Protein AF-0000000083566511 (afdb_homodimer)

InterPro domains:
  IPR001203 Aldehyde ferredoxin oxidoreductase, C-terminal [PF01314] (222-547)
  IPR013983 Aldehyde ferredoxin oxidoreductase, N-terminal [PF02730] (9-204)
  IPR013983 Aldehyde ferredoxin oxidoreductase, N-terminal [SM00790] (8-206)
  IPR013984 Aldehyde ferredoxin oxidoreductase, domain 2 [G3DSA:1.10.569.10] (235-403)
  IPR013985 Aldehyde ferredoxin oxidoreductase, domain 3 [G3DSA:1.10.599.10] (234-547)
  IPR036021 Aldehyde ferredoxin oxidoreductase-like, C-terminal [SSF48310] (229-546)
  IPR036503 Aldehyde ferredoxin oxidoreductase, N-terminal domain superfamily [G3DSA:3.60.9.10] (4-207)
  IPR036503 Aldehyde ferredoxin oxidoreductase, N-terminal domain superfamily [SSF56228] (6-205)
  IPR051919 Tungsten-dependent aldehyde ferredoxin oxidoreductase [PTHR30038] (10-542)

Structure (mmCIF, N/CA/C/O backbone):
data_AF-0000000083566511-model_v1
#
loop_
_entity.id
_entity.type
_entity.pdbx_description
1 polymer 'Aldehyde:ferredoxin oxidoreductase'
#
loop_
_atom_site.group_PDB
_atom_site.id
_atom_site.type_symbol
_atom_site.label_atom_id
_atom_site.label_alt_id
_atom_site.label_comp_id
_atom_site.label_asym_id
_atom_site.label_entity_id
_atom_site.label_seq_id
_atom_site.pdbx_PDB_ins_code
_atom_site.Cartn_x
_atom_site.Cartn_y
_atom_site.Cartn_z
_atom_site.occupancy
_atom_site.B_iso_or_equiv
_atom_site.auth_seq_id
_atom_site.auth_comp_id
_atom_site.auth_asym_id
_atom_site.auth_atom_id
_atom_site.pdbx_PDB_model_num
ATOM 1 N N . MET A 1 1 ? -23.672 18.719 -5.566 1 92.06 1 MET A N 1
ATOM 2 C CA . MET A 1 1 ? -22.766 18.078 -4.633 1 92.06 1 MET A CA 1
ATOM 3 C C . MET A 1 1 ? -23.172 18.328 -3.191 1 92.06 1 MET A C 1
ATOM 5 O O . MET A 1 1 ? -23.562 19.453 -2.846 1 92.06 1 MET A O 1
ATOM 9 N N . LEU A 1 2 ? -23.156 17.266 -2.406 1 94.75 2 LEU A N 1
ATOM 10 C CA . LEU A 1 2 ? -23.328 17.5 -0.977 1 94.75 2 LEU A CA 1
ATOM 11 C C . LEU A 1 2 ? -22.328 18.531 -0.473 1 94.75 2 LEU A C 1
ATOM 13 O O . LEU A 1 2 ? -21.156 18.484 -0.855 1 94.75 2 LEU A O 1
ATOM 17 N N . HIS A 1 3 ? -22.75 19.469 0.217 1 96.44 3 HIS A N 1
ATOM 18 C CA . HIS A 1 3 ? -21.891 20.547 0.698 1 96.44 3 HIS A CA 1
ATOM 19 C C . HIS A 1 3 ? -22.328 21.031 2.08 1 96.44 3 HIS A C 1
ATOM 21 O O . HIS A 1 3 ? -23.391 20.656 2.564 1 96.44 3 HIS A O 1
ATOM 27 N N . SER A 1 4 ? -21.422 21.75 2.793 1 95.56 4 SER A N 1
ATOM 28 C CA . SER A 1 4 ? -21.75 22.344 4.086 1 95.56 4 SER A CA 1
ATOM 29 C C . SER A 1 4 ? -22.922 23.312 3.969 1 95.56 4 SER A C 1
ATOM 31 O O . SER A 1 4 ? -23.188 23.844 2.891 1 95.56 4 SER A O 1
ATOM 33 N N . VAL A 1 5 ? -23.578 23.469 5.121 1 94.88 5 VAL A N 1
ATOM 34 C CA . VAL A 1 5 ? -24.734 24.344 5.156 1 94.88 5 VAL A CA 1
ATOM 35 C C . VAL A 1 5 ? -24.578 25.375 6.281 1 94.88 5 VAL A C 1
ATOM 37 O O . VAL A 1 5 ? -24.031 25.062 7.34 1 94.88 5 VAL A O 1
ATOM 40 N N . GLY A 1 6 ? -25.094 26.609 6.047 1 95.31 6 GLY A N 1
ATOM 41 C CA . GLY A 1 6 ? -25.031 27.688 7.023 1 95.31 6 GLY A CA 1
ATOM 42 C C . GLY A 1 6 ? -24.297 28.922 6.516 1 95.31 6 GLY A C 1
ATOM 43 O O . GLY A 1 6 ? -23.484 28.828 5.59 1 95.31 6 GLY A O 1
ATOM 44 N N . PRO A 1 7 ? -24.562 30.016 7.098 1 96.88 7 PRO A N 1
ATOM 45 C CA . PRO A 1 7 ? -23.906 31.25 6.691 1 96.88 7 PRO A CA 1
ATOM 46 C C . PRO A 1 7 ? -22.484 31.375 7.242 1 96.88 7 PRO A C 1
ATOM 48 O O . PRO A 1 7 ? -22.078 30.594 8.094 1 96.88 7 PRO A O 1
ATOM 51 N N . MET A 1 8 ? -21.781 32.281 6.66 1 98.31 8 MET A N 1
ATOM 52 C CA . MET A 1 8 ? -20.531 32.75 7.27 1 98.31 8 MET A CA 1
ATOM 53 C C . MET A 1 8 ? -20.797 33.844 8.289 1 98.31 8 MET A C 1
ATOM 55 O O . MET A 1 8 ? -21.609 34.75 8.047 1 98.31 8 MET A O 1
ATOM 59 N N . ARG A 1 9 ? -20.203 33.781 9.398 1 98.56 9 ARG A N 1
ATOM 60 C CA . ARG A 1 9 ? -20.203 34.844 10.383 1 98.56 9 ARG A CA 1
ATOM 61 C C . ARG A 1 9 ? -18.859 35.562 10.43 1 98.56 9 ARG A C 1
ATOM 63 O O . ARG A 1 9 ? -17.828 34.906 10.68 1 98.56 9 ARG A O 1
ATOM 70 N N . THR A 1 10 ? -18.875 36.812 10.117 1 98.62 10 THR A N 1
ATOM 71 C CA . THR A 1 10 ? -17.672 37.656 10.242 1 98.62 10 THR A CA 1
ATOM 72 C C . THR A 1 10 ? -17.609 38.281 11.617 1 98.62 10 THR A C 1
ATOM 74 O O . THR A 1 10 ? -18.562 38.969 12.039 1 98.62 10 THR A O 1
ATOM 77 N N . VAL A 1 11 ? -16.531 38.094 12.289 1 98.75 11 VAL A N 1
ATOM 78 C CA . VAL A 1 11 ? -16.266 38.688 13.594 1 98.75 11 VAL A CA 1
ATOM 79 C C . VAL A 1 11 ? -15.148 39.719 13.461 1 98.75 11 VAL A C 1
ATOM 81 O O . VAL A 1 11 ? -14 39.375 13.203 1 98.75 11 VAL A O 1
ATOM 84 N N . ASP A 1 12 ? -15.43 40.969 13.594 1 98.56 12 ASP A N 1
ATOM 85 C CA . ASP A 1 12 ? -14.422 42.031 13.656 1 98.56 12 ASP A CA 1
ATOM 86 C C . ASP A 1 12 ? -14.016 42.312 15.102 1 98.56 12 ASP A C 1
ATOM 88 O O . ASP A 1 12 ? -14.789 42.906 15.859 1 98.56 12 ASP A O 1
ATOM 92 N N . VAL A 1 13 ? -12.812 42.031 15.469 1 98.62 13 VAL A N 1
ATOM 93 C CA . VAL A 1 13 ? -12.422 42.094 16.875 1 98.62 13 VAL A CA 1
ATOM 94 C C . VAL A 1 13 ? -12.023 43.531 17.234 1 98.62 13 VAL A C 1
ATOM 96 O O . VAL A 1 13 ? -11.977 43.875 18.422 1 98.62 13 VAL A O 1
ATOM 99 N N . GLY A 1 14 ? -11.695 44.344 16.328 1 97.88 14 GLY A N 1
ATOM 100 C CA . GLY A 1 14 ? -11.43 45.75 16.594 1 97.88 14 GLY A CA 1
ATOM 101 C C . GLY A 1 14 ? -12.672 46.531 16.969 1 97.88 14 GLY A C 1
ATOM 102 O O . GLY A 1 14 ? -12.711 47.188 18 1 97.88 14 GLY A O 1
ATOM 103 N N . GLU A 1 15 ? -13.711 46.344 16.156 1 97.25 15 GLU A N 1
ATOM 104 C CA . GLU A 1 15 ? -14.977 47.031 16.359 1 97.25 15 GLU A CA 1
ATOM 105 C C . GLU A 1 15 ? -15.883 46.25 17.312 1 97.25 15 GLU A C 1
ATOM 107 O O . GLU A 1 15 ? -16.859 46.812 17.828 1 97.25 15 GLU A O 1
ATOM 112 N N . ARG A 1 16 ? -15.531 45.031 17.5 1 97.5 16 ARG A N 1
ATOM 113 C CA . ARG A 1 16 ? -16.344 44.125 18.297 1 97.5 16 ARG A CA 1
ATOM 114 C C . ARG A 1 16 ? -17.75 44 17.75 1 97.5 16 ARG A C 1
ATOM 116 O O . ARG A 1 16 ? -18.734 44.188 18.484 1 97.5 16 ARG A O 1
ATOM 123 N N . THR A 1 17 ? -17.859 43.719 16.484 1 97.62 17 THR A N 1
ATOM 124 C CA . THR A 1 17 ? -19.125 43.531 15.781 1 97.62 17 THR A CA 1
ATOM 125 C C . THR A 1 17 ? -19.125 42.219 15 1 97.62 17 THR A C 1
ATOM 127 O O . THR A 1 17 ? -18.062 41.594 14.812 1 97.62 17 THR A O 1
ATOM 130 N N . THR A 1 18 ? -20.297 41.812 14.68 1 97.81 18 THR A N 1
ATOM 131 C CA . THR A 1 18 ? -20.453 40.594 13.898 1 97.81 18 THR A CA 1
ATOM 132 C C . THR A 1 18 ? -21.422 40.812 12.734 1 97.81 18 THR A C 1
ATOM 134 O O . THR A 1 18 ? -22.297 41.688 12.805 1 97.81 18 THR A O 1
ATOM 137 N N . ARG A 1 19 ? -21.188 40.125 11.672 1 97.38 19 ARG A N 1
ATOM 138 C CA . ARG A 1 19 ? -22.047 40.188 10.5 1 97.38 19 ARG A CA 1
ATOM 139 C C . ARG A 1 19 ? -22.234 38.781 9.898 1 97.38 19 ARG A C 1
ATOM 141 O O . ARG A 1 19 ? -21.281 38 9.789 1 97.38 19 ARG A O 1
ATOM 148 N N . GLU A 1 20 ? -23.453 38.562 9.539 1 96.88 20 GLU A N 1
ATOM 149 C CA . GLU A 1 20 ? -23.766 37.312 8.867 1 96.88 20 GLU A CA 1
ATOM 150 C C . GLU A 1 20 ? -23.859 37.5 7.352 1 96.88 20 GLU A C 1
ATOM 152 O O . GLU A 1 20 ? -24.438 38.469 6.883 1 96.88 20 GLU A O 1
ATOM 157 N N . THR A 1 21 ? -23.266 36.625 6.578 1 97.62 21 THR A N 1
ATOM 158 C CA . THR A 1 21 ? -23.281 36.656 5.117 1 97.62 21 THR A CA 1
ATOM 159 C C . THR A 1 21 ? -23.625 35.281 4.559 1 97.62 21 THR A C 1
ATOM 161 O O . THR A 1 21 ? -23 34.281 4.922 1 97.62 21 THR A O 1
ATOM 164 N N . SER A 1 22 ? -24.672 35.281 3.664 1 97.44 22 SER A N 1
ATOM 165 C CA . SER A 1 22 ? -24.938 34.031 2.973 1 97.44 22 SER A CA 1
ATOM 166 C C . SER A 1 22 ? -23.844 33.688 1.96 1 97.44 22 SER A C 1
ATOM 168 O O . SER A 1 22 ? -23.453 34.562 1.174 1 97.44 22 SER A O 1
ATOM 170 N N . ILE A 1 23 ? -23.391 32.469 2.057 1 97.75 23 ILE A N 1
ATOM 171 C CA . ILE A 1 23 ? -22.406 32.031 1.083 1 97.75 23 ILE A CA 1
ATOM 172 C C . ILE A 1 23 ? -22.859 30.734 0.435 1 97.75 23 ILE A C 1
ATOM 174 O O . ILE A 1 23 ? -22.031 29.844 0.165 1 97.75 23 ILE A O 1
ATOM 178 N N . ASP A 1 24 ? -24.094 30.547 0.247 1 96.06 24 ASP A N 1
ATOM 179 C CA . ASP A 1 24 ? -24.703 29.328 -0.285 1 96.06 24 ASP A CA 1
ATOM 180 C C . ASP A 1 24 ? -24.172 29.016 -1.686 1 96.06 24 ASP A C 1
ATOM 182 O O . ASP A 1 24 ? -23.875 27.859 -2.006 1 96.06 24 ASP A O 1
ATOM 186 N N . ASP A 1 25 ? -24.094 30.031 -2.457 1 96.12 25 ASP A N 1
ATOM 187 C CA . ASP A 1 25 ? -23.625 29.828 -3.828 1 96.12 25 ASP A CA 1
ATOM 188 C C . ASP A 1 25 ? -22.203 29.281 -3.857 1 96.12 25 ASP A C 1
ATOM 190 O O . ASP A 1 25 ? -21.891 28.406 -4.676 1 96.12 25 ASP A O 1
ATOM 194 N N . LEU A 1 26 ? -21.406 29.812 -2.988 1 96.81 26 LEU A N 1
ATOM 195 C CA . LEU A 1 26 ? -20.031 29.344 -2.91 1 96.81 26 LEU A CA 1
ATOM 196 C C . LEU A 1 26 ? -19.969 27.891 -2.459 1 96.81 26 LEU A C 1
ATOM 198 O O . LEU A 1 26 ? -19.25 27.078 -3.059 1 96.81 26 LEU A O 1
ATOM 202 N N . LEU A 1 27 ? -20.703 27.562 -1.402 1 97.06 27 LEU A N 1
ATOM 203 C CA . LEU A 1 27 ? -20.703 26.219 -0.84 1 97.06 27 LEU A CA 1
ATOM 204 C C . LEU A 1 27 ? -21.203 25.203 -1.858 1 97.06 27 LEU A C 1
ATOM 206 O O . LEU A 1 27 ? -20.672 24.094 -1.943 1 97.06 27 LEU A O 1
ATOM 210 N N . GLU A 1 28 ? -22.172 25.562 -2.652 1 95.56 28 GLU A N 1
ATOM 211 C CA . GLU A 1 28 ? -22.703 24.688 -3.686 1 95.56 28 GLU A CA 1
ATOM 212 C C . GLU A 1 28 ? -21.641 24.359 -4.742 1 95.56 28 GLU A C 1
ATOM 214 O O . GLU A 1 28 ? -21.641 23.281 -5.316 1 95.56 28 GLU A O 1
ATOM 219 N N . ARG A 1 29 ? -20.781 25.281 -4.82 1 94.88 29 ARG A N 1
ATOM 220 C CA . ARG A 1 29 ? -19.781 25.141 -5.875 1 94.88 29 ARG A CA 1
ATOM 221 C C . ARG A 1 29 ? -18.547 24.406 -5.367 1 94.88 29 ARG A C 1
ATOM 223 O O . ARG A 1 29 ? -17.891 23.688 -6.121 1 94.88 29 ARG A O 1
ATOM 230 N N . VAL A 1 30 ? -18.219 24.594 -4.062 1 97 30 VAL A N 1
ATOM 231 C CA . VAL A 1 30 ? -16.891 24.141 -3.668 1 97 30 VAL A CA 1
ATOM 232 C C . VAL A 1 30 ? -17 23.188 -2.477 1 97 30 VAL A C 1
ATOM 234 O O . VAL A 1 30 ? -15.984 22.719 -1.96 1 97 30 VAL A O 1
ATOM 237 N N . ILE A 1 31 ? -18.141 22.906 -1.947 1 96.75 31 ILE A N 1
ATOM 238 C CA . ILE A 1 31 ? -18.422 21.891 -0.937 1 96.75 31 ILE A CA 1
ATOM 239 C C . ILE A 1 31 ? -18.219 22.484 0.457 1 96.75 31 ILE A C 1
ATOM 241 O O . ILE A 1 31 ? -19.141 22.438 1.291 1 96.75 31 ILE A O 1
ATOM 245 N N . GLY A 1 32 ? -17.078 22.984 0.826 1 97.69 32 GLY A N 1
ATOM 246 C CA . GLY A 1 32 ? -16.734 23.516 2.135 1 97.69 32 GLY A CA 1
ATOM 247 C C . GLY A 1 32 ? -15.266 23.391 2.471 1 97.69 32 GLY A C 1
ATOM 248 O O . GLY A 1 32 ? -14.406 23.5 1.591 1 97.69 32 GLY A O 1
ATOM 249 N N . GLY A 1 33 ? -14.961 23.328 3.74 1 98 33 GLY A N 1
ATOM 250 C CA . GLY A 1 33 ? -13.617 23.047 4.223 1 98 33 GLY A CA 1
ATOM 251 C C . GLY A 1 33 ? -12.57 23.969 3.641 1 98 33 GLY A C 1
ATOM 252 O O . GLY A 1 33 ? -12.75 25.188 3.631 1 98 33 GLY A O 1
ATOM 253 N N . ARG A 1 34 ? -11.469 23.391 3.211 1 98.38 34 ARG A N 1
ATOM 254 C CA . ARG A 1 34 ? -10.328 24.125 2.676 1 98.38 34 ARG A CA 1
ATOM 255 C C . ARG A 1 34 ? -10.711 24.922 1.441 1 98.38 34 ARG A C 1
ATOM 257 O O . ARG A 1 34 ? -10.281 26.062 1.273 1 98.38 34 ARG A O 1
ATOM 264 N N . ALA A 1 35 ? -11.539 24.359 0.594 1 98.44 35 ALA A N 1
ATOM 265 C CA . ALA A 1 35 ? -11.891 25.031 -0.657 1 98.44 35 ALA A CA 1
ATOM 266 C C . ALA A 1 35 ? -12.672 26.312 -0.392 1 98.44 35 ALA A C 1
ATOM 268 O O . ALA A 1 35 ? -12.383 27.359 -0.98 1 98.44 35 ALA A O 1
ATOM 269 N N . ALA A 1 36 ? -13.656 26.234 0.486 1 98.31 36 ALA A N 1
ATOM 270 C CA . ALA A 1 36 ? -14.453 27.422 0.809 1 98.31 36 ALA A CA 1
ATOM 271 C C . ALA A 1 36 ? -13.594 28.484 1.479 1 98.31 36 ALA A C 1
ATOM 273 O O . ALA A 1 36 ? -13.68 29.672 1.125 1 98.31 36 ALA A O 1
ATOM 274 N N . ALA A 1 37 ? -12.828 28.094 2.418 1 98.69 37 ALA A N 1
ATOM 275 C CA . ALA A 1 37 ? -11.977 29.047 3.137 1 98.69 37 ALA A CA 1
ATOM 276 C C . ALA A 1 37 ? -10.969 29.688 2.199 1 98.69 37 ALA A C 1
ATOM 278 O O . ALA A 1 37 ? -10.68 30.875 2.314 1 98.69 37 ALA A O 1
ATOM 279 N N . THR A 1 38 ? -10.383 28.906 1.306 1 98.44 38 THR A N 1
ATOM 280 C CA . THR A 1 38 ? -9.414 29.422 0.345 1 98.44 38 THR A CA 1
ATOM 281 C C . THR A 1 38 ? -10.062 30.438 -0.583 1 98.44 38 THR A C 1
ATOM 283 O O . THR A 1 38 ? -9.477 31.484 -0.861 1 98.44 38 THR A O 1
ATOM 286 N N . ALA A 1 39 ? -11.234 30.109 -1.058 1 98.06 39 ALA A N 1
ATOM 287 C CA . ALA A 1 39 ? -11.953 31.047 -1.927 1 98.06 39 ALA A CA 1
ATOM 288 C C . ALA A 1 39 ? -12.227 32.344 -1.209 1 98.06 39 ALA A C 1
ATOM 290 O O . ALA A 1 39 ? -12.039 33.438 -1.782 1 98.06 39 ALA A O 1
ATOM 291 N N . LEU A 1 40 ? -12.656 32.25 -0.017 1 98.44 40 LEU A N 1
ATOM 292 C CA . LEU A 1 40 ? -12.953 33.438 0.768 1 98.44 40 LEU A CA 1
ATOM 293 C C . LEU A 1 40 ? -11.688 34.25 1.061 1 98.44 40 LEU A C 1
ATOM 295 O O . LEU A 1 40 ? -11.68 35.469 0.955 1 98.44 40 LEU A O 1
ATOM 299 N N . ALA A 1 41 ? -10.672 33.562 1.447 1 98.56 41 ALA A N 1
ATOM 300 C CA . ALA A 1 41 ? -9.406 34.219 1.718 1 98.56 41 ALA A CA 1
ATOM 301 C C . ALA A 1 41 ? -8.891 34.938 0.475 1 98.56 41 ALA A C 1
ATOM 303 O O . ALA A 1 41 ? -8.422 36.094 0.558 1 98.56 41 ALA A O 1
ATOM 304 N N . HIS A 1 42 ? -8.953 34.281 -0.619 1 97.5 42 HIS A N 1
ATOM 305 C CA . HIS A 1 42 ? -8.5 34.844 -1.886 1 97.5 42 HIS A CA 1
ATOM 306 C C . HIS A 1 42 ? -9.25 36.156 -2.207 1 97.5 42 HIS A C 1
ATOM 308 O O . HIS A 1 42 ? -8.648 37.094 -2.703 1 97.5 42 HIS A O 1
ATOM 314 N N . ASP A 1 43 ? -10.461 36.156 -1.903 1 96.69 43 ASP A N 1
ATOM 315 C CA . ASP A 1 43 ? -11.312 37.281 -2.273 1 96.69 43 ASP A CA 1
ATOM 316 C C . ASP A 1 43 ? -11.203 38.438 -1.255 1 96.69 43 ASP A C 1
ATOM 318 O O . ASP A 1 43 ? -11.352 39.594 -1.605 1 96.69 43 ASP A O 1
ATOM 322 N N . ARG A 1 44 ? -10.93 38.031 -0 1 98.12 44 ARG A N 1
ATOM 323 C CA . ARG A 1 44 ? -11.211 39.031 1.038 1 98.12 44 ARG A CA 1
ATOM 324 C C . ARG A 1 44 ? -9.938 39.469 1.728 1 98.12 44 ARG A C 1
ATOM 326 O O . ARG A 1 44 ? -9.922 40.531 2.393 1 98.12 44 ARG A O 1
ATOM 333 N N . ILE A 1 45 ? -8.914 38.75 1.68 1 98.62 45 ILE A N 1
ATOM 334 C CA . ILE A 1 45 ? -7.633 39.219 2.188 1 98.62 45 ILE A CA 1
ATOM 335 C C . ILE A 1 45 ? -6.906 40 1.099 1 98.62 45 ILE A C 1
ATOM 337 O O . ILE A 1 45 ? -6.637 39.469 0.017 1 98.62 45 ILE A O 1
ATOM 341 N N . PRO A 1 46 ? -6.566 41.219 1.381 1 98.44 46 PRO A N 1
ATOM 342 C CA . PRO A 1 46 ? -5.766 41.938 0.379 1 98.44 46 PRO A CA 1
ATOM 343 C C . PRO A 1 46 ? -4.449 41.219 0.067 1 98.44 46 PRO A C 1
ATOM 345 O O . PRO A 1 46 ? -3.787 40.719 0.976 1 98.44 46 PRO A O 1
ATOM 348 N N . PHE A 1 47 ? -4.07 41.219 -1.211 1 97.62 47 PHE A N 1
ATOM 349 C CA . PHE A 1 47 ? -2.885 40.5 -1.631 1 97.62 47 PHE A CA 1
ATOM 350 C C . PHE A 1 47 ? -1.629 41.062 -0.997 1 97.62 47 PHE A C 1
ATOM 352 O O . PHE A 1 47 ? -0.619 40.375 -0.856 1 97.62 47 PHE A O 1
ATOM 359 N N . ASP A 1 48 ? -1.704 42.281 -0.61 1 97.56 48 ASP A N 1
ATOM 360 C CA . ASP A 1 48 ? -0.531 42.938 -0.031 1 97.56 48 ASP A CA 1
ATOM 361 C C . ASP A 1 48 ? -0.675 43.094 1.482 1 97.56 48 ASP A C 1
ATOM 363 O O . ASP A 1 48 ? 0.02 43.875 2.102 1 97.56 48 ASP A O 1
ATOM 367 N N . ALA A 1 49 ? -1.613 42.406 2.088 1 98.56 49 ALA A N 1
ATOM 368 C CA . ALA A 1 49 ? -1.814 42.469 3.533 1 98.56 49 ALA A CA 1
ATOM 369 C C . ALA A 1 49 ? -0.564 42 4.277 1 98.56 49 ALA A C 1
ATOM 371 O O . ALA A 1 49 ? 0.14 41.094 3.828 1 98.56 49 ALA A O 1
ATOM 372 N N . GLU A 1 50 ? -0.311 42.688 5.406 1 98.31 50 GLU A N 1
ATOM 373 C CA . GLU A 1 50 ? 0.709 42.219 6.324 1 98.31 50 GLU A CA 1
ATOM 374 C C . GLU A 1 50 ? 0.186 41.031 7.152 1 98.31 50 GLU A C 1
ATOM 376 O O . GLU A 1 50 ? -0.91 41.094 7.711 1 98.31 50 GLU A O 1
ATOM 381 N N . PRO A 1 51 ? 0.958 40.031 7.25 1 98.56 51 PRO A N 1
ATOM 382 C CA . PRO A 1 51 ? 0.465 38.844 7.941 1 98.56 51 PRO A CA 1
ATOM 383 C C . PRO A 1 51 ? 0.001 39.156 9.367 1 98.56 51 PRO A C 1
ATOM 385 O O . PRO A 1 51 ? -0.974 38.562 9.836 1 98.56 51 PRO A O 1
ATOM 388 N N . PHE A 1 52 ? 0.654 40 10.086 1 98.69 52 PHE A N 1
ATOM 389 C CA . PHE A 1 52 ? 0.27 40.312 11.445 1 98.69 52 PHE A CA 1
ATOM 390 C C . PHE A 1 52 ? -0.631 41.562 11.469 1 98.69 52 PHE A C 1
ATOM 392 O O . PHE A 1 52 ? -0.979 42.062 12.547 1 98.69 52 PHE A O 1
ATOM 399 N N . GLY A 1 53 ? -1.05 42 10.328 1 98.5 53 GLY A N 1
ATOM 400 C CA . GLY A 1 53 ? -1.867 43.219 10.234 1 98.5 53 GLY A CA 1
ATOM 401 C C . GLY A 1 53 ? -3.35 42.938 10.414 1 98.5 53 GLY A C 1
ATOM 402 O O . GLY A 1 53 ? -3.797 41.781 10.266 1 98.5 53 GLY A O 1
ATOM 403 N N . PRO A 1 54 ? -4.09 43.969 10.633 1 98.38 54 PRO A N 1
ATOM 404 C CA . PRO A 1 54 ? -5.527 43.844 10.891 1 98.38 54 PRO A CA 1
ATOM 405 C C . PRO A 1 54 ? -6.305 43.375 9.664 1 98.38 54 PRO A C 1
ATOM 407 O O . PRO A 1 54 ? -7.434 42.875 9.797 1 98.38 54 PRO A O 1
ATOM 410 N N . GLU A 1 55 ? -5.723 43.469 8.484 1 98.38 55 GLU A N 1
ATOM 411 C CA . GLU A 1 55 ? -6.426 43.125 7.254 1 98.38 55 GLU A CA 1
ATOM 412 C C . GLU A 1 55 ? -6.375 41.625 7.008 1 98.38 55 GLU A C 1
ATOM 414 O O . GLU A 1 55 ? -7.133 41.094 6.191 1 98.38 55 GLU A O 1
ATOM 419 N N . ASN A 1 56 ? -5.363 40.969 7.633 1 98.69 56 ASN A N 1
ATOM 420 C CA . ASN A 1 56 ? -5.363 39.531 7.566 1 98.69 56 ASN A CA 1
ATOM 421 C C . ASN A 1 56 ? -6.625 38.938 8.195 1 98.69 56 ASN A C 1
ATOM 423 O O . ASN A 1 56 ? -7.305 39.594 8.977 1 98.69 56 ASN A O 1
ATOM 427 N N . ARG A 1 57 ? -6.996 37.812 7.723 1 98.69 57 ARG A N 1
ATOM 428 C CA . ARG A 1 57 ? -8.195 37.125 8.203 1 98.69 57 ARG A CA 1
ATOM 429 C C . ARG A 1 57 ? -7.918 35.656 8.477 1 98.69 57 ARG A C 1
ATOM 431 O O . ARG A 1 57 ? -7.078 35.031 7.82 1 98.69 57 ARG A O 1
ATOM 438 N N . VAL A 1 58 ? -8.609 35.125 9.469 1 98.75 58 VAL A N 1
ATOM 439 C CA . VAL A 1 58 ? -8.562 33.719 9.781 1 98.75 58 VAL A CA 1
ATOM 440 C C . VAL A 1 58 ? -9.945 33.094 9.586 1 98.75 58 VAL A C 1
ATOM 442 O O . VAL A 1 58 ? -10.945 33.625 10.055 1 98.75 58 VAL A O 1
ATOM 445 N N . TYR A 1 59 ? -9.977 32.031 8.859 1 98.88 59 TYR A N 1
ATOM 446 C CA . TYR A 1 59 ? -11.227 31.328 8.578 1 98.88 59 TYR A CA 1
ATOM 447 C C . TYR A 1 59 ? -11.25 29.969 9.258 1 98.88 59 TYR A C 1
ATOM 449 O O . TYR A 1 59 ? -10.297 29.203 9.148 1 98.88 59 TYR A O 1
ATOM 457 N N . LEU A 1 60 ? -12.234 29.641 9.984 1 98.81 60 LEU A N 1
ATOM 458 C CA . LEU A 1 60 ? -12.539 28.297 10.461 1 98.81 60 LEU A CA 1
ATOM 459 C C . LEU A 1 60 ? -13.719 27.703 9.695 1 98.81 60 LEU A C 1
ATOM 461 O O . LEU A 1 60 ? -14.758 28.359 9.539 1 98.81 60 LEU A O 1
ATOM 465 N N . SER A 1 61 ? -13.555 26.469 9.188 1 98.44 61 SER A N 1
ATOM 466 C CA . SER A 1 61 ? -14.602 25.906 8.336 1 98.44 61 SER A CA 1
ATOM 467 C C . SER A 1 61 ? -14.68 24.391 8.492 1 98.44 61 SER A C 1
ATOM 469 O O . SER A 1 61 ? -13.711 23.75 8.914 1 98.44 61 SER A O 1
ATOM 471 N N . THR A 1 62 ? -15.82 23.828 8.172 1 96.5 62 THR A N 1
ATOM 472 C CA . THR A 1 62 ? -16.047 22.391 8.141 1 96.5 62 THR A CA 1
ATOM 473 C C . THR A 1 62 ? -16.578 21.953 6.781 1 96.5 62 THR A C 1
ATOM 475 O O . THR A 1 62 ? -16.891 22.797 5.934 1 96.5 62 THR A O 1
ATOM 478 N N . GLY A 1 63 ? -16.516 20.719 6.512 1 95.69 63 GLY A N 1
ATOM 479 C CA . GLY A 1 63 ? -17.266 20.109 5.422 1 95.69 63 GLY A CA 1
ATOM 480 C C . GLY A 1 63 ? -18.594 19.547 5.855 1 95.69 63 GLY A C 1
ATOM 481 O O . GLY A 1 63 ? -18.953 19.594 7.035 1 95.69 63 GLY A O 1
ATOM 482 N N . PRO A 1 64 ? -19.312 18.984 4.922 1 95.5 64 PRO A N 1
ATOM 483 C CA . PRO A 1 64 ? -20.656 18.469 5.234 1 95.5 64 PRO A CA 1
ATOM 484 C C . PRO A 1 64 ? -20.609 17.203 6.09 1 95.5 64 PRO A C 1
ATOM 486 O O . PRO A 1 64 ? -21.578 16.891 6.777 1 95.5 64 PRO A O 1
ATOM 489 N N . LEU A 1 65 ? -19.5 16.531 6.141 1 94.69 65 LEU A N 1
ATOM 490 C CA . LEU A 1 65 ? -19.438 15.203 6.758 1 94.69 65 LEU A CA 1
ATOM 491 C C . LEU A 1 65 ? -19.203 15.312 8.258 1 94.69 65 LEU A C 1
ATOM 493 O O . LEU A 1 65 ? -19.312 14.328 8.984 1 94.69 65 LEU A O 1
ATOM 497 N N . GLN A 1 66 ? -18.922 16.438 8.75 1 93.06 66 GLN A N 1
ATOM 498 C CA . GLN A 1 66 ? -18.594 16.625 10.156 1 93.06 66 GLN A CA 1
ATOM 499 C C . GLN A 1 66 ? -19.828 16.406 11.039 1 93.06 66 GLN A C 1
ATOM 501 O O . GLN A 1 66 ? -19.703 16.25 12.25 1 93.06 66 GLN A O 1
ATOM 506 N N . GLN A 1 67 ? -20.938 16.297 10.469 1 85.75 67 GLN A N 1
ATOM 507 C CA . GLN A 1 67 ? -22.172 16.031 11.195 1 85.75 67 GLN A CA 1
ATOM 508 C C . GLN A 1 67 ? -22.469 14.547 11.242 1 85.75 67 GLN A C 1
ATOM 510 O O . GLN A 1 67 ? -23.391 14.117 11.93 1 85.75 67 GLN A O 1
ATOM 515 N N . SER A 1 68 ? -21.719 13.805 10.578 1 86.94 68 SER A N 1
ATOM 516 C CA . SER A 1 68 ? -21.984 12.367 10.477 1 86.94 68 SER A CA 1
ATOM 517 C C . SER A 1 68 ? -21.359 11.617 11.648 1 86.94 68 SER A C 1
ATOM 519 O O . SER A 1 68 ? -20.641 12.203 12.461 1 86.94 68 SER A O 1
ATOM 521 N N . ARG A 1 69 ? -21.719 10.359 11.734 1 85.38 69 ARG A N 1
ATOM 522 C CA . ARG A 1 69 ? -21.094 9.461 12.711 1 85.38 69 ARG A CA 1
ATOM 523 C C . ARG A 1 69 ? -20.047 8.57 12.047 1 85.38 69 ARG A C 1
ATOM 525 O O . ARG A 1 69 ? -19.688 7.52 12.578 1 85.38 69 ARG A O 1
ATOM 532 N N . MET A 1 70 ? -19.672 8.992 10.914 1 93.19 70 MET A N 1
ATOM 533 C CA . MET A 1 70 ? -18.688 8.25 10.148 1 93.19 70 MET A CA 1
ATOM 534 C C . MET A 1 70 ? -17.281 8.438 10.734 1 93.19 70 MET A C 1
ATOM 536 O O . MET A 1 70 ? -16.938 9.523 11.203 1 93.19 70 MET A O 1
ATOM 540 N N . SER A 1 71 ? -16.516 7.41 10.711 1 95.5 71 SER A N 1
ATOM 541 C CA . SER A 1 71 ? -15.102 7.539 11.086 1 95.5 71 SER A CA 1
ATOM 542 C C . SER A 1 71 ? -14.367 8.492 10.156 1 95.5 71 SER A C 1
ATOM 544 O O . SER A 1 71 ? -14.797 8.719 9.023 1 95.5 71 SER A O 1
ATOM 546 N N . PHE A 1 72 ? -13.289 9.133 10.68 1 96.69 72 PHE A N 1
ATOM 547 C CA . PHE A 1 72 ? -12.359 9.977 9.938 1 96.69 72 PHE A CA 1
ATOM 548 C C . PHE A 1 72 ? -12.977 11.336 9.641 1 96.69 72 PHE A C 1
ATOM 550 O O . PHE A 1 72 ? -12.594 12 8.68 1 96.69 72 PHE A O 1
ATOM 557 N N . THR A 1 73 ? -13.977 11.805 10.375 1 95.62 73 THR A N 1
ATOM 558 C CA . THR A 1 73 ? -14.641 13.078 10.102 1 95.62 73 THR A CA 1
ATOM 559 C C . THR A 1 73 ? -14.602 13.977 11.336 1 95.62 73 THR A C 1
ATOM 561 O O . THR A 1 73 ? -15.484 14.812 11.523 1 95.62 73 THR A O 1
ATOM 564 N N . GLY A 1 74 ? -13.648 13.844 12.164 1 94.75 74 GLY A N 1
ATOM 565 C CA . GLY A 1 74 ? -13.586 14.602 13.398 1 94.75 74 GLY A CA 1
ATOM 566 C C . GLY A 1 74 ? -12.664 15.805 13.312 1 94.75 74 GLY A C 1
ATOM 567 O O . GLY A 1 74 ? -12.312 16.406 14.336 1 94.75 74 GLY A O 1
ATOM 568 N N . ARG A 1 75 ? -12.266 16.234 12.125 1 97 75 ARG A N 1
ATOM 569 C CA . ARG A 1 75 ? -11.297 17.312 11.969 1 97 75 ARG A CA 1
ATOM 570 C C . ARG A 1 75 ? -11.984 18.609 11.539 1 97 75 ARG A C 1
ATOM 572 O O . ARG A 1 75 ? -13.188 18.625 11.281 1 97 75 ARG A O 1
ATOM 579 N N . MET A 1 76 ? -11.188 19.688 11.531 1 97.44 76 MET A N 1
ATOM 580 C CA . MET A 1 76 ? -11.633 21.016 11.117 1 97.44 76 MET A CA 1
ATOM 581 C C . MET A 1 76 ? -10.516 21.781 10.43 1 97.44 76 MET A C 1
ATOM 583 O O . MET A 1 76 ? -9.336 21.484 10.633 1 97.44 76 MET A O 1
ATOM 587 N N . ASN A 1 77 ? -10.984 22.734 9.57 1 98.44 77 ASN A N 1
ATOM 588 C CA . ASN A 1 77 ? -10.016 23.5 8.781 1 98.44 77 ASN A CA 1
ATOM 589 C C . ASN A 1 77 ? -9.836 24.906 9.336 1 98.44 77 ASN A C 1
ATOM 591 O O . ASN A 1 77 ? -10.797 25.516 9.828 1 98.44 77 ASN A O 1
ATOM 595 N N . MET A 1 78 ? -8.625 25.438 9.32 1 98.69 78 MET A N 1
ATOM 596 C CA . MET A 1 78 ? -8.305 26.844 9.547 1 98.69 78 MET A CA 1
ATOM 597 C C . MET A 1 78 ? -7.438 27.391 8.414 1 98.69 78 MET A C 1
ATOM 599 O O . MET A 1 78 ? -6.461 26.766 8.016 1 98.69 78 MET A O 1
ATOM 603 N N . THR A 1 79 ? -7.824 28.547 7.84 1 98.81 79 THR A N 1
ATOM 604 C CA . THR A 1 79 ? -7.121 29.125 6.703 1 98.81 79 THR A CA 1
ATOM 605 C C . THR A 1 79 ? -6.836 30.609 6.945 1 98.81 79 THR A C 1
ATOM 607 O O . THR A 1 79 ? -7.668 31.312 7.516 1 98.81 79 THR A O 1
ATOM 610 N N . GLY A 1 80 ? -5.684 31.094 6.562 1 98.69 80 GLY A N 1
ATOM 611 C CA . GLY A 1 80 ? -5.289 32.5 6.625 1 98.69 80 GLY A CA 1
ATOM 612 C C . GLY A 1 80 ? -3.959 32.75 5.953 1 98.69 80 GLY A C 1
ATOM 613 O O . GLY A 1 80 ? -3.438 31.922 5.223 1 98.69 80 GLY A O 1
ATOM 614 N N . LEU A 1 81 ? -3.537 33.969 6.109 1 98.81 81 LEU A N 1
ATOM 615 C CA . LEU A 1 81 ? -2.23 34.375 5.598 1 98.81 81 LEU A CA 1
ATOM 616 C C . LEU A 1 81 ? -1.133 34.062 6.609 1 98.81 81 LEU A C 1
ATOM 618 O O . LEU A 1 81 ? -1.168 34.531 7.742 1 98.81 81 LEU A O 1
ATOM 622 N N . SER A 1 82 ? -0.172 33.312 6.215 1 98.81 82 SER A N 1
ATOM 623 C CA . SER A 1 82 ? 0.854 32.781 7.109 1 98.81 82 SER A CA 1
ATOM 624 C C . SER A 1 82 ? 1.958 33.812 7.348 1 98.81 82 SER A C 1
ATOM 626 O O . SER A 1 82 ? 2.545 34.344 6.398 1 98.81 82 SER A O 1
ATOM 628 N N . PRO A 1 83 ? 2.277 34.031 8.617 1 98.69 83 PRO A N 1
ATOM 629 C CA . PRO A 1 83 ? 3.422 34.906 8.898 1 98.69 83 PRO A CA 1
ATOM 630 C C . PRO A 1 83 ? 4.762 34.188 8.719 1 98.69 83 PRO A C 1
ATOM 632 O O . PRO A 1 83 ? 5.812 34.844 8.703 1 98.69 83 PRO A O 1
ATOM 635 N N . LEU A 1 84 ? 4.707 32.875 8.594 1 98.75 84 LEU A N 1
ATOM 636 C CA . LEU A 1 84 ? 5.934 32.125 8.438 1 98.75 84 LEU A CA 1
ATOM 637 C C . LEU A 1 84 ? 6.359 32.062 6.969 1 98.75 84 LEU A C 1
ATOM 639 O O . LEU A 1 84 ? 7.539 32.219 6.656 1 98.75 84 LEU A O 1
ATOM 643 N N . THR A 1 85 ? 5.371 31.906 6.098 1 98.31 85 THR A N 1
ATOM 644 C CA . THR A 1 85 ? 5.691 31.688 4.688 1 98.31 85 THR A CA 1
ATOM 645 C C . THR A 1 85 ? 5.324 32.906 3.857 1 98.31 85 THR A C 1
ATOM 647 O O . THR A 1 85 ? 5.758 33.031 2.711 1 98.31 85 THR A O 1
ATOM 650 N N . ASP A 1 86 ? 4.48 33.781 4.418 1 98.06 86 ASP A N 1
ATOM 651 C CA . ASP A 1 86 ? 3.975 34.969 3.74 1 98.06 86 ASP A CA 1
ATOM 652 C C . ASP A 1 86 ? 3.037 34.594 2.596 1 98.06 86 ASP A C 1
ATOM 654 O O . ASP A 1 86 ? 2.844 35.375 1.662 1 98.06 86 ASP A O 1
ATOM 658 N N . GLY A 1 87 ? 2.551 33.406 2.576 1 98.19 87 GLY A N 1
ATOM 659 C CA . GLY A 1 87 ? 1.562 32.938 1.621 1 98.19 87 GLY A CA 1
ATOM 660 C C . GLY A 1 87 ? 0.293 32.438 2.279 1 98.19 87 GLY A C 1
ATOM 661 O O . GLY A 1 87 ? 0.162 32.469 3.504 1 98.19 87 GLY A O 1
ATOM 662 N N . LEU A 1 88 ? -0.634 32 1.483 1 97.75 88 LEU A N 1
ATOM 663 C CA . LEU A 1 88 ? -1.879 31.422 1.99 1 97.75 88 LEU A CA 1
ATOM 664 C C . LEU A 1 88 ? -1.643 30.047 2.596 1 97.75 88 LEU A C 1
ATOM 666 O O . LEU A 1 88 ? -0.839 29.266 2.08 1 97.75 88 LEU A O 1
ATOM 670 N N . LEU A 1 89 ? -2.324 29.797 3.684 1 97.06 89 LEU A N 1
ATOM 671 C CA . LEU A 1 89 ? -2.098 28.562 4.43 1 97.06 89 LEU A CA 1
ATOM 672 C C . LEU A 1 89 ? -3.414 27.984 4.945 1 97.06 89 LEU A C 1
ATOM 674 O O . LEU A 1 89 ? -4.27 28.734 5.43 1 97.06 89 LEU A O 1
ATOM 678 N N . SER A 1 90 ? -3.566 26.703 4.754 1 97.56 90 SER A N 1
ATOM 679 C CA . SER A 1 90 ? -4.637 25.953 5.414 1 97.56 90 SER A CA 1
ATOM 680 C C . SER A 1 90 ? -4.078 24.891 6.336 1 97.56 90 SER A C 1
ATOM 682 O O . SER A 1 90 ? -3.111 24.203 5.992 1 97.56 90 SER A O 1
ATOM 684 N N . ALA A 1 91 ? -4.582 24.812 7.5 1 97.06 91 ALA A N 1
ATOM 685 C CA . ALA A 1 91 ? -4.227 23.797 8.484 1 97.06 91 ALA A CA 1
ATOM 686 C C . ALA A 1 91 ? -5.465 23.031 8.953 1 97.06 91 ALA A C 1
ATOM 688 O O . ALA A 1 91 ? -6.586 23.531 8.859 1 97.06 91 ALA A O 1
ATOM 689 N N . ASN A 1 92 ? -5.25 21.812 9.398 1 96 92 ASN A N 1
ATOM 690 C CA . ASN A 1 92 ? -6.32 20.953 9.891 1 96 92 ASN A CA 1
ATOM 691 C C . ASN A 1 92 ? -6.008 20.406 11.281 1 96 92 ASN A C 1
ATOM 693 O O . ASN A 1 92 ? -4.863 20.062 11.57 1 96 92 ASN A O 1
ATOM 697 N N . ALA A 1 93 ? -6.992 20.344 12.117 1 97 93 ALA A N 1
ATOM 698 C CA . ALA A 1 93 ? -6.824 19.75 13.445 1 97 93 ALA A CA 1
ATOM 699 C C . ALA A 1 93 ? -7.957 18.797 13.766 1 97 93 ALA A C 1
ATOM 701 O O . ALA A 1 93 ? -9.117 19.062 13.445 1 97 93 ALA A O 1
ATOM 702 N N . GLY A 1 94 ? -7.598 17.625 14.312 1 95 94 GLY A N 1
ATOM 703 C CA . GLY A 1 94 ? -8.586 16.688 14.805 1 95 94 GLY A CA 1
ATOM 704 C C . GLY A 1 94 ? -9.023 16.953 16.234 1 95 94 GLY A C 1
ATOM 705 O O . GLY A 1 94 ? -8.484 17.859 16.875 1 95 94 GLY A O 1
ATOM 706 N N . GLY A 1 95 ? -9.93 16.219 16.703 1 93.69 95 GLY A N 1
ATOM 707 C CA . GLY A 1 95 ? -10.492 16.375 18.031 1 93.69 95 GLY A CA 1
ATOM 708 C C . GLY A 1 95 ? -12.008 16.344 18.047 1 93.69 95 GLY A C 1
ATOM 709 O O . GLY A 1 95 ? -12.625 15.438 17.484 1 93.69 95 GLY A O 1
ATOM 710 N N . TYR A 1 96 ? -12.539 17.359 18.734 1 93.56 96 TYR A N 1
ATOM 711 C CA . TYR A 1 96 ? -13.992 17.359 18.922 1 93.56 96 TYR A CA 1
ATOM 712 C C . TYR A 1 96 ? -14.586 18.703 18.516 1 93.56 96 TYR A C 1
ATOM 714 O O . TYR A 1 96 ? -15.812 18.875 18.531 1 93.56 96 TYR A O 1
ATOM 722 N N . LEU A 1 97 ? -13.789 19.578 18.078 1 96.12 97 LEU A N 1
ATOM 723 C CA . LEU A 1 97 ? -14.18 20.969 17.859 1 96.12 97 LEU A CA 1
ATOM 724 C C . LEU A 1 97 ? -15.203 21.078 16.75 1 96.12 97 LEU A C 1
ATOM 726 O O . LEU A 1 97 ? -16.109 21.922 16.797 1 96.12 97 LEU A O 1
ATOM 730 N N . SER A 1 98 ? -15.07 20.266 15.711 1 95.5 98 SER A N 1
ATOM 731 C CA . SER A 1 98 ? -15.867 20.406 14.5 1 95.5 98 SER A CA 1
ATOM 732 C C . SER A 1 98 ? -17.344 20.203 14.789 1 95.5 98 SER A C 1
ATOM 734 O O . SER A 1 98 ? -18.203 20.906 14.234 1 95.5 98 SER A O 1
ATOM 736 N N . ARG A 1 99 ? -17.656 19.312 15.672 1 92.88 99 ARG A N 1
ATOM 737 C CA . ARG A 1 99 ? -19.062 19.062 16.016 1 92.88 99 ARG A CA 1
ATOM 738 C C . ARG A 1 99 ? -19.672 20.266 16.719 1 92.88 99 ARG A C 1
ATOM 740 O O . ARG A 1 99 ? -20.828 20.625 16.469 1 92.88 99 ARG A O 1
ATOM 747 N N . ASN A 1 100 ? -18.938 20.781 17.672 1 95.31 100 ASN A N 1
ATOM 748 C CA . ASN A 1 100 ? -19.406 21.953 18.391 1 95.31 100 ASN A CA 1
ATOM 749 C C . ASN A 1 100 ? -19.562 23.156 17.469 1 95.31 100 ASN A C 1
ATOM 751 O O . ASN A 1 100 ? -20.484 23.953 17.641 1 95.31 100 ASN A O 1
ATOM 755 N N . PHE A 1 101 ? -18.703 23.281 16.531 1 96.88 101 PHE A N 1
ATOM 756 C CA . PHE A 1 101 ? -18.781 24.359 15.539 1 96.88 101 PHE A CA 1
ATOM 757 C C . PHE A 1 101 ? -20.047 24.219 14.695 1 96.88 101 PHE A C 1
ATOM 759 O O . PHE A 1 101 ? -20.766 25.188 14.5 1 96.88 101 PHE A O 1
ATOM 766 N N . VAL A 1 102 ? -20.266 23.031 14.188 1 95.25 102 VAL A N 1
ATOM 767 C CA . VAL A 1 102 ? -21.453 22.781 13.359 1 95.25 102 VAL A CA 1
ATOM 768 C C . VAL A 1 102 ? -22.719 23.094 14.156 1 95.25 102 VAL A C 1
ATOM 770 O O . VAL A 1 102 ? -23.703 23.578 13.594 1 95.25 102 VAL A O 1
ATOM 773 N N . GLY A 1 103 ? -22.656 22.844 15.43 1 95.38 103 GLY A N 1
ATOM 774 C CA . GLY A 1 103 ? -23.781 23.094 16.312 1 95.38 103 GLY A CA 1
ATOM 775 C C . GLY A 1 103 ? -24.141 24.562 16.406 1 95.38 103 GLY A C 1
ATOM 776 O O . GLY A 1 103 ? -25.234 24.906 16.859 1 95.38 103 GLY A O 1
ATOM 777 N N . THR A 1 104 ? -23.234 25.438 16.031 1 96.62 104 THR A N 1
ATOM 778 C CA . THR A 1 104 ? -23.531 26.875 16.031 1 96.62 104 THR A CA 1
ATOM 779 C C . THR A 1 104 ? -24.391 27.25 14.828 1 96.62 104 THR A C 1
ATOM 781 O O . THR A 1 104 ? -24.969 28.344 14.789 1 96.62 104 THR A O 1
ATOM 784 N N . GLY A 1 105 ? -24.406 26.359 13.844 1 95.75 105 GLY A N 1
ATOM 785 C CA . GLY A 1 105 ? -25.172 26.609 12.633 1 95.75 105 GLY A CA 1
ATOM 786 C C . GLY A 1 105 ? -24.375 27.328 11.555 1 95.75 105 GLY A C 1
ATOM 787 O O . GLY A 1 105 ? -24.906 27.625 10.484 1 95.75 105 GLY A O 1
ATOM 788 N N . LEU A 1 106 ? -23.141 27.547 11.766 1 96.88 106 LEU A N 1
ATOM 789 C CA . LEU A 1 106 ? -22.281 28.266 10.82 1 96.88 106 LEU A CA 1
ATOM 790 C C . LEU A 1 106 ? -21.562 27.281 9.891 1 96.88 106 LEU A C 1
ATOM 792 O O . LEU A 1 106 ? -21.328 26.125 10.266 1 96.88 106 LEU A O 1
ATOM 796 N N . SER A 1 107 ? -21.281 27.75 8.695 1 96.81 107 SER A N 1
ATOM 797 C CA . SER A 1 107 ? -20.406 27 7.797 1 96.81 107 SER A CA 1
ATOM 798 C C . SER A 1 107 ? -18.969 27.5 7.867 1 96.81 107 SER A C 1
ATOM 800 O O . SER A 1 107 ? -18.031 26.719 7.684 1 96.81 107 SER A O 1
ATOM 802 N N . VAL A 1 108 ? -18.844 28.797 8.031 1 98.31 108 VAL A N 1
ATOM 803 C CA . VAL A 1 108 ? -17.531 29.422 8.125 1 98.31 108 VAL A CA 1
ATOM 804 C C . VAL A 1 108 ? -17.562 30.531 9.18 1 98.31 108 VAL A C 1
ATOM 806 O O . VAL A 1 108 ? -18.547 31.266 9.289 1 98.31 108 VAL A O 1
ATOM 809 N N . LEU A 1 109 ? -16.562 30.594 10.008 1 98.81 109 LEU A N 1
ATOM 810 C CA . LEU A 1 109 ? -16.297 31.734 10.859 1 98.81 109 LEU A CA 1
ATOM 811 C C . LEU A 1 109 ? -15.086 32.531 10.352 1 98.81 109 LEU A C 1
ATOM 813 O O . LEU A 1 109 ? -14.031 31.938 10.078 1 98.81 109 LEU A O 1
ATOM 817 N N . GLU A 1 110 ? -15.281 33.781 10.117 1 98.88 110 GLU A N 1
ATOM 818 C CA . GLU A 1 110 ? -14.211 34.688 9.734 1 98.88 110 GLU A CA 1
ATOM 819 C C . GLU A 1 110 ? -13.852 35.625 10.867 1 98.88 110 GLU A C 1
ATOM 821 O O . GLU A 1 110 ? -14.727 36.281 11.438 1 98.88 110 GLU A O 1
ATOM 826 N N . ILE A 1 111 ? -12.586 35.719 11.273 1 98.88 111 ILE A N 1
ATOM 827 C CA . ILE A 1 111 ? -12.102 36.656 12.273 1 98.88 111 ILE A CA 1
ATOM 828 C C . ILE A 1 111 ? -11.195 37.688 11.609 1 98.88 111 ILE A C 1
ATOM 830 O O . ILE A 1 111 ? -10.234 37.344 10.922 1 98.88 111 ILE A O 1
ATOM 834 N N . VAL A 1 112 ? -11.461 38.938 11.789 1 98.75 112 VAL A N 1
ATOM 835 C CA . VAL A 1 112 ? -10.711 40 11.148 1 98.75 112 VAL A CA 1
ATOM 836 C C . VAL A 1 112 ? -10.523 41.156 12.133 1 98.75 112 VAL A C 1
ATOM 838 O O . VAL A 1 112 ? -11.203 41.219 13.164 1 98.75 112 VAL A O 1
ATOM 841 N N . GLY A 1 113 ? -9.516 42.031 11.859 1 98.62 113 GLY A N 1
ATOM 842 C CA . GLY A 1 113 ? -9.273 43.188 12.688 1 98.62 113 GLY A CA 1
ATOM 843 C C . GLY A 1 113 ? -8.203 42.969 13.742 1 98.62 113 GLY A C 1
ATOM 844 O O . GLY A 1 113 ? -7.461 42 13.68 1 98.62 113 GLY A O 1
ATOM 845 N N . GLU A 1 114 ? -8.086 43.969 14.578 1 98.56 114 GLU A N 1
ATOM 846 C CA . GLU A 1 114 ? -7.156 43.938 15.703 1 98.56 114 GLU A CA 1
ATOM 847 C C . GLU A 1 114 ? -7.766 44.594 16.938 1 98.56 114 GLU A C 1
ATOM 849 O O . GLU A 1 114 ? -8.25 45.75 16.844 1 98.56 114 GLU A O 1
ATOM 854 N N . SER A 1 115 ? -7.727 43.875 18 1 98.62 115 SER A N 1
ATOM 855 C CA . SER A 1 115 ? -8.266 44.375 19.25 1 98.62 115 SER A CA 1
ATOM 856 C C . SER A 1 115 ? -7.176 45.031 20.094 1 98.62 115 SER A C 1
ATOM 858 O O . SER A 1 115 ? -6.023 44.594 20.078 1 98.62 115 SER A O 1
ATOM 860 N N . ASP A 1 116 ? -7.57 45.969 20.938 1 97.12 116 ASP A N 1
ATOM 861 C CA . ASP A 1 116 ? -6.648 46.625 21.875 1 97.12 116 ASP A CA 1
ATOM 862 C C . ASP A 1 116 ? -6.551 45.812 23.172 1 97.12 116 ASP A C 1
ATOM 864 O O . ASP A 1 116 ? -5.629 46.031 23.969 1 97.12 116 ASP A O 1
ATOM 868 N N . GLU A 1 117 ? -7.516 44.906 23.344 1 97.81 117 GLU A N 1
ATOM 869 C CA . GLU A 1 117 ? -7.547 44.062 24.531 1 97.81 117 GLU A CA 1
ATOM 870 C C . GLU A 1 117 ? -7.484 42.594 24.141 1 97.81 117 GLU A C 1
ATOM 872 O O . GLU A 1 117 ? -7.906 42.188 23.047 1 97.81 117 GLU A O 1
ATOM 877 N N . LEU A 1 118 ? -6.926 41.844 25.109 1 98.62 118 LEU A N 1
ATOM 878 C CA . LEU A 1 118 ? -6.938 40.406 24.906 1 98.62 118 LEU A CA 1
ATOM 879 C C . LEU A 1 118 ? -8.352 39.844 25.047 1 98.62 118 LEU A C 1
ATOM 881 O O . LEU A 1 118 ? -8.992 40.031 26.078 1 98.62 118 LEU A O 1
ATOM 885 N N . LEU A 1 119 ? -8.797 39.062 24.016 1 98.75 119 LEU A N 1
ATOM 886 C CA . LEU A 1 119 ? -10.203 38.688 24 1 98.75 119 LEU A CA 1
ATOM 887 C C . LEU A 1 119 ? -10.367 37.188 23.953 1 98.75 119 LEU A C 1
ATOM 889 O O . LEU A 1 119 ? -9.562 36.469 23.344 1 98.75 119 LEU A O 1
ATOM 893 N N . ALA A 1 120 ? -11.359 36.719 24.625 1 98.75 120 ALA A N 1
ATOM 894 C CA . ALA A 1 120 ? -12.047 35.438 24.312 1 98.75 120 ALA A CA 1
ATOM 895 C C . ALA A 1 120 ? -13.305 35.719 23.484 1 98.75 120 ALA A C 1
ATOM 897 O O . ALA A 1 120 ? -14.078 36.625 23.797 1 98.75 120 ALA A O 1
ATOM 898 N N . ILE A 1 121 ? -13.438 35 22.453 1 98.75 121 ILE A N 1
ATOM 899 C CA . ILE A 1 121 ? -14.625 35.094 21.609 1 98.75 121 ILE A CA 1
ATOM 900 C C . ILE A 1 121 ? -15.523 33.875 21.812 1 98.75 121 ILE A C 1
ATOM 902 O O . ILE A 1 121 ? -15.078 32.75 21.656 1 98.75 121 ILE A O 1
ATOM 906 N N . HIS A 1 122 ? -16.766 34.094 22.188 1 98.56 122 HIS A N 1
ATOM 907 C CA . HIS A 1 122 ? -17.719 33 22.391 1 98.56 122 HIS A CA 1
ATOM 908 C C . HIS A 1 122 ? -18.75 32.969 21.281 1 98.56 122 HIS A C 1
ATOM 910 O O . HIS A 1 122 ? -19.578 33.875 21.156 1 98.56 122 HIS A O 1
ATOM 916 N N . VAL A 1 123 ? -18.688 31.922 20.469 1 98.5 123 VAL A N 1
ATOM 917 C CA . VAL A 1 123 ? -19.594 31.75 19.344 1 98.5 123 VAL A CA 1
ATOM 918 C C . VAL A 1 123 ? -20.688 30.734 19.703 1 98.5 123 VAL A C 1
ATOM 920 O O . VAL A 1 123 ? -20.375 29.578 20 1 98.5 123 VAL A O 1
ATOM 923 N N . ARG A 1 124 ? -21.875 31.125 19.641 1 97 124 ARG A N 1
ATOM 924 C CA . ARG A 1 124 ? -23.047 30.297 19.938 1 97 124 ARG A CA 1
ATOM 925 C C . ARG A 1 124 ? -24.062 30.359 18.812 1 97 124 ARG A C 1
ATOM 927 O O . ARG A 1 124 ? -23.891 31.109 17.859 1 97 124 ARG A O 1
ATOM 934 N N . ASP A 1 125 ? -25.094 29.516 18.906 1 94.31 125 ASP A N 1
ATOM 935 C CA . ASP A 1 125 ? -26.125 29.5 17.875 1 94.31 125 ASP A CA 1
ATOM 936 C C . ASP A 1 125 ? -26.969 30.766 17.938 1 94.31 125 ASP A C 1
ATOM 938 O O . ASP A 1 125 ? -27.625 31.125 16.953 1 94.31 125 ASP A O 1
ATOM 942 N N . ASP A 1 126 ? -26.922 31.469 19.062 1 93.25 126 ASP A N 1
ATOM 943 C CA . ASP A 1 126 ? -27.734 32.688 19.188 1 93.25 126 ASP A CA 1
ATOM 944 C C . ASP A 1 126 ? -26.891 33.938 19 1 93.25 126 ASP A C 1
ATOM 946 O O . ASP A 1 126 ? -27.391 35.062 19.156 1 93.25 126 ASP A O 1
ATOM 950 N N . GLY A 1 127 ? -25.625 33.75 18.734 1 94.12 127 GLY A N 1
ATOM 951 C CA . GLY A 1 127 ? -24.828 34.938 18.469 1 94.12 127 GLY A CA 1
ATOM 952 C C . GLY A 1 127 ? -23.391 34.812 18.953 1 94.12 127 GLY A C 1
ATOM 953 O O . GLY A 1 127 ? -22.953 33.719 19.328 1 94.12 127 GLY A O 1
ATOM 954 N N . VAL A 1 128 ? -22.641 35.938 18.859 1 97.81 128 VAL A N 1
ATOM 955 C CA . VAL A 1 128 ? -21.234 36 19.25 1 97.81 128 VAL A CA 1
ATOM 956 C C . VAL A 1 128 ? -21.047 37.062 20.328 1 97.81 128 VAL A C 1
ATOM 958 O O . VAL A 1 128 ? -21.641 38.156 20.266 1 97.81 128 VAL A O 1
ATOM 961 N N . THR A 1 129 ? -20.281 36.719 21.359 1 98 129 THR A N 1
ATOM 962 C CA . THR A 1 129 ? -19.953 37.688 22.391 1 98 129 THR A CA 1
ATOM 963 C C . THR A 1 129 ? -18.438 37.781 22.578 1 98 129 THR A C 1
ATOM 965 O O . THR A 1 129 ? -17.703 36.875 22.219 1 98 129 THR A O 1
ATOM 968 N N . PHE A 1 130 ? -18 38.938 23.062 1 98.31 130 PHE A N 1
ATOM 969 C CA . PHE A 1 130 ? -16.594 39.25 23.312 1 98.31 130 PHE A CA 1
ATOM 970 C C . PHE A 1 130 ? -16.312 39.375 24.812 1 98.31 130 PHE A C 1
ATOM 972 O O . PHE A 1 130 ? -17.078 40.031 25.516 1 98.31 130 PHE A O 1
ATOM 979 N N . GLU A 1 131 ? -15.312 38.719 25.281 1 98.5 131 GLU A N 1
ATOM 980 C CA . GLU A 1 131 ? -14.898 38.781 26.688 1 98.5 131 GLU A CA 1
ATOM 981 C C . GLU A 1 131 ? -13.438 39.219 26.797 1 98.5 131 GLU A C 1
ATOM 983 O O . GLU A 1 131 ? -12.547 38.531 26.297 1 98.5 131 GLU A O 1
ATOM 988 N N . ALA A 1 132 ? -13.211 40.375 27.453 1 98.38 132 ALA A N 1
ATOM 989 C CA . ALA A 1 132 ? -11.828 40.719 27.766 1 98.38 132 ALA A CA 1
ATOM 990 C C . ALA A 1 132 ? -11.242 39.781 28.797 1 98.38 132 ALA A C 1
ATOM 992 O O . ALA A 1 132 ? -11.883 39.5 29.812 1 98.38 132 ALA A O 1
ATOM 993 N N . VAL A 1 133 ? -10.055 39.281 28.516 1 98.38 133 VAL A N 1
ATOM 994 C CA . VAL A 1 133 ? -9.484 38.312 29.438 1 98.38 133 VAL A CA 1
ATOM 995 C C . VAL A 1 133 ? -8.023 38.656 29.719 1 98.38 133 VAL A C 1
ATOM 997 O O . VAL A 1 133 ? -7.137 37.812 29.562 1 98.38 133 VAL A O 1
ATOM 1000 N N . PRO A 1 134 ? -7.77 39.781 30.25 1 98.06 134 PRO A N 1
ATOM 1001 C CA . PRO A 1 134 ? -6.387 40.156 30.562 1 98.06 134 PRO A CA 1
ATOM 1002 C C . PRO A 1 134 ? -5.707 39.156 31.5 1 98.06 134 PRO A C 1
ATOM 1004 O O . PRO A 1 134 ? -4.484 39 31.453 1 98.06 134 PRO A O 1
ATOM 1007 N N . GLU A 1 135 ? -6.461 38.406 32.281 1 97.44 135 GLU A N 1
ATOM 1008 C CA . GLU A 1 135 ? -5.918 37.469 33.25 1 97.44 135 GLU A CA 1
ATOM 1009 C C . GLU A 1 135 ? -5.289 36.25 32.562 1 97.44 135 GLU A C 1
ATOM 1011 O O . GLU A 1 135 ? -4.535 35.5 33.156 1 97.44 135 GLU A O 1
ATOM 1016 N N . LEU A 1 136 ? -5.621 36.156 31.281 1 98.62 136 LEU A N 1
ATOM 1017 C CA . LEU A 1 136 ? -5.094 35 30.531 1 98.62 136 LEU A CA 1
ATOM 1018 C C . LEU A 1 136 ? -3.814 35.375 29.797 1 98.62 136 LEU A C 1
ATOM 1020 O O . LEU A 1 136 ? -3.23 34.531 29.094 1 98.62 136 LEU A O 1
ATOM 1024 N N . GLU A 1 137 ? -3.379 36.594 29.938 1 98.31 137 GLU A N 1
ATOM 1025 C CA . GLU A 1 137 ? -2.107 36.969 29.328 1 98.31 137 GLU A CA 1
ATOM 1026 C C . GLU A 1 137 ? -0.98 36.062 29.797 1 98.31 137 GLU A C 1
ATOM 1028 O O . GLU A 1 137 ? -0.794 35.875 31 1 98.31 137 GLU A O 1
ATOM 1033 N N . GLY A 1 138 ? -0.288 35.438 28.844 1 98.12 138 GLY A N 1
ATOM 1034 C CA . GLY A 1 138 ? 0.838 34.594 29.172 1 98.12 138 GLY A CA 1
ATOM 1035 C C . GLY A 1 138 ? 0.422 33.188 29.531 1 98.12 138 GLY A C 1
ATOM 1036 O O . GLY A 1 138 ? 1.265 32.281 29.641 1 98.12 138 GLY A O 1
ATOM 1037 N N . ALA A 1 139 ? -0.888 32.969 29.656 1 98.69 139 ALA A N 1
ATOM 1038 C CA . ALA A 1 139 ? -1.375 31.641 30.062 1 98.69 139 ALA A CA 1
ATOM 1039 C C . ALA A 1 139 ? -1.058 30.594 28.984 1 98.69 139 ALA A C 1
ATOM 1041 O O . ALA A 1 139 ? -1.129 30.891 27.781 1 98.69 139 ALA A O 1
ATOM 1042 N N . THR A 1 140 ? -0.759 29.391 29.422 1 98.75 140 THR A N 1
ATOM 1043 C CA . THR A 1 140 ? -0.575 28.266 28.5 1 98.75 140 THR A CA 1
ATOM 1044 C C . THR A 1 140 ? -1.915 27.797 27.953 1 98.75 140 THR A C 1
ATOM 1046 O O . THR A 1 140 ? -2.971 28.25 28.391 1 98.75 140 THR A O 1
ATOM 1049 N N . VAL A 1 141 ? -1.876 26.953 27 1 98.69 141 VAL A N 1
ATOM 1050 C CA . VAL A 1 141 ? -3.074 26.422 26.359 1 98.69 141 VAL A CA 1
ATOM 1051 C C . VAL A 1 141 ? -3.934 25.688 27.391 1 98.69 141 VAL A C 1
ATOM 1053 O O . VAL A 1 141 ? -5.129 25.969 27.516 1 98.69 141 VAL A O 1
ATOM 1056 N N . PRO A 1 142 ? -3.312 24.812 28.203 1 98.31 142 PRO A N 1
ATOM 1057 C CA . PRO A 1 142 ? -4.145 24.125 29.188 1 98.31 142 PRO A CA 1
ATOM 1058 C C . PRO A 1 142 ? -4.719 25.062 30.25 1 98.31 142 PRO A C 1
ATOM 1060 O O . PRO A 1 142 ? -5.855 24.891 30.688 1 98.31 142 PRO A O 1
ATOM 1063 N N . GLU A 1 143 ? -3.959 26.047 30.594 1 98.44 143 GLU A N 1
ATOM 1064 C CA . GLU A 1 143 ? -4.469 27.031 31.547 1 98.44 143 GLU A CA 1
ATOM 1065 C C . GLU A 1 143 ? -5.66 27.797 30.969 1 98.44 143 GLU A C 1
ATOM 1067 O O . GLU A 1 143 ? -6.59 28.141 31.703 1 98.44 143 GLU A O 1
ATOM 1072 N N . THR A 1 144 ? -5.59 28.062 29.734 1 98.56 144 THR A N 1
ATOM 1073 C CA . THR A 1 144 ? -6.684 28.75 29.062 1 98.56 144 THR A CA 1
ATOM 1074 C C . THR A 1 144 ? -7.934 27.875 29.016 1 98.56 144 THR A C 1
ATOM 1076 O O . THR A 1 144 ? -9.039 28.344 29.312 1 98.56 144 THR A O 1
ATOM 1079 N N . SER A 1 145 ? -7.789 26.625 28.688 1 97.19 145 SER A N 1
ATOM 1080 C CA . SER A 1 145 ? -8.938 25.719 28.672 1 97.19 145 SER A CA 1
ATOM 1081 C C . SER A 1 145 ? -9.523 25.531 30.062 1 97.19 145 SER A C 1
ATOM 1083 O O . SER A 1 145 ? -10.734 25.391 30.219 1 97.19 145 SER A O 1
ATOM 1085 N N . ASP A 1 146 ? -8.641 25.469 31.094 1 97.81 146 ASP A N 1
ATOM 1086 C CA . ASP A 1 146 ? -9.109 25.391 32.469 1 97.81 146 ASP A CA 1
ATOM 1087 C C . ASP A 1 146 ? -9.961 26.594 32.844 1 97.81 146 ASP A C 1
ATOM 1089 O O . ASP A 1 146 ? -10.992 26.453 33.5 1 97.81 146 ASP A O 1
ATOM 1093 N N . TYR A 1 147 ? -9.516 27.703 32.438 1 98.31 147 TYR A N 1
ATOM 1094 C CA . TYR A 1 147 ? -10.273 28.922 32.688 1 98.31 147 TYR A CA 1
ATOM 1095 C C . TYR A 1 147 ? -11.664 28.828 32.062 1 98.31 147 TYR A C 1
ATOM 1097 O O . TYR A 1 147 ? -12.656 29.172 32.719 1 98.31 147 TYR A O 1
ATOM 1105 N N . LEU A 1 148 ? -11.758 28.422 30.844 1 98 148 LEU A N 1
ATOM 1106 C CA . LEU A 1 148 ? -13.031 28.312 30.141 1 98 148 LEU A CA 1
ATOM 1107 C C . LEU A 1 148 ? -13.953 27.312 30.812 1 98 148 LEU A C 1
ATOM 1109 O O . LEU A 1 148 ? -15.164 27.516 30.906 1 98 148 LEU A O 1
ATOM 1113 N N . ARG A 1 149 ? -13.336 26.219 31.234 1 97.44 149 ARG A N 1
ATOM 1114 C CA . ARG A 1 149 ? -14.109 25.219 31.969 1 97.44 149 ARG A CA 1
ATOM 1115 C C . ARG A 1 149 ? -14.664 25.797 33.25 1 97.44 149 ARG A C 1
ATOM 1117 O O . ARG A 1 149 ? -15.844 25.625 33.562 1 97.44 149 ARG A O 1
ATOM 1124 N N . GLU A 1 150 ? -13.867 26.484 34 1 97.88 150 GLU A N 1
ATOM 1125 C CA . GLU A 1 150 ? -14.242 27.016 35.312 1 97.88 150 GLU A CA 1
ATOM 1126 C C . GLU A 1 150 ? -15.234 28.172 35.188 1 97.88 150 GLU A C 1
ATOM 1128 O O . GLU A 1 150 ? -16.203 28.25 35.938 1 97.88 150 GLU A O 1
ATOM 1133 N N . GLN A 1 151 ? -15.031 29.031 34.219 1 97.38 151 GLN A N 1
ATOM 1134 C CA . GLN A 1 151 ? -15.805 30.266 34.125 1 97.38 151 GLN A CA 1
ATOM 1135 C C . GLN A 1 151 ? -17.047 30.078 33.25 1 97.38 151 GLN A C 1
ATOM 1137 O O . GLN A 1 151 ? -18.062 30.75 33.438 1 97.38 151 GLN A O 1
ATOM 1142 N N . HIS A 1 152 ? -16.953 29.172 32.312 1 96.81 152 HIS A N 1
ATOM 1143 C CA . HIS A 1 152 ? -18.031 29.094 31.328 1 96.81 152 HIS A CA 1
ATOM 1144 C C . HIS A 1 152 ? -18.594 27.688 31.219 1 96.81 152 HIS A C 1
ATOM 1146 O O . HIS A 1 152 ? -19.562 27.453 30.5 1 96.81 152 HIS A O 1
ATOM 1152 N N . GLY A 1 153 ? -17.953 26.703 31.891 1 96.38 153 GLY A N 1
ATOM 1153 C CA . GLY A 1 153 ? -18.406 25.328 31.797 1 96.38 153 GLY A CA 1
ATOM 1154 C C . GLY A 1 153 ? -18.078 24.688 30.469 1 96.38 153 GLY A C 1
ATOM 1155 O O . GLY A 1 153 ? -18.734 23.719 30.078 1 96.38 153 GLY A O 1
ATOM 1156 N N . LEU A 1 154 ? -17.188 25.203 29.734 1 96.5 154 LEU A N 1
ATOM 1157 C CA . LEU A 1 154 ? -16.797 24.688 28.422 1 96.5 154 LEU A CA 1
ATOM 1158 C C . LEU A 1 154 ? -15.453 23.969 28.516 1 96.5 154 LEU A C 1
ATOM 1160 O O . LEU A 1 154 ? -14.438 24.594 28.844 1 96.5 154 LEU A O 1
ATOM 1164 N N . GLY A 1 155 ? -15.438 22.703 28.219 1 94.12 155 GLY A N 1
ATOM 1165 C CA . GLY A 1 155 ? -14.203 21.938 28.219 1 94.12 155 GLY A CA 1
ATOM 1166 C C . GLY A 1 155 ? -13.328 22.203 27.016 1 94.12 155 GLY A C 1
ATOM 1167 O O . GLY A 1 155 ? -13.719 22.953 26.109 1 94.12 155 GLY A O 1
ATOM 1168 N N . PRO A 1 156 ? -12.117 21.594 26.938 1 95.31 156 PRO A N 1
ATOM 1169 C CA . PRO A 1 156 ? -11.172 21.828 25.844 1 95.31 156 PRO A CA 1
ATOM 1170 C C . PRO A 1 156 ? -11.734 21.438 24.484 1 95.31 156 PRO A C 1
ATOM 1172 O O . PRO A 1 156 ? -11.266 21.938 23.453 1 95.31 156 PRO A O 1
ATOM 1175 N N . GLU A 1 157 ? -12.758 20.562 24.391 1 94.81 157 GLU A N 1
ATOM 1176 C CA . GLU A 1 157 ? -13.359 20.125 23.125 1 94.81 157 GLU A CA 1
ATOM 1177 C C . GLU A 1 157 ? -14.141 21.266 22.469 1 94.81 157 GLU A C 1
ATOM 1179 O O . GLU A 1 157 ? -14.508 21.156 21.297 1 94.81 157 GLU A O 1
ATOM 1184 N N . HIS A 1 158 ? -14.336 22.406 23.203 1 96.25 158 HIS A N 1
ATOM 1185 C CA . HIS A 1 158 ? -15.133 23.516 22.688 1 96.25 158 HIS A CA 1
ATOM 1186 C C . HIS A 1 158 ? -14.242 24.672 22.234 1 96.25 158 HIS A C 1
ATOM 1188 O O . HIS A 1 158 ? -14.742 25.688 21.75 1 96.25 158 HIS A O 1
ATOM 1194 N N . CYS A 1 159 ? -12.945 24.531 22.344 1 95.88 159 CYS A N 1
ATOM 1195 C CA . CYS A 1 159 ? -12.242 25.797 22.219 1 95.88 159 CYS A CA 1
ATOM 1196 C C . CYS A 1 159 ? -11 25.656 21.344 1 95.88 159 CYS A C 1
ATOM 1198 O O . CYS A 1 159 ? -10.367 24.594 21.328 1 95.88 159 CYS A O 1
ATOM 1200 N N . VAL A 1 160 ? -10.75 26.688 20.578 1 98.38 160 VAL A N 1
ATOM 1201 C CA . VAL A 1 160 ? -9.445 27 20 1 98.38 160 VAL A CA 1
ATOM 1202 C C . VAL A 1 160 ? -8.711 27.984 20.906 1 98.38 160 VAL A C 1
ATOM 1204 O O . VAL A 1 160 ? -9.281 28.969 21.375 1 98.38 160 VAL A O 1
ATOM 1207 N N . ALA A 1 161 ? -7.469 27.656 21.266 1 98.75 161 ALA A N 1
ATOM 1208 C CA . ALA A 1 161 ? -6.695 28.531 22.156 1 98.75 161 ALA A CA 1
ATOM 1209 C C . ALA A 1 161 ? -5.258 28.672 21.656 1 98.75 161 ALA A C 1
ATOM 1211 O O . ALA A 1 161 ? -4.711 27.75 21.047 1 98.75 161 ALA A O 1
ATOM 1212 N N . ILE A 1 162 ? -4.707 29.812 21.906 1 98.88 162 ILE A N 1
ATOM 1213 C CA . ILE A 1 162 ? -3.283 29.984 21.641 1 98.88 162 ILE A CA 1
ATOM 1214 C C . ILE A 1 162 ? -2.533 30.109 22.969 1 98.88 162 ILE A C 1
ATOM 1216 O O . ILE A 1 162 ? -3.125 30.453 24 1 98.88 162 ILE A O 1
ATOM 1220 N N . GLY A 1 163 ? -1.31 29.719 23 1 98.75 163 GLY A N 1
ATOM 1221 C CA . GLY A 1 163 ? -0.424 29.922 24.141 1 98.75 163 GLY A CA 1
ATOM 1222 C C . GLY A 1 163 ? 0.408 31.172 24.031 1 98.75 163 GLY A C 1
ATOM 1223 O O . GLY A 1 163 ? 0.121 32.062 23.219 1 98.75 163 GLY A O 1
ATOM 1224 N N . PRO A 1 164 ? 1.434 31.219 24.906 1 98.88 164 PRO A N 1
ATOM 1225 C CA . PRO A 1 164 ? 2.32 32.375 24.859 1 98.88 164 PRO A CA 1
ATOM 1226 C C . PRO A 1 164 ? 2.977 32.562 23.484 1 98.88 164 PRO A C 1
ATOM 1228 O O . PRO A 1 164 ? 3.238 33.688 23.078 1 98.88 164 PRO A O 1
ATOM 1231 N N . ALA A 1 165 ? 3.236 31.5 22.828 1 98.94 165 ALA A N 1
ATOM 1232 C CA . ALA A 1 165 ? 3.869 31.609 21.516 1 98.94 165 ALA A CA 1
ATOM 1233 C C . ALA A 1 165 ? 3.01 32.438 20.562 1 98.94 165 ALA A C 1
ATOM 1235 O O . ALA A 1 165 ? 3.529 33.281 19.812 1 98.94 165 ALA A O 1
ATOM 1236 N N . GLY A 1 166 ? 1.722 32.156 20.531 1 98.94 166 GLY A N 1
ATOM 1237 C CA . GLY A 1 166 ? 0.82 32.938 19.719 1 98.94 166 GLY A CA 1
ATOM 1238 C C . GLY A 1 166 ? 0.764 34.406 20.125 1 98.94 166 GLY A C 1
ATOM 1239 O O . GLY A 1 166 ? 0.847 35.281 19.281 1 98.94 166 GLY A O 1
ATOM 1240 N N . GLU A 1 167 ? 0.667 34.625 21.406 1 98.81 167 GLU A N 1
ATOM 1241 C CA . GLU A 1 167 ? 0.604 36 21.938 1 98.81 167 GLU A CA 1
ATOM 1242 C C . GLU A 1 167 ? 1.854 36.781 21.578 1 98.81 167 GLU A C 1
ATOM 1244 O O . GLU A 1 167 ? 1.776 38 21.297 1 98.81 167 GLU A O 1
ATOM 1249 N N . ASN A 1 168 ? 2.922 36.062 21.562 1 98.88 168 ASN A N 1
ATOM 1250 C CA . ASN A 1 168 ? 4.199 36.688 21.297 1 98.88 168 ASN A CA 1
ATOM 1251 C C . ASN A 1 168 ? 4.555 36.656 19.812 1 98.88 168 ASN A C 1
ATOM 1253 O O . ASN A 1 168 ? 5.684 36.969 19.422 1 98.88 168 ASN A O 1
ATOM 1257 N N . ARG A 1 169 ? 3.711 36.25 18.984 1 98.69 169 ARG A N 1
ATOM 1258 C CA . ARG A 1 169 ? 3.82 36.25 17.531 1 98.69 169 ARG A CA 1
ATOM 1259 C C . ARG A 1 169 ? 5.02 35.438 17.062 1 98.69 169 ARG A C 1
ATOM 1261 O O . ARG A 1 169 ? 5.793 35.906 16.219 1 98.69 169 ARG A O 1
ATOM 1268 N N . VAL A 1 170 ? 5.254 34.344 17.75 1 98.94 170 VAL A N 1
ATOM 1269 C CA . VAL A 1 170 ? 6.176 33.375 17.188 1 98.94 170 VAL A CA 1
ATOM 1270 C C . VAL A 1 170 ? 5.664 32.906 15.82 1 98.94 170 VAL A C 1
ATOM 1272 O O . VAL A 1 170 ? 4.531 32.438 15.695 1 98.94 170 VAL A O 1
ATOM 1275 N N . ARG A 1 171 ? 6.426 32.969 14.797 1 98.88 171 ARG A N 1
ATOM 1276 C CA . ARG A 1 171 ? 5.949 32.875 13.422 1 98.88 171 ARG A CA 1
ATOM 1277 C C . ARG A 1 171 ? 5.477 31.438 13.109 1 98.88 171 ARG A C 1
ATOM 1279 O O . ARG A 1 171 ? 4.797 31.219 12.109 1 98.88 171 ARG A O 1
ATOM 1286 N N . PHE A 1 172 ? 5.816 30.5 13.945 1 98.88 172 PHE A N 1
ATOM 1287 C CA . PHE A 1 172 ? 5.336 29.141 13.758 1 98.88 172 PHE A CA 1
ATOM 1288 C C . PHE A 1 172 ? 4.48 28.703 14.945 1 98.88 172 PHE A C 1
ATOM 1290 O O . PHE A 1 172 ? 4.469 27.531 15.305 1 98.88 172 PHE A O 1
ATOM 1297 N N . ALA A 1 173 ? 3.814 29.656 15.617 1 98.94 173 ALA A N 1
ATOM 1298 C CA . ALA A 1 173 ? 2.842 29.344 16.656 1 98.94 173 ALA A CA 1
ATOM 1299 C C . ALA A 1 173 ? 1.604 28.672 16.078 1 98.94 173 ALA A C 1
ATOM 1301 O O . ALA A 1 173 ? 1.147 29.031 14.992 1 98.94 173 ALA A O 1
ATOM 1302 N N . ALA A 1 174 ? 1.094 27.734 16.797 1 98.75 174 ALA A N 1
ATOM 1303 C CA . ALA A 1 174 ? -0.094 27 16.375 1 98.75 174 ALA A CA 1
ATOM 1304 C C . ALA A 1 174 ? -1.326 27.453 17.156 1 98.75 174 ALA A C 1
ATOM 1306 O O . ALA A 1 174 ? -1.209 27.969 18.266 1 98.75 174 ALA A O 1
ATOM 1307 N N . ALA A 1 175 ? -2.486 27.391 16.531 1 98.75 175 ALA A N 1
ATOM 1308 C CA . ALA A 1 175 ? -3.752 27.406 17.266 1 98.75 175 ALA A CA 1
ATOM 1309 C C . ALA A 1 175 ? -4.141 26.016 17.734 1 98.75 175 ALA A C 1
ATOM 1311 O O . ALA A 1 175 ? -4.234 25.078 16.938 1 98.75 175 ALA A O 1
ATOM 1312 N N . MET A 1 176 ? -4.348 25.875 19.047 1 98.62 176 MET A N 1
ATOM 1313 C CA . MET A 1 176 ? -4.531 24.562 19.641 1 98.62 176 MET A CA 1
ATOM 1314 C C . MET A 1 176 ? -6.004 24.297 19.938 1 98.62 176 MET A C 1
ATOM 1316 O O . MET A 1 176 ? -6.777 25.234 20.141 1 98.62 176 MET A O 1
ATOM 1320 N N . THR A 1 177 ? -6.352 23.078 19.859 1 97.62 177 THR A N 1
ATOM 1321 C CA . THR A 1 177 ? -7.664 22.641 20.312 1 97.62 177 THR A CA 1
ATOM 1322 C C . THR A 1 177 ? -7.559 21.312 21.078 1 97.62 177 THR A C 1
ATOM 1324 O O . THR A 1 177 ? -6.594 20.562 20.906 1 97.62 177 THR A O 1
ATOM 1327 N N . TYR A 1 178 ? -8.445 21.141 21.969 1 95.5 178 TYR A N 1
ATOM 1328 C CA . TYR A 1 178 ? -8.445 19.953 22.828 1 95.5 178 TYR A CA 1
ATOM 1329 C C . TYR A 1 178 ? -7.094 19.766 23.5 1 95.5 178 TYR A C 1
ATOM 1331 O O . TYR A 1 178 ? -6.637 18.641 23.688 1 95.5 178 TYR A O 1
ATOM 1339 N N . ASP A 1 179 ? -6.449 20.844 23.703 1 94.25 179 ASP A N 1
ATOM 1340 C CA . ASP A 1 179 ? -5.207 21.031 24.438 1 94.25 179 ASP A CA 1
ATOM 1341 C C . ASP A 1 179 ? -4.027 20.422 23.688 1 94.25 179 ASP A C 1
ATOM 1343 O O . ASP A 1 179 ? -2.889 20.875 23.828 1 94.25 179 ASP A O 1
ATOM 1347 N N . SER A 1 180 ? -4.27 19.344 22.953 1 95.5 180 SER A N 1
ATOM 1348 C CA . SER A 1 180 ? -3.127 18.625 22.406 1 95.5 180 SER A CA 1
ATOM 1349 C C . SER A 1 180 ? -3.248 18.484 20.891 1 95.5 180 SER A C 1
ATOM 1351 O O . SER A 1 180 ? -2.463 17.781 20.266 1 95.5 180 SER A O 1
ATOM 1353 N N . ARG A 1 181 ? -4.219 19.047 20.312 1 96.75 181 ARG A N 1
ATOM 1354 C CA . ARG A 1 181 ? -4.398 19.031 18.859 1 96.75 181 ARG A CA 1
ATOM 1355 C C . ARG A 1 181 ? -4.109 20.406 18.266 1 96.75 181 ARG A C 1
ATOM 1357 O O . ARG A 1 181 ? -4.391 21.438 18.875 1 96.75 181 ARG A O 1
ATOM 1364 N N . ALA A 1 182 ? -3.566 20.375 17.062 1 97.56 182 ALA A N 1
ATOM 1365 C CA . ALA A 1 182 ? -3.02 21.656 16.594 1 97.56 182 ALA A CA 1
ATOM 1366 C C . ALA A 1 182 ? -3.439 21.938 15.164 1 97.56 182 ALA A C 1
ATOM 1368 O O . ALA A 1 182 ? -3.4 21.047 14.305 1 97.56 182 ALA A O 1
ATOM 1369 N N . PHE A 1 183 ? -3.996 23.141 14.969 1 98 183 PHE A N 1
ATOM 1370 C CA . PHE A 1 183 ? -3.781 23.75 13.664 1 98 183 PHE A CA 1
ATOM 1371 C C . PHE A 1 183 ? -2.338 24.219 13.508 1 98 183 PHE A C 1
ATOM 1373 O O . PHE A 1 183 ? -2.02 25.375 13.758 1 98 183 PHE A O 1
ATOM 1380 N N . GLY A 1 184 ? -1.493 23.359 13.086 1 90.38 184 GLY A N 1
ATOM 1381 C CA . GLY A 1 184 ? -0.084 23.297 13.445 1 90.38 184 GLY A CA 1
ATOM 1382 C C . GLY A 1 184 ? 0.773 24.25 12.633 1 90.38 184 GLY A C 1
ATOM 1383 O O . GLY A 1 184 ? 1.166 25.312 13.125 1 90.38 184 GLY A O 1
ATOM 1384 N N . ARG A 1 185 ? 1.122 24.016 11.508 1 95.69 185 ARG A N 1
ATOM 1385 C CA . ARG A 1 185 ? 2.205 24.672 10.781 1 95.69 185 ARG A CA 1
ATOM 1386 C C . ARG A 1 185 ? 1.736 26 10.18 1 95.69 185 ARG A C 1
ATOM 1388 O O . ARG A 1 185 ? 0.538 26.203 9.977 1 95.69 185 ARG A O 1
ATOM 1395 N N . GLY A 1 186 ? 2.637 26.922 10.078 1 97.38 186 GLY A N 1
ATOM 1396 C CA . GLY A 1 186 ? 2.389 28.125 9.281 1 97.38 186 GLY A CA 1
ATOM 1397 C C . GLY A 1 186 ? 2.115 29.359 10.117 1 97.38 186 GLY A C 1
ATOM 1398 O O . GLY A 1 186 ? 2.129 30.469 9.602 1 97.38 186 GLY A O 1
ATOM 1399 N N . GLY A 1 187 ? 1.746 29.188 11.453 1 98.62 187 GLY A N 1
ATOM 1400 C CA . GLY A 1 187 ? 1.757 30.328 12.352 1 98.62 187 GLY A CA 1
ATOM 1401 C C . GLY A 1 187 ? 0.393 30.984 12.508 1 98.62 187 GLY A C 1
ATOM 1402 O O . GLY A 1 187 ? 0.294 32.156 12.867 1 98.62 187 GLY A O 1
ATOM 1403 N N . LEU A 1 188 ? -0.654 30.266 12.297 1 98.81 188 LEU A N 1
ATOM 1404 C CA . LEU A 1 188 ? -1.979 30.875 12.422 1 98.81 188 LEU A CA 1
ATOM 1405 C C . LEU A 1 188 ? -2.291 31.203 13.883 1 98.81 188 LEU A C 1
ATOM 1407 O O . LEU A 1 188 ? -3.096 32.094 14.156 1 98.81 188 LEU A O 1
ATOM 1411 N N . GLY A 1 189 ? -1.64 30.5 14.82 1 98.88 189 GLY A N 1
ATOM 1412 C CA . GLY A 1 189 ? -1.736 30.922 16.203 1 98.88 189 GLY A CA 1
ATOM 1413 C C . GLY A 1 189 ? -1.192 32.312 16.453 1 98.88 189 GLY A C 1
ATOM 1414 O O . GLY A 1 189 ? -1.751 33.062 17.25 1 98.88 189 GLY A O 1
ATOM 1415 N N . ALA A 1 190 ? -0.144 32.656 15.805 1 98.94 190 ALA A N 1
ATOM 1416 C CA . ALA A 1 190 ? 0.449 33.969 15.922 1 98.94 190 ALA A CA 1
ATOM 1417 C C . ALA A 1 190 ? -0.464 35.031 15.312 1 98.94 190 ALA A C 1
ATOM 1419 O O . ALA A 1 190 ? -0.512 36.188 15.789 1 98.94 190 ALA A O 1
ATOM 1420 N N . VAL A 1 191 ? -1.147 34.688 14.25 1 98.94 191 VAL A N 1
ATOM 1421 C CA . VAL A 1 191 ? -2.09 35.625 13.641 1 98.94 191 VAL A CA 1
ATOM 1422 C C . VAL A 1 191 ? -3.211 35.969 14.625 1 98.94 191 VAL A C 1
ATOM 1424 O O . VAL A 1 191 ? -3.605 37.125 14.766 1 98.94 191 VAL A O 1
ATOM 1427 N N . LEU A 1 192 ? -3.754 34.906 15.312 1 98.94 192 LEU A N 1
ATOM 1428 C CA . LEU A 1 192 ? -4.734 35.188 16.359 1 98.94 192 LEU A CA 1
ATOM 1429 C C . LEU A 1 192 ? -4.148 36.062 17.438 1 98.94 192 LEU A C 1
ATOM 1431 O O . LEU A 1 192 ? -4.816 37 17.922 1 98.94 192 LEU A O 1
ATOM 1435 N N . GLY A 1 193 ? -2.902 35.781 17.812 1 98.88 193 GLY A N 1
ATOM 1436 C CA . GLY A 1 193 ? -2.227 36.625 18.797 1 98.88 193 GLY A CA 1
ATOM 1437 C C . GLY A 1 193 ? -2.115 38.094 18.344 1 98.88 193 GLY A C 1
ATOM 1438 O O . GLY A 1 193 ? -2.307 39 19.156 1 98.88 193 GLY A O 1
ATOM 1439 N N . ALA A 1 194 ? -1.77 38.25 17.109 1 98.81 194 ALA A N 1
ATOM 1440 C CA . ALA A 1 194 ? -1.65 39.594 16.562 1 98.81 194 ALA A CA 1
ATOM 1441 C C . ALA A 1 194 ? -2.982 40.344 16.625 1 98.81 194 ALA A C 1
ATOM 1443 O O . ALA A 1 194 ? -3.014 41.562 16.719 1 98.81 194 ALA A O 1
ATOM 1444 N N . LYS A 1 195 ? -4.031 39.625 16.625 1 98.81 195 LYS A N 1
ATOM 1445 C CA . LYS A 1 195 ? -5.367 40.188 16.703 1 98.81 195 LYS A CA 1
ATOM 1446 C C . LYS A 1 195 ? -5.84 40.312 18.156 1 98.81 195 LYS A C 1
ATOM 1448 O O . LYS A 1 195 ? -6.949 40.781 18.406 1 98.81 195 LYS A O 1
ATOM 1453 N N . ASN A 1 196 ? -5.066 39.812 19.078 1 98.75 196 ASN A N 1
ATOM 1454 C CA . ASN A 1 196 ? -5.371 39.781 20.516 1 98.75 196 ASN A CA 1
ATOM 1455 C C . ASN A 1 196 ? -6.566 38.875 20.797 1 98.75 196 ASN A C 1
ATOM 1457 O O . ASN A 1 196 ? -7.461 39.25 21.562 1 98.75 196 ASN A O 1
ATOM 1461 N N . VAL A 1 197 ? -6.562 37.781 20.188 1 98.88 197 VAL A N 1
ATOM 1462 C CA . VAL A 1 197 ? -7.555 36.75 20.453 1 98.88 197 VAL A CA 1
ATOM 1463 C C . VAL A 1 197 ? -6.891 35.562 21.141 1 98.88 197 VAL A C 1
ATOM 1465 O O . VAL A 1 197 ? -6.078 34.875 20.547 1 98.88 197 VAL A O 1
ATOM 1468 N N . LYS A 1 198 ? -7.266 35.375 22.359 1 98.88 198 LYS A N 1
ATOM 1469 C CA . LYS A 1 198 ? -6.68 34.312 23.172 1 98.88 198 LYS A CA 1
ATOM 1470 C C . LYS A 1 198 ? -7.344 32.969 22.875 1 98.88 198 LYS A C 1
ATOM 1472 O O . LYS A 1 198 ? -6.684 31.922 22.859 1 98.88 198 LYS A O 1
ATOM 1477 N N . CYS A 1 199 ? -8.633 32.969 22.719 1 98.75 199 CYS A N 1
ATOM 1478 C CA . CYS A 1 199 ? -9.383 31.75 22.469 1 98.75 199 CYS A CA 1
ATOM 1479 C C . CYS A 1 199 ? -10.727 32.031 21.828 1 98.75 199 CYS A C 1
ATOM 1481 O O . CYS A 1 199 ? -11.211 33.188 21.875 1 98.75 199 CYS A O 1
ATOM 1483 N N . VAL A 1 200 ? -11.219 31.094 21.141 1 98.81 200 VAL A N 1
ATOM 1484 C CA . VAL A 1 200 ? -12.555 31.078 20.547 1 98.81 200 VAL A CA 1
ATOM 1485 C C . VAL A 1 200 ? -13.297 29.828 20.984 1 98.81 200 VAL A C 1
ATOM 1487 O O . VAL A 1 200 ? -12.766 28.719 20.906 1 98.81 200 VAL A O 1
ATOM 1490 N N . THR A 1 201 ? -14.5 29.969 21.547 1 98.62 201 THR A N 1
ATOM 1491 C CA . THR A 1 201 ? -15.281 28.812 21.969 1 98.62 201 THR A CA 1
ATOM 1492 C C . THR A 1 201 ? -16.516 28.656 21.094 1 98.62 201 THR A C 1
AT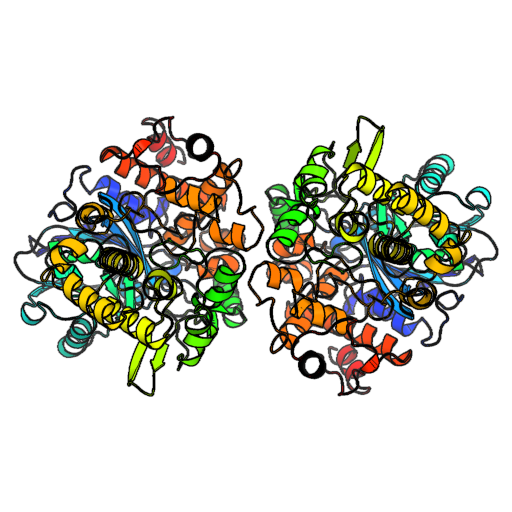OM 1494 O O . THR A 1 201 ? -17.031 29.625 20.547 1 98.62 201 THR A O 1
ATOM 1497 N N . PHE A 1 202 ? -16.906 27.484 20.891 1 98.25 202 PHE A N 1
ATOM 1498 C CA . PHE A 1 202 ? -18.109 27.156 20.125 1 98.25 202 PHE A CA 1
ATOM 1499 C C . PHE A 1 202 ? -19.078 26.344 20.969 1 98.25 202 PHE A C 1
ATOM 1501 O O . PHE A 1 202 ? -18.688 25.391 21.641 1 98.25 202 PHE A O 1
ATOM 1508 N N . GLU A 1 203 ? -20.266 26.719 20.938 1 95.88 203 GLU A N 1
ATOM 1509 C CA . GLU A 1 203 ? -21.344 26.016 21.625 1 95.88 203 GLU A CA 1
ATOM 1510 C C . GLU A 1 203 ? -22.688 26.25 20.922 1 95.88 203 GLU A C 1
ATOM 1512 O O . GLU A 1 203 ? -23.031 27.391 20.609 1 95.88 203 GLU A O 1
ATOM 1517 N N . GLY A 1 204 ? -23.359 25.203 20.641 1 93.25 204 GLY A N 1
ATOM 1518 C CA . GLY A 1 204 ? -24.672 25.297 20.031 1 93.25 204 GLY A CA 1
ATOM 1519 C C . GLY A 1 204 ? -25.312 23.938 19.797 1 93.25 204 GLY A C 1
ATOM 1520 O O . GLY A 1 204 ? -24.656 22.906 19.938 1 93.25 204 GLY A O 1
ATOM 1521 N N . ASP A 1 205 ? -26.641 23.984 19.406 1 91 205 ASP A N 1
ATOM 1522 C CA . ASP A 1 205 ? -27.375 22.734 19.25 1 91 205 ASP A CA 1
ATOM 1523 C C . ASP A 1 205 ? -28.109 22.688 17.906 1 91 205 ASP A C 1
ATOM 1525 O O . ASP A 1 205 ? -29.047 21.906 17.734 1 91 205 ASP A O 1
ATOM 1529 N N . VAL A 1 206 ? -27.656 23.516 17.078 1 89.88 206 VAL A N 1
ATOM 1530 C CA . VAL A 1 206 ? -28.266 23.484 15.75 1 89.88 206 VAL A CA 1
ATOM 1531 C C . VAL A 1 206 ? -27.938 22.156 15.055 1 89.88 206 VAL A C 1
ATOM 1533 O O . VAL A 1 206 ? -26.828 21.641 15.195 1 89.88 206 VAL A O 1
ATOM 1536 N N . ASP A 1 207 ? -28.938 21.594 14.383 1 85.44 207 ASP A N 1
ATOM 1537 C CA . ASP A 1 207 ? -28.766 20.406 13.547 1 85.44 207 ASP A CA 1
ATOM 1538 C C . ASP A 1 207 ? -28.953 20.734 12.07 1 85.44 207 ASP A C 1
ATOM 1540 O O . ASP A 1 207 ? -30.062 20.656 11.555 1 85.44 207 ASP A O 1
ATOM 1544 N N . PRO A 1 208 ? -27.828 21 11.438 1 78.12 208 PRO A N 1
ATOM 1545 C CA . PRO A 1 208 ? -27.984 21.391 10.031 1 78.12 208 PRO A CA 1
ATOM 1546 C C . PRO A 1 208 ? -28.578 20.281 9.172 1 78.12 208 PRO A C 1
ATOM 1548 O O . PRO A 1 208 ? -28.266 19.094 9.383 1 78.12 208 PRO A O 1
ATOM 1551 N N . PRO A 1 209 ? -29.375 20.688 8.188 1 81.56 209 PRO A N 1
ATOM 1552 C CA . PRO A 1 209 ? -30.094 19.719 7.363 1 81.56 209 PRO A CA 1
ATOM 1553 C C . PRO A 1 209 ? -29.234 19.109 6.266 1 81.56 209 PRO A C 1
ATOM 1555 O O . PRO A 1 209 ? -29.5 19.297 5.078 1 81.56 209 PRO A O 1
ATOM 1558 N N . VAL A 1 210 ? -28.25 18.469 6.559 1 87.44 210 VAL A N 1
ATOM 1559 C CA . VAL A 1 210 ? -27.438 17.75 5.594 1 87.44 210 VAL A CA 1
ATOM 1560 C C . VAL A 1 210 ? -27.781 16.266 5.598 1 87.44 210 VAL A C 1
ATOM 1562 O O . VAL A 1 210 ? -27.734 15.617 6.641 1 87.44 210 VAL A O 1
ATOM 1565 N N . GLU A 1 211 ? -28.234 15.797 4.488 1 88.69 211 GLU A N 1
ATOM 1566 C CA . GLU A 1 211 ? -28.562 14.383 4.367 1 88.69 211 GLU A CA 1
ATOM 1567 C C . GLU A 1 211 ? -27.375 13.578 3.844 1 88.69 211 GLU A C 1
ATOM 1569 O O . GLU A 1 211 ? -27.125 13.547 2.637 1 88.69 211 GLU A O 1
ATOM 1574 N N . ILE A 1 212 ? -26.75 12.906 4.707 1 90.94 212 ILE A N 1
ATOM 1575 C CA . ILE A 1 212 ? -25.594 12.102 4.348 1 90.94 212 ILE A CA 1
ATOM 1576 C C . ILE A 1 212 ? -26.016 10.648 4.141 1 90.94 212 ILE A C 1
ATOM 1578 O O . ILE A 1 212 ? -26.703 10.07 4.988 1 90.94 212 ILE A O 1
ATOM 1582 N N . PRO A 1 213 ? -25.609 10.062 3.041 1 91.12 213 PRO A N 1
ATOM 1583 C CA . PRO A 1 213 ? -25.984 8.664 2.799 1 91.12 213 PRO A CA 1
ATOM 1584 C C . PRO A 1 213 ? -25.547 7.738 3.934 1 91.12 213 PRO A C 1
ATOM 1586 O O . PRO A 1 213 ? -24.422 7.816 4.41 1 91.12 213 PRO A O 1
ATOM 1589 N N . GLY A 1 214 ? -26.391 6.758 4.277 1 88.31 214 GLY A N 1
ATOM 1590 C CA . GLY A 1 214 ? -26.188 5.918 5.449 1 88.31 214 GLY A CA 1
ATOM 1591 C C . GLY A 1 214 ? -25.234 4.758 5.188 1 88.31 214 GLY A C 1
ATOM 1592 O O . GLY A 1 214 ? -24.344 4.496 5.984 1 88.31 214 GLY A O 1
ATOM 1593 N N . ALA A 1 215 ? -25.406 4.109 4.09 1 81.38 215 ALA A N 1
ATOM 1594 C CA . ALA A 1 215 ? -24.688 2.867 3.836 1 81.38 215 ALA A CA 1
ATOM 1595 C C . ALA A 1 215 ? -23.172 3.102 3.811 1 81.38 215 ALA A C 1
ATOM 1597 O O . ALA A 1 215 ? -22.422 2.398 4.484 1 81.38 215 ALA A O 1
ATOM 1598 N N . PRO A 1 216 ? -22.75 4.086 3.078 1 87.5 216 PRO A N 1
ATOM 1599 C CA . PRO A 1 216 ? -21.312 4.324 3.086 1 87.5 216 PRO A CA 1
ATOM 1600 C C . PRO A 1 216 ? -20.781 4.66 4.477 1 87.5 216 PRO A C 1
ATOM 1602 O O . PRO A 1 216 ? -19.672 4.23 4.84 1 87.5 216 PRO A O 1
ATOM 1605 N N . GLN A 1 217 ? -21.484 5.375 5.27 1 91.69 217 GLN A N 1
ATOM 1606 C CA . GLN A 1 217 ? -21.078 5.742 6.621 1 91.69 217 GLN A CA 1
ATOM 1607 C C . GLN A 1 217 ? -20.844 4.504 7.48 1 91.69 217 GLN A C 1
ATOM 1609 O O . GLN A 1 217 ? -19.797 4.383 8.133 1 91.69 217 GLN A O 1
ATOM 1614 N N . THR A 1 218 ? -21.797 3.674 7.422 1 89.56 218 THR A N 1
ATOM 1615 C CA . THR A 1 218 ? -21.75 2.467 8.242 1 89.56 218 THR A CA 1
ATOM 1616 C C . THR A 1 218 ? -20.594 1.57 7.816 1 89.56 218 THR A C 1
ATOM 1618 O O . THR A 1 218 ? -19.891 1.012 8.664 1 89.56 218 THR A O 1
ATOM 1621 N N . GLU A 1 219 ? -20.438 1.491 6.594 1 84.25 219 GLU A N 1
ATOM 1622 C CA . GLU A 1 219 ? -19.406 0.604 6.062 1 84.25 219 GLU A CA 1
ATOM 1623 C C . GLU A 1 219 ? -18.016 1.12 6.391 1 84.25 219 GLU A C 1
ATOM 1625 O O . GLU A 1 219 ? -17.141 0.351 6.809 1 84.25 219 GLU A O 1
ATOM 1630 N N . ILE A 1 220 ? -17.797 2.34 6.18 1 91.5 220 ILE A N 1
ATOM 1631 C CA . ILE A 1 220 ? -16.516 2.959 6.484 1 91.5 220 ILE A CA 1
ATOM 1632 C C . ILE A 1 220 ? -16.234 2.859 7.98 1 91.5 220 ILE A C 1
ATOM 1634 O O . ILE A 1 220 ? -15.117 2.551 8.391 1 91.5 220 ILE A O 1
ATOM 1638 N N . HIS A 1 221 ? -17.234 3.127 8.734 1 92.5 221 HIS A N 1
ATOM 1639 C CA . HIS A 1 221 ? -17.109 3.062 10.188 1 92.5 221 HIS A CA 1
ATOM 1640 C C . HIS A 1 221 ? -16.734 1.652 10.641 1 92.5 221 HIS A C 1
ATOM 1642 O O . HIS A 1 221 ? -15.883 1.479 11.508 1 92.5 221 HIS A O 1
ATOM 1648 N N . ARG A 1 222 ? -17.391 0.711 10.094 1 87.31 222 ARG A N 1
ATOM 1649 C CA . ARG A 1 222 ? -17.125 -0.686 10.43 1 87.31 222 ARG A CA 1
ATOM 1650 C C . ARG A 1 222 ? -15.719 -1.092 10.031 1 87.31 222 ARG A C 1
ATOM 1652 O O . ARG A 1 222 ? -15.023 -1.771 10.789 1 87.31 222 ARG A O 1
ATOM 1659 N N . ALA A 1 223 ? -15.336 -0.701 8.875 1 85.75 223 ALA A N 1
ATOM 1660 C CA . ALA A 1 223 ? -13.992 -1.016 8.398 1 85.75 223 ALA A CA 1
ATOM 1661 C C . ALA A 1 223 ? -12.93 -0.415 9.312 1 85.75 223 ALA A C 1
ATOM 1663 O O . ALA A 1 223 ? -11.914 -1.048 9.594 1 85.75 223 ALA A O 1
ATOM 1664 N N . ALA A 1 224 ? -13.148 0.763 9.688 1 91.44 224 ALA A N 1
ATOM 1665 C CA . ALA A 1 224 ? -12.227 1.427 10.609 1 91.44 224 ALA A CA 1
ATOM 1666 C C . ALA A 1 224 ? -12.148 0.687 11.938 1 91.44 224 ALA A C 1
ATOM 1668 O O . ALA A 1 224 ? -11.07 0.522 12.508 1 91.44 224 ALA A O 1
ATOM 1669 N N . ALA A 1 225 ? -13.242 0.254 12.391 1 88.44 225 ALA A N 1
ATOM 1670 C CA . ALA A 1 225 ? -13.336 -0.424 13.688 1 88.44 225 ALA A CA 1
ATOM 1671 C C . ALA A 1 225 ? -12.609 -1.765 13.648 1 88.44 225 ALA A C 1
ATOM 1673 O O . ALA A 1 225 ? -12.031 -2.191 14.656 1 88.44 225 ALA A O 1
ATOM 1674 N N . GLN A 1 226 ? -12.562 -2.357 12.531 1 80.62 226 GLN A N 1
ATOM 1675 C CA . GLN A 1 226 ? -12.031 -3.709 12.406 1 80.62 226 GLN A CA 1
ATOM 1676 C C . GLN A 1 226 ? -10.586 -3.684 11.914 1 80.62 226 GLN A C 1
ATOM 1678 O O . GLN A 1 226 ? -9.961 -4.734 11.734 1 80.62 226 GLN A O 1
ATOM 1683 N N . SER A 1 227 ? -10.102 -2.467 11.75 1 81.88 227 SER A N 1
ATOM 1684 C CA . SER A 1 227 ? -8.758 -2.324 11.203 1 81.88 227 SER A CA 1
ATOM 1685 C C . SER A 1 227 ? -7.707 -2.863 12.164 1 81.88 227 SER A C 1
ATOM 1687 O O . SER A 1 227 ? -7.82 -2.686 13.383 1 81.88 227 SER A O 1
ATOM 1689 N N . ASP A 1 228 ? -6.684 -3.492 11.609 1 75.75 228 ASP A N 1
ATOM 1690 C CA . ASP A 1 228 ? -5.539 -3.928 12.398 1 75.75 228 ASP A CA 1
ATOM 1691 C C . ASP A 1 228 ? -4.305 -3.086 12.086 1 75.75 228 ASP A C 1
ATOM 1693 O O . ASP A 1 228 ? -3.174 -3.518 12.328 1 75.75 228 ASP A O 1
ATOM 1697 N N . ASP A 1 229 ? -4.547 -2.006 11.57 1 81.44 229 ASP A N 1
ATOM 1698 C CA . ASP A 1 229 ? -3.475 -1.079 11.219 1 81.44 229 ASP A CA 1
ATOM 1699 C C . ASP A 1 229 ? -2.613 -0.75 12.438 1 81.44 229 ASP A C 1
ATOM 1701 O O . ASP A 1 229 ? -3.139 -0.447 13.516 1 81.44 229 ASP A O 1
ATOM 1705 N N . GLN A 1 230 ? -1.279 -0.828 12.266 1 82.19 230 GLN A N 1
ATOM 1706 C CA . GLN A 1 230 ? -0.312 -0.577 13.328 1 82.19 230 GLN A CA 1
ATOM 1707 C C . GLN A 1 230 ? -0.437 0.848 13.859 1 82.19 230 GLN A C 1
ATOM 1709 O O . GLN A 1 230 ? -0.127 1.11 15.023 1 82.19 230 GLN A O 1
ATOM 1714 N N . ARG A 1 231 ? -0.96 1.728 13.164 1 89.25 231 ARG A N 1
ATOM 1715 C CA . ARG A 1 231 ? -1.093 3.125 13.562 1 89.25 231 ARG A CA 1
ATOM 1716 C C . ARG A 1 231 ? -2.061 3.271 14.734 1 89.25 231 ARG A C 1
ATOM 1718 O O . ARG A 1 231 ? -1.98 4.238 15.492 1 89.25 231 ARG A O 1
ATOM 1725 N N . ARG A 1 232 ? -2.998 2.393 14.836 1 87.44 232 ARG A N 1
ATOM 1726 C CA . ARG A 1 232 ? -3.938 2.43 15.953 1 87.44 232 ARG A CA 1
ATOM 1727 C C . ARG A 1 232 ? -3.213 2.273 17.281 1 87.44 232 ARG A C 1
ATOM 1729 O O . ARG A 1 232 ? -3.617 2.863 18.297 1 87.44 232 ARG A O 1
ATOM 1736 N N . ARG A 1 233 ? -2.068 1.564 17.266 1 88.5 233 ARG A N 1
ATOM 1737 C CA . ARG A 1 233 ? -1.325 1.271 18.484 1 88.5 233 ARG A CA 1
ATOM 1738 C C . ARG A 1 233 ? -0.171 2.25 18.672 1 88.5 233 ARG A C 1
ATOM 1740 O O . ARG A 1 233 ? 0.09 2.705 19.797 1 88.5 233 ARG A O 1
ATOM 1747 N N . GLN A 1 234 ? 0.506 2.564 17.562 1 92.12 234 GLN A N 1
ATOM 1748 C CA . GLN A 1 234 ? 1.778 3.271 17.672 1 92.12 234 GLN A CA 1
ATOM 1749 C C . GLN A 1 234 ? 1.693 4.656 17.031 1 92.12 234 GLN A C 1
ATOM 1751 O O . GLN A 1 234 ? 2.637 5.445 17.125 1 92.12 234 GLN A O 1
ATOM 1756 N N . GLY A 1 235 ? 0.496 4.953 16.438 1 92 235 GLY A N 1
ATOM 1757 C CA . GLY A 1 235 ? 0.434 6.188 15.672 1 92 235 GLY A CA 1
ATOM 1758 C C . GLY A 1 235 ? 1.393 6.211 14.492 1 92 235 GLY A C 1
ATOM 1759 O O . GLY A 1 235 ? 1.746 5.164 13.953 1 92 235 GLY A O 1
ATOM 1760 N N . THR A 1 236 ? 1.748 7.367 14.07 1 91.81 236 THR A N 1
ATOM 1761 C CA . THR A 1 236 ? 2.648 7.496 12.93 1 91.81 236 THR A CA 1
ATOM 1762 C C . THR A 1 236 ? 4.082 7.164 13.328 1 91.81 236 THR A C 1
ATOM 1764 O O . THR A 1 236 ? 4.941 6.957 12.469 1 91.81 236 THR A O 1
ATOM 1767 N N . ALA A 1 237 ? 4.383 7.141 14.617 1 95.25 237 ALA A N 1
ATOM 1768 C CA . ALA A 1 237 ? 5.719 6.793 15.102 1 95.25 237 ALA A CA 1
ATOM 1769 C C . ALA A 1 237 ? 6.07 5.355 14.742 1 95.25 237 ALA A C 1
ATOM 1771 O O . ALA A 1 237 ? 7.242 4.969 14.781 1 95.25 237 ALA A O 1
ATOM 1772 N N . GLY A 1 238 ? 5.109 4.609 14.422 1 91.94 238 GLY A N 1
ATOM 1773 C CA . GLY A 1 238 ? 5.289 3.197 14.125 1 91.94 238 GLY A CA 1
ATOM 1774 C C . GLY A 1 238 ? 6.207 2.949 12.945 1 91.94 238 GLY A C 1
ATOM 1775 O O . GLY A 1 238 ? 6.816 1.882 12.836 1 91.94 238 GLY A O 1
ATOM 1776 N N . SER A 1 239 ? 6.391 3.914 12.109 1 92.44 239 SER A N 1
ATOM 1777 C CA . SER A 1 239 ? 7.176 3.734 10.891 1 92.44 239 SER A CA 1
ATOM 1778 C C . SER A 1 239 ? 8.609 4.219 11.078 1 92.44 239 SER A C 1
ATOM 1780 O O . SER A 1 239 ? 9.406 4.203 10.141 1 92.44 239 SER A O 1
ATOM 1782 N N . THR A 1 240 ? 8.992 4.605 12.242 1 96.12 240 THR A N 1
ATOM 1783 C CA . THR A 1 240 ? 10.273 5.258 12.492 1 96.12 240 THR A CA 1
ATOM 1784 C C . THR A 1 240 ? 11.43 4.348 12.094 1 96.12 240 THR A C 1
ATOM 1786 O O . THR A 1 240 ? 12.305 4.742 11.312 1 96.12 240 THR A O 1
ATOM 1789 N N . GLU A 1 241 ? 11.422 3.109 12.57 1 92.38 241 GLU A N 1
ATOM 1790 C CA . GLU A 1 241 ? 12.516 2.189 12.281 1 92.38 241 GLU A CA 1
ATOM 1791 C C . GLU A 1 241 ? 12.531 1.785 10.812 1 92.38 241 GLU A C 1
ATOM 1793 O O . GLU A 1 241 ? 13.594 1.666 10.203 1 92.38 241 GLU A O 1
ATOM 1798 N N . PHE A 1 242 ? 11.32 1.559 10.289 1 91.38 242 PHE A N 1
ATOM 1799 C CA . PHE A 1 242 ? 11.211 1.216 8.875 1 91.38 242 PHE A CA 1
ATOM 1800 C C . PHE A 1 242 ? 11.852 2.289 8.008 1 91.38 242 PHE A C 1
ATOM 1802 O O . PHE A 1 242 ? 12.656 1.979 7.129 1 91.38 242 PHE A O 1
ATOM 1809 N N . ILE A 1 243 ? 11.492 3.514 8.227 1 95.56 243 ILE A N 1
ATOM 1810 C CA . ILE A 1 243 ? 11.992 4.641 7.449 1 95.56 243 ILE A CA 1
ATOM 1811 C C . ILE A 1 243 ? 13.492 4.797 7.676 1 95.56 243 ILE A C 1
ATOM 1813 O O . ILE A 1 243 ? 14.25 5.02 6.727 1 95.56 243 ILE A O 1
ATOM 1817 N N . ASN A 1 244 ? 13.945 4.672 8.891 1 96.12 244 ASN A N 1
ATOM 1818 C CA . ASN A 1 244 ? 15.359 4.781 9.25 1 96.12 244 ASN A CA 1
ATOM 1819 C C . ASN A 1 244 ? 16.203 3.725 8.547 1 96.12 244 ASN A C 1
ATOM 1821 O O . ASN A 1 244 ? 17.281 4.027 8.031 1 96.12 244 ASN A O 1
ATOM 1825 N N . ASP A 1 245 ? 15.688 2.512 8.492 1 89.69 245 ASP A N 1
ATOM 1826 C CA . ASP A 1 245 ? 16.469 1.363 8.055 1 89.69 245 ASP A CA 1
ATOM 1827 C C . ASP A 1 245 ? 16.484 1.257 6.527 1 89.69 245 ASP A C 1
ATOM 1829 O O . ASP A 1 245 ? 17.469 0.776 5.945 1 89.69 245 ASP A O 1
ATOM 1833 N N . HIS A 1 246 ? 15.453 1.721 5.922 1 88.06 246 HIS A N 1
ATOM 1834 C CA . HIS A 1 246 ? 15.312 1.407 4.504 1 88.06 246 HIS A CA 1
ATOM 1835 C C . HIS A 1 246 ? 15.352 2.674 3.654 1 88.06 246 HIS A C 1
ATOM 1837 O O . HIS A 1 246 ? 15.555 2.605 2.439 1 88.06 246 HIS A O 1
ATOM 1843 N N . PHE A 1 247 ? 15.172 3.775 4.281 1 94.06 247 PHE A N 1
ATOM 1844 C CA . PHE A 1 247 ? 15.172 5.047 3.568 1 94.06 247 PHE A CA 1
ATOM 1845 C C . PHE A 1 247 ? 16.062 6.059 4.27 1 94.06 247 PHE A C 1
ATOM 1847 O O . PHE A 1 247 ? 17.281 5.863 4.363 1 94.06 247 PHE A O 1
ATOM 1854 N N . SER A 1 248 ? 15.445 7.109 4.848 1 97.06 248 SER A N 1
ATOM 1855 C CA . SER A 1 248 ? 16.25 8.117 5.52 1 97.06 248 SER A CA 1
ATOM 1856 C C . SER A 1 248 ? 15.492 8.766 6.672 1 97.06 248 SER A C 1
ATOM 1858 O O . SER A 1 248 ? 14.359 9.219 6.492 1 97.06 248 SER A O 1
ATOM 1860 N N . LEU A 1 249 ? 16.062 8.68 7.797 1 98.38 249 LEU A N 1
ATOM 1861 C CA . LEU A 1 249 ? 15.664 9.5 8.93 1 98.38 249 LEU A CA 1
ATOM 1862 C C . LEU A 1 249 ? 16.688 10.602 9.188 1 98.38 249 LEU A C 1
ATOM 1864 O O . LEU A 1 249 ? 17.766 10.344 9.703 1 98.38 249 LEU A O 1
ATOM 1868 N N . PRO A 1 250 ? 16.328 11.883 8.828 1 98.75 250 PRO A N 1
ATOM 1869 C CA . PRO A 1 250 ? 17.312 12.961 9.023 1 98.75 250 PRO A CA 1
ATOM 1870 C C . PRO A 1 250 ? 17.812 13.047 10.461 1 98.75 250 PRO A C 1
ATOM 1872 O O . PRO A 1 250 ? 17.031 12.961 11.406 1 98.75 250 PRO A O 1
ATOM 1875 N N . THR A 1 251 ? 19.078 13.164 10.609 1 98.75 251 THR A N 1
ATOM 1876 C CA . THR A 1 251 ? 19.75 13.078 11.898 1 98.75 251 THR A CA 1
ATOM 1877 C C . THR A 1 251 ? 20.766 14.211 12.062 1 98.75 251 THR A C 1
ATOM 1879 O O . THR A 1 251 ? 21.5 14.531 11.125 1 98.75 251 THR A O 1
ATOM 1882 N N . ARG A 1 252 ? 20.734 14.883 13.227 1 98.75 252 ARG A N 1
ATOM 1883 C CA . ARG A 1 252 ? 21.688 15.914 13.602 1 98.75 252 ARG A CA 1
ATOM 1884 C C . ARG A 1 252 ? 21.781 17 12.531 1 98.75 252 ARG A C 1
ATOM 1886 O O . ARG A 1 252 ? 22.828 17.219 11.945 1 98.75 252 ARG A O 1
ATOM 1893 N N . TYR A 1 253 ? 20.609 17.688 12.383 1 98.75 253 TYR A N 1
ATOM 1894 C CA . TYR A 1 253 ? 20.406 18.797 11.461 1 98.75 253 TYR A CA 1
ATOM 1895 C C . TYR A 1 253 ? 20.844 18.406 10.047 1 98.75 253 TYR A C 1
ATOM 1897 O O . TYR A 1 253 ? 21.672 19.094 9.438 1 98.75 253 TYR A O 1
ATOM 1905 N N . PHE A 1 254 ? 20.391 17.234 9.562 1 98.12 254 PHE A N 1
ATOM 1906 C CA . PHE A 1 254 ? 20.438 16.719 8.203 1 98.12 254 PHE A CA 1
ATOM 1907 C C . PHE A 1 254 ? 21.875 16.328 7.816 1 98.12 254 PHE A C 1
ATOM 1909 O O . PHE A 1 254 ? 22.172 16.156 6.637 1 98.12 254 PHE A O 1
ATOM 1916 N N . ALA A 1 255 ? 22.719 16.188 8.773 1 97.88 255 ALA A N 1
ATOM 1917 C CA . ALA A 1 255 ? 24.109 15.781 8.5 1 97.88 255 ALA A CA 1
ATOM 1918 C C . ALA A 1 255 ? 24.172 14.289 8.172 1 97.88 255 ALA A C 1
ATOM 1920 O O . ALA A 1 255 ? 25.078 13.852 7.449 1 97.88 255 ALA A O 1
ATOM 1921 N N . GLU A 1 256 ? 23.25 13.523 8.75 1 97.56 256 GLU A N 1
ATOM 1922 C CA . GLU A 1 256 ? 23.172 12.086 8.523 1 97.56 256 GLU A CA 1
ATOM 1923 C C . GLU A 1 256 ? 21.75 11.664 8.133 1 97.56 256 GLU A C 1
ATOM 1925 O O . GLU A 1 256 ? 20.812 12.438 8.289 1 97.56 256 GLU A O 1
ATOM 1930 N N . SER A 1 257 ? 21.656 10.391 7.629 1 97 257 SER A N 1
ATOM 1931 C CA . SER A 1 257 ? 20.375 9.906 7.141 1 97 257 SER A CA 1
ATOM 1932 C C . SER A 1 257 ? 19.906 8.695 7.934 1 97 257 SER A C 1
ATOM 1934 O O . SER A 1 257 ? 18.922 8.055 7.562 1 97 257 SER A O 1
ATOM 1936 N N . GLU A 1 258 ? 20.609 8.391 8.93 1 97.81 258 GLU A N 1
ATOM 1937 C CA . GLU A 1 258 ? 20.266 7.293 9.836 1 97.81 258 GLU A CA 1
ATOM 1938 C C . GLU A 1 258 ? 20.578 7.66 11.289 1 97.81 258 GLU A C 1
ATOM 1940 O O . GLU A 1 258 ? 21.578 8.328 11.57 1 97.81 258 GLU A O 1
ATOM 1945 N N . PHE A 1 259 ? 19.766 7.254 12.141 1 98.62 259 PHE A N 1
ATOM 1946 C CA . PHE A 1 259 ? 19.938 7.523 13.562 1 98.62 259 PHE A CA 1
ATOM 1947 C C . PHE A 1 259 ? 20.109 6.223 14.336 1 98.62 259 PHE A C 1
ATOM 1949 O O . PHE A 1 259 ? 19.234 5.352 14.305 1 98.62 259 PHE A O 1
ATOM 1956 N N . GLU A 1 260 ? 21.156 6.062 15 1 97.94 260 GLU A N 1
ATOM 1957 C CA . GLU A 1 260 ? 21.484 4.844 15.734 1 97.94 260 GLU A CA 1
ATOM 1958 C C . GLU A 1 260 ? 20.484 4.586 16.859 1 97.94 260 GLU A C 1
ATOM 1960 O O . GLU A 1 260 ? 20.281 3.441 17.266 1 97.94 260 GLU A O 1
ATOM 1965 N N . GLY A 1 261 ? 19.812 5.695 17.375 1 98.31 261 GLY A N 1
ATOM 1966 C CA . GLY A 1 261 ? 18.875 5.566 18.484 1 98.31 261 GLY A CA 1
ATOM 1967 C C . GLY A 1 261 ? 17.438 5.477 18.031 1 98.31 261 GLY A C 1
ATOM 1968 O O . GLY A 1 261 ? 16.516 5.676 18.828 1 98.31 261 GLY A O 1
ATOM 1969 N N . ALA A 1 262 ? 17.156 5.164 16.797 1 97.81 262 ALA A N 1
ATOM 1970 C CA . ALA A 1 262 ? 15.82 5.184 16.234 1 97.81 262 ALA A CA 1
ATOM 1971 C C . ALA A 1 262 ? 14.883 4.258 17 1 97.81 262 ALA A C 1
ATOM 1973 O O . ALA A 1 262 ? 13.727 4.605 17.266 1 97.81 262 ALA A O 1
ATOM 1974 N N . SER A 1 263 ? 15.328 3.088 17.438 1 95.31 263 SER A N 1
ATOM 1975 C CA . SER A 1 263 ? 14.5 2.102 18.109 1 95.31 263 SER A CA 1
ATOM 1976 C C . SER A 1 263 ? 14.094 2.59 19.5 1 95.31 263 SER A C 1
ATOM 1978 O O . SER A 1 263 ? 13.039 2.207 20.016 1 95.31 263 SER A O 1
ATOM 1980 N N . SER A 1 264 ? 14.859 3.449 20.094 1 98.06 264 SER A N 1
ATOM 1981 C CA . SER A 1 264 ? 14.609 3.936 21.438 1 98.06 264 SER A CA 1
ATOM 1982 C C . SER A 1 264 ? 13.523 5.004 21.453 1 98.06 264 SER A C 1
ATOM 1984 O O . SER A 1 264 ? 12.984 5.336 22.516 1 98.06 264 SER A O 1
ATOM 1986 N N . ILE A 1 265 ? 13.219 5.5 20.328 1 98.31 265 ILE A N 1
ATOM 1987 C CA . ILE A 1 265 ? 12.242 6.578 20.297 1 98.31 265 ILE A CA 1
ATOM 1988 C C . ILE A 1 265 ? 11.156 6.258 19.266 1 98.31 265 ILE A C 1
ATOM 1990 O O . ILE A 1 265 ? 10.289 7.09 18.984 1 98.31 265 ILE A O 1
ATOM 1994 N N . GLY A 1 266 ? 11.188 5.098 18.703 1 96.44 266 GLY A N 1
ATOM 1995 C CA . GLY A 1 266 ? 10.289 4.703 17.625 1 96.44 266 GLY A CA 1
ATOM 1996 C C . GLY A 1 266 ? 8.961 4.172 18.125 1 96.44 266 GLY A C 1
ATOM 1997 O O . GLY A 1 266 ? 8.5 4.547 19.203 1 96.44 266 GLY A O 1
ATOM 1998 N N . GLY A 1 267 ? 8.297 3.424 17.266 1 93.62 267 GLY A N 1
ATOM 1999 C CA . GLY A 1 267 ? 6.938 2.957 17.5 1 93.62 267 GLY A CA 1
ATOM 2000 C C . GLY A 1 267 ? 6.781 2.188 18.797 1 93.62 267 GLY A C 1
ATOM 2001 O O . GLY A 1 267 ? 5.887 2.475 19.594 1 93.62 267 GLY A O 1
ATOM 2002 N N . GLU A 1 268 ? 7.645 1.221 19.031 1 91.25 268 GLU A N 1
ATOM 2003 C CA . GLU A 1 268 ? 7.539 0.4 20.234 1 91.25 268 GLU A CA 1
ATOM 2004 C C . GLU A 1 268 ? 7.75 1.236 21.484 1 91.25 268 GLU A C 1
ATOM 2006 O O . GLU A 1 268 ? 7.109 0.996 22.516 1 91.25 268 GLU A O 1
ATOM 2011 N N . ALA A 1 269 ? 8.68 2.145 21.438 1 96.69 269 ALA A N 1
ATOM 2012 C CA . ALA A 1 269 ? 8.945 3.023 22.578 1 96.69 269 ALA A CA 1
ATOM 2013 C C . ALA A 1 269 ? 7.723 3.877 22.906 1 96.69 269 ALA A C 1
ATOM 2015 O O . ALA A 1 269 ? 7.348 4.012 24.078 1 96.69 269 ALA A O 1
ATOM 2016 N N . VAL A 1 270 ? 7.086 4.445 21.969 1 97.25 270 VAL A N 1
ATOM 2017 C CA . VAL A 1 270 ? 5.91 5.285 22.156 1 97.25 270 VAL A CA 1
ATOM 2018 C C . VAL A 1 270 ? 4.746 4.438 22.672 1 97.25 270 VAL A C 1
ATOM 2020 O O . VAL A 1 270 ? 4.035 4.836 23.594 1 97.25 270 VAL A O 1
ATOM 2023 N N . GLU A 1 271 ? 4.555 3.301 22.016 1 95.06 271 GLU A N 1
ATOM 2024 C CA . GLU A 1 271 ? 3.465 2.412 22.406 1 95.06 271 GLU A CA 1
ATOM 2025 C C . GLU A 1 271 ? 3.602 1.991 23.875 1 95.06 271 GLU A C 1
ATOM 2027 O O . GLU A 1 271 ? 2.6 1.835 24.578 1 95.06 271 GLU A O 1
ATOM 2032 N N . SER A 1 272 ? 4.844 1.778 24.297 1 96.25 272 SER A N 1
ATOM 2033 C CA . SER A 1 272 ? 5.086 1.353 25.672 1 96.25 272 SER A CA 1
ATOM 2034 C C . SER A 1 272 ? 4.617 2.406 26.672 1 96.25 272 SER A C 1
ATOM 2036 O O . SER A 1 272 ? 4.41 2.107 27.844 1 96.25 272 SER A O 1
ATOM 2038 N N . LYS A 1 273 ? 4.438 3.666 26.203 1 97.75 273 LYS A N 1
ATOM 2039 C CA . LYS A 1 273 ? 4.008 4.754 27.078 1 97.75 273 LYS A CA 1
ATOM 2040 C C . LYS A 1 273 ? 2.51 5.008 26.938 1 97.75 273 LYS A C 1
ATOM 2042 O O . LYS A 1 273 ? 1.94 5.805 27.688 1 97.75 273 LYS A O 1
ATOM 2047 N N . LYS A 1 274 ? 1.904 4.379 25.969 1 96.25 274 LYS A N 1
ATOM 2048 C CA . LYS A 1 274 ? 0.472 4.566 25.766 1 96.25 274 LYS A CA 1
ATOM 2049 C C . LYS A 1 274 ? -0.334 3.934 26.891 1 96.25 274 LYS A C 1
ATOM 2051 O O . LYS A 1 274 ? -0.144 2.76 27.219 1 96.25 274 LYS A O 1
ATOM 2056 N N . TYR A 1 275 ? -1.259 4.664 27.484 1 94.31 275 TYR A N 1
ATOM 2057 C CA . TYR A 1 275 ? -1.902 4.129 28.672 1 94.31 275 TYR A CA 1
ATOM 2058 C C . TYR A 1 275 ? -3.398 3.939 28.453 1 94.31 275 TYR A C 1
ATOM 2060 O O . TYR A 1 275 ? -4.086 3.334 29.281 1 94.31 275 TYR A O 1
ATOM 2068 N N . GLU A 1 276 ? -3.953 4.414 27.328 1 92 276 GLU A N 1
ATOM 2069 C CA . GLU A 1 276 ? -5.355 4.191 27 1 92 276 GLU A CA 1
ATOM 2070 C C . GLU A 1 276 ? -5.621 4.434 25.516 1 92 276 GLU A C 1
ATOM 2072 O O . GLU A 1 276 ? -4.762 4.973 24.812 1 92 276 GLU A O 1
ATOM 2077 N N . LYS A 1 277 ? -6.785 3.975 25.109 1 89.19 277 LYS A N 1
ATOM 2078 C CA . LYS A 1 277 ? -7.219 4.246 23.734 1 89.19 277 LYS A CA 1
ATOM 2079 C C . LYS A 1 277 ? -7.961 5.574 23.656 1 89.19 277 LYS A C 1
ATOM 2081 O O . LYS A 1 277 ? -8.602 5.996 24.625 1 89.19 277 LYS A O 1
ATOM 2086 N N . GLY A 1 278 ? -7.812 6.309 22.578 1 90.94 278 GLY A N 1
ATOM 2087 C CA . GLY A 1 278 ? -8.516 7.555 22.328 1 90.94 278 GLY A CA 1
ATOM 2088 C C . GLY A 1 278 ? -8.852 7.762 20.859 1 90.94 278 GLY A C 1
ATOM 2089 O O . GLY A 1 278 ? -8.211 7.18 19.984 1 90.94 278 GLY A O 1
ATOM 2090 N N . ALA A 1 279 ? -9.922 8.555 20.609 1 91.5 279 ALA A N 1
ATOM 2091 C CA . ALA A 1 279 ? -10.375 8.82 19.25 1 91.5 279 ALA A CA 1
ATOM 2092 C C . ALA A 1 279 ? -10.766 10.281 19.078 1 91.5 279 ALA A C 1
ATOM 2094 O O . ALA A 1 279 ? -10.953 11.008 20.047 1 91.5 279 ALA A O 1
ATOM 2095 N N . CYS A 1 280 ? -10.766 10.75 17.891 1 92.44 280 CYS A N 1
ATOM 2096 C CA . CYS A 1 280 ? -11.383 12.023 17.531 1 92.44 280 CYS A CA 1
ATOM 2097 C C . CYS A 1 280 ? -12.867 11.844 17.234 1 92.44 280 CYS A C 1
ATOM 2099 O O . CYS A 1 280 ? -13.242 11.055 16.359 1 92.44 280 CYS A O 1
ATOM 2101 N N . SER A 1 281 ? -13.625 12.594 17.984 1 91.06 281 SER A N 1
ATOM 2102 C CA . SER A 1 281 ? -15.07 12.57 17.781 1 91.06 281 SER A CA 1
ATOM 2103 C C . SER A 1 281 ? -15.609 11.141 17.828 1 91.06 281 SER A C 1
ATOM 2105 O O . SER A 1 281 ? -15.359 10.422 18.797 1 91.06 281 SER A O 1
ATOM 2107 N N . ALA A 1 282 ? -16.25 10.688 16.688 1 89 282 ALA A N 1
ATOM 2108 C CA . ALA A 1 282 ? -16.875 9.367 16.688 1 89 282 ALA A CA 1
ATOM 2109 C C . ALA A 1 282 ? -16.016 8.344 15.961 1 89 282 ALA A C 1
ATOM 2111 O O . ALA A 1 282 ? -16.484 7.246 15.648 1 89 282 ALA A O 1
ATOM 2112 N N . CYS A 1 283 ? -14.789 8.625 15.805 1 94.44 283 CYS A N 1
ATOM 2113 C CA . CYS A 1 283 ? -13.953 7.801 14.938 1 94.44 283 CYS A CA 1
ATOM 2114 C C . CYS A 1 283 ? -13.617 6.473 15.602 1 94.44 283 CYS A C 1
ATOM 2116 O O . CYS A 1 283 ? -13.023 6.445 16.672 1 94.44 283 CYS A O 1
ATOM 2118 N N . ALA A 1 284 ? -13.867 5.402 14.898 1 93.69 284 ALA A N 1
ATOM 2119 C CA . ALA A 1 284 ? -13.633 4.062 15.422 1 93.69 284 ALA A CA 1
ATOM 2120 C C . ALA A 1 284 ? -12.195 3.615 15.164 1 93.69 284 ALA A C 1
ATOM 2122 O O . ALA A 1 284 ? -11.742 2.617 15.727 1 93.69 284 ALA A O 1
ATOM 2123 N N . TYR A 1 285 ? -11.516 4.32 14.32 1 91.31 285 TYR A N 1
ATOM 2124 C CA . TYR A 1 285 ? -10.117 4.012 14.055 1 91.31 285 TYR A CA 1
ATOM 2125 C C . TYR A 1 285 ? -9.273 4.176 15.32 1 91.31 285 TYR A C 1
ATOM 2127 O O . TYR A 1 285 ? -8.328 3.418 15.547 1 91.31 285 TYR A O 1
ATOM 2135 N N . ALA A 1 286 ? -9.602 5.184 16.156 1 91.88 286 ALA A N 1
ATOM 2136 C CA . ALA A 1 286 ? -9.078 5.387 17.5 1 91.88 286 ALA A CA 1
ATOM 2137 C C . ALA A 1 286 ? -7.555 5.387 17.516 1 91.88 286 ALA A C 1
ATOM 2139 O O . ALA A 1 286 ? -6.934 4.633 18.266 1 91.88 286 ALA A O 1
ATOM 2140 N N . CYS A 1 287 ? -6.961 6.34 16.797 1 92.06 287 CYS A N 1
ATOM 2141 C CA . CYS A 1 287 ? -5.516 6.328 16.594 1 92.06 287 CYS A CA 1
ATOM 2142 C C . CYS A 1 287 ? -4.824 7.27 17.578 1 92.06 287 CYS A C 1
ATOM 2144 O O . CYS A 1 287 ? -3.605 7.449 17.516 1 92.06 287 CYS A O 1
ATOM 2146 N N . LYS A 1 288 ? -5.504 7.969 18.469 1 92.69 288 LYS A N 1
ATOM 2147 C CA . LYS A 1 288 ? -4.859 8.875 19.422 1 92.69 288 LYS A CA 1
ATOM 2148 C C . LYS A 1 288 ? -3.826 8.133 20.266 1 92.69 288 LYS A C 1
ATOM 2150 O O . LYS A 1 288 ? -3.941 6.926 20.484 1 92.69 288 LYS A O 1
ATOM 2155 N N . LEU A 1 289 ? -2.844 8.961 20.781 1 94.19 289 LEU A N 1
ATOM 2156 C CA . LEU A 1 289 ? -1.752 8.375 21.547 1 94.19 289 LEU A CA 1
ATOM 2157 C C . LEU A 1 289 ? -1.634 9.039 22.922 1 94.19 289 LEU A C 1
ATOM 2159 O O . LEU A 1 289 ? -0.636 9.703 23.203 1 94.19 289 LEU A O 1
ATOM 2163 N N . PRO A 1 290 ? -2.646 8.859 23.719 1 96.06 290 PRO A N 1
ATOM 2164 C CA . PRO A 1 290 ? -2.389 9.305 25.094 1 96.06 290 PRO A CA 1
ATOM 2165 C C . PRO A 1 290 ? -1.24 8.547 25.75 1 96.06 290 PRO A C 1
ATOM 2167 O O . PRO A 1 290 ? -1.333 7.328 25.953 1 96.06 290 PRO A O 1
ATOM 2170 N N . THR A 1 291 ? -0.195 9.25 26.062 1 97.69 291 THR A N 1
ATOM 2171 C CA . THR A 1 291 ? 1.01 8.625 26.594 1 97.69 291 THR A CA 1
ATOM 2172 C C . THR A 1 291 ? 1.358 9.203 27.969 1 97.69 291 THR A C 1
ATOM 2174 O O . THR A 1 291 ? 1.052 10.359 28.25 1 97.69 291 THR A O 1
ATOM 2177 N N . ARG A 1 292 ? 1.977 8.406 28.766 1 97.81 292 ARG A N 1
ATOM 2178 C CA . ARG A 1 292 ? 2.369 8.773 30.109 1 97.81 292 ARG A CA 1
ATOM 2179 C C . ARG A 1 292 ? 3.639 8.039 30.531 1 97.81 292 ARG A C 1
ATOM 2181 O O . ARG A 1 292 ? 3.793 6.848 30.266 1 97.81 292 ARG A O 1
ATOM 2188 N N . ASP A 1 293 ? 4.551 8.773 31.078 1 97.75 293 ASP A N 1
ATOM 2189 C CA . ASP A 1 293 ? 5.688 8.156 31.75 1 97.75 293 ASP A CA 1
ATOM 2190 C C . ASP A 1 293 ? 5.434 8.031 33.25 1 97.75 293 ASP A C 1
ATOM 2192 O O . ASP A 1 293 ? 5.445 9.023 33.969 1 97.75 293 ASP A O 1
ATOM 2196 N N . GLU A 1 294 ? 5.355 6.875 33.781 1 95.88 294 GLU A N 1
ATOM 2197 C CA . GLU A 1 294 ? 4.984 6.633 35.188 1 95.88 294 GLU A CA 1
ATOM 2198 C C . GLU A 1 294 ? 6.074 7.113 36.125 1 95.88 294 GLU A C 1
ATOM 2200 O O . GLU A 1 294 ? 5.781 7.555 37.25 1 95.88 294 GLU A O 1
ATOM 2205 N N . GLU A 1 295 ? 7.242 7.012 35.719 1 96.25 295 GLU A N 1
ATOM 2206 C CA . GLU A 1 295 ? 8.359 7.383 36.562 1 96.25 295 GLU A CA 1
ATOM 2207 C C . GLU A 1 295 ? 8.375 8.883 36.844 1 96.25 295 GLU A C 1
ATOM 2209 O O . GLU A 1 295 ? 8.539 9.312 38 1 96.25 295 GLU A O 1
ATOM 2214 N N . THR A 1 296 ? 8.109 9.688 35.812 1 96.62 296 THR A N 1
ATOM 2215 C CA . THR A 1 296 ? 8.219 11.141 35.969 1 96.62 296 THR A CA 1
ATOM 2216 C C . THR A 1 296 ? 6.836 11.766 36.156 1 96.62 296 THR A C 1
ATOM 2218 O O . THR A 1 296 ? 6.719 12.922 36.562 1 96.62 296 THR A O 1
ATOM 2221 N N . GLY A 1 297 ? 5.812 11.047 35.75 1 96.31 297 GLY A N 1
ATOM 2222 C CA . GLY A 1 297 ? 4.461 11.578 35.812 1 96.31 297 GLY A CA 1
ATOM 2223 C C . GLY A 1 297 ? 4.098 12.406 34.594 1 96.31 297 GLY A C 1
ATOM 2224 O O . GLY A 1 297 ? 2.99 12.945 34.5 1 96.31 297 GLY A O 1
ATOM 2225 N N . LEU A 1 298 ? 4.957 12.438 33.625 1 97.12 298 LEU A N 1
ATOM 2226 C CA . LEU A 1 298 ? 4.723 13.188 32.406 1 97.12 298 LEU A CA 1
ATOM 2227 C C . LEU A 1 298 ? 3.592 12.57 31.594 1 97.12 298 LEU A C 1
ATOM 2229 O O . LEU A 1 298 ? 3.576 11.359 31.375 1 97.12 298 LEU A O 1
ATOM 2233 N N . GLU A 1 299 ? 2.578 13.398 31.266 1 96.81 299 GLU A N 1
ATOM 2234 C CA . GLU A 1 299 ? 1.471 12.969 30.422 1 96.81 299 GLU A CA 1
ATOM 2235 C C . GLU A 1 299 ? 1.337 13.867 29.188 1 96.81 299 GLU A C 1
ATOM 2237 O O . GLU A 1 299 ? 1.484 15.094 29.297 1 96.81 299 GLU A O 1
ATOM 2242 N N . THR A 1 300 ? 1.136 13.344 28.078 1 96.94 300 THR A N 1
ATOM 2243 C CA . THR A 1 300 ? 0.918 14.086 26.844 1 96.94 300 THR A CA 1
ATOM 2244 C C . THR A 1 300 ? 0.148 13.242 25.828 1 96.94 300 THR A C 1
ATOM 2246 O O . THR A 1 300 ? -0.348 12.164 26.172 1 96.94 300 THR A O 1
ATOM 2249 N N . GLU A 1 301 ? -0.151 13.719 24.672 1 96.19 301 GLU A N 1
ATOM 2250 C CA . GLU A 1 301 ? -0.673 12.984 23.531 1 96.19 301 GLU A CA 1
ATOM 2251 C C . GLU A 1 301 ? 0.338 12.945 22.391 1 96.19 301 GLU A C 1
ATOM 2253 O O . GLU A 1 301 ? 0.619 13.977 21.766 1 96.19 301 GLU A O 1
ATOM 2258 N N . GLY A 1 302 ? 0.846 11.828 22 1 94.19 302 GLY A N 1
ATOM 2259 C CA . GLY A 1 302 ? 1.977 11.641 21.109 1 94.19 302 GLY A CA 1
ATOM 2260 C C . GLY A 1 302 ? 3.207 11.094 21.812 1 94.19 302 GLY A C 1
ATOM 2261 O O . GLY A 1 302 ? 3.107 10.539 22.906 1 94.19 302 GLY A O 1
ATOM 2262 N N . PRO A 1 303 ? 4.375 11.281 21.297 1 97.75 303 PRO A N 1
ATOM 2263 C CA . PRO A 1 303 ? 4.73 12.047 20.109 1 97.75 303 PRO A CA 1
ATOM 2264 C C . PRO A 1 303 ? 4.414 11.305 18.812 1 97.75 303 PRO A C 1
ATOM 2266 O O . PRO A 1 303 ? 4.504 10.078 18.766 1 97.75 303 PRO A O 1
ATOM 2269 N N . GLU A 1 304 ? 3.998 12.047 17.797 1 97 304 GLU A N 1
ATOM 2270 C CA . GLU A 1 304 ? 3.875 11.516 16.438 1 97 304 GLU A CA 1
ATOM 2271 C C . GLU A 1 304 ? 5.227 11.484 15.734 1 97 304 GLU A C 1
ATOM 2273 O O . GLU A 1 304 ? 6.207 12.031 16.234 1 97 304 GLU A O 1
ATOM 2278 N N . PHE A 1 305 ? 5.344 10.891 14.555 1 98 305 PHE A N 1
ATOM 2279 C CA . PHE A 1 305 ? 6.574 10.648 13.812 1 98 305 PHE A CA 1
ATOM 2280 C C . PHE A 1 305 ? 7.352 11.945 13.602 1 98 305 PHE A C 1
ATOM 2282 O O . PHE A 1 305 ? 8.57 11.969 13.75 1 98 305 PHE A O 1
ATOM 2289 N N . GLU A 1 306 ? 6.641 13.039 13.195 1 98.5 306 GLU A N 1
ATOM 2290 C CA . GLU A 1 306 ? 7.293 14.312 12.906 1 98.5 306 GLU A CA 1
ATOM 2291 C C . GLU A 1 306 ? 7.969 14.883 14.148 1 98.5 306 GLU A C 1
ATOM 2293 O O . GLU A 1 306 ? 9.016 15.531 14.047 1 98.5 306 GLU A O 1
ATOM 2298 N N . THR A 1 307 ? 7.32 14.656 15.312 1 98.56 307 THR A N 1
ATOM 2299 C CA . THR A 1 307 ? 7.918 15.125 16.562 1 98.56 307 THR A CA 1
ATOM 2300 C C . THR A 1 307 ? 9.094 14.234 16.953 1 98.56 307 THR A C 1
ATOM 2302 O O . THR A 1 307 ? 10.117 14.734 17.438 1 98.56 307 THR A O 1
ATOM 2305 N N . VAL A 1 308 ? 8.945 12.914 16.75 1 98.75 308 VAL A N 1
ATOM 2306 C CA . VAL A 1 308 ? 10.031 11.977 17 1 98.75 308 VAL A CA 1
ATOM 2307 C C . VAL A 1 308 ? 11.25 12.367 16.172 1 98.75 308 VAL A C 1
ATOM 2309 O O . VAL A 1 308 ? 12.383 12.32 16.656 1 98.75 308 VAL A O 1
ATOM 2312 N N . TYR A 1 309 ? 10.984 12.758 15.008 1 98.69 309 TYR A N 1
ATOM 2313 C CA . TYR A 1 309 ? 12.031 13.242 14.117 1 98.69 309 TYR A CA 1
ATOM 2314 C C . TYR A 1 309 ? 12.609 14.562 14.625 1 98.69 309 TYR A C 1
ATOM 2316 O O . TYR A 1 309 ? 13.805 14.656 14.898 1 98.69 309 TYR A O 1
ATOM 2324 N N . SER A 1 310 ? 11.828 15.641 14.789 1 98.88 310 SER A N 1
ATOM 2325 C CA . SER A 1 310 ? 12.297 17.016 14.984 1 98.88 310 SER A CA 1
ATOM 2326 C C . SER A 1 310 ? 12.961 17.188 16.344 1 98.88 310 SER A C 1
ATOM 2328 O O . SER A 1 310 ? 13.938 17.922 16.469 1 98.88 310 SER A O 1
ATOM 2330 N N . PHE A 1 311 ? 12.438 16.453 17.391 1 98.88 311 PHE A N 1
ATOM 2331 C CA . PHE A 1 311 ? 12.992 16.609 18.719 1 98.88 311 PHE A CA 1
ATOM 2332 C C . PHE A 1 311 ? 13.758 15.359 19.141 1 98.88 311 PHE A C 1
ATOM 2334 O O . PHE A 1 311 ? 14.289 15.281 20.25 1 98.88 311 PHE A O 1
ATOM 2341 N N . GLY A 1 312 ? 13.797 14.375 18.312 1 98.88 312 GLY A N 1
ATOM 2342 C CA . GLY A 1 312 ? 14.578 13.172 18.516 1 98.88 312 GLY A CA 1
ATOM 2343 C C . GLY A 1 312 ? 15.828 13.102 17.656 1 98.88 312 GLY A C 1
ATOM 2344 O O . GLY A 1 312 ? 16.828 13.75 17.969 1 98.88 312 GLY A O 1
ATOM 2345 N N . SER A 1 313 ? 15.711 12.398 16.484 1 98.88 313 SER A N 1
ATOM 2346 C CA . SER A 1 313 ? 16.875 12.109 15.641 1 98.88 313 SER A CA 1
ATOM 2347 C C . SER A 1 313 ? 17.547 13.391 15.164 1 98.88 313 SER A C 1
ATOM 2349 O O . SER A 1 313 ? 18.766 13.492 15.156 1 98.88 313 SER A O 1
ATOM 2351 N N . LEU A 1 314 ? 16.734 14.445 14.828 1 98.94 314 LEU A N 1
ATOM 2352 C CA . LEU A 1 314 ? 17.297 15.664 14.258 1 98.94 314 LEU A CA 1
ATOM 2353 C C . LEU A 1 314 ? 18.156 16.391 15.289 1 98.94 314 LEU A C 1
ATOM 2355 O O . LEU A 1 314 ? 19.078 17.125 14.922 1 98.94 314 LEU A O 1
ATOM 2359 N N . GLN A 1 315 ? 17.906 16.172 16.562 1 98.88 315 GLN A N 1
ATOM 2360 C CA . GLN A 1 315 ? 18.641 16.828 17.641 1 98.88 315 GLN A CA 1
ATOM 2361 C C . GLN A 1 315 ? 19.594 15.852 18.328 1 98.88 315 GLN A C 1
ATOM 2363 O O . GLN A 1 315 ? 20.312 16.219 19.266 1 98.88 315 GLN A O 1
ATOM 2368 N N . GLY A 1 316 ? 19.594 14.578 17.891 1 98.75 316 GLY A N 1
ATOM 2369 C CA . GLY A 1 316 ? 20.469 13.57 18.484 1 98.75 316 GLY A CA 1
ATOM 2370 C C . GLY A 1 316 ? 19.984 13.078 19.828 1 98.75 316 GLY A C 1
ATOM 2371 O O . GLY A 1 316 ? 20.797 12.656 20.672 1 98.75 316 GLY A O 1
ATOM 2372 N N . VAL A 1 317 ? 18.75 13.164 20.094 1 98.81 317 VAL A N 1
ATOM 2373 C CA . VAL A 1 317 ? 18.172 12.734 21.359 1 98.81 317 VAL A CA 1
ATOM 2374 C C . VAL A 1 317 ? 17.547 11.352 21.203 1 98.81 317 VAL A C 1
ATOM 2376 O O . VAL A 1 317 ? 16.703 11.133 20.328 1 98.81 317 VAL A O 1
ATOM 2379 N N . ASP A 1 318 ? 17.906 10.359 21.984 1 98.5 318 ASP A N 1
ATOM 2380 C CA . ASP A 1 318 ? 17.438 8.992 21.797 1 98.5 318 ASP A CA 1
ATOM 2381 C C . ASP A 1 318 ? 16.672 8.508 23.031 1 98.5 318 ASP A C 1
ATOM 2383 O O . ASP A 1 318 ? 16.656 7.309 23.328 1 98.5 318 ASP A O 1
ATOM 2387 N N . ASP A 1 319 ? 16.047 9.422 23.812 1 98.56 319 ASP A N 1
ATOM 2388 C CA . ASP A 1 319 ? 15.172 9.102 24.938 1 98.56 319 ASP A CA 1
ATOM 2389 C C . ASP A 1 319 ? 13.734 9.523 24.656 1 98.56 319 ASP A C 1
ATOM 2391 O O . ASP A 1 319 ? 13.438 10.711 24.531 1 98.56 319 ASP A O 1
ATOM 2395 N N . VAL A 1 320 ? 12.836 8.516 24.672 1 98.62 320 VAL A N 1
ATOM 2396 C CA . VAL A 1 320 ? 11.453 8.75 24.281 1 98.62 320 VAL A CA 1
ATOM 2397 C C . VAL A 1 320 ? 10.797 9.703 25.266 1 98.62 320 VAL A C 1
ATOM 2399 O O . VAL A 1 320 ? 9.938 10.508 24.891 1 98.62 320 VAL A O 1
ATOM 2402 N N . VAL A 1 321 ? 11.211 9.727 26.5 1 98.75 321 VAL A N 1
ATOM 2403 C CA . VAL A 1 321 ? 10.609 10.586 27.516 1 98.75 321 VAL A CA 1
ATOM 2404 C C . VAL A 1 321 ? 11 12.039 27.266 1 98.75 321 VAL A C 1
ATOM 2406 O O . VAL A 1 321 ? 10.188 12.953 27.453 1 98.75 321 VAL A O 1
ATOM 2409 N N . ASP A 1 322 ? 12.25 12.258 26.844 1 98.75 322 ASP A N 1
ATOM 2410 C CA . ASP A 1 322 ? 12.672 13.602 26.469 1 98.75 322 ASP A CA 1
ATOM 2411 C C . ASP A 1 322 ? 11.867 14.117 25.281 1 98.75 322 ASP A C 1
ATOM 2413 O O . ASP A 1 322 ? 11.508 15.289 25.234 1 98.75 322 ASP A O 1
ATOM 2417 N N . VAL A 1 323 ? 11.633 13.258 24.344 1 98.81 323 VAL A N 1
ATOM 2418 C CA . VAL A 1 323 ? 10.844 13.633 23.188 1 98.81 323 VAL A CA 1
ATOM 2419 C C . VAL A 1 323 ? 9.406 13.938 23.609 1 98.81 323 VAL A C 1
ATOM 2421 O O . VAL A 1 323 ? 8.797 14.891 23.109 1 98.81 323 VAL A O 1
ATOM 2424 N N . MET A 1 324 ? 8.828 13.133 24.5 1 98.75 324 MET A N 1
ATOM 2425 C CA . MET A 1 324 ? 7.504 13.383 25.062 1 98.75 324 MET A CA 1
ATOM 2426 C C . MET A 1 324 ? 7.438 14.742 25.734 1 98.75 324 MET A C 1
ATOM 2428 O O . MET A 1 324 ? 6.445 15.461 25.609 1 98.75 324 MET A O 1
ATOM 2432 N N . ARG A 1 325 ? 8.469 15.062 26.453 1 98.56 325 ARG A N 1
ATOM 2433 C CA . ARG A 1 325 ? 8.523 16.344 27.141 1 98.56 325 ARG A CA 1
ATOM 2434 C C . ARG A 1 325 ? 8.5 17.5 26.141 1 98.56 325 ARG A C 1
ATOM 2436 O O . ARG A 1 325 ? 7.84 18.516 26.375 1 98.56 325 ARG A O 1
ATOM 2443 N N . ALA A 1 326 ? 9.273 17.359 25.156 1 98.69 326 ALA A N 1
ATOM 2444 C CA . ALA A 1 326 ? 9.289 18.391 24.125 1 98.69 326 ALA A CA 1
ATOM 2445 C C . ALA A 1 326 ? 7.926 18.516 23.453 1 98.69 326 ALA A C 1
ATOM 2447 O O . ALA A 1 326 ? 7.477 19.625 23.156 1 98.69 326 ALA A O 1
ATOM 2448 N N . ASN A 1 327 ? 7.305 17.406 23.141 1 98.62 327 ASN A N 1
ATOM 2449 C CA . ASN A 1 327 ? 5.953 17.375 22.594 1 98.62 327 ASN A CA 1
ATOM 2450 C C . ASN A 1 327 ? 4.977 18.156 23.484 1 98.62 327 ASN A C 1
ATOM 2452 O O . ASN A 1 327 ? 4.246 19.016 23 1 98.62 327 ASN A O 1
ATOM 2456 N N . GLU A 1 328 ? 4.988 17.859 24.719 1 98.56 328 GLU A N 1
ATOM 2457 C CA . GLU A 1 328 ? 4.09 18.5 25.672 1 98.56 328 GLU A CA 1
ATOM 2458 C C . GLU A 1 328 ? 4.379 20 25.781 1 98.56 328 GLU A C 1
ATOM 2460 O O . GLU A 1 328 ? 3.459 20.797 25.938 1 98.56 328 GLU A O 1
ATOM 2465 N N . LEU A 1 329 ? 5.617 20.297 25.781 1 98.69 329 LEU A N 1
ATOM 2466 C CA . LEU A 1 329 ? 6.02 21.703 25.875 1 98.69 329 LEU A CA 1
ATOM 2467 C C . LEU A 1 329 ? 5.496 22.5 24.688 1 98.69 329 LEU A C 1
ATOM 2469 O O . LEU A 1 329 ? 4.973 23.594 24.875 1 98.69 329 LEU A O 1
ATOM 2473 N N . CYS A 1 330 ? 5.621 21.969 23.547 1 98.81 330 CYS A N 1
ATOM 2474 C CA . CYS A 1 330 ? 5.105 22.656 22.359 1 98.81 330 CYS A CA 1
ATOM 2475 C C . CYS A 1 330 ? 3.59 22.781 22.422 1 98.81 330 CYS A C 1
ATOM 2477 O O . CYS A 1 330 ? 3.041 23.844 22.094 1 98.81 330 CYS A O 1
ATOM 2479 N N . ASP A 1 331 ? 2.908 21.734 22.812 1 98.56 331 ASP A N 1
ATOM 2480 C CA . ASP A 1 331 ? 1.454 21.781 22.922 1 98.56 331 ASP A CA 1
ATOM 2481 C C . ASP A 1 331 ? 1.012 22.844 23.922 1 98.56 331 ASP A C 1
ATOM 2483 O O . ASP A 1 331 ? 0.101 23.625 23.641 1 98.56 331 ASP A O 1
ATOM 2487 N N . SER A 1 332 ? 1.67 22.875 25.031 1 98.69 332 SER A N 1
ATOM 2488 C CA . SER A 1 332 ? 1.286 23.75 26.109 1 98.69 332 SER A CA 1
ATOM 2489 C C . SER A 1 332 ? 1.561 25.219 25.766 1 98.69 332 SER A C 1
ATOM 2491 O O . SER A 1 332 ? 0.808 26.109 26.172 1 98.69 332 SER A O 1
ATOM 2493 N N . LEU A 1 333 ? 2.635 25.406 25.062 1 98.88 333 LEU A N 1
ATOM 2494 C CA . LEU A 1 333 ? 3.023 26.781 24.734 1 98.88 333 LEU A CA 1
ATOM 2495 C C . LEU A 1 333 ? 2.418 27.203 23.406 1 98.88 333 LEU A C 1
ATOM 2497 O O . LEU A 1 333 ? 2.396 28.391 23.078 1 98.88 333 LEU A O 1
ATOM 2501 N N . GLY A 1 334 ? 1.88 26.266 22.656 1 98.75 334 GLY A N 1
ATOM 2502 C CA . GLY A 1 334 ? 1.169 26.531 21.406 1 98.75 334 GLY A CA 1
ATOM 2503 C C . GLY A 1 334 ? 2.092 26.688 20.219 1 98.75 334 GLY A C 1
ATOM 2504 O O . GLY A 1 334 ? 2.008 27.672 19.484 1 98.75 334 GLY A O 1
ATOM 2505 N N . MET A 1 335 ? 2.92 25.641 19.969 1 98.81 335 MET A N 1
ATOM 2506 C CA . MET A 1 335 ? 3.838 25.719 18.844 1 98.81 335 MET A CA 1
ATOM 2507 C C . MET A 1 335 ? 3.781 24.438 18 1 98.81 335 MET A C 1
ATOM 2509 O O . MET A 1 335 ? 3.553 23.359 18.547 1 98.81 335 MET A O 1
ATOM 2513 N N . ASP A 1 336 ? 3.992 24.625 16.719 1 97.31 336 ASP A N 1
ATOM 2514 C CA . ASP A 1 336 ? 4.156 23.5 15.805 1 97.31 336 ASP A CA 1
ATOM 2515 C C . ASP A 1 336 ? 5.449 22.734 16.094 1 97.31 336 ASP A C 1
ATOM 2517 O O . ASP A 1 336 ? 6.531 23.328 16.094 1 97.31 336 ASP A O 1
ATOM 2521 N N . THR A 1 337 ? 5.391 21.469 16.219 1 98.5 337 THR A N 1
ATOM 2522 C CA . THR A 1 337 ? 6.547 20.719 16.688 1 98.5 337 THR A CA 1
ATOM 2523 C C . THR A 1 337 ? 7.602 20.594 15.594 1 98.5 337 THR A C 1
ATOM 2525 O O . THR A 1 337 ? 8.789 20.438 15.883 1 98.5 337 THR A O 1
ATOM 2528 N N . ILE A 1 338 ? 7.199 20.656 14.352 1 98.69 338 ILE A N 1
ATOM 2529 C CA . ILE A 1 338 ? 8.164 20.5 13.273 1 98.69 338 ILE A CA 1
ATOM 2530 C C . ILE A 1 338 ? 9.039 21.75 13.172 1 98.69 338 ILE A C 1
ATOM 2532 O O . ILE A 1 338 ? 10.258 21.672 13.336 1 98.69 338 ILE A O 1
ATOM 2536 N N . SER A 1 339 ? 8.414 22.859 12.977 1 98.75 339 SER A N 1
ATOM 2537 C CA . SER A 1 339 ? 9.164 24.109 12.836 1 98.75 339 SER A CA 1
ATOM 2538 C C . SER A 1 339 ? 9.945 24.422 14.109 1 98.75 339 SER A C 1
ATOM 2540 O O . SER A 1 339 ? 11.086 24.875 14.039 1 98.75 339 SER A O 1
ATOM 2542 N N . ALA A 1 340 ? 9.32 24.203 15.258 1 98.88 340 ALA A N 1
ATOM 2543 C CA . ALA A 1 340 ? 10.016 24.438 16.516 1 98.88 340 ALA A CA 1
ATOM 2544 C C . ALA A 1 340 ? 11.234 23.531 16.656 1 98.88 340 ALA A C 1
ATOM 2546 O O . ALA A 1 340 ? 12.336 23.984 16.969 1 98.88 340 ALA A O 1
ATOM 2547 N N . GLY A 1 341 ? 10.992 22.266 16.422 1 98.94 341 GLY A N 1
ATOM 2548 C CA . GLY A 1 341 ? 12.062 21.297 16.578 1 98.94 341 GLY A CA 1
ATOM 2549 C C . GLY A 1 341 ? 13.219 21.516 15.617 1 98.94 341 GLY A C 1
ATOM 2550 O O . GLY A 1 341 ? 14.383 21.375 16 1 98.94 341 GLY A O 1
ATOM 2551 N N . VAL A 1 342 ? 12.945 21.828 14.391 1 98.94 342 VAL A N 1
ATOM 2552 C CA . VAL A 1 342 ? 13.992 22.062 13.398 1 98.94 342 VAL A CA 1
ATOM 2553 C C . VAL A 1 342 ? 14.773 23.328 13.75 1 98.94 342 VAL A C 1
ATOM 2555 O O . VAL A 1 342 ? 15.992 23.359 13.594 1 98.94 342 VAL A O 1
ATOM 2558 N N . THR A 1 343 ? 14.047 24.328 14.188 1 98.94 343 THR A N 1
ATOM 2559 C CA . THR A 1 343 ? 14.703 25.562 14.594 1 98.94 343 THR A CA 1
ATOM 2560 C C . THR A 1 343 ? 15.633 25.312 15.781 1 98.94 343 THR A C 1
ATOM 2562 O O . THR A 1 343 ? 16.766 25.797 15.797 1 98.94 343 THR A O 1
ATOM 2565 N N . VAL A 1 344 ? 15.148 24.578 16.75 1 98.94 344 VAL A N 1
ATOM 2566 C CA . VAL A 1 344 ? 15.969 24.234 17.906 1 98.94 344 VAL A CA 1
ATOM 2567 C C . VAL A 1 344 ? 17.172 23.422 17.453 1 98.94 344 VAL A C 1
ATOM 2569 O O . VAL A 1 344 ? 18.281 23.625 17.938 1 98.94 344 VAL A O 1
ATOM 2572 N N . ALA A 1 345 ? 16.969 22.453 16.578 1 98.94 345 ALA A N 1
ATOM 2573 C CA . ALA A 1 345 ? 18.062 21.656 16.062 1 98.94 345 ALA A CA 1
ATOM 2574 C C . ALA A 1 345 ? 19.125 22.531 15.398 1 98.94 345 ALA A C 1
ATOM 2576 O O . ALA A 1 345 ? 20.328 22.25 15.508 1 98.94 345 ALA A O 1
ATOM 2577 N N . ALA A 1 346 ? 18.703 23.516 14.656 1 98.88 346 ALA A N 1
ATOM 2578 C CA . ALA A 1 346 ? 19.625 24.453 14.016 1 98.88 346 ALA A CA 1
ATOM 2579 C C . ALA A 1 346 ? 20.516 25.141 15.047 1 98.88 346 ALA A C 1
ATOM 2581 O O . ALA A 1 346 ? 21.719 25.281 14.836 1 98.88 346 ALA A O 1
ATOM 2582 N N . TYR A 1 347 ? 19.891 25.562 16.109 1 98.88 347 TYR A N 1
ATOM 2583 C CA . TYR A 1 347 ? 20.688 26.188 17.156 1 98.88 347 TYR A CA 1
ATOM 2584 C C . TYR A 1 347 ? 21.688 25.219 17.766 1 98.88 347 TYR A C 1
ATOM 2586 O O . TYR A 1 347 ? 22.844 25.562 17.969 1 98.88 347 TYR A O 1
ATOM 2594 N N . LEU A 1 348 ? 21.203 24.031 18.094 1 98.88 348 LEU A N 1
ATOM 2595 C CA . LEU A 1 348 ? 22.094 23.031 18.656 1 98.88 348 LEU A CA 1
ATOM 2596 C C . LEU A 1 348 ? 23.266 22.766 17.734 1 98.88 348 LEU A C 1
ATOM 2598 O O . LEU A 1 348 ? 24.391 22.547 18.188 1 98.88 348 LEU A O 1
ATOM 2602 N N . ALA A 1 349 ? 23.016 22.719 16.469 1 98.81 349 ALA A N 1
ATOM 2603 C CA . ALA A 1 349 ? 24.078 22.531 15.477 1 98.81 349 ALA A CA 1
ATOM 2604 C C . ALA A 1 349 ? 25.094 23.672 15.562 1 98.81 349 ALA A C 1
ATOM 2606 O O . ALA A 1 349 ? 26.297 23.438 15.484 1 98.81 349 ALA A O 1
ATOM 2607 N N . SER A 1 350 ? 24.625 24.875 15.719 1 98.56 350 SER A N 1
ATOM 2608 C CA . SER A 1 350 ? 25.469 26.062 15.703 1 98.56 350 SER A CA 1
ATOM 2609 C C . SER A 1 350 ? 26.406 26.094 16.906 1 98.56 350 SER A C 1
ATOM 2611 O O . SER A 1 350 ? 27.469 26.703 16.844 1 98.56 350 SER A O 1
ATOM 2613 N N . VAL A 1 351 ? 26.062 25.406 18 1 98.38 351 VAL A N 1
ATOM 2614 C CA . VAL A 1 351 ? 26.875 25.469 19.203 1 98.38 351 VAL A CA 1
ATOM 2615 C C . VAL A 1 351 ? 27.406 24.078 19.531 1 98.38 351 VAL A C 1
ATOM 2617 O O . VAL A 1 351 ? 27.969 23.844 20.609 1 98.38 351 VAL A O 1
ATOM 2620 N N . ASP A 1 352 ? 27.203 23.047 18.672 1 98.12 352 ASP A N 1
ATOM 2621 C CA . ASP A 1 352 ? 27.688 21.688 18.797 1 98.12 352 ASP A CA 1
ATOM 2622 C C . ASP A 1 352 ? 27.188 21.031 20.078 1 98.12 352 ASP A C 1
ATOM 2624 O O . ASP A 1 352 ? 27.984 20.516 20.875 1 98.12 352 ASP A O 1
ATOM 2628 N N . GLU A 1 353 ? 25.875 21.094 20.297 1 98.62 353 GLU A N 1
ATOM 2629 C CA . GLU A 1 353 ? 25.281 20.562 21.516 1 98.62 353 GLU A CA 1
ATOM 2630 C C . GLU A 1 353 ? 24.188 19.547 21.203 1 98.62 353 GLU A C 1
ATOM 2632 O O . GLU A 1 353 ? 23.156 19.5 21.891 1 98.62 353 GLU A O 1
ATOM 2637 N N . PHE A 1 354 ? 24.391 18.766 20.188 1 98.62 354 PHE A N 1
ATOM 2638 C CA . PHE A 1 354 ? 23.422 17.688 19.922 1 98.62 354 PHE A CA 1
ATOM 2639 C C . PHE A 1 354 ? 23.312 16.75 21.109 1 98.62 354 PHE A C 1
ATOM 2641 O O . PHE A 1 354 ? 24.297 16.484 21.797 1 98.62 354 PHE A O 1
ATOM 2648 N N . GLY A 1 355 ? 22.109 16.234 21.281 1 98.56 355 GLY A N 1
ATOM 2649 C CA . GLY A 1 355 ? 21.875 15.297 22.375 1 98.56 355 GLY A CA 1
ATOM 2650 C C . GLY A 1 355 ? 21.516 15.977 23.672 1 98.56 355 GLY A C 1
ATOM 2651 O O . GLY A 1 355 ? 21.062 15.32 24.625 1 98.56 355 GLY A O 1
ATOM 2652 N N . ASN A 1 356 ? 21.641 17.281 23.734 1 98.62 356 ASN A N 1
ATOM 2653 C CA . ASN A 1 356 ? 21.344 18.062 24.938 1 98.62 356 ASN A CA 1
ATOM 2654 C C . ASN A 1 356 ? 19.859 18.391 25.047 1 98.62 356 ASN A C 1
ATOM 2656 O O . ASN A 1 356 ? 19.453 19.531 24.797 1 98.62 356 ASN A O 1
ATOM 2660 N N . ALA A 1 357 ? 19.109 17.438 25.531 1 98.56 357 ALA A N 1
ATOM 2661 C CA . ALA A 1 357 ? 17.656 17.562 25.609 1 98.56 357 ALA A CA 1
ATOM 2662 C C . ALA A 1 357 ? 17.266 18.703 26.547 1 98.56 357 ALA A C 1
ATOM 2664 O O . ALA A 1 357 ? 16.266 19.391 26.312 1 98.56 357 ALA A O 1
ATOM 2665 N N . ALA A 1 358 ? 17.984 18.906 27.578 1 98.38 358 ALA A N 1
ATOM 2666 C CA . ALA A 1 358 ? 17.672 19.969 28.531 1 98.38 358 ALA A CA 1
ATOM 2667 C C . ALA A 1 358 ? 17.766 21.344 27.875 1 98.38 358 ALA A C 1
ATOM 2669 O O . ALA A 1 358 ? 16.906 22.203 28.078 1 98.38 358 ALA A O 1
ATOM 2670 N N . LEU A 1 359 ? 18.844 21.531 27.172 1 98.69 359 LEU A N 1
ATOM 2671 C CA . LEU A 1 359 ? 19 22.797 26.453 1 98.69 359 LEU A CA 1
ATOM 2672 C C . LEU A 1 359 ? 17.891 22.984 25.422 1 98.69 359 LEU A C 1
ATOM 2674 O O . LEU A 1 359 ? 17.375 24.094 25.25 1 98.69 359 LEU A O 1
ATOM 2678 N N . ALA A 1 360 ? 17.562 21.938 24.719 1 98.81 360 ALA A N 1
ATOM 2679 C CA . ALA A 1 360 ? 16.484 22 23.734 1 98.81 360 ALA A CA 1
ATOM 2680 C C . ALA A 1 360 ? 15.188 22.469 24.375 1 98.81 360 ALA A C 1
ATOM 2682 O O . ALA A 1 360 ? 14.461 23.281 23.797 1 98.81 360 ALA A O 1
ATOM 2683 N N . GLN A 1 361 ? 14.844 21.922 25.516 1 98.5 361 GLN A N 1
ATOM 2684 C CA . GLN A 1 361 ? 13.633 22.297 26.234 1 98.5 361 GLN A CA 1
ATOM 2685 C C . GLN A 1 361 ? 13.695 23.766 26.672 1 98.5 361 GLN A C 1
ATOM 2687 O O . GLN A 1 361 ? 12.703 24.484 26.562 1 98.5 361 GLN A O 1
ATOM 2692 N N . GLU A 1 362 ? 14.836 24.125 27.125 1 98.69 362 GLU A N 1
ATOM 2693 C CA . GLU A 1 362 ? 15.023 25.516 27.516 1 98.69 362 GLU A CA 1
ATOM 2694 C C . GLU A 1 362 ? 14.805 26.453 26.344 1 98.69 362 GLU A C 1
ATOM 2696 O O . GLU A 1 362 ? 14.109 27.469 26.469 1 98.69 362 GLU A O 1
ATOM 2701 N N . LEU A 1 363 ? 15.414 26.125 25.266 1 98.88 363 LEU A N 1
ATOM 2702 C CA . LEU A 1 363 ? 15.281 26.938 24.062 1 98.88 363 LEU A CA 1
ATOM 2703 C C . LEU A 1 363 ? 13.828 27.016 23.609 1 98.88 363 LEU A C 1
ATOM 2705 O O . LEU A 1 363 ? 13.359 28.078 23.203 1 98.88 363 LEU A O 1
ATOM 2709 N N . THR A 1 364 ? 13.141 25.891 23.656 1 98.88 364 THR A N 1
ATOM 2710 C CA . THR A 1 364 ? 11.742 25.844 23.25 1 98.88 364 THR A CA 1
ATOM 2711 C C . THR A 1 364 ? 10.914 26.828 24.078 1 98.88 364 THR A C 1
ATOM 2713 O O . THR A 1 364 ? 10.102 27.578 23.531 1 98.88 364 THR A O 1
ATOM 2716 N N . ALA A 1 365 ? 11.141 26.844 25.344 1 98.81 365 ALA A N 1
ATOM 2717 C CA . ALA A 1 365 ? 10.445 27.766 26.234 1 98.81 365 ALA A CA 1
ATOM 2718 C C . ALA A 1 365 ? 10.828 29.219 25.922 1 98.81 365 ALA A C 1
ATOM 2720 O O . ALA A 1 365 ? 9.969 30.094 25.906 1 98.81 365 ALA A O 1
ATOM 2721 N N . LYS A 1 366 ? 12.086 29.438 25.656 1 98.81 366 LYS A N 1
ATOM 2722 C CA . LYS A 1 366 ? 12.57 30.781 25.344 1 98.81 366 LYS A CA 1
ATOM 2723 C C . LYS A 1 366 ? 11.961 31.281 24.031 1 98.81 366 LYS A C 1
ATOM 2725 O O . LYS A 1 366 ? 11.656 32.469 23.906 1 98.81 366 LYS A O 1
ATOM 2730 N N . ILE A 1 367 ? 11.828 30.453 23.094 1 98.94 367 ILE A N 1
ATOM 2731 C CA . ILE A 1 367 ? 11.234 30.812 21.812 1 98.94 367 ILE A CA 1
ATOM 2732 C C . ILE A 1 367 ? 9.812 31.312 22.031 1 98.94 367 ILE A C 1
ATOM 2734 O O . ILE A 1 367 ? 9.438 32.375 21.531 1 98.94 367 ILE A O 1
ATOM 2738 N N . ALA A 1 368 ? 9.023 30.562 22.812 1 98.88 368 ALA A N 1
ATOM 2739 C CA . ALA A 1 368 ? 7.621 30.891 23.031 1 98.88 368 ALA A CA 1
ATOM 2740 C C . ALA A 1 368 ? 7.48 32.281 23.688 1 98.88 368 ALA A C 1
ATOM 2742 O O . ALA A 1 368 ? 6.504 32.969 23.438 1 98.88 368 ALA A O 1
ATOM 2743 N N . ARG A 1 369 ? 8.516 32.656 24.453 1 98.38 369 ARG A N 1
ATOM 2744 C CA . ARG A 1 369 ? 8.445 33.906 25.234 1 98.38 369 ARG A CA 1
ATOM 2745 C C . ARG A 1 369 ? 9.305 35 24.594 1 98.38 369 ARG A C 1
ATOM 2747 O O . ARG A 1 369 ? 9.367 36.125 25.094 1 98.38 369 ARG A O 1
ATOM 2754 N N . ARG A 1 370 ? 9.992 34.656 23.516 1 98.38 370 ARG A N 1
ATOM 2755 C CA . ARG A 1 370 ? 10.922 35.562 22.828 1 98.38 370 ARG A CA 1
ATOM 2756 C C . ARG A 1 370 ? 11.938 36.125 23.812 1 98.38 370 ARG A C 1
ATOM 2758 O O . ARG A 1 370 ? 12.141 37.344 23.859 1 98.38 370 ARG A O 1
ATOM 2765 N N . GLU A 1 371 ? 12.531 35.281 24.562 1 98.38 371 GLU A N 1
ATOM 2766 C CA . GLU A 1 371 ? 13.539 35.656 25.547 1 98.38 371 GLU A CA 1
ATOM 2767 C C . GLU A 1 371 ? 14.945 35.344 25.047 1 98.38 371 GLU A C 1
ATOM 2769 O O . GLU A 1 371 ? 15.219 34.219 24.656 1 98.38 371 GLU A O 1
ATOM 2774 N N . GLY A 1 372 ? 15.805 36.375 25.094 1 97.88 372 GLY A N 1
ATOM 2775 C CA . GLY A 1 372 ? 17.172 36.125 24.656 1 97.88 372 GLY A CA 1
ATOM 2776 C C . GLY A 1 372 ? 17.266 35.656 23.219 1 97.88 372 GLY A C 1
ATOM 2777 O O . GLY A 1 372 ? 16.734 36.281 22.312 1 97.88 372 GLY A O 1
ATOM 2778 N N . ILE A 1 373 ? 17.906 34.469 23.078 1 98.38 373 ILE A N 1
ATOM 2779 C CA . ILE A 1 373 ? 18.078 33.906 21.734 1 98.38 373 ILE A CA 1
ATOM 2780 C C . ILE A 1 373 ? 16.719 33.5 21.172 1 98.38 373 ILE A C 1
ATOM 2782 O O . ILE A 1 373 ? 16.578 33.312 19.969 1 98.38 373 ILE A O 1
ATOM 2786 N N . GLY A 1 374 ? 15.742 33.344 22.047 1 98.69 374 GLY A N 1
ATOM 2787 C CA . GLY A 1 374 ? 14.391 33 21.625 1 98.69 374 GLY A CA 1
ATOM 2788 C C . GLY A 1 374 ? 13.781 34.031 20.688 1 98.69 374 GLY A C 1
ATOM 2789 O O . GLY A 1 374 ? 12.969 33.688 19.828 1 98.69 374 GLY A O 1
ATOM 2790 N N . GLU A 1 375 ? 14.18 35.312 20.844 1 98.5 375 GLU A N 1
ATOM 2791 C CA . GLU A 1 375 ? 13.719 36.375 19.953 1 98.5 375 GLU A CA 1
ATOM 2792 C C . GLU A 1 375 ? 14.125 36.094 18.5 1 98.5 375 GLU A C 1
ATOM 2794 O O . GLU A 1 375 ? 13.297 36.188 17.594 1 98.5 375 GLU A O 1
ATOM 2799 N N . THR A 1 376 ? 15.336 35.656 18.375 1 98.62 376 THR A N 1
ATOM 2800 C CA . THR A 1 376 ? 15.875 35.375 17.047 1 98.62 376 THR A CA 1
ATOM 2801 C C . THR A 1 376 ? 15.242 34.094 16.484 1 98.62 376 THR A C 1
ATOM 2803 O O . THR A 1 376 ? 14.82 34.062 15.328 1 98.62 376 THR A O 1
ATOM 2806 N N . LEU A 1 377 ? 15.102 33.094 17.312 1 98.88 377 LEU A N 1
ATOM 2807 C CA . LEU A 1 377 ? 14.625 31.797 16.859 1 98.88 377 LEU A CA 1
ATOM 2808 C C . LEU A 1 377 ? 13.133 31.844 16.562 1 98.88 377 LEU A C 1
ATOM 2810 O O . LEU A 1 377 ? 12.656 31.109 15.688 1 98.88 377 LEU A O 1
ATOM 2814 N N . ALA A 1 378 ? 12.391 32.719 17.203 1 98.88 378 ALA A N 1
ATOM 2815 C CA . ALA A 1 378 ? 10.945 32.812 17.047 1 98.88 378 ALA A CA 1
ATOM 2816 C C . ALA A 1 378 ? 10.57 33.25 15.641 1 98.88 378 ALA A C 1
ATOM 2818 O O . ALA A 1 378 ? 9.422 33.094 15.219 1 98.88 378 ALA A O 1
ATOM 2819 N N . GLU A 1 379 ? 11.531 33.781 14.93 1 98.69 379 GLU A N 1
ATOM 2820 C CA . GLU A 1 379 ? 11.281 34.281 13.578 1 98.69 379 GLU A CA 1
ATOM 2821 C C . GLU A 1 379 ? 11.195 33.156 12.578 1 98.69 379 GLU A C 1
ATOM 2823 O O . GLU A 1 379 ? 10.672 33.312 11.477 1 98.69 379 GLU A O 1
ATOM 2828 N N . GLY A 1 380 ? 11.664 31.953 12.977 1 98.56 380 GLY A N 1
ATOM 2829 C CA . GLY A 1 380 ? 11.719 30.812 12.062 1 98.56 380 GLY A CA 1
ATOM 2830 C C . GLY A 1 380 ? 13.07 30.641 11.414 1 98.56 380 GLY A C 1
ATOM 2831 O O . GLY A 1 380 ? 13.828 31.594 11.273 1 98.56 380 GLY A O 1
ATOM 2832 N N . LEU A 1 381 ? 13.32 29.453 10.984 1 98.75 381 LEU A N 1
ATOM 2833 C CA . LEU A 1 381 ? 14.641 29.047 10.523 1 98.75 381 LEU A CA 1
ATOM 2834 C C . LEU A 1 381 ? 15.102 29.906 9.352 1 98.75 381 LEU A C 1
ATOM 2836 O O . LEU A 1 381 ? 16.25 30.359 9.32 1 98.75 381 LEU A O 1
ATOM 2840 N N . ALA A 1 382 ? 14.25 30.156 8.438 1 98.62 382 ALA A N 1
ATOM 2841 C CA . ALA A 1 382 ? 14.617 30.891 7.227 1 98.62 382 ALA A CA 1
ATOM 2842 C C . ALA A 1 382 ? 15.133 32.281 7.57 1 98.62 382 ALA A C 1
ATOM 2844 O O . ALA A 1 382 ? 15.961 32.844 6.848 1 98.62 382 ALA A O 1
ATOM 2845 N N . ARG A 1 383 ? 14.734 32.812 8.688 1 98.5 383 ARG A N 1
ATOM 2846 C CA . ARG A 1 383 ? 15.078 34.156 9.047 1 98.5 383 ARG A CA 1
ATOM 2847 C C . ARG A 1 383 ? 16.219 34.219 10.055 1 98.5 383 ARG A C 1
ATOM 2849 O O . ARG A 1 383 ? 16.812 35.25 10.305 1 98.5 383 ARG A O 1
ATOM 2856 N N . CYS A 1 384 ? 16.562 33.031 10.602 1 98.38 384 CYS A N 1
ATOM 2857 C CA . CYS A 1 384 ? 17.578 33.125 11.648 1 98.38 384 CYS A CA 1
ATOM 2858 C C . CYS A 1 384 ? 18.797 32.25 11.289 1 98.38 384 CYS A C 1
ATOM 2860 O O . CYS A 1 384 ? 19.828 32.344 11.945 1 98.38 384 CYS A O 1
ATOM 2862 N N . HIS A 1 385 ? 18.75 31.531 10.234 1 98.44 385 HIS A N 1
ATOM 2863 C CA . HIS A 1 385 ? 19.797 30.562 9.906 1 98.44 385 HIS A CA 1
ATOM 2864 C C . HIS A 1 385 ? 21.141 31.266 9.711 1 98.44 385 HIS A C 1
ATOM 2866 O O . HIS A 1 385 ? 22.172 30.75 10.109 1 98.44 385 HIS A O 1
ATOM 2872 N N . ASP A 1 386 ? 21.156 32.469 9.055 1 98.12 386 ASP A N 1
ATOM 2873 C CA . ASP A 1 386 ? 22.391 33.219 8.812 1 98.12 386 ASP A CA 1
ATOM 2874 C C . ASP A 1 386 ? 23.062 33.625 10.125 1 98.12 386 ASP A C 1
ATOM 2876 O O . ASP A 1 386 ? 24.281 33.531 10.266 1 98.12 386 ASP A O 1
ATOM 2880 N N . ASP A 1 387 ? 22.25 34.062 11.062 1 97.94 387 ASP A N 1
ATOM 2881 C CA . ASP A 1 387 ? 22.75 34.469 12.375 1 97.94 387 ASP A CA 1
ATOM 2882 C C . ASP A 1 387 ? 23.406 33.281 13.086 1 97.94 387 ASP A C 1
ATOM 2884 O O . ASP A 1 387 ? 24.359 33.438 13.844 1 97.94 387 ASP A O 1
ATOM 2888 N N . LEU A 1 388 ? 22.859 32.094 12.828 1 98.31 388 LEU A N 1
ATOM 2889 C CA . LEU A 1 388 ? 23.328 30.875 13.492 1 98.31 388 LEU A CA 1
ATOM 2890 C C . LEU A 1 388 ? 24.5 30.266 12.734 1 98.31 388 LEU A C 1
ATOM 2892 O O . LEU A 1 388 ? 25.219 29.422 13.273 1 98.31 388 LEU A O 1
ATOM 2896 N N . GLY A 1 389 ? 24.688 30.656 11.477 1 98.12 389 GLY A N 1
ATOM 2897 C CA . GLY A 1 389 ? 25.766 30.109 10.656 1 98.12 389 GLY A CA 1
ATOM 2898 C C . GLY A 1 389 ? 25.484 28.703 10.172 1 98.12 389 GLY A C 1
ATOM 2899 O O . GLY A 1 389 ? 26.391 27.875 10.086 1 98.12 389 GLY A O 1
ATOM 2900 N N . VAL A 1 390 ? 24.219 28.375 9.969 1 98.25 390 VAL A N 1
ATOM 2901 C CA . VAL A 1 390 ? 23.844 27.047 9.508 1 98.25 390 VAL A CA 1
ATOM 2902 C C . VAL A 1 390 ? 23.062 27.156 8.195 1 98.25 390 VAL A C 1
ATOM 2904 O O . VAL A 1 390 ? 22.656 28.25 7.797 1 98.25 390 VAL A O 1
ATOM 2907 N N . ALA A 1 391 ? 22.875 26.062 7.484 1 98 391 ALA A N 1
ATOM 2908 C CA . ALA A 1 391 ? 22.125 26.047 6.227 1 98 391 ALA A CA 1
ATOM 2909 C C . ALA A 1 391 ? 20.641 26.266 6.465 1 98 391 ALA A C 1
ATOM 2911 O O . ALA A 1 391 ? 20.125 25.938 7.535 1 98 391 ALA A O 1
ATOM 2912 N N . ASP A 1 392 ? 19.953 26.781 5.523 1 98.69 392 ASP A N 1
ATOM 2913 C CA . ASP A 1 392 ? 18.516 27.016 5.566 1 98.69 392 ASP A CA 1
ATOM 2914 C C . ASP A 1 392 ? 17.75 25.812 5.008 1 98.69 392 ASP A C 1
ATOM 2916 O O . ASP A 1 392 ? 17.5 25.734 3.807 1 98.69 392 ASP A O 1
ATOM 2920 N N . TYR A 1 393 ? 17.328 24.953 5.859 1 98.62 393 TYR A N 1
ATOM 2921 C CA . TYR A 1 393 ? 16.578 23.781 5.434 1 98.62 393 TYR A CA 1
ATOM 2922 C C . TYR A 1 393 ? 15.086 24.047 5.461 1 98.62 393 TYR A C 1
ATOM 2924 O O . TYR A 1 393 ? 14.344 23.359 6.168 1 98.62 393 TYR A O 1
ATOM 2932 N N . THR A 1 394 ? 14.648 25.031 4.711 1 98.62 394 THR A N 1
ATOM 2933 C CA . THR A 1 394 ? 13.242 25.391 4.547 1 98.62 394 THR A CA 1
ATOM 2934 C C . THR A 1 394 ? 12.875 25.469 3.066 1 98.62 394 THR A C 1
ATOM 2936 O O . THR A 1 394 ? 13.758 25.531 2.207 1 98.62 394 THR A O 1
ATOM 2939 N N . VAL A 1 395 ? 11.672 25.312 2.758 1 98.62 395 VAL A N 1
ATOM 2940 C CA . VAL A 1 395 ? 11.086 25.656 1.469 1 98.62 395 VAL A CA 1
ATOM 2941 C C . VAL A 1 395 ? 10.008 26.719 1.66 1 98.62 395 VAL A C 1
ATOM 2943 O O . VAL A 1 395 ? 9.055 26.516 2.414 1 98.62 395 VAL A O 1
ATOM 2946 N N . LYS A 1 396 ? 10.227 27.875 1.03 1 98.31 396 LYS A N 1
ATOM 2947 C CA . LYS A 1 396 ? 9.328 29.016 1.159 1 98.31 396 LYS A CA 1
ATOM 2948 C C . LYS A 1 396 ? 9.117 29.391 2.625 1 98.31 396 LYS A C 1
ATOM 2950 O O . LYS A 1 396 ? 7.992 29.672 3.041 1 98.31 396 LYS A O 1
ATOM 2955 N N . GLY A 1 397 ? 10.141 29.219 3.391 1 98.12 397 GLY A N 1
ATOM 2956 C CA . GLY A 1 397 ? 10.148 29.672 4.77 1 98.12 397 GLY A CA 1
ATOM 2957 C C . GLY A 1 397 ? 9.711 28.609 5.754 1 98.12 397 GLY A C 1
ATOM 2958 O O . GLY A 1 397 ? 9.898 28.75 6.965 1 98.12 397 GLY A O 1
ATOM 2959 N N . MET A 1 398 ? 9.203 27.516 5.293 1 98.56 398 MET A N 1
ATOM 2960 C CA . MET A 1 398 ? 8.727 26.453 6.18 1 98.56 398 MET A CA 1
ATOM 2961 C C . MET A 1 398 ? 9.766 25.344 6.316 1 98.56 398 MET A C 1
ATOM 2963 O O . MET A 1 398 ? 10.242 24.812 5.316 1 98.56 398 MET A O 1
ATOM 2967 N N . ALA A 1 399 ? 10.055 25 7.539 1 98.69 399 ALA A N 1
ATOM 2968 C CA . ALA A 1 399 ? 11.094 24.016 7.84 1 98.69 399 ALA A CA 1
ATOM 2969 C C . ALA A 1 399 ? 10.742 22.641 7.25 1 98.69 399 ALA A C 1
ATOM 2971 O O . ALA A 1 399 ? 9.578 22.25 7.254 1 98.69 399 ALA A O 1
ATOM 2972 N N . LEU A 1 400 ? 11.742 21.891 6.812 1 98.69 400 LEU A N 1
ATOM 2973 C CA . LEU A 1 400 ? 11.547 20.562 6.227 1 98.69 400 LEU A CA 1
ATOM 2974 C C . LEU A 1 400 ? 11.016 19.594 7.262 1 98.69 400 LEU A C 1
ATOM 2976 O O . LEU A 1 400 ? 11.5 19.547 8.391 1 98.69 400 LEU A O 1
ATOM 2980 N N . PRO A 1 401 ? 9.992 18.828 6.898 1 98.31 401 PRO A N 1
ATOM 2981 C CA . PRO A 1 401 ? 9.531 17.75 7.777 1 98.31 401 PRO A CA 1
ATOM 2982 C C . PRO A 1 401 ? 10.398 16.5 7.68 1 98.31 401 PRO A C 1
ATOM 2984 O O . PRO A 1 401 ? 11.469 16.531 7.062 1 98.31 401 PRO A O 1
ATOM 2987 N N . ALA A 1 402 ? 9.922 15.422 8.289 1 98.31 402 ALA A N 1
ATOM 2988 C CA . ALA A 1 402 ? 10.734 14.227 8.531 1 98.31 402 ALA A CA 1
ATOM 2989 C C . ALA A 1 402 ? 10.945 13.438 7.246 1 98.31 402 ALA A C 1
ATOM 2991 O O . ALA A 1 402 ? 11.977 12.781 7.078 1 98.31 402 ALA A O 1
ATOM 2992 N N . HIS A 1 403 ? 9.945 13.398 6.383 1 98.19 403 HIS A N 1
ATOM 2993 C CA . HIS A 1 403 ? 10.039 12.602 5.16 1 98.19 403 HIS A CA 1
ATOM 2994 C C . HIS A 1 403 ? 11.039 13.219 4.184 1 98.19 403 HIS A C 1
ATOM 2996 O O . HIS A 1 403 ? 10.727 14.195 3.502 1 98.19 403 HIS A O 1
ATOM 3002 N N . ASP A 1 404 ? 12.164 12.594 4.07 1 98.06 404 ASP A N 1
ATOM 3003 C CA . ASP A 1 404 ? 13.375 13.188 3.518 1 98.06 404 ASP A CA 1
ATOM 3004 C C . ASP A 1 404 ? 13.328 13.203 1.99 1 98.06 404 ASP A C 1
ATOM 3006 O O . ASP A 1 404 ? 13.508 12.172 1.345 1 98.06 404 ASP A O 1
ATOM 3010 N N . GLY A 1 405 ? 13.164 14.375 1.427 1 97.88 405 GLY A N 1
ATOM 3011 C CA . GLY A 1 405 ? 13.086 14.539 -0.016 1 97.88 405 GLY A CA 1
ATOM 3012 C C . GLY A 1 405 ? 14.406 14.289 -0.72 1 97.88 405 GLY A C 1
ATOM 3013 O O . GLY A 1 405 ? 14.453 14.203 -1.948 1 97.88 405 GLY A O 1
ATOM 3014 N N . ARG A 1 406 ? 15.555 14.117 -0.032 1 97.12 406 ARG A N 1
ATOM 3015 C CA . ARG A 1 406 ? 16.859 13.805 -0.616 1 97.12 406 ARG A CA 1
ATOM 3016 C C . ARG A 1 406 ? 16.891 12.375 -1.134 1 97.12 406 ARG A C 1
ATOM 3018 O O . ARG A 1 406 ? 17.656 12.062 -2.057 1 97.12 406 ARG A O 1
ATOM 3025 N N . VAL A 1 407 ? 15.969 11.539 -0.414 1 95.94 407 VAL A N 1
ATOM 3026 C CA . VAL A 1 407 ? 15.945 10.133 -0.815 1 95.94 407 VAL A CA 1
ATOM 3027 C C . VAL A 1 407 ? 14.617 9.812 -1.497 1 95.94 407 VAL A C 1
ATOM 3029 O O . VAL A 1 407 ? 14.531 8.891 -2.303 1 95.94 407 VAL A O 1
ATOM 3032 N N . LEU A 1 408 ? 13.57 10.43 -1.12 1 97.31 408 LEU A N 1
ATOM 3033 C CA . LEU A 1 408 ? 12.281 10.375 -1.799 1 97.31 408 LEU A CA 1
ATOM 3034 C C . LEU A 1 408 ? 12.133 11.531 -2.777 1 97.31 408 LEU A C 1
ATOM 3036 O O . LEU A 1 408 ? 11.547 12.562 -2.441 1 97.31 408 LEU A O 1
ATOM 3040 N N . HIS A 1 409 ? 12.555 11.328 -3.99 1 97.56 409 HIS A N 1
ATOM 3041 C CA . HIS A 1 409 ? 12.711 12.438 -4.926 1 97.56 409 HIS A CA 1
ATOM 3042 C C . HIS A 1 409 ? 11.359 12.984 -5.371 1 97.56 409 HIS A C 1
ATOM 3044 O O . HIS A 1 409 ? 11.227 14.18 -5.641 1 97.56 409 HIS A O 1
ATOM 3050 N N . GLY A 1 410 ? 10.336 12.094 -5.508 1 97.69 410 GLY A N 1
ATOM 3051 C CA . GLY A 1 410 ? 8.992 12.594 -5.758 1 97.69 410 GLY A CA 1
ATOM 3052 C C . GLY A 1 410 ? 8.484 13.516 -4.668 1 97.69 410 GLY A C 1
ATOM 3053 O O . GLY A 1 410 ? 7.863 14.547 -4.957 1 97.69 410 GLY A O 1
ATOM 3054 N N . GLN A 1 411 ? 8.727 13.117 -3.395 1 98.44 411 GLN A N 1
ATOM 3055 C CA . GLN A 1 411 ? 8.375 13.977 -2.27 1 98.44 411 GLN A CA 1
ATOM 3056 C C . GLN A 1 411 ? 9.188 15.266 -2.289 1 98.44 411 GLN A C 1
ATOM 3058 O O . GLN A 1 411 ? 8.68 16.328 -1.918 1 98.44 411 GLN A O 1
ATOM 3063 N N . GLY A 1 412 ? 10.453 15.156 -2.656 1 98.56 412 GLY A N 1
ATOM 3064 C CA . GLY A 1 412 ? 11.25 16.359 -2.846 1 98.56 412 GLY A CA 1
ATOM 3065 C C . GLY A 1 412 ? 10.633 17.328 -3.842 1 98.56 412 GLY A C 1
ATOM 3066 O O . GLY A 1 412 ? 10.547 18.531 -3.576 1 98.56 412 GLY A O 1
ATOM 3067 N N . LEU A 1 413 ? 10.211 16.797 -4.977 1 98.62 413 LEU A N 1
ATOM 3068 C CA . LEU A 1 413 ? 9.531 17.609 -5.98 1 98.62 413 LEU A CA 1
ATOM 3069 C C . LEU A 1 413 ? 8.273 18.25 -5.406 1 98.62 413 LEU A C 1
ATOM 3071 O O . LEU A 1 413 ? 8 19.422 -5.648 1 98.62 413 LEU A O 1
ATOM 3075 N N . SER A 1 414 ? 7.543 17.438 -4.664 1 98.69 414 SER A N 1
ATOM 3076 C CA . SER A 1 414 ? 6.328 17.938 -4.02 1 98.69 414 SER A CA 1
ATOM 3077 C C . SER A 1 414 ? 6.637 19.109 -3.09 1 98.69 414 SER A C 1
ATOM 3079 O O . SER A 1 414 ? 5.902 20.094 -3.064 1 98.69 414 SER A O 1
ATOM 3081 N N . TYR A 1 415 ? 7.699 18.984 -2.248 1 98.62 415 TYR A N 1
ATOM 3082 C CA . TYR A 1 415 ? 8.102 20.094 -1.376 1 98.62 415 TYR A CA 1
ATOM 3083 C C . TYR A 1 415 ? 8.398 21.344 -2.184 1 98.62 415 TYR A C 1
ATOM 3085 O O . TYR A 1 415 ? 7.973 22.438 -1.82 1 98.62 415 TYR A O 1
ATOM 3093 N N . ALA A 1 416 ? 9.109 21.219 -3.27 1 98.62 416 ALA A N 1
ATOM 3094 C CA . ALA A 1 416 ? 9.578 22.359 -4.062 1 98.62 416 ALA A CA 1
ATOM 3095 C C . ALA A 1 416 ? 8.398 23.172 -4.582 1 98.62 416 ALA A C 1
ATOM 3097 O O . ALA A 1 416 ? 8.445 24.406 -4.57 1 98.62 416 ALA A O 1
ATOM 3098 N N . VAL A 1 417 ? 7.367 22.453 -5 1 98.56 417 VAL A N 1
ATOM 3099 C CA . VAL A 1 417 ? 6.348 23.172 -5.754 1 98.56 417 VAL A CA 1
ATOM 3100 C C . VAL A 1 417 ? 5.137 23.453 -4.863 1 98.56 417 VAL A C 1
ATOM 3102 O O . VAL A 1 417 ? 4.223 24.172 -5.246 1 98.56 417 VAL A O 1
ATOM 3105 N N . SER A 1 418 ? 5.094 22.906 -3.678 1 98.12 418 SER A N 1
ATOM 3106 C CA . SER A 1 418 ? 3.959 23.078 -2.779 1 98.12 418 SER A CA 1
ATOM 3107 C C . SER A 1 418 ? 3.684 24.547 -2.52 1 98.12 418 SER A C 1
ATOM 3109 O O . SER A 1 418 ? 4.613 25.344 -2.326 1 98.12 418 SER A O 1
ATOM 3111 N N . ASN A 1 419 ? 2.406 24.938 -2.482 1 97.62 419 ASN A N 1
ATOM 3112 C CA . ASN A 1 419 ? 2.033 26.328 -2.258 1 97.62 419 ASN A CA 1
ATOM 3113 C C . ASN A 1 419 ? 2.334 26.766 -0.828 1 97.62 419 ASN A C 1
ATOM 3115 O O . ASN A 1 419 ? 2.635 27.938 -0.583 1 97.62 419 ASN A O 1
ATOM 3119 N N . ARG A 1 420 ? 2.248 25.906 0.096 1 95.44 420 ARG A N 1
ATOM 3120 C CA . ARG A 1 420 ? 2.338 26.312 1.497 1 95.44 420 ARG A CA 1
ATOM 3121 C C . ARG A 1 420 ? 3.76 26.141 2.023 1 95.44 420 ARG A C 1
ATOM 3123 O O . ARG A 1 420 ? 4.055 26.516 3.162 1 95.44 420 ARG A O 1
ATOM 3130 N N . GLY A 1 421 ? 4.664 25.641 1.236 1 96.75 421 GLY A N 1
ATOM 3131 C CA . GLY A 1 421 ? 6.008 25.328 1.704 1 96.75 421 GLY A CA 1
ATOM 3132 C C . GLY A 1 421 ? 6.246 23.844 1.899 1 96.75 421 GLY A C 1
ATOM 3133 O O . GLY A 1 421 ? 5.531 23.016 1.328 1 96.75 421 GLY A O 1
ATOM 3134 N N . ALA A 1 422 ? 7.27 23.5 2.621 1 97.38 422 ALA A N 1
ATOM 3135 C CA . ALA A 1 422 ? 7.66 22.109 2.803 1 97.38 422 ALA A CA 1
ATOM 3136 C C . ALA A 1 422 ? 6.645 21.359 3.658 1 97.38 422 ALA A C 1
ATOM 3138 O O . ALA A 1 422 ? 6.824 21.219 4.871 1 97.38 422 ALA A O 1
ATOM 3139 N N . ASP A 1 423 ? 5.625 20.891 3 1 96.19 423 ASP A N 1
ATOM 3140 C CA . ASP A 1 423 ? 4.531 20.156 3.641 1 96.19 423 ASP A CA 1
ATOM 3141 C C . ASP A 1 423 ? 4.453 18.719 3.131 1 96.19 423 ASP A C 1
ATOM 3143 O O . ASP A 1 423 ? 4.168 18.484 1.955 1 96.19 423 ASP A O 1
ATOM 3147 N N . HIS A 1 424 ? 4.613 17.781 4.023 1 95.5 424 HIS A N 1
ATOM 3148 C CA . HIS A 1 424 ? 4.66 16.391 3.609 1 95.5 424 HIS A CA 1
ATOM 3149 C C . HIS A 1 424 ? 3.266 15.859 3.283 1 95.5 424 HIS A C 1
ATOM 3151 O O . HIS A 1 424 ? 3.123 14.797 2.674 1 95.5 424 HIS A O 1
ATOM 3157 N N . LEU A 1 425 ? 2.246 16.625 3.607 1 94.69 425 LEU A N 1
ATOM 3158 C CA . LEU A 1 425 ? 0.884 16.156 3.383 1 94.69 425 LEU A CA 1
ATOM 3159 C C . LEU A 1 425 ? 0.236 16.906 2.219 1 94.69 425 LEU A C 1
ATOM 3161 O O . LEU A 1 425 ? -0.92 16.641 1.877 1 94.69 425 LEU A O 1
ATOM 3165 N N . TYR A 1 426 ? 0.962 17.812 1.598 1 96.5 426 TYR A N 1
ATOM 3166 C CA . TYR A 1 426 ? 0.345 18.594 0.529 1 96.5 426 TYR A CA 1
ATOM 3167 C C . TYR A 1 426 ? -0.086 17.688 -0.622 1 96.5 426 TYR A C 1
ATOM 3169 O O . TYR A 1 426 ? -1.128 17.922 -1.24 1 96.5 426 TYR A O 1
ATOM 3177 N N . ALA A 1 427 ? 0.726 16.672 -0.936 1 95.5 427 ALA A N 1
ATOM 3178 C CA . ALA A 1 427 ? 0.394 15.688 -1.97 1 95.5 427 ALA A CA 1
ATOM 3179 C C . ALA A 1 427 ? 0.639 14.266 -1.478 1 95.5 427 ALA A C 1
ATOM 3181 O O . ALA A 1 427 ? 0.121 13.305 -2.053 1 95.5 427 ALA A O 1
ATOM 3182 N N . SER A 1 428 ? 1.493 14.109 -0.524 1 94 428 SER A N 1
ATOM 3183 C CA . SER A 1 428 ? 1.809 12.828 0.102 1 94 428 SER A CA 1
ATOM 3184 C C . SER A 1 428 ? 2.393 11.852 -0.909 1 94 428 SER A C 1
ATOM 3186 O O . SER A 1 428 ? 1.992 10.688 -0.955 1 94 428 SER A O 1
ATOM 3188 N N . MET A 1 429 ? 3.314 12.312 -1.722 1 95.31 429 MET A N 1
ATOM 3189 C CA . MET A 1 429 ? 4.043 11.445 -2.639 1 95.31 429 MET A CA 1
ATOM 3190 C C . MET A 1 429 ? 4.816 10.375 -1.876 1 95.31 429 MET A C 1
ATOM 3192 O O . MET A 1 429 ? 5.066 9.289 -2.4 1 95.31 429 MET A O 1
ATOM 3196 N N . LEU A 1 430 ? 5.125 10.656 -0.598 1 95.56 430 LEU A N 1
ATOM 3197 C CA . LEU A 1 430 ? 5.902 9.773 0.268 1 95.56 430 LEU A CA 1
ATOM 3198 C C . LEU A 1 430 ? 5.242 8.406 0.384 1 95.56 430 LEU A C 1
ATOM 3200 O O . LEU A 1 430 ? 5.926 7.379 0.364 1 95.56 430 LEU A O 1
ATOM 3204 N N . SER A 1 431 ? 3.953 8.391 0.508 1 92.94 431 SER A N 1
ATOM 3205 C CA . SER A 1 431 ? 3.254 7.125 0.696 1 92.94 431 SER A CA 1
ATOM 3206 C C . SER A 1 431 ? 3.436 6.207 -0.51 1 92.94 431 SER A C 1
ATOM 3208 O O . SER A 1 431 ? 3.615 4.996 -0.355 1 92.94 431 SER A O 1
ATOM 3210 N N . LEU A 1 432 ? 3.406 6.727 -1.688 1 90.5 432 LEU A N 1
ATOM 3211 C CA . LEU A 1 432 ? 3.576 5.973 -2.926 1 90.5 432 LEU A CA 1
ATOM 3212 C C . LEU A 1 432 ? 5.008 5.461 -3.057 1 90.5 432 LEU A C 1
ATOM 3214 O O . LEU A 1 432 ? 5.23 4.348 -3.545 1 90.5 432 LEU A O 1
ATOM 3218 N N . GLU A 1 433 ? 5.906 6.246 -2.607 1 91.88 433 GLU A N 1
ATOM 3219 C CA . GLU A 1 433 ? 7.316 5.895 -2.736 1 91.88 433 GLU A CA 1
ATOM 3220 C C . GLU A 1 433 ? 7.734 4.883 -1.674 1 91.88 433 GLU A C 1
ATOM 3222 O O . GLU A 1 433 ? 8.461 3.934 -1.966 1 91.88 433 GLU A O 1
ATOM 3227 N N . TYR A 1 434 ? 7.27 5.082 -0.414 1 91.25 434 TYR A N 1
ATOM 3228 C CA . TYR A 1 434 ? 7.543 4.098 0.627 1 91.25 434 TYR A CA 1
ATOM 3229 C C . TYR A 1 434 ? 6.953 2.738 0.264 1 91.25 434 TYR A C 1
ATOM 3231 O O . TYR A 1 434 ? 7.535 1.698 0.581 1 91.25 434 TYR A O 1
ATOM 3239 N N . GLY A 1 435 ? 5.863 2.838 -0.408 1 85.69 435 GLY A N 1
ATOM 3240 C CA . GLY A 1 435 ? 5.145 1.614 -0.725 1 85.69 435 GLY A CA 1
ATOM 3241 C C . GLY A 1 435 ? 5.637 0.944 -1.993 1 85.69 435 GLY A C 1
ATOM 3242 O O . GLY A 1 435 ? 5.191 -0.152 -2.336 1 85.69 435 GLY A O 1
ATOM 3243 N N . GLY A 1 436 ? 6.496 1.655 -2.76 1 82.31 436 GLY A N 1
ATOM 3244 C CA . GLY A 1 436 ? 7.09 1.06 -3.945 1 82.31 436 GLY A CA 1
ATOM 3245 C C . GLY A 1 436 ? 6.273 1.288 -5.203 1 82.31 436 GLY A C 1
ATOM 3246 O O . GLY A 1 436 ? 6.668 0.868 -6.293 1 82.31 436 GLY A O 1
ATOM 3247 N N . GLU A 1 437 ? 5.125 1.889 -5.031 1 81.56 437 GLU A N 1
ATOM 3248 C CA . GLU A 1 437 ? 4.312 2.207 -6.203 1 81.56 437 GLU A CA 1
ATOM 3249 C C . GLU A 1 437 ? 5.051 3.154 -7.145 1 81.56 437 GLU A C 1
ATOM 3251 O O . GLU A 1 437 ? 4.875 3.088 -8.359 1 81.56 437 GLU A O 1
ATOM 3256 N N . LEU A 1 438 ? 5.77 4.039 -6.512 1 86.38 438 LEU A N 1
ATOM 3257 C CA . LEU A 1 438 ? 6.672 4.918 -7.25 1 86.38 438 LEU A CA 1
ATOM 3258 C C . LEU A 1 438 ? 8.117 4.676 -6.84 1 86.38 438 LEU A C 1
ATOM 3260 O O . LEU A 1 438 ? 8.406 4.445 -5.664 1 86.38 438 LEU A O 1
ATOM 3264 N N . ASP A 1 439 ? 8.945 4.77 -7.832 1 83 439 ASP A N 1
ATOM 3265 C CA . ASP A 1 439 ? 10.375 4.715 -7.527 1 83 439 ASP A CA 1
ATOM 3266 C C . ASP A 1 439 ? 10.805 5.914 -6.691 1 83 439 ASP A C 1
ATOM 3268 O O . ASP A 1 439 ? 10.594 7.062 -7.09 1 83 439 ASP A O 1
ATOM 3272 N N . PRO A 1 440 ? 11.359 5.684 -5.535 1 91.25 440 PRO A N 1
ATOM 3273 C CA . PRO A 1 440 ? 11.797 6.828 -4.734 1 91.25 440 PRO A CA 1
ATOM 3274 C C . PRO A 1 440 ? 12.867 7.664 -5.434 1 91.25 440 PRO A C 1
ATOM 3276 O O . PRO A 1 440 ? 12.992 8.859 -5.168 1 91.25 440 PRO A O 1
ATOM 3279 N N . GLN A 1 441 ? 13.625 7.047 -6.344 1 89.88 441 GLN A N 1
ATOM 3280 C CA . GLN A 1 441 ? 14.711 7.75 -7.02 1 89.88 441 GLN A CA 1
ATOM 3281 C C . GLN A 1 441 ? 14.234 8.359 -8.336 1 89.88 441 GLN A C 1
ATOM 3283 O O . GLN A 1 441 ? 13.445 7.75 -9.062 1 89.88 441 GLN A O 1
ATOM 3288 N N . GLY A 1 442 ? 14.695 9.562 -8.484 1 90.75 442 GLY A N 1
ATOM 3289 C CA . GLY A 1 442 ? 14.383 10.258 -9.719 1 90.75 442 GLY A CA 1
ATOM 3290 C C . GLY A 1 442 ? 13.094 11.062 -9.641 1 90.75 442 GLY A C 1
ATOM 3291 O O . GLY A 1 442 ? 12.219 10.766 -8.828 1 90.75 442 GLY A O 1
ATOM 3292 N N . THR A 1 443 ? 12.984 12.109 -10.508 1 94.06 443 THR A N 1
ATOM 3293 C CA . THR A 1 443 ? 11.812 12.984 -10.508 1 94.06 443 THR A CA 1
ATOM 3294 C C . THR A 1 443 ? 11.086 12.914 -11.844 1 94.06 443 THR A C 1
ATOM 3296 O O . THR A 1 443 ? 9.914 13.297 -11.938 1 94.06 443 THR A O 1
ATOM 3299 N N . VAL A 1 444 ? 11.766 12.5 -12.844 1 86 444 VAL A N 1
ATOM 3300 C CA . VAL A 1 444 ? 11.219 12.508 -14.195 1 86 444 VAL A CA 1
ATOM 3301 C C . VAL A 1 444 ? 9.992 11.594 -14.266 1 86 444 VAL A C 1
ATOM 3303 O O . VAL A 1 444 ? 10.008 10.484 -13.727 1 86 444 VAL A O 1
ATOM 3306 N N . GLY A 1 445 ? 8.914 12.164 -14.883 1 88.69 445 GLY A N 1
ATOM 3307 C CA . GLY A 1 445 ? 7.707 11.375 -15.094 1 88.69 445 GLY A CA 1
ATOM 3308 C C . GLY A 1 445 ? 6.754 11.422 -13.914 1 88.69 445 GLY A C 1
ATOM 3309 O O . GLY A 1 445 ? 5.688 10.805 -13.953 1 88.69 445 GLY A O 1
ATOM 3310 N N . LYS A 1 446 ? 7.07 12.117 -12.867 1 94 446 LYS A N 1
ATOM 3311 C CA . LYS A 1 446 ? 6.262 12.094 -11.656 1 94 446 LYS A CA 1
ATOM 3312 C C . LYS A 1 446 ? 5.32 13.289 -11.594 1 94 446 LYS A C 1
ATOM 3314 O O . LYS A 1 446 ? 4.469 13.375 -10.703 1 94 446 LYS A O 1
ATOM 3319 N N . ALA A 1 447 ? 5.375 14.234 -12.523 1 96 447 ALA A N 1
ATOM 3320 C CA . ALA A 1 447 ? 4.664 15.508 -12.484 1 96 447 ALA A CA 1
ATOM 3321 C C . ALA A 1 447 ? 3.154 15.297 -12.516 1 96 447 ALA A C 1
ATOM 3323 O O . ALA A 1 447 ? 2.424 15.875 -11.703 1 96 447 ALA A O 1
ATOM 3324 N N . ALA A 1 448 ? 2.666 14.516 -13.438 1 93.88 448 ALA A N 1
ATOM 3325 C CA . ALA A 1 448 ? 1.229 14.289 -13.578 1 93.88 448 ALA A CA 1
ATOM 3326 C C . ALA A 1 448 ? 0.653 13.648 -12.32 1 93.88 448 ALA A C 1
ATOM 3328 O O . ALA A 1 448 ? -0.439 14.008 -11.875 1 93.88 448 ALA A O 1
ATOM 3329 N N . ARG A 1 449 ? 1.376 12.633 -11.789 1 93.56 449 ARG A N 1
ATOM 3330 C CA . ARG A 1 449 ? 0.94 11.977 -10.562 1 93.56 449 ARG A CA 1
ATOM 3331 C C . ARG A 1 449 ? 0.908 12.953 -9.391 1 93.56 449 ARG A C 1
ATOM 3333 O O . ARG A 1 449 ? -0.008 12.922 -8.57 1 93.56 449 ARG A O 1
ATOM 3340 N N . LEU A 1 450 ? 1.91 13.805 -9.344 1 97.88 450 LEU A N 1
ATOM 3341 C CA . LEU A 1 450 ? 1.966 14.812 -8.289 1 97.88 450 LEU A CA 1
ATOM 3342 C C . LEU A 1 450 ? 0.741 15.719 -8.336 1 97.88 450 LEU A C 1
ATOM 3344 O O . LEU A 1 450 ? 0.112 15.977 -7.309 1 97.88 450 LEU A O 1
ATOM 3348 N N . VAL A 1 451 ? 0.372 16.188 -9.5 1 97.62 451 VAL A N 1
ATOM 3349 C CA . VAL A 1 451 ? -0.791 17.047 -9.664 1 97.62 451 VAL A CA 1
ATOM 3350 C C . VAL A 1 451 ? -2.047 16.328 -9.188 1 97.62 451 VAL A C 1
ATOM 3352 O O . VAL A 1 451 ? -2.873 16.906 -8.477 1 97.62 451 VAL A O 1
ATOM 3355 N N . HIS A 1 452 ? -2.129 15.125 -9.586 1 95.75 452 HIS A N 1
ATOM 3356 C CA . HIS A 1 452 ? -3.275 14.32 -9.18 1 95.75 452 HIS A CA 1
ATOM 3357 C C . HIS A 1 452 ? -3.352 14.195 -7.664 1 95.75 452 HIS A C 1
ATOM 3359 O O . HIS A 1 452 ? -4.418 14.383 -7.074 1 95.75 452 HIS A O 1
ATOM 3365 N N . GLU A 1 453 ? -2.236 13.883 -7.039 1 97.12 453 GLU A N 1
ATOM 3366 C CA . GLU A 1 453 ? -2.215 13.695 -5.59 1 97.12 453 GLU A CA 1
ATOM 3367 C C . GLU A 1 453 ? -2.527 14.992 -4.859 1 97.12 453 GLU A C 1
ATOM 3369 O O . GLU A 1 453 ? -3.139 14.984 -3.789 1 97.12 453 GLU A O 1
ATOM 3374 N N . GLU A 1 454 ? -2.07 16.094 -5.363 1 98.19 454 GLU A N 1
ATOM 3375 C CA . GLU A 1 454 ? -2.432 17.391 -4.789 1 98.19 454 GLU A CA 1
ATOM 3376 C C . GLU A 1 454 ? -3.941 17.594 -4.812 1 98.19 454 GLU A C 1
ATOM 3378 O O . GLU A 1 454 ? -4.523 18.078 -3.834 1 98.19 454 GLU A O 1
ATOM 3383 N N . ASN A 1 455 ? -4.551 17.312 -5.945 1 97.56 455 ASN A N 1
ATOM 3384 C CA . ASN A 1 455 ? -5.996 17.453 -6.074 1 97.56 455 ASN A CA 1
ATOM 3385 C C . ASN A 1 455 ? -6.742 16.578 -5.078 1 97.56 455 ASN A C 1
ATOM 3387 O O . ASN A 1 455 ? -7.734 17 -4.484 1 97.56 455 ASN A O 1
ATOM 3391 N N . VAL A 1 456 ? -6.242 15.398 -4.918 1 97.25 456 VAL A N 1
ATOM 3392 C CA . VAL A 1 456 ? -6.859 14.453 -3.996 1 97.25 456 VAL A CA 1
ATOM 3393 C C . VAL A 1 456 ? -6.742 14.977 -2.566 1 97.25 456 VAL A C 1
ATOM 3395 O O . VAL A 1 456 ? -7.715 14.953 -1.808 1 97.25 456 VAL A O 1
ATOM 3398 N N . ALA A 1 457 ? -5.566 15.414 -2.205 1 97.81 457 ALA A N 1
ATOM 3399 C CA . ALA A 1 457 ? -5.355 15.938 -0.857 1 97.81 457 ALA A CA 1
ATOM 3400 C C . ALA A 1 457 ? -6.266 17.141 -0.584 1 97.81 457 ALA A C 1
ATOM 3402 O O . ALA A 1 457 ? -6.855 17.234 0.495 1 97.81 457 ALA A O 1
ATOM 3403 N N . ALA A 1 458 ? -6.363 18.016 -1.546 1 97.88 458 ALA A N 1
ATOM 3404 C CA . ALA A 1 458 ? -7.223 19.172 -1.391 1 97.88 458 ALA A CA 1
ATOM 3405 C C . ALA A 1 458 ? -8.688 18.766 -1.257 1 97.88 458 ALA A C 1
ATOM 3407 O O . ALA A 1 458 ? -9.438 19.375 -0.485 1 97.88 458 ALA A O 1
ATOM 3408 N N . LEU A 1 459 ? -9.094 17.781 -2.025 1 97.56 459 LEU A N 1
ATOM 3409 C CA . LEU A 1 459 ? -10.461 17.281 -1.938 1 97.56 459 LEU A CA 1
ATOM 3410 C C . LEU A 1 459 ? -10.758 16.734 -0.544 1 97.56 459 LEU A C 1
ATOM 3412 O O . LEU A 1 459 ? -11.805 17.016 0.034 1 97.56 459 LEU A O 1
ATOM 3416 N N . PHE A 1 460 ? -9.836 16 -0.015 1 97.69 460 PHE A N 1
ATOM 3417 C CA . PHE A 1 460 ? -10.016 15.43 1.313 1 97.69 460 PHE A CA 1
ATOM 3418 C C . PHE A 1 460 ? -10.117 16.531 2.367 1 97.69 460 PHE A C 1
ATOM 3420 O O . PHE A 1 460 ? -10.938 16.438 3.279 1 97.69 460 PHE A O 1
ATOM 3427 N N . ASP A 1 461 ? -9.32 17.562 2.189 1 97.5 461 ASP A N 1
ATOM 3428 C CA . ASP A 1 461 ? -9.359 18.688 3.119 1 97.5 461 ASP A CA 1
ATOM 3429 C C . ASP A 1 461 ? -10.641 19.5 2.941 1 97.5 461 ASP A C 1
ATOM 3431 O O . ASP A 1 461 ? -11.047 20.234 3.842 1 97.5 461 ASP A O 1
ATOM 3435 N N . THR A 1 462 ? -11.18 19.406 1.754 1 97.44 462 THR A N 1
ATOM 3436 C CA . THR A 1 462 ? -12.414 20.109 1.455 1 97.44 462 THR A CA 1
ATOM 3437 C C . THR A 1 462 ? -13.609 19.406 2.105 1 97.44 462 THR A C 1
ATOM 3439 O O . THR A 1 462 ? -14.5 20.078 2.646 1 97.44 462 THR A O 1
ATOM 3442 N N . GLY A 1 463 ? -13.609 18.156 2.053 1 95.75 463 GLY A N 1
ATOM 3443 C CA . GLY A 1 463 ? -14.602 17.359 2.768 1 95.75 463 GLY A CA 1
ATOM 3444 C C . GLY A 1 463 ? -14.234 17.125 4.219 1 95.75 463 GLY A C 1
ATOM 3445 O O . GLY A 1 463 ? -15.031 16.562 4.98 1 95.75 463 GLY A O 1
ATOM 3446 N N . ILE A 1 464 ? -13.023 17.5 4.59 1 96.62 464 ILE A N 1
ATOM 3447 C CA . ILE A 1 464 ? -12.383 17.359 5.895 1 96.62 464 ILE A CA 1
ATOM 3448 C C . ILE A 1 464 ? -12.375 15.891 6.312 1 96.62 464 ILE A C 1
ATOM 3450 O O . ILE A 1 464 ? -12.906 15.539 7.367 1 96.62 464 ILE A O 1
ATOM 3454 N N . ILE A 1 465 ? -11.891 15.094 5.543 1 96.81 465 ILE A N 1
ATOM 3455 C CA . ILE A 1 465 ? -11.672 13.672 5.805 1 96.81 465 ILE A CA 1
ATOM 3456 C C . ILE A 1 465 ? -10.227 13.445 6.238 1 96.81 465 ILE A C 1
ATOM 3458 O O . ILE A 1 465 ? -9.289 13.883 5.559 1 96.81 465 ILE A O 1
ATOM 3462 N N . CYS A 1 466 ? -10.117 12.789 7.367 1 96.38 466 CYS A N 1
ATOM 3463 C CA . CYS A 1 466 ? -8.789 12.523 7.926 1 96.38 466 CYS A CA 1
ATOM 3464 C C . CYS A 1 466 ? -7.914 11.789 6.926 1 96.38 466 CYS A C 1
ATOM 3466 O O . CYS A 1 466 ? -8.391 10.898 6.219 1 96.38 466 CYS A O 1
ATOM 3468 N N . VAL A 1 467 ? -6.629 12.156 6.883 1 94.12 467 VAL A N 1
ATOM 3469 C CA . VAL A 1 467 ? -5.672 11.57 5.953 1 94.12 467 VAL A CA 1
ATOM 3470 C C . VAL A 1 467 ? -5.598 10.062 6.172 1 94.12 467 VAL A C 1
ATOM 3472 O O . VAL A 1 467 ? -5.391 9.305 5.223 1 94.12 467 VAL A O 1
ATOM 3475 N N . PHE A 1 468 ? -5.867 9.555 7.332 1 91.5 468 PHE A N 1
ATOM 3476 C CA . PHE A 1 468 ? -5.832 8.125 7.625 1 91.5 468 PHE A CA 1
ATOM 3477 C C . PHE A 1 468 ? -7.039 7.418 7.02 1 91.5 468 PHE A C 1
ATOM 3479 O O . PHE A 1 468 ? -7.062 6.191 6.93 1 91.5 468 PHE A O 1
ATOM 3486 N N . GLY A 1 469 ? -8.008 8.164 6.602 1 92.31 469 GLY A N 1
ATOM 3487 C CA . GLY A 1 469 ? -9.195 7.609 5.973 1 92.31 469 GLY A CA 1
ATOM 3488 C C . GLY A 1 469 ? -9.016 7.328 4.492 1 92.31 469 GLY A C 1
ATOM 3489 O O . GLY A 1 469 ? -9.875 6.715 3.861 1 92.31 469 GLY A O 1
ATOM 3490 N N . ARG A 1 470 ? -7.898 7.688 3.967 1 90 470 ARG A N 1
ATOM 3491 C CA . ARG A 1 470 ? -7.676 7.605 2.527 1 90 470 ARG A CA 1
ATOM 3492 C C . ARG A 1 470 ? -7.832 6.172 2.029 1 90 470 ARG A C 1
ATOM 3494 O O . ARG A 1 470 ? -8.289 5.945 0.909 1 90 470 ARG A O 1
ATOM 3501 N N . ASP A 1 471 ? -7.449 5.234 2.859 1 82.88 471 ASP A N 1
ATOM 3502 C CA . ASP A 1 471 ? -7.523 3.836 2.453 1 82.88 471 ASP A CA 1
ATOM 3503 C C . ASP A 1 471 ? -8.93 3.281 2.639 1 82.88 471 ASP A C 1
ATOM 3505 O O . ASP A 1 471 ? -9.258 2.209 2.123 1 82.88 471 ASP A O 1
ATOM 3509 N N . TYR A 1 472 ? -9.758 3.982 3.299 1 88.44 472 TYR A N 1
ATOM 3510 C CA . TYR A 1 472 ? -11.078 3.492 3.668 1 88.44 472 TYR A CA 1
ATOM 3511 C C . TYR A 1 472 ? -12.164 4.199 2.867 1 88.44 472 TYR A C 1
ATOM 3513 O O . TYR A 1 472 ? -13.203 3.609 2.564 1 88.44 472 TYR A O 1
ATOM 3521 N N . VAL A 1 473 ? -11.883 5.438 2.592 1 93 473 VAL A N 1
ATOM 3522 C CA . VAL A 1 473 ? -12.844 6.215 1.814 1 93 473 VAL A CA 1
ATOM 3523 C C . VAL A 1 473 ? -12.438 6.211 0.342 1 93 473 VAL A C 1
ATOM 3525 O O . VAL A 1 473 ? -11.82 7.164 -0.144 1 93 473 VAL A O 1
ATOM 3528 N N . THR A 1 474 ? -12.969 5.273 -0.369 1 86.81 474 THR A N 1
ATOM 3529 C CA . THR A 1 474 ? -12.586 5.043 -1.757 1 86.81 474 THR A CA 1
ATOM 3530 C C . THR A 1 474 ? -13.258 6.059 -2.68 1 86.81 474 THR A C 1
ATOM 3532 O O . THR A 1 474 ? -14.117 6.82 -2.246 1 86.81 474 THR A O 1
ATOM 3535 N N . GLU A 1 475 ? -12.859 6.027 -3.951 1 86.31 475 GLU A N 1
ATOM 3536 C CA . GLU A 1 475 ? -13.453 6.902 -4.957 1 86.31 475 GLU A CA 1
ATOM 3537 C C . GLU A 1 475 ? -14.961 6.707 -5.043 1 86.31 475 GLU A C 1
ATOM 3539 O O . GLU A 1 475 ? -15.711 7.68 -5.152 1 86.31 475 GLU A O 1
ATOM 3544 N N . GLU A 1 476 ? -15.383 5.457 -4.902 1 82.44 476 GLU A N 1
ATOM 3545 C CA . GLU A 1 476 ? -16.797 5.145 -4.98 1 82.44 476 GLU A CA 1
ATOM 3546 C C . GLU A 1 476 ? -17.562 5.723 -3.787 1 82.44 476 GLU A C 1
ATOM 3548 O O . GLU A 1 476 ? -18.688 6.211 -3.934 1 82.44 476 GLU A O 1
ATOM 3553 N N . TYR A 1 477 ? -16.969 5.594 -2.656 1 90.06 477 TYR A N 1
ATOM 3554 C CA . TYR A 1 477 ? -17.609 6.148 -1.469 1 90.06 477 TYR A CA 1
ATOM 3555 C C . TYR A 1 477 ? -17.703 7.668 -1.561 1 90.06 477 TYR A C 1
ATOM 3557 O O . TYR A 1 477 ? -18.703 8.266 -1.153 1 90.06 477 TYR A O 1
ATOM 3565 N N . LEU A 1 478 ? -16.625 8.289 -2.098 1 94.31 478 LEU A N 1
ATOM 3566 C CA . LEU A 1 478 ? -16.641 9.742 -2.266 1 94.31 478 LEU A CA 1
ATOM 3567 C C . LEU A 1 478 ? -17.781 10.164 -3.189 1 94.31 478 LEU A C 1
ATOM 3569 O O . LEU A 1 478 ? -18.484 11.141 -2.906 1 94.31 478 LEU A O 1
ATOM 3573 N N . GLU A 1 479 ? -17.938 9.406 -4.309 1 92.56 479 GLU A N 1
ATOM 3574 C CA . GLU A 1 479 ? -19 9.727 -5.258 1 92.56 479 GLU A CA 1
ATOM 3575 C C . GLU A 1 479 ? -20.375 9.609 -4.602 1 92.56 479 GLU A C 1
ATOM 3577 O O . GLU A 1 479 ? -21.234 10.477 -4.797 1 92.56 479 GLU A O 1
ATOM 3582 N N . THR A 1 480 ? -20.531 8.586 -3.814 1 90.81 480 THR A N 1
ATOM 3583 C CA . THR A 1 480 ? -21.812 8.359 -3.158 1 90.81 480 THR A CA 1
ATOM 3584 C C . THR A 1 480 ? -22.031 9.391 -2.055 1 90.81 480 THR A C 1
ATOM 3586 O O . THR A 1 480 ? -23.125 9.953 -1.941 1 90.81 480 THR A O 1
ATOM 3589 N N . LEU A 1 481 ? -21.031 9.664 -1.267 1 94.44 481 LEU A N 1
ATOM 3590 C CA . LEU A 1 481 ? -21.156 10.57 -0.133 1 94.44 481 LEU A CA 1
ATOM 3591 C C . LEU A 1 481 ? -21.453 11.992 -0.605 1 94.44 481 LEU A C 1
ATOM 3593 O O . LEU A 1 481 ? -22.281 12.688 -0.019 1 94.44 481 LEU A O 1
ATOM 3597 N N . PHE A 1 482 ? -20.797 12.414 -1.702 1 96.25 482 PHE A N 1
ATOM 3598 C CA . PHE A 1 482 ? -20.938 13.797 -2.141 1 96.25 482 PHE A CA 1
ATOM 3599 C C . PHE A 1 482 ? -21.938 13.914 -3.287 1 96.25 482 PHE A C 1
ATOM 3601 O O . PHE A 1 482 ? -22.25 15.016 -3.727 1 96.25 482 PHE A O 1
ATOM 3608 N N . ASP A 1 483 ? -22.406 12.781 -3.785 1 94.62 483 ASP A N 1
ATOM 3609 C CA . ASP A 1 483 ? -23.375 12.727 -4.871 1 94.62 483 ASP A CA 1
ATOM 3610 C C . ASP A 1 483 ? -22.859 13.445 -6.113 1 94.62 483 ASP A C 1
ATOM 3612 O O . ASP A 1 483 ? -23.516 14.336 -6.645 1 94.62 483 ASP A O 1
ATOM 3616 N N . ALA A 1 484 ? -21.656 13.125 -6.512 1 95 484 ALA A N 1
ATOM 3617 C CA . ALA A 1 484 ? -21 13.695 -7.684 1 95 484 ALA A CA 1
ATOM 3618 C C . ALA A 1 484 ? -19.953 12.734 -8.25 1 95 484 ALA A C 1
ATOM 3620 O O . ALA A 1 484 ? -19.422 11.891 -7.523 1 95 484 ALA A O 1
ATOM 3621 N N . ASP A 1 485 ? -19.688 12.875 -9.516 1 91.44 485 ASP A N 1
ATOM 3622 C CA . ASP A 1 485 ? -18.641 12.07 -10.141 1 91.44 485 ASP A CA 1
ATOM 3623 C C . ASP A 1 485 ? -17.266 12.414 -9.578 1 91.44 485 ASP A C 1
ATOM 3625 O O . ASP A 1 485 ? -16.984 13.578 -9.273 1 91.44 485 ASP A O 1
ATOM 3629 N N . TYR A 1 486 ? -16.453 11.422 -9.516 1 91.62 486 TYR A N 1
ATOM 3630 C CA . TYR A 1 486 ? -15.141 11.602 -8.914 1 91.62 486 TYR A CA 1
ATOM 3631 C C . TYR A 1 486 ? -14.344 12.68 -9.641 1 91.62 486 TYR A C 1
ATOM 3633 O O . TYR A 1 486 ? -13.633 13.461 -9.016 1 91.62 486 TYR A O 1
ATOM 3641 N N . GLU A 1 487 ? -14.461 12.742 -10.945 1 89.75 487 GLU A N 1
ATOM 3642 C CA . GLU A 1 487 ? -13.742 13.742 -11.719 1 89.75 487 GLU A CA 1
ATOM 3643 C C . GLU A 1 487 ? -14.18 15.156 -11.336 1 89.75 487 GLU A C 1
ATOM 3645 O O . GLU A 1 487 ? -13.359 16.078 -11.281 1 89.75 487 GLU A O 1
ATOM 3650 N N . GLU A 1 488 ? -15.422 15.281 -11.102 1 93.88 488 GLU A N 1
ATOM 3651 C CA . GLU A 1 488 ? -15.945 16.562 -10.664 1 93.88 488 GLU A CA 1
ATOM 3652 C C . GLU A 1 488 ? -15.406 16.938 -9.281 1 93.88 488 GLU A C 1
ATOM 3654 O O . GLU A 1 488 ? -15.078 18.109 -9.031 1 93.88 488 GLU A O 1
ATOM 3659 N N . LEU A 1 489 ? -15.375 15.992 -8.461 1 96.69 489 LEU A N 1
ATOM 3660 C CA . LEU A 1 489 ? -14.844 16.219 -7.121 1 96.69 489 LEU A CA 1
ATOM 3661 C C . LEU A 1 489 ? -13.367 16.609 -7.184 1 96.69 489 LEU A C 1
ATOM 3663 O O . LEU A 1 489 ? -12.938 17.516 -6.473 1 96.69 489 LEU A O 1
ATOM 3667 N N . LEU A 1 490 ? -12.586 15.984 -8.016 1 95.75 490 LEU A N 1
ATOM 3668 C CA . LEU A 1 490 ? -11.164 16.297 -8.18 1 95.75 490 LEU A CA 1
ATOM 3669 C C . LEU A 1 490 ? -10.977 17.703 -8.719 1 95.75 490 LEU A C 1
ATOM 3671 O O . LEU A 1 490 ? -10 18.391 -8.375 1 95.75 490 LEU A O 1
ATOM 3675 N N . GLU A 1 491 ? -11.906 18.109 -9.516 1 95.31 491 GLU A N 1
ATOM 3676 C CA . GLU A 1 491 ? -11.828 19.469 -10.07 1 95.31 491 GLU A CA 1
ATOM 3677 C C . GLU A 1 491 ? -11.914 20.516 -8.969 1 95.31 491 GLU A C 1
ATOM 3679 O O . GLU A 1 491 ? -11.289 21.578 -9.055 1 95.31 491 GLU A O 1
ATOM 3684 N N . VAL A 1 492 ? -12.695 20.234 -7.973 1 96.75 492 VAL A N 1
ATOM 3685 C CA . VAL A 1 492 ? -12.758 21.156 -6.836 1 96.75 492 VAL A CA 1
ATOM 3686 C C . VAL A 1 492 ? -11.383 21.25 -6.176 1 96.75 492 VAL A C 1
ATOM 3688 O O . VAL A 1 492 ? -10.938 22.344 -5.824 1 96.75 492 VAL A O 1
ATOM 3691 N N . GLY A 1 493 ? -10.734 20.125 -6.031 1 97.44 493 GLY A N 1
ATOM 3692 C CA . GLY A 1 493 ? -9.383 20.125 -5.5 1 97.44 493 GLY A CA 1
ATOM 3693 C C . GLY A 1 493 ? -8.398 20.891 -6.355 1 97.44 493 GLY A C 1
ATOM 3694 O O . GLY A 1 493 ? -7.602 21.672 -5.84 1 97.44 493 GLY A O 1
ATOM 3695 N N . ALA A 1 494 ? -8.492 20.703 -7.621 1 96.69 494 ALA A N 1
ATOM 3696 C CA . ALA A 1 494 ? -7.602 21.375 -8.562 1 96.69 494 ALA A CA 1
ATOM 3697 C C . ALA A 1 494 ? -7.762 22.891 -8.492 1 96.69 494 ALA A C 1
ATOM 3699 O O . ALA A 1 494 ? -6.77 23.625 -8.461 1 96.69 494 ALA A O 1
ATOM 3700 N N . LYS A 1 495 ? -8.977 23.312 -8.453 1 95.62 495 LYS A N 1
ATOM 3701 C CA . LYS A 1 495 ? -9.266 24.734 -8.398 1 95.62 495 LYS A CA 1
ATOM 3702 C C . LYS A 1 495 ? -8.75 25.344 -7.094 1 95.62 495 LYS A C 1
ATOM 3704 O O . LYS A 1 495 ? -8.258 26.484 -7.086 1 95.62 495 LYS A O 1
ATOM 3709 N N . THR A 1 496 ? -8.914 24.625 -6.055 1 97.5 496 THR A N 1
ATOM 3710 C CA . THR A 1 496 ? -8.438 25.109 -4.762 1 97.5 496 THR A CA 1
ATOM 3711 C C . THR A 1 496 ? -6.934 25.344 -4.789 1 97.5 496 THR A C 1
ATOM 3713 O O . THR A 1 496 ? -6.449 26.375 -4.344 1 97.5 496 THR A O 1
ATOM 3716 N N . VAL A 1 497 ? -6.16 24.422 -5.332 1 97.75 497 VAL A N 1
ATOM 3717 C CA . VAL A 1 497 ? -4.707 24.516 -5.41 1 97.75 497 VAL A CA 1
ATOM 3718 C C . VAL A 1 497 ? -4.312 25.703 -6.293 1 97.75 497 VAL A C 1
ATOM 3720 O O . VAL A 1 497 ? -3.383 26.453 -5.965 1 97.75 497 VAL A O 1
ATOM 3723 N N . LEU A 1 498 ? -5.039 25.906 -7.34 1 96.62 498 LEU A N 1
ATOM 3724 C CA . LEU A 1 498 ? -4.738 27 -8.266 1 96.62 498 LEU A CA 1
ATOM 3725 C C . LEU A 1 498 ? -5.039 28.344 -7.629 1 96.62 498 LEU A C 1
ATOM 3727 O O . LEU A 1 498 ? -4.316 29.312 -7.859 1 96.62 498 LEU A O 1
ATOM 3731 N N . LEU A 1 499 ? -6.098 28.391 -6.852 1 96.5 499 LEU A N 1
ATOM 3732 C CA . LEU A 1 499 ? -6.438 29.625 -6.172 1 96.5 499 LEU A CA 1
ATOM 3733 C C . LEU A 1 499 ? -5.363 30.016 -5.16 1 96.5 499 LEU A C 1
ATOM 3735 O O . LEU A 1 499 ? -5.016 31.188 -5.027 1 96.5 499 LEU A O 1
ATOM 3739 N N . GLU A 1 500 ? -4.91 29.047 -4.48 1 97.69 500 GLU A N 1
ATOM 3740 C CA . GLU A 1 500 ? -3.809 29.297 -3.553 1 97.69 500 GLU A CA 1
ATOM 3741 C C . GLU A 1 500 ? -2.572 29.797 -4.285 1 97.69 500 GLU A C 1
ATOM 3743 O O . GLU A 1 500 ? -1.934 30.766 -3.842 1 97.69 500 GLU A O 1
ATOM 3748 N N . ARG A 1 501 ? -2.264 29.125 -5.367 1 98 501 ARG A N 1
ATOM 3749 C CA . ARG A 1 501 ? -1.116 29.516 -6.18 1 98 501 ARG A CA 1
ATOM 3750 C C . ARG A 1 501 ? -1.268 30.953 -6.688 1 98 501 ARG A C 1
ATOM 3752 O O . ARG A 1 501 ? -0.313 31.734 -6.652 1 98 501 ARG A O 1
ATOM 3759 N N . HIS A 1 502 ? -2.453 31.266 -7.145 1 97.12 502 HIS A N 1
ATOM 3760 C CA . HIS A 1 502 ? -2.705 32.594 -7.652 1 97.12 502 HIS A CA 1
ATOM 3761 C C . HIS A 1 502 ? -2.525 33.656 -6.559 1 97.12 502 HIS A C 1
ATOM 3763 O O . HIS A 1 502 ? -1.936 34.719 -6.793 1 97.12 502 HIS A O 1
ATOM 3769 N N . PHE A 1 503 ? -3.072 33.344 -5.41 1 97.56 503 PHE A N 1
ATOM 3770 C CA . PHE A 1 503 ? -2.896 34.281 -4.285 1 97.56 503 PHE A CA 1
ATOM 3771 C C . PHE A 1 503 ? -1.417 34.531 -4.02 1 97.56 503 PHE A C 1
ATOM 3773 O O . PHE A 1 503 ? -0.997 35.656 -3.859 1 97.56 503 PHE A O 1
ATOM 3780 N N . ASN A 1 504 ? -0.654 33.469 -3.928 1 98.19 504 ASN A N 1
ATOM 3781 C CA . ASN A 1 504 ? 0.78 33.562 -3.682 1 98.19 504 ASN A CA 1
ATOM 3782 C C . ASN A 1 504 ? 1.488 34.312 -4.805 1 98.19 504 ASN A C 1
ATOM 3784 O O . ASN A 1 504 ? 2.424 35.094 -4.555 1 98.19 504 ASN A O 1
ATOM 3788 N N . ASN A 1 505 ? 1.021 34.094 -6.066 1 97.81 505 ASN A N 1
ATOM 3789 C CA . ASN A 1 505 ? 1.587 34.844 -7.191 1 97.81 505 ASN A CA 1
ATOM 3790 C C . ASN A 1 505 ? 1.403 36.344 -7.027 1 97.81 505 ASN A C 1
ATOM 3792 O O . ASN A 1 505 ? 2.301 37.125 -7.355 1 97.81 505 ASN A O 1
ATOM 3796 N N . GLN A 1 506 ? 0.267 36.719 -6.566 1 96.94 506 GLN A N 1
ATOM 3797 C CA . GLN A 1 506 ? -0.015 38.125 -6.355 1 96.94 506 GLN A CA 1
ATOM 3798 C C . GLN A 1 506 ? 0.889 38.719 -5.277 1 96.94 506 GLN A C 1
ATOM 3800 O O . GLN A 1 506 ? 1.093 39.938 -5.223 1 96.94 506 GLN A O 1
ATOM 3805 N N . ARG A 1 507 ? 1.436 37.844 -4.504 1 97.75 507 ARG A N 1
ATOM 3806 C CA . ARG A 1 507 ? 2.316 38.281 -3.43 1 97.75 507 ARG A CA 1
ATOM 3807 C C . ARG A 1 507 ? 3.781 38.156 -3.826 1 97.75 507 ARG A C 1
ATOM 3809 O O . ARG A 1 507 ? 4.676 38.312 -2.994 1 97.75 507 ARG A O 1
ATOM 3816 N N . GLY A 1 508 ? 4.004 37.688 -5.055 1 97.56 508 GLY A N 1
ATOM 3817 C CA . GLY A 1 508 ? 5.352 37.75 -5.598 1 97.56 508 GLY A CA 1
ATOM 3818 C C . GLY A 1 508 ? 5.988 36.375 -5.75 1 97.56 508 GLY A C 1
ATOM 3819 O O . GLY A 1 508 ? 7.105 36.281 -6.258 1 97.56 508 GLY A O 1
ATOM 3820 N N . PHE A 1 509 ? 5.336 35.281 -5.355 1 98.06 509 PHE A N 1
ATOM 3821 C CA . PHE A 1 509 ? 5.883 33.938 -5.523 1 98.06 509 PHE A CA 1
ATOM 3822 C C . PHE A 1 509 ? 5.91 33.562 -6.996 1 98.06 509 PHE A C 1
ATOM 3824 O O . PHE A 1 509 ? 4.961 33.812 -7.734 1 98.06 509 PHE A O 1
ATOM 3831 N N . ASP A 1 510 ? 6.941 32.969 -7.383 1 97.69 510 ASP A N 1
ATOM 3832 C CA . ASP A 1 510 ? 7.098 32.5 -8.75 1 97.69 510 ASP A CA 1
ATOM 3833 C C . ASP A 1 510 ? 8.078 31.328 -8.812 1 97.69 510 ASP A C 1
ATOM 3835 O O . ASP A 1 510 ? 8.289 30.625 -7.816 1 97.69 510 ASP A O 1
ATOM 3839 N N . ARG A 1 511 ? 8.602 31.062 -9.969 1 97.94 511 ARG A N 1
ATOM 3840 C CA . ARG A 1 511 ? 9.469 29.906 -10.188 1 97.94 511 ARG A CA 1
ATOM 3841 C C . ARG A 1 511 ? 10.688 29.953 -9.266 1 97.94 511 ARG A C 1
ATOM 3843 O O . ARG A 1 511 ? 11.195 28.906 -8.852 1 97.94 511 ARG A O 1
ATOM 3850 N N . GLU A 1 512 ? 11.156 31.125 -8.891 1 97.81 512 GLU A N 1
ATOM 3851 C CA . GLU A 1 512 ? 12.336 31.266 -8.047 1 97.81 512 GLU A CA 1
ATOM 3852 C C . GLU A 1 512 ? 12.078 30.719 -6.645 1 97.81 512 GLU A C 1
ATOM 3854 O O . GLU A 1 512 ? 13.023 30.375 -5.922 1 97.81 512 GLU A O 1
ATOM 3859 N N . ASP A 1 513 ? 10.82 30.625 -6.301 1 98.12 513 ASP A N 1
ATOM 3860 C CA . ASP A 1 513 ? 10.461 30.125 -4.977 1 98.12 513 ASP A CA 1
ATOM 3861 C C . ASP A 1 513 ? 10.305 28.609 -4.988 1 98.12 513 ASP A C 1
ATOM 3863 O O . ASP A 1 513 ? 10.273 27.969 -3.932 1 98.12 513 ASP A O 1
ATOM 3867 N N . ASP A 1 514 ? 10.125 28.016 -6.168 1 98.44 514 ASP A N 1
ATOM 3868 C CA . ASP A 1 514 ? 9.992 26.578 -6.301 1 98.44 514 ASP A CA 1
ATOM 3869 C C . ASP A 1 514 ? 11.367 25.906 -6.355 1 98.44 514 ASP A C 1
ATOM 3871 O O . ASP A 1 514 ? 11.805 25.469 -7.422 1 98.44 514 ASP A O 1
ATOM 3875 N N . THR A 1 515 ? 11.984 25.781 -5.152 1 97.69 515 THR A N 1
ATOM 3876 C CA . THR A 1 515 ? 13.336 25.25 -5.035 1 97.69 515 THR A CA 1
ATOM 3877 C C . THR A 1 515 ? 13.469 24.391 -3.773 1 97.69 515 THR A C 1
ATOM 3879 O O . THR A 1 515 ? 12.531 24.312 -2.977 1 97.69 515 THR A O 1
ATOM 3882 N N . LEU A 1 516 ? 14.539 23.703 -3.705 1 98.31 516 LEU A N 1
ATOM 3883 C CA . LEU A 1 516 ? 14.906 22.891 -2.545 1 98.31 516 LEU A CA 1
ATOM 3884 C C . LEU A 1 516 ? 16.234 23.344 -1.963 1 98.31 516 LEU A C 1
ATOM 3886 O O . LEU A 1 516 ? 17.078 23.891 -2.682 1 98.31 516 LEU A O 1
ATOM 3890 N N . PRO A 1 517 ? 16.5 23.203 -0.7 1 98.19 517 PRO A N 1
ATOM 3891 C CA . PRO A 1 517 ? 17.781 23.547 -0.094 1 98.19 517 PRO A CA 1
ATOM 3892 C C . PRO A 1 517 ? 18.844 22.469 -0.316 1 98.19 517 PRO A C 1
ATOM 3894 O O . PRO A 1 517 ? 19.906 22.484 0.324 1 98.19 517 PRO A O 1
ATOM 3897 N N . TYR A 1 518 ? 18.578 21.469 -1.101 1 97.44 518 TYR A N 1
ATOM 3898 C CA . TYR A 1 518 ? 19.453 20.391 -1.529 1 97.44 518 TYR A CA 1
ATOM 3899 C C . TYR A 1 518 ? 19.219 20.031 -2.994 1 97.44 518 TYR A C 1
ATOM 3901 O O . TYR A 1 518 ? 18.312 20.578 -3.625 1 97.44 518 TYR A O 1
ATOM 3909 N N . GLU A 1 519 ? 20.078 19.203 -3.541 1 96.81 519 GLU A N 1
ATOM 3910 C CA . GLU A 1 519 ? 19.969 18.844 -4.953 1 96.81 519 GLU A CA 1
ATOM 3911 C C . GLU A 1 519 ? 19.391 17.438 -5.133 1 96.81 519 GLU A C 1
ATOM 3913 O O . GLU A 1 519 ? 19.703 16.531 -4.359 1 96.81 519 GLU A O 1
ATOM 3918 N N . ILE A 1 520 ? 18.484 17.312 -6.051 1 96.75 520 ILE A N 1
ATOM 3919 C CA . ILE A 1 520 ? 18.016 16 -6.492 1 96.75 520 ILE A CA 1
ATOM 3920 C C . ILE A 1 520 ? 18.016 15.945 -8.016 1 96.75 520 ILE A C 1
ATOM 3922 O O . ILE A 1 520 ? 18.016 16.984 -8.688 1 96.75 520 ILE A O 1
ATOM 3926 N N . PRO A 1 521 ? 17.984 14.734 -8.586 1 95 521 PRO A N 1
ATOM 3927 C CA . PRO A 1 521 ? 18.125 14.594 -10.039 1 95 521 PRO A CA 1
ATOM 3928 C C . PRO A 1 521 ? 16.969 15.234 -10.812 1 95 521 PRO A C 1
ATOM 3930 O O . PRO A 1 521 ? 15.805 15.055 -10.453 1 95 521 PRO A O 1
ATOM 3933 N N . ASP A 1 522 ? 17.328 16.062 -11.836 1 96.19 522 ASP A N 1
ATOM 3934 C CA . ASP A 1 522 ? 16.422 16.562 -12.883 1 96.19 522 ASP A CA 1
ATOM 3935 C C . ASP A 1 522 ? 15.312 17.406 -12.289 1 96.19 522 ASP A C 1
ATOM 3937 O O . ASP A 1 522 ? 14.188 17.422 -12.789 1 96.19 522 ASP A O 1
ATOM 3941 N N . LEU A 1 523 ? 15.57 18.109 -11.195 1 97.69 523 LEU A N 1
ATOM 3942 C CA . LEU A 1 523 ? 14.539 18.875 -10.508 1 97.69 523 LEU A CA 1
ATOM 3943 C C . LEU A 1 523 ? 13.961 19.953 -11.43 1 97.69 523 LEU A C 1
ATOM 3945 O O . LEU A 1 523 ? 12.742 20.109 -11.508 1 97.69 523 LEU A O 1
ATOM 3949 N N . GLU A 1 524 ? 14.781 20.672 -12.156 1 97.25 524 GLU A N 1
ATOM 3950 C CA . GLU A 1 524 ? 14.328 21.75 -13.016 1 97.25 524 GLU A CA 1
ATOM 3951 C C . GLU A 1 524 ? 13.383 21.25 -14.102 1 97.25 524 GLU A C 1
ATOM 3953 O O . GLU A 1 524 ? 12.352 21.859 -14.367 1 97.25 524 GLU A O 1
ATOM 3958 N N . ALA A 1 525 ? 13.805 20.188 -14.719 1 96.94 525 ALA A N 1
ATOM 3959 C CA . ALA A 1 525 ? 12.969 19.578 -15.758 1 96.94 525 ALA A CA 1
ATOM 3960 C C . ALA A 1 525 ? 11.633 19.109 -15.18 1 96.94 525 ALA A C 1
ATOM 3962 O O . ALA A 1 525 ? 10.594 19.234 -15.828 1 96.94 525 ALA A O 1
ATOM 3963 N N . ALA A 1 526 ? 11.703 18.516 -14.008 1 97.88 526 ALA A N 1
ATOM 3964 C CA . ALA A 1 526 ? 10.5 18.016 -13.352 1 97.88 526 ALA A CA 1
ATOM 3965 C C . ALA A 1 526 ? 9.562 19.156 -12.984 1 97.88 526 ALA A C 1
ATOM 3967 O O . ALA A 1 526 ? 8.336 19.016 -13.07 1 97.88 526 ALA A O 1
ATOM 3968 N N . ILE A 1 527 ? 10.102 20.328 -12.531 1 98.5 527 ILE A N 1
ATOM 3969 C CA . ILE A 1 527 ? 9.297 21.5 -12.195 1 98.5 527 ILE A CA 1
ATOM 3970 C C . ILE A 1 527 ? 8.602 22.031 -13.445 1 98.5 527 ILE A C 1
ATOM 3972 O O . ILE A 1 527 ? 7.414 22.359 -13.406 1 98.5 527 ILE A O 1
ATOM 3976 N N . THR A 1 528 ? 9.297 22.078 -14.578 1 98 528 THR A N 1
ATOM 3977 C CA . THR A 1 528 ? 8.711 22.516 -15.836 1 98 528 THR A CA 1
ATOM 3978 C C . THR A 1 528 ? 7.555 21.594 -16.234 1 98 528 THR A C 1
ATOM 3980 O O . THR A 1 528 ? 6.492 22.078 -16.641 1 98 528 THR A O 1
ATOM 3983 N N . ALA A 1 529 ? 7.836 20.281 -16.141 1 97.62 529 ALA A N 1
ATOM 3984 C CA . ALA A 1 529 ? 6.785 19.312 -16.438 1 97.62 529 ALA A CA 1
ATOM 3985 C C . ALA A 1 529 ? 5.586 19.5 -15.508 1 97.62 529 ALA A C 1
ATOM 3987 O O . ALA A 1 529 ? 4.438 19.344 -15.93 1 97.62 529 ALA A O 1
ATOM 3988 N N . TYR A 1 530 ? 5.832 19.797 -14.273 1 98.38 530 TYR A N 1
ATOM 3989 C CA . TYR A 1 530 ? 4.766 20.062 -13.312 1 98.38 530 TYR A CA 1
ATOM 3990 C C . TYR A 1 530 ? 3.941 21.281 -13.734 1 98.38 530 TYR A C 1
ATOM 3992 O O . TYR A 1 530 ? 2.711 21.25 -13.664 1 98.38 530 TYR A O 1
ATOM 4000 N N . TYR A 1 531 ? 4.605 22.391 -14.133 1 98.06 531 TYR A N 1
ATOM 4001 C CA . TYR A 1 531 ? 3.904 23.594 -14.578 1 98.06 531 TYR A CA 1
ATOM 4002 C C . TYR A 1 531 ? 2.971 23.266 -15.742 1 98.06 531 TYR A C 1
ATOM 4004 O O . TYR A 1 531 ? 1.828 23.734 -15.773 1 98.06 531 TYR A O 1
ATOM 4012 N N . GLU A 1 532 ? 3.459 22.469 -16.641 1 96.44 532 GLU A N 1
ATOM 4013 C CA . GLU A 1 532 ? 2.646 22.078 -17.797 1 96.44 532 GLU A CA 1
ATOM 4014 C C . GLU A 1 532 ? 1.433 21.266 -17.344 1 96.44 532 GLU A C 1
ATOM 4016 O O . GLU A 1 532 ? 0.313 21.516 -17.797 1 96.44 532 GLU A O 1
ATOM 4021 N N . ALA A 1 533 ? 1.688 20.328 -16.484 1 96.25 533 ALA A N 1
ATOM 4022 C CA . ALA A 1 533 ? 0.613 19.453 -16.016 1 96.25 533 ALA A CA 1
ATOM 4023 C C . ALA A 1 533 ? -0.415 20.234 -15.211 1 96.25 533 ALA A C 1
ATOM 4025 O O . ALA A 1 533 ? -1.612 19.953 -15.266 1 96.25 533 ALA A O 1
ATOM 4026 N N . ARG A 1 534 ? 0.001 21.234 -14.422 1 96.81 534 ARG A N 1
ATOM 4027 C CA . ARG A 1 534 ? -0.841 22.031 -13.531 1 96.81 534 ARG A CA 1
ATOM 4028 C C . ARG A 1 534 ? -1.536 23.156 -14.289 1 96.81 534 ARG A C 1
ATOM 4030 O O . ARG A 1 534 ? -2.529 23.703 -13.812 1 96.81 534 ARG A O 1
ATOM 4037 N N . GLY A 1 535 ? -1.062 23.469 -15.438 1 94.31 535 GLY A N 1
ATOM 4038 C CA . GLY A 1 535 ? -1.615 24.562 -16.234 1 94.31 535 GLY A CA 1
ATOM 4039 C C . GLY A 1 535 ? -1.036 25.922 -15.867 1 94.31 535 GLY A C 1
ATOM 4040 O O . GLY A 1 535 ? -1.723 26.938 -15.961 1 94.31 535 GLY A O 1
ATOM 4041 N N . LEU A 1 536 ? 0.169 25.953 -15.391 1 97 536 LEU A N 1
ATOM 4042 C CA . LEU A 1 536 ? 0.887 27.188 -15.109 1 97 536 LEU A CA 1
ATOM 4043 C C . LEU A 1 536 ? 1.76 27.594 -16.297 1 97 536 LEU A C 1
ATOM 4045 O O . LEU A 1 536 ? 2.053 26.766 -17.156 1 97 536 LEU A O 1
ATOM 4049 N N . ASN A 1 537 ? 2.141 28.828 -16.359 1 96.19 537 ASN A N 1
ATOM 4050 C CA . ASN A 1 537 ? 3.098 29.234 -17.391 1 96.19 537 ASN A CA 1
ATOM 4051 C C . ASN A 1 537 ? 4.531 28.906 -16.984 1 96.19 537 ASN A C 1
ATOM 4053 O O . ASN A 1 537 ? 4.758 28.297 -15.93 1 96.19 537 ASN A O 1
ATOM 4057 N N . GLU A 1 538 ? 5.492 29.25 -17.719 1 96 538 GLU A N 1
ATOM 4058 C CA . GLU A 1 538 ? 6.887 28.844 -17.547 1 96 538 GLU A CA 1
ATOM 4059 C C . GLU A 1 538 ? 7.488 29.469 -16.297 1 96 538 GLU A C 1
ATOM 4061 O O . GLU A 1 538 ? 8.484 28.969 -15.758 1 96 538 GLU A O 1
ATOM 4066 N N . ASP A 1 539 ? 6.867 30.547 -15.781 1 97.06 539 ASP A N 1
ATOM 4067 C CA . ASP A 1 539 ? 7.359 31.234 -14.586 1 97.06 539 ASP A CA 1
ATOM 4068 C C . ASP A 1 539 ? 6.645 30.734 -13.336 1 97.06 539 ASP A C 1
ATOM 4070 O O . ASP A 1 539 ? 6.844 31.281 -12.242 1 97.06 539 ASP A O 1
ATOM 4074 N N . GLY A 1 540 ? 5.793 29.719 -13.469 1 97.44 540 GLY A N 1
ATOM 4075 C CA . GLY A 1 540 ? 5.059 29.188 -12.336 1 97.44 540 GLY A CA 1
ATOM 4076 C C . GLY A 1 540 ? 3.889 30.047 -11.906 1 97.44 540 GLY A C 1
ATOM 4077 O O . GLY A 1 540 ? 3.469 30.016 -10.75 1 97.44 540 GLY A O 1
ATOM 4078 N N . ILE A 1 541 ? 3.391 30.828 -12.812 1 96.94 541 ILE A N 1
ATOM 4079 C CA . ILE A 1 541 ? 2.324 31.781 -12.539 1 96.94 541 ILE A CA 1
ATOM 4080 C C . ILE A 1 541 ? 1.019 31.297 -13.156 1 96.94 541 ILE A C 1
ATOM 4082 O O . ILE A 1 541 ? 1.013 30.781 -14.281 1 96.94 541 ILE A O 1
ATOM 4086 N N . VAL A 1 542 ? -0.089 31.391 -12.391 1 95.75 542 VAL A N 1
ATOM 4087 C CA . VAL A 1 542 ? -1.407 31.062 -12.922 1 95.75 542 VAL A CA 1
ATOM 4088 C C . VAL A 1 542 ? -1.776 32.031 -14.031 1 95.75 542 VAL A C 1
ATOM 4090 O O . VAL A 1 542 ? -1.781 33.25 -13.82 1 95.75 542 VAL A O 1
ATOM 4093 N N . PRO A 1 543 ? -2.051 31.547 -15.219 1 89.81 543 PRO A N 1
ATOM 4094 C CA . PRO A 1 543 ? -2.402 32.469 -16.297 1 89.81 543 PRO A CA 1
ATOM 4095 C C . PRO A 1 543 ? -3.713 33.219 -16.047 1 89.81 543 PRO A C 1
ATOM 4097 O O . PRO A 1 543 ? -4.598 32.688 -15.359 1 89.81 543 PRO A O 1
ATOM 4100 N N . GLU A 1 544 ? -3.855 34.438 -16.453 1 73.62 544 GLU A N 1
ATOM 4101 C CA . GLU A 1 544 ? -5.035 35.281 -16.25 1 73.62 544 GLU A CA 1
ATOM 4102 C C . GLU A 1 544 ? -6.273 34.625 -16.875 1 73.62 544 GLU A C 1
ATOM 4104 O O . GLU A 1 544 ? -7.375 34.75 -16.328 1 73.62 544 GLU A O 1
ATOM 4109 N N . SER A 1 545 ? -6.379 34.25 -18.047 1 59.34 545 SER A N 1
ATOM 4110 C CA . SER A 1 545 ? -7.566 33.75 -18.734 1 59.34 545 SER A CA 1
ATOM 4111 C C . SER A 1 545 ? -8.141 32.5 -18.047 1 59.34 545 SER A C 1
ATOM 4113 O O . SER A 1 545 ? -9.352 32.281 -18.062 1 59.34 545 SER A O 1
ATOM 4115 N N . PRO A 1 546 ? -7.508 31.672 -17.547 1 50.31 546 PRO A N 1
ATOM 4116 C CA . PRO A 1 546 ? -7.984 30.359 -17.094 1 50.31 546 PRO A CA 1
ATOM 4117 C C . PRO A 1 546 ? -8.758 30.438 -15.781 1 50.31 546 PRO A C 1
ATOM 4119 O O . PRO A 1 546 ? -9.586 29.562 -15.508 1 50.31 546 PRO A O 1
ATOM 4122 N N . LEU A 1 547 ? -8.391 31.156 -14.891 1 49.78 547 LEU A N 1
ATOM 4123 C CA . LEU A 1 547 ? -9.008 31.109 -13.57 1 49.78 547 LEU A CA 1
ATOM 4124 C C . LEU A 1 547 ? -10.5 31.406 -13.664 1 49.78 547 LEU A C 1
ATOM 4126 O O . LEU A 1 547 ? -11.312 30.766 -13 1 49.78 547 LEU A O 1
ATOM 4130 N N . GLU A 1 548 ? -10.805 32.531 -14.367 1 47.09 548 GLU A N 1
ATOM 4131 C CA . GLU A 1 548 ? -12.203 32.906 -14.547 1 47.09 548 GLU A CA 1
ATOM 4132 C C . GLU A 1 548 ? -12.984 31.781 -15.242 1 47.09 548 GLU A C 1
ATOM 4134 O O . GLU A 1 548 ? -14.156 31.562 -14.938 1 47.09 548 GLU A O 1
ATOM 4139 N N . VAL A 1 549 ? -12.445 31.234 -16.203 1 41.75 549 VAL A N 1
ATOM 4140 C CA . VAL A 1 549 ? -13.078 30.203 -17.016 1 41.75 549 VAL A CA 1
ATOM 4141 C C . VAL A 1 549 ? -13.156 28.891 -16.234 1 41.75 549 VAL A C 1
ATOM 4143 O O . VAL A 1 549 ? -14.07 28.094 -16.438 1 41.75 549 VAL A O 1
ATOM 4146 N N . ARG A 1 550 ? -12.188 28.594 -15.438 1 42.78 550 ARG A N 1
ATOM 4147 C CA . ARG A 1 550 ? -12.109 27.328 -14.719 1 42.78 550 ARG A CA 1
ATOM 4148 C C . ARG A 1 550 ? -13.031 27.328 -13.508 1 42.78 550 ARG A C 1
ATOM 4150 O O . ARG A 1 550 ? -13.492 26.266 -13.078 1 42.78 550 ARG A O 1
ATOM 4157 N N . ILE A 1 551 ? -13.148 28.547 -12.82 1 43.81 551 ILE A N 1
ATOM 4158 C CA . ILE A 1 551 ? -14.164 28.625 -11.781 1 43.81 551 ILE A CA 1
ATOM 4159 C C . ILE A 1 551 ? -15.547 28.75 -12.414 1 43.81 551 ILE A C 1
ATOM 4161 O O . ILE A 1 551 ? -16.516 28.156 -11.93 1 43.81 551 ILE A O 1
ATOM 4165 N N . ASP A 1 552 ? -15.812 29.656 -13.516 1 37.12 552 ASP A N 1
ATOM 4166 C CA . ASP A 1 552 ? -17.109 29.875 -14.148 1 37.12 552 ASP A CA 1
ATOM 4167 C C . ASP A 1 552 ? -17.406 28.797 -15.188 1 37.12 552 ASP A C 1
ATOM 4169 O O . ASP A 1 552 ? -18.531 28.641 -15.633 1 37.12 552 ASP A O 1
ATOM 4173 N N . ALA A 1 553 ? -16.562 28.312 -15.914 1 35 553 ALA A N 1
ATOM 4174 C CA . ALA A 1 553 ? -16.906 27.422 -17.016 1 35 553 ALA A CA 1
ATOM 4175 C C . ALA A 1 553 ? -17.5 26.109 -16.484 1 35 553 ALA A C 1
ATOM 4177 O O . ALA A 1 553 ? -17.969 25.281 -17.266 1 35 553 ALA A O 1
ATOM 4178 N N . ALA A 1 554 ? -17.297 25.797 -15.406 1 32.97 554 ALA A N 1
ATOM 4179 C CA . ALA A 1 554 ? -18.109 24.703 -14.867 1 32.97 554 ALA A CA 1
ATOM 4180 C C . ALA A 1 554 ? -19.547 25.125 -14.648 1 32.97 554 ALA A C 1
ATOM 4182 O O . ALA A 1 554 ? -20.359 24.359 -14.117 1 32.97 554 ALA A O 1
ATOM 4183 N N . ASP A 1 555 ? -19.844 26.234 -14.68 1 23.94 555 ASP A N 1
ATOM 4184 C CA . ASP A 1 555 ? -21.25 26.594 -14.859 1 23.94 555 ASP A CA 1
ATOM 4185 C C . ASP A 1 555 ? -21.688 26.359 -16.297 1 23.94 555 ASP A C 1
ATOM 4187 O O . ASP A 1 555 ? -21 26.75 -17.234 1 23.94 555 ASP A O 1
ATOM 4191 N N . MET B 1 1 ? -24.844 -17.688 -2.602 1 92.12 1 MET B N 1
ATOM 4192 C CA . MET B 1 1 ? -23.656 -17.078 -3.197 1 92.12 1 MET B CA 1
ATOM 4193 C C . MET B 1 1 ? -23.609 -17.328 -4.699 1 92.12 1 MET B C 1
ATOM 4195 O O . MET B 1 1 ? -23.906 -18.438 -5.156 1 92.12 1 MET B O 1
ATOM 4199 N N . LEU B 1 2 ? -23.297 -16.266 -5.445 1 94.75 2 LEU B N 1
ATOM 4200 C CA . LEU B 1 2 ? -23.031 -16.5 -6.855 1 94.75 2 LEU B CA 1
ATOM 4201 C C . LEU B 1 2 ? -21.953 -17.578 -7.023 1 94.75 2 LEU B C 1
ATOM 4203 O O . LEU B 1 2 ? -20.953 -17.578 -6.289 1 94.75 2 LEU B O 1
ATOM 4207 N N . HIS B 1 3 ? -22.172 -18.5 -7.82 1 96.38 3 HIS B N 1
ATOM 4208 C CA . HIS B 1 3 ? -21.25 -19.609 -8.008 1 96.38 3 HIS B CA 1
ATOM 4209 C C . HIS B 1 3 ? -21.234 -20.078 -9.461 1 96.38 3 HIS B C 1
ATOM 4211 O O . HIS B 1 3 ? -22.094 -19.672 -10.25 1 96.38 3 HIS B O 1
ATOM 4217 N N . SER B 1 4 ? -20.188 -20.844 -9.852 1 95.56 4 SER B N 1
ATOM 4218 C CA . SER B 1 4 ? -20.109 -21.438 -11.18 1 95.56 4 SER B CA 1
ATOM 4219 C C . SER B 1 4 ? -21.297 -22.359 -11.445 1 95.56 4 SER B C 1
ATOM 4221 O O . SER B 1 4 ? -21.906 -22.891 -10.508 1 95.56 4 SER B O 1
ATOM 4223 N N . VAL B 1 5 ? -21.562 -22.5 -12.742 1 94.81 5 VAL B N 1
ATOM 4224 C CA . VAL B 1 5 ? -22.688 -23.344 -13.148 1 94.81 5 VAL B CA 1
ATOM 4225 C C . VAL B 1 5 ? -22.219 -24.375 -14.172 1 94.81 5 VAL B C 1
ATOM 4227 O O . VAL B 1 5 ? -21.359 -24.078 -15.008 1 94.81 5 VAL B O 1
ATOM 4230 N N . GLY B 1 6 ? -22.828 -25.594 -14.109 1 95.31 6 GLY B N 1
ATOM 4231 C CA . GLY B 1 6 ? -22.5 -26.672 -15.023 1 95.31 6 GLY B CA 1
ATOM 4232 C C . GLY B 1 6 ? -22.016 -27.922 -14.312 1 95.31 6 GLY B C 1
ATOM 4233 O O . GLY B 1 6 ? -21.547 -27.859 -13.18 1 95.31 6 GLY B O 1
ATOM 4234 N N . PRO B 1 7 ? -22.109 -29 -14.953 1 96.88 7 PRO B N 1
ATOM 4235 C CA . PRO B 1 7 ? -21.656 -30.266 -14.367 1 96.88 7 PRO B CA 1
ATOM 4236 C C . PRO B 1 7 ? -20.141 -30.453 -14.438 1 96.88 7 PRO B C 1
ATOM 4238 O O . PRO B 1 7 ? -19.453 -29.672 -15.117 1 96.88 7 PRO B O 1
ATOM 4241 N N . MET B 1 8 ? -19.703 -31.391 -13.688 1 98.31 8 MET B N 1
ATOM 4242 C CA . MET B 1 8 ? -18.344 -31.891 -13.875 1 98.31 8 MET B CA 1
ATOM 4243 C C . MET B 1 8 ? -18.312 -33 -14.93 1 98.31 8 MET B C 1
ATOM 4245 O O . MET B 1 8 ? -19.188 -33.844 -14.961 1 98.31 8 MET B O 1
ATOM 4249 N N . ARG B 1 9 ? -17.406 -32.938 -15.797 1 98.56 9 ARG B N 1
ATOM 4250 C CA . ARG B 1 9 ? -17.141 -34.031 -16.734 1 98.56 9 ARG B CA 1
ATOM 4251 C C . ARG B 1 9 ? -15.859 -34.781 -16.359 1 98.56 9 ARG B C 1
ATOM 4253 O O . ARG B 1 9 ? -14.789 -34.188 -16.266 1 98.56 9 ARG B O 1
ATOM 4260 N N . THR B 1 10 ? -16.016 -36.031 -16.062 1 98.62 10 THR B N 1
ATOM 4261 C CA . THR B 1 10 ? -14.867 -36.906 -15.812 1 98.62 10 THR B CA 1
ATOM 4262 C C . THR B 1 10 ? -14.398 -37.594 -17.094 1 98.62 10 THR B C 1
ATOM 4264 O O . THR B 1 10 ? -15.188 -38.219 -17.797 1 98.62 10 THR B O 1
ATOM 4267 N N . VAL B 1 11 ? -13.164 -37.406 -17.406 1 98.75 11 VAL B N 1
ATOM 4268 C CA . VAL B 1 11 ? -12.523 -38.031 -18.547 1 98.75 11 VAL B CA 1
ATOM 4269 C C . VAL B 1 11 ? -11.539 -39.094 -18.078 1 98.75 11 VAL B C 1
ATOM 4271 O O . VAL B 1 11 ? -10.516 -38.781 -17.484 1 98.75 11 VAL B O 1
ATOM 4274 N N . ASP B 1 12 ? -11.812 -40.312 -18.297 1 98.56 12 ASP B N 1
ATOM 4275 C CA . ASP B 1 12 ? -10.875 -41.406 -18.047 1 98.56 12 ASP B CA 1
ATOM 4276 C C . ASP B 1 12 ? -10.047 -41.719 -19.281 1 98.56 12 ASP B C 1
ATOM 4278 O O . ASP B 1 12 ? -10.57 -42.281 -20.25 1 98.56 12 ASP B O 1
ATOM 4282 N N . VAL B 1 13 ? -8.781 -41.5 -19.25 1 98.62 13 VAL B N 1
ATOM 4283 C CA . VAL B 1 13 ? -7.973 -41.594 -20.469 1 98.62 13 VAL B CA 1
ATOM 4284 C C . VAL B 1 13 ? -7.531 -43.031 -20.703 1 98.62 13 VAL B C 1
ATOM 4286 O O . VAL B 1 13 ? -7.129 -43.406 -21.812 1 98.62 13 VAL B O 1
ATOM 4289 N N . GLY B 1 14 ? -7.543 -43.844 -19.734 1 97.88 14 GLY B N 1
ATOM 4290 C CA . GLY B 1 14 ? -7.258 -45.25 -19.906 1 97.88 14 GLY B CA 1
ATOM 4291 C C . GLY B 1 14 ? -8.352 -46 -20.656 1 97.88 14 GLY B C 1
ATOM 4292 O O . GLY B 1 14 ? -8.078 -46.688 -21.656 1 97.88 14 GLY B O 1
ATOM 4293 N N . GLU B 1 15 ? -9.578 -45.781 -20.203 1 97.19 15 GLU B N 1
ATOM 4294 C CA . GLU B 1 15 ? -10.734 -46.438 -20.812 1 97.19 15 GLU B CA 1
ATOM 4295 C C . GLU B 1 15 ? -11.273 -45.625 -21.984 1 97.19 15 GLU B C 1
ATOM 4297 O O . GLU B 1 15 ? -12.055 -46.125 -22.797 1 97.19 15 GLU B O 1
ATOM 4302 N N . ARG B 1 16 ? -10.836 -44.438 -22.062 1 97.44 16 ARG B N 1
ATOM 4303 C CA . ARG B 1 16 ? -11.32 -43.5 -23.062 1 97.44 16 ARG B CA 1
ATOM 4304 C C . ARG B 1 16 ? -12.828 -43.312 -22.984 1 97.44 16 ARG B C 1
ATOM 4306 O O . ARG B 1 16 ? -13.531 -43.469 -24 1 97.44 16 ARG B O 1
ATOM 4313 N N . THR B 1 17 ? -13.312 -43.031 -21.812 1 97.62 17 THR B N 1
ATOM 4314 C CA . THR B 1 17 ? -14.727 -42.781 -21.562 1 97.62 17 THR B CA 1
ATOM 4315 C C . THR B 1 17 ? -14.914 -41.469 -20.812 1 97.62 17 THR B C 1
ATOM 4317 O O . THR B 1 17 ? -13.953 -40.906 -20.297 1 97.62 17 THR B O 1
ATOM 4320 N N . THR B 1 18 ? -16.125 -41.031 -20.859 1 97.75 18 THR B N 1
ATOM 4321 C CA . THR B 1 18 ? -16.469 -39.812 -20.172 1 97.75 18 THR B CA 1
ATOM 4322 C C . THR B 1 18 ? -17.766 -39.969 -19.375 1 97.75 18 THR B C 1
ATOM 4324 O O . THR B 1 18 ? -18.594 -40.812 -19.719 1 97.75 18 THR B O 1
ATOM 4327 N N . ARG B 1 19 ? -17.844 -39.281 -18.281 1 97.38 19 ARG B N 1
ATOM 4328 C CA . ARG B 1 19 ? -19.047 -39.281 -17.438 1 97.38 19 ARG B CA 1
ATOM 4329 C C . ARG B 1 19 ? -19.359 -37.875 -16.922 1 97.38 19 ARG B C 1
ATOM 4331 O O . ARG B 1 19 ? -18.469 -37.156 -16.516 1 97.38 19 ARG B O 1
ATOM 4338 N N . GLU B 1 20 ? -20.609 -37.625 -16.969 1 96.88 20 GLU B N 1
ATOM 4339 C CA . GLU B 1 20 ? -21.078 -36.344 -16.422 1 96.88 20 GLU B CA 1
ATOM 4340 C C . GLU B 1 20 ? -21.656 -36.531 -15.016 1 96.88 20 GLU B C 1
ATOM 4342 O O . GLU B 1 20 ? -22.375 -37.469 -14.758 1 96.88 20 GLU B O 1
ATOM 4347 N N . THR B 1 21 ? -21.297 -35.656 -14.094 1 97.62 21 THR B N 1
ATOM 4348 C CA . THR B 1 21 ? -21.781 -35.688 -12.719 1 97.62 21 THR B CA 1
ATOM 4349 C C . THR B 1 21 ? -22.234 -34.281 -12.289 1 97.62 21 THR B C 1
ATOM 4351 O O . THR B 1 21 ? -21.484 -33.312 -12.43 1 97.62 21 THR B O 1
ATOM 4354 N N . SER B 1 22 ? -23.5 -34.25 -11.758 1 97.38 22 SER B N 1
ATOM 4355 C CA . SER B 1 22 ? -23.922 -32.969 -11.18 1 97.38 22 SER B CA 1
ATOM 4356 C C . SER B 1 22 ? -23.203 -32.688 -9.875 1 97.38 22 SER B C 1
ATOM 4358 O O . SER B 1 22 ? -23.094 -33.562 -9.008 1 97.38 22 SER B O 1
ATOM 4360 N N . ILE B 1 23 ? -22.688 -31.484 -9.82 1 97.75 23 ILE B N 1
ATOM 4361 C CA . ILE B 1 23 ? -22.031 -31.078 -8.578 1 97.75 23 ILE B CA 1
ATOM 4362 C C . ILE B 1 23 ? -22.625 -29.75 -8.102 1 97.75 23 ILE B C 1
ATOM 4364 O O . ILE B 1 23 ? -21.891 -28.906 -7.574 1 97.75 23 ILE B O 1
ATOM 4368 N N . ASP B 1 24 ? -23.844 -29.516 -8.312 1 96.06 24 ASP B N 1
ATOM 4369 C CA . ASP B 1 24 ? -24.547 -28.281 -7.984 1 96.06 24 ASP B CA 1
ATOM 4370 C C . ASP B 1 24 ? -24.469 -27.984 -6.488 1 96.06 24 ASP B C 1
ATOM 4372 O O . ASP B 1 24 ? -24.25 -26.844 -6.082 1 96.06 24 ASP B O 1
ATOM 4376 N N . ASP B 1 25 ? -24.656 -28.984 -5.734 1 96.19 25 ASP B N 1
ATOM 4377 C CA . ASP B 1 25 ? -24.656 -28.797 -4.289 1 96.19 25 ASP B CA 1
ATOM 4378 C C . ASP B 1 25 ? -23.281 -28.297 -3.809 1 96.19 25 ASP B C 1
ATOM 4380 O O . ASP B 1 25 ? -23.219 -27.438 -2.93 1 96.19 25 ASP B O 1
ATOM 4384 N N . LEU B 1 26 ? -22.281 -28.875 -4.387 1 96.81 26 LEU B N 1
ATOM 4385 C CA . LEU B 1 26 ? -20.922 -28.453 -4.027 1 96.81 26 LEU B CA 1
ATOM 4386 C C . LEU B 1 26 ? -20.672 -27 -4.43 1 96.81 26 LEU B C 1
ATOM 4388 O O . LEU B 1 26 ? -20.156 -26.219 -3.633 1 96.81 26 LEU B O 1
ATOM 4392 N N . LEU B 1 27 ? -21.031 -26.656 -5.664 1 97.06 27 LEU B N 1
ATOM 4393 C CA . LEU B 1 27 ? -20.797 -25.328 -6.188 1 97.06 27 LEU B CA 1
ATOM 4394 C C . LEU B 1 27 ? -21.562 -24.281 -5.375 1 97.06 27 LEU B C 1
ATOM 4396 O O . LEU B 1 27 ? -21.047 -23.188 -5.125 1 97.06 27 LEU B O 1
ATOM 4400 N N . GLU B 1 28 ? -22.734 -24.594 -4.914 1 95.56 28 GLU B N 1
ATOM 4401 C CA . GLU B 1 28 ? -23.531 -23.688 -4.098 1 95.56 28 GLU B CA 1
ATOM 4402 C C . GLU B 1 28 ? -22.844 -23.406 -2.762 1 95.56 28 GLU B C 1
ATOM 4404 O O . GLU B 1 28 ? -22.984 -22.312 -2.209 1 95.56 28 GLU B O 1
ATOM 4409 N N . ARG B 1 29 ? -22.094 -24.359 -2.428 1 94.88 29 ARG B N 1
ATOM 4410 C CA . ARG B 1 29 ? -21.469 -24.234 -1.113 1 94.88 29 ARG B CA 1
ATOM 4411 C C . ARG B 1 29 ? -20.109 -23.547 -1.207 1 94.88 29 ARG B C 1
ATOM 4413 O O . ARG B 1 29 ? -19.703 -22.844 -0.282 1 94.88 29 ARG B O 1
ATOM 4420 N N . VAL B 1 30 ? -19.406 -23.75 -2.346 1 96.94 30 VAL B N 1
ATOM 4421 C CA . VAL B 1 30 ? -18 -23.359 -2.303 1 96.94 30 VAL B CA 1
ATOM 4422 C C . VAL B 1 30 ? -17.688 -22.406 -3.465 1 96.94 30 VAL B C 1
ATOM 4424 O O . VAL B 1 30 ? -16.547 -21.984 -3.641 1 96.94 30 VAL B O 1
ATOM 4427 N N . ILE B 1 31 ? -18.594 -22.094 -4.32 1 96.75 31 ILE B N 1
ATOM 4428 C CA . ILE B 1 31 ? -18.516 -21.078 -5.359 1 96.75 31 ILE B CA 1
ATOM 4429 C C . ILE B 1 31 ? -17.906 -21.672 -6.625 1 96.75 31 ILE B C 1
ATOM 4431 O O . ILE B 1 31 ? -18.5 -21.609 -7.699 1 96.75 31 ILE B O 1
ATOM 4435 N N . GLY B 1 32 ? -16.719 -22.234 -6.621 1 97.69 32 GLY B N 1
ATOM 4436 C CA . GLY B 1 32 ? -16 -22.781 -7.762 1 97.69 32 GLY B CA 1
ATOM 4437 C C . GLY B 1 32 ? -14.5 -22.719 -7.617 1 97.69 32 GLY B C 1
ATOM 4438 O O . GLY B 1 32 ? -13.969 -22.844 -6.512 1 97.69 32 GLY B O 1
ATOM 4439 N N . GLY B 1 33 ? -13.805 -22.672 -8.727 1 98 33 GLY B N 1
ATOM 4440 C CA . GLY B 1 33 ? -12.367 -22.438 -8.766 1 98 33 GLY B CA 1
ATOM 4441 C C . GLY B 1 33 ? -11.594 -23.406 -7.883 1 98 33 GLY B C 1
ATOM 4442 O O . GLY B 1 33 ? -11.805 -24.609 -7.941 1 98 33 GLY B O 1
ATOM 4443 N N . ARG B 1 34 ? -10.672 -22.859 -7.129 1 98.38 34 ARG B N 1
ATOM 4444 C CA . ARG B 1 34 ? -9.781 -23.625 -6.266 1 98.38 34 ARG B CA 1
ATOM 4445 C C . ARG B 1 34 ? -10.57 -24.406 -5.219 1 98.38 34 ARG B C 1
ATOM 4447 O O . ARG B 1 34 ? -10.25 -25.562 -4.926 1 98.38 34 ARG B O 1
ATOM 4454 N N . ALA B 1 35 ? -11.586 -23.797 -4.668 1 98.44 35 ALA B N 1
ATOM 4455 C CA . ALA B 1 35 ? -12.336 -24.438 -3.592 1 98.44 35 ALA B CA 1
ATOM 4456 C C . ALA B 1 35 ? -13.047 -25.703 -4.094 1 98.44 35 ALA B C 1
ATOM 4458 O O . ALA B 1 35 ? -12.984 -26.75 -3.451 1 98.44 35 ALA B O 1
ATOM 4459 N N . ALA B 1 36 ? -13.703 -25.594 -5.242 1 98.31 36 ALA B N 1
ATOM 4460 C CA . ALA B 1 36 ? -14.398 -26.75 -5.801 1 98.31 36 ALA B CA 1
ATOM 4461 C C . ALA B 1 36 ? -13.414 -27.859 -6.176 1 98.31 36 ALA B C 1
ATOM 4463 O O . ALA B 1 36 ? -13.648 -29.031 -5.867 1 98.31 36 ALA B O 1
ATOM 4464 N N . ALA B 1 37 ? -12.383 -27.5 -6.824 1 98.75 37 ALA B N 1
ATOM 4465 C CA . ALA B 1 37 ? -11.383 -28.469 -7.246 1 98.75 37 ALA B CA 1
ATOM 4466 C C . ALA B 1 37 ? -10.742 -29.156 -6.039 1 98.75 37 ALA B C 1
ATOM 4468 O O . ALA B 1 37 ? -10.477 -30.359 -6.062 1 98.75 37 ALA B O 1
ATOM 4469 N N . THR B 1 38 ? -10.43 -28.375 -5.004 1 98.5 38 THR B N 1
ATOM 4470 C CA . THR B 1 38 ? -9.828 -28.922 -3.789 1 98.5 38 THR B CA 1
ATOM 4471 C C . THR B 1 38 ? -10.773 -29.922 -3.115 1 98.5 38 THR B C 1
ATOM 4473 O O . THR B 1 38 ? -10.352 -30.984 -2.674 1 98.5 38 THR B O 1
ATOM 4476 N N . ALA B 1 39 ? -12.039 -29.531 -3.033 1 98.12 39 ALA B N 1
ATOM 4477 C CA . ALA B 1 39 ? -13.023 -30.438 -2.438 1 98.12 39 ALA B CA 1
ATOM 4478 C C . ALA B 1 39 ? -13.102 -31.75 -3.213 1 98.12 39 ALA B C 1
ATOM 4480 O O . ALA B 1 39 ? -13.141 -32.812 -2.615 1 98.12 39 ALA B O 1
ATOM 4481 N N . LEU B 1 40 ? -13.133 -31.641 -4.48 1 98.44 40 LEU B N 1
ATOM 4482 C CA . LEU B 1 40 ? -13.219 -32.812 -5.324 1 98.44 40 LEU B CA 1
ATOM 4483 C C . LEU B 1 40 ? -11.953 -33.656 -5.207 1 98.44 40 LEU B C 1
ATOM 4485 O O . LEU B 1 40 ? -12.023 -34.906 -5.109 1 98.44 40 LEU B O 1
ATOM 4489 N N . ALA B 1 41 ? -10.836 -33.031 -5.25 1 98.56 41 ALA B N 1
ATOM 4490 C CA . ALA B 1 41 ? -9.57 -33.75 -5.109 1 98.56 41 ALA B CA 1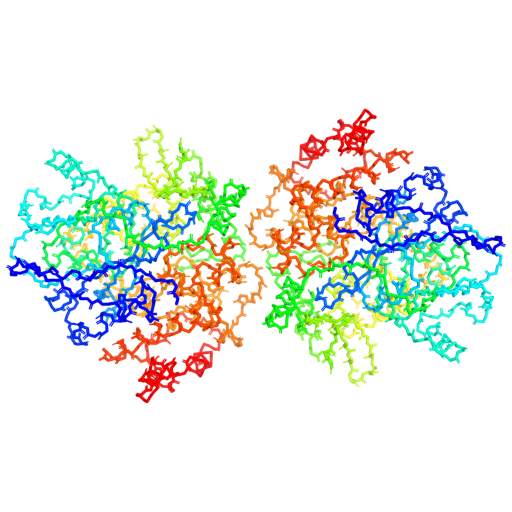
ATOM 4491 C C . ALA B 1 41 ? -9.5 -34.469 -3.771 1 98.56 41 ALA B C 1
ATOM 4493 O O . ALA B 1 41 ? -9.07 -35.625 -3.709 1 98.56 41 ALA B O 1
ATOM 4494 N N . HIS B 1 42 ? -9.883 -33.812 -2.748 1 97.56 42 HIS B N 1
ATOM 4495 C CA . HIS B 1 42 ? -9.875 -34.375 -1.407 1 97.56 42 HIS B CA 1
ATOM 4496 C C . HIS B 1 42 ? -10.727 -35.625 -1.343 1 97.56 42 HIS B C 1
ATOM 4498 O O . HIS B 1 42 ? -10.352 -36.625 -0.689 1 97.56 42 HIS B O 1
ATOM 4504 N N . ASP B 1 43 ? -11.781 -35.625 -2.016 1 96.75 43 ASP B N 1
ATOM 4505 C CA . ASP B 1 43 ? -12.758 -36.719 -1.937 1 96.75 43 ASP B CA 1
ATOM 4506 C C . ASP B 1 43 ? -12.375 -37.844 -2.877 1 96.75 43 ASP B C 1
ATOM 4508 O O . ASP B 1 43 ? -12.672 -39 -2.598 1 96.75 43 ASP B O 1
ATOM 4512 N N . ARG B 1 44 ? -11.703 -37.469 -3.975 1 98.12 44 ARG B N 1
ATOM 4513 C CA . ARG B 1 44 ? -11.688 -38.469 -5.059 1 98.12 44 ARG B CA 1
ATOM 4514 C C . ARG B 1 44 ? -10.273 -38.969 -5.312 1 98.12 44 ARG B C 1
ATOM 4516 O O . ARG B 1 44 ? -10.094 -40 -5.945 1 98.12 44 ARG B O 1
ATOM 4523 N N . ILE B 1 45 ? -9.281 -38.25 -4.938 1 98.62 45 ILE B N 1
ATOM 4524 C CA . ILE B 1 45 ? -7.926 -38.781 -5.02 1 98.62 45 ILE B CA 1
ATOM 4525 C C . ILE B 1 45 ? -7.605 -39.594 -3.758 1 98.62 45 ILE B C 1
ATOM 4527 O O . ILE B 1 45 ? -7.672 -39.062 -2.646 1 98.62 45 ILE B O 1
ATOM 4531 N N . PRO B 1 46 ? -7.238 -40.844 -3.926 1 98.44 46 PRO B N 1
ATOM 4532 C CA . PRO B 1 46 ? -6.82 -41.562 -2.727 1 98.44 46 PRO B CA 1
ATOM 4533 C C . PRO B 1 46 ? -5.645 -40.906 -2.012 1 98.44 46 PRO B C 1
ATOM 4535 O O . PRO B 1 46 ? -4.711 -40.406 -2.664 1 98.44 46 PRO B O 1
ATOM 4538 N N . PHE B 1 47 ? -5.688 -40.906 -0.686 1 97.62 47 PHE B N 1
ATOM 4539 C CA . PHE B 1 47 ? -4.672 -40.219 0.089 1 97.62 47 PHE B CA 1
ATOM 4540 C C . PHE B 1 47 ? -3.301 -40.844 -0.12 1 97.62 47 PHE B C 1
ATOM 4542 O O . PHE B 1 47 ? -2.271 -40.188 0.07 1 97.62 47 PHE B O 1
ATOM 4549 N N . ASP B 1 48 ? -3.299 -42.062 -0.522 1 97.56 48 ASP B N 1
ATOM 4550 C CA . ASP B 1 48 ? -2.029 -42.75 -0.708 1 97.56 48 ASP B CA 1
ATOM 4551 C C . ASP B 1 48 ? -1.695 -42.906 -2.191 1 97.56 48 ASP B C 1
ATOM 4553 O O . ASP B 1 48 ? -0.871 -43.75 -2.566 1 97.56 48 ASP B O 1
ATOM 4557 N N . ALA B 1 49 ? -2.377 -42.219 -3.047 1 98.56 49 ALA B N 1
ATOM 4558 C CA . ALA B 1 49 ? -2.115 -42.25 -4.48 1 98.56 49 ALA B CA 1
ATOM 4559 C C . ALA B 1 49 ? -0.679 -41.844 -4.793 1 98.56 49 ALA B C 1
ATOM 4561 O O . ALA B 1 49 ? -0.12 -40.969 -4.141 1 98.56 49 ALA B O 1
ATOM 4562 N N . GLU B 1 50 ? -0.101 -42.562 -5.793 1 98.38 50 GLU B N 1
ATOM 4563 C CA . GLU B 1 50 ? 1.174 -42.094 -6.34 1 98.38 50 GLU B CA 1
ATOM 4564 C C . GLU B 1 50 ? 0.979 -40.938 -7.285 1 98.38 50 GLU B C 1
ATOM 4566 O O . GLU B 1 50 ? 0.11 -40.969 -8.156 1 98.38 50 GLU B O 1
ATOM 4571 N N . PRO B 1 51 ? 1.787 -39.969 -7.125 1 98.56 51 PRO B N 1
ATOM 4572 C CA . PRO B 1 51 ? 1.582 -38.75 -7.934 1 98.56 51 PRO B CA 1
ATOM 4573 C C . PRO B 1 51 ? 1.577 -39.031 -9.438 1 98.56 51 PRO B C 1
ATOM 4575 O O . PRO B 1 51 ? 0.823 -38.406 -10.188 1 98.56 51 PRO B O 1
ATOM 4578 N N . PHE B 1 52 ? 2.393 -39.906 -9.906 1 98.69 52 PHE B N 1
ATOM 4579 C CA . PHE B 1 52 ? 2.443 -40.25 -11.328 1 98.69 52 PHE B CA 1
ATOM 4580 C C . PHE B 1 52 ? 1.55 -41.438 -11.641 1 98.69 52 PHE B C 1
ATOM 4582 O O . PHE B 1 52 ? 1.54 -41.938 -12.766 1 98.69 52 PHE B O 1
ATOM 4589 N N . GLY B 1 53 ? 0.767 -41.875 -10.688 1 98.5 53 GLY B N 1
ATOM 4590 C CA . GLY B 1 53 ? -0.082 -43.031 -10.867 1 98.5 53 GLY B CA 1
ATOM 4591 C C . GLY B 1 53 ? -1.422 -42.719 -11.492 1 98.5 53 GLY B C 1
ATOM 4592 O O . GLY B 1 53 ? -1.848 -41.562 -11.5 1 98.5 53 GLY B O 1
ATOM 4593 N N . PRO B 1 54 ? -2.094 -43.75 -11.945 1 98.38 54 PRO B N 1
ATOM 4594 C CA . PRO B 1 54 ? -3.371 -43.562 -12.641 1 98.38 54 PRO B CA 1
ATOM 4595 C C . PRO B 1 54 ? -4.48 -43.062 -11.719 1 98.38 54 PRO B C 1
ATOM 4597 O O . PRO B 1 54 ? -5.492 -42.531 -12.188 1 98.38 54 PRO B O 1
ATOM 4600 N N . GLU B 1 55 ? -4.297 -43.156 -10.414 1 98.38 55 GLU B N 1
ATOM 4601 C CA . GLU B 1 55 ? -5.336 -42.781 -9.461 1 98.38 55 GLU B CA 1
ATOM 4602 C C . GLU B 1 55 ? -5.309 -41.281 -9.203 1 98.38 55 GLU B C 1
ATOM 4604 O O . GLU B 1 55 ? -6.266 -40.719 -8.664 1 98.38 55 GLU B O 1
ATOM 4609 N N . ASN B 1 56 ? -4.133 -40.688 -9.477 1 98.69 56 ASN B N 1
ATOM 4610 C CA . ASN B 1 56 ? -4.102 -39.219 -9.406 1 98.69 56 ASN B CA 1
ATOM 4611 C C . ASN B 1 56 ? -5.078 -38.594 -10.398 1 98.69 56 ASN B C 1
ATOM 4613 O O . ASN B 1 56 ? -5.5 -39.25 -11.352 1 98.69 56 ASN B O 1
ATOM 4617 N N . ARG B 1 57 ? -5.539 -37.438 -10.07 1 98.69 57 ARG B N 1
ATOM 4618 C CA . ARG B 1 57 ? -6.5 -36.719 -10.898 1 98.69 57 ARG B CA 1
ATOM 4619 C C . ARG B 1 57 ? -6.094 -35.25 -11.07 1 98.69 57 ARG B C 1
ATOM 4621 O O . ARG B 1 57 ? -5.48 -34.688 -10.172 1 98.69 57 ARG B O 1
ATOM 4628 N N . VAL B 1 58 ? -6.414 -34.719 -12.219 1 98.75 58 VAL B N 1
ATOM 4629 C CA . VAL B 1 58 ? -6.223 -33.312 -12.5 1 98.75 58 VAL B CA 1
ATOM 4630 C C . VAL B 1 58 ? -7.574 -32.656 -12.742 1 98.75 58 VAL B C 1
ATOM 4632 O O . VAL B 1 58 ? -8.398 -33.156 -13.508 1 98.75 58 VAL B O 1
ATOM 4635 N N . TYR B 1 59 ? -7.797 -31.578 -12.062 1 98.88 59 TYR B N 1
ATOM 4636 C CA . TYR B 1 59 ? -9.047 -30.828 -12.18 1 98.88 59 TYR B CA 1
ATOM 4637 C C . TYR B 1 59 ? -8.805 -29.469 -12.828 1 98.88 59 TYR B C 1
ATOM 4639 O O . TYR B 1 59 ? -7.906 -28.734 -12.422 1 98.88 59 TYR B O 1
ATOM 4647 N N . LEU B 1 60 ? -9.492 -29.125 -13.828 1 98.75 60 LEU B N 1
ATOM 4648 C CA . LEU B 1 60 ? -9.586 -27.781 -14.375 1 98.75 60 LEU B CA 1
ATOM 4649 C C . LEU B 1 60 ? -10.922 -27.141 -14.016 1 98.75 60 LEU B C 1
ATOM 4651 O O . LEU B 1 60 ? -11.977 -27.75 -14.195 1 98.75 60 LEU B O 1
ATOM 4655 N N . SER B 1 61 ? -10.891 -25.906 -13.461 1 98.44 61 SER B N 1
ATOM 4656 C CA . SER B 1 61 ? -12.125 -25.297 -12.984 1 98.44 61 SER B CA 1
ATOM 4657 C C . SER B 1 61 ? -12.102 -23.781 -13.156 1 98.44 61 SER B C 1
ATOM 4659 O O . SER B 1 61 ? -11.023 -23.172 -13.25 1 98.44 61 SER B O 1
ATOM 4661 N N . THR B 1 62 ? -13.266 -23.172 -13.203 1 96.44 62 THR B N 1
ATOM 4662 C CA . THR B 1 62 ? -13.438 -21.734 -13.242 1 96.44 62 THR B CA 1
ATOM 4663 C C . THR B 1 62 ? -14.352 -21.266 -12.117 1 96.44 62 THR B C 1
ATOM 4665 O O . THR B 1 62 ? -14.938 -22.078 -11.406 1 96.44 62 THR B O 1
ATOM 4668 N N . GLY B 1 63 ? -14.336 -20.016 -11.836 1 95.62 63 GLY B N 1
ATOM 4669 C CA . GLY B 1 63 ? -15.352 -19.375 -11.031 1 95.62 63 GLY B CA 1
ATOM 4670 C C . GLY B 1 63 ? -16.469 -18.766 -11.859 1 95.62 63 GLY B C 1
ATOM 4671 O O . GLY B 1 63 ? -16.438 -18.812 -13.094 1 95.62 63 GLY B O 1
ATOM 4672 N N . PRO B 1 64 ? -17.422 -18.172 -11.188 1 95.44 64 PRO B N 1
ATOM 4673 C CA . PRO B 1 64 ? -18.562 -17.609 -11.898 1 95.44 64 PRO B CA 1
ATOM 4674 C C . PRO B 1 64 ? -18.219 -16.359 -12.695 1 95.44 64 PRO B C 1
ATOM 4676 O O . PRO B 1 64 ? -18.922 -16 -13.641 1 95.44 64 PRO B O 1
ATOM 4679 N N . LEU B 1 65 ? -17.125 -15.719 -12.391 1 94.62 65 LEU B N 1
ATOM 4680 C CA . LEU B 1 65 ? -16.828 -14.406 -12.953 1 94.62 65 LEU B CA 1
ATOM 4681 C C . LEU B 1 65 ? -16.125 -14.531 -14.305 1 94.62 65 LEU B C 1
ATOM 4683 O O . LEU B 1 65 ? -15.961 -13.547 -15.023 1 94.62 65 LEU B O 1
ATOM 4687 N N . GLN B 1 66 ? -15.758 -15.68 -14.688 1 92.94 66 GLN B N 1
ATOM 4688 C CA . GLN B 1 66 ? -15.008 -15.891 -15.922 1 92.94 66 GLN B CA 1
ATOM 4689 C C . GLN B 1 66 ? -15.883 -15.625 -17.141 1 92.94 66 GLN B C 1
ATOM 4691 O O . GLN B 1 66 ? -15.375 -15.477 -18.266 1 92.94 66 GLN B O 1
ATOM 4696 N N . GLN B 1 67 ? -17.109 -15.469 -16.953 1 85.88 67 GLN B N 1
ATOM 4697 C CA . GLN B 1 67 ? -18.047 -15.164 -18.047 1 85.88 67 GLN B CA 1
ATOM 4698 C C . GLN B 1 67 ? -18.25 -13.656 -18.172 1 85.88 67 GLN B C 1
ATOM 4700 O O . GLN B 1 67 ? -18.906 -13.195 -19.109 1 85.88 67 GLN B O 1
ATOM 4705 N N . SER B 1 68 ? -17.734 -12.938 -17.297 1 86.69 68 SER B N 1
ATOM 4706 C CA . SER B 1 68 ? -17.953 -11.492 -17.266 1 86.69 68 SER B CA 1
ATOM 4707 C C . SER B 1 68 ? -16.984 -10.766 -18.188 1 86.69 68 SER B C 1
ATOM 4709 O O . SER B 1 68 ? -16.062 -11.375 -18.734 1 86.69 68 SER B O 1
ATOM 4711 N N . ARG B 1 69 ? -17.25 -9.5 -18.375 1 85.69 69 ARG B N 1
ATOM 4712 C CA . ARG B 1 69 ? -16.328 -8.633 -19.094 1 85.69 69 ARG B CA 1
ATOM 4713 C C . ARG B 1 69 ? -15.516 -7.777 -18.125 1 85.69 69 ARG B C 1
ATOM 4715 O O . ARG B 1 69 ? -14.969 -6.742 -18.516 1 85.69 69 ARG B O 1
ATOM 4722 N N . MET B 1 70 ? -15.508 -8.211 -16.953 1 93.06 70 MET B N 1
ATOM 4723 C CA . MET B 1 70 ? -14.781 -7.5 -15.906 1 93.06 70 MET B CA 1
ATOM 4724 C C . MET B 1 70 ? -13.281 -7.742 -16.016 1 93.06 70 MET B C 1
ATOM 4726 O O . MET B 1 70 ? -12.852 -8.844 -16.375 1 93.06 70 MET B O 1
ATOM 4730 N N . SER B 1 71 ? -12.508 -6.746 -15.742 1 95.5 71 SER B N 1
ATOM 4731 C CA . SER B 1 71 ? -11.062 -6.93 -15.656 1 95.5 71 SER B CA 1
ATOM 4732 C C . SER B 1 71 ? -10.695 -7.906 -14.547 1 95.5 71 SER B C 1
ATOM 4734 O O . SER B 1 71 ? -11.461 -8.102 -13.602 1 95.5 71 SER B O 1
ATOM 4736 N N . PHE B 1 72 ? -9.531 -8.594 -14.719 1 96.62 72 PHE B N 1
ATOM 4737 C CA . PHE B 1 72 ? -8.914 -9.461 -13.727 1 96.62 72 PHE B CA 1
ATOM 4738 C C . PHE B 1 72 ? -9.641 -10.797 -13.648 1 96.62 72 PHE B C 1
ATOM 4740 O O . PHE B 1 72 ? -9.609 -11.469 -12.609 1 96.62 72 PHE B O 1
ATOM 4747 N N . THR B 1 73 ? -10.375 -11.234 -14.656 1 95.56 73 THR B N 1
ATOM 4748 C CA . THR B 1 73 ? -11.141 -12.477 -14.617 1 95.56 73 THR B CA 1
ATOM 4749 C C . THR B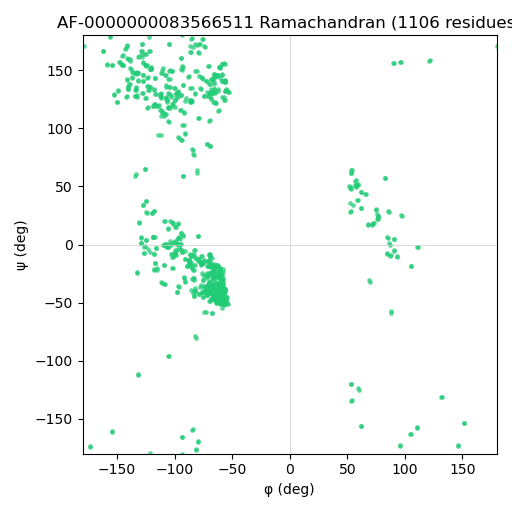 1 73 ? -10.742 -13.391 -15.773 1 95.56 73 THR B C 1
ATOM 4751 O O . THR B 1 73 ? -11.547 -14.195 -16.234 1 95.56 73 THR B O 1
ATOM 4754 N N . GLY B 1 74 ? -9.578 -13.289 -16.25 1 94.69 74 GLY B N 1
ATOM 4755 C CA . GLY B 1 74 ? -9.148 -14.062 -17.422 1 94.69 74 GLY B CA 1
ATOM 4756 C C . GLY B 1 74 ? -8.352 -15.297 -17.047 1 94.69 74 GLY B C 1
ATOM 4757 O O . GLY B 1 74 ? -7.711 -15.898 -17.922 1 94.69 74 GLY B O 1
ATOM 4758 N N . ARG B 1 75 ? -8.367 -15.734 -15.812 1 96.94 75 ARG B N 1
ATOM 4759 C CA . ARG B 1 75 ? -7.539 -16.844 -15.359 1 96.94 75 ARG B CA 1
ATOM 4760 C C . ARG B 1 75 ? -8.375 -18.109 -15.18 1 96.94 75 ARG B C 1
ATOM 4762 O O . ARG B 1 75 ? -9.594 -18.078 -15.312 1 96.94 75 ARG B O 1
ATOM 4769 N N . MET B 1 76 ? -7.656 -19.219 -14.922 1 97.44 76 MET B N 1
ATOM 4770 C CA . MET B 1 76 ? -8.266 -20.531 -14.68 1 97.44 76 MET B CA 1
ATOM 4771 C C . MET B 1 76 ? -7.441 -21.328 -13.672 1 97.44 76 MET B C 1
ATOM 4773 O O . MET B 1 76 ? -6.25 -21.078 -13.5 1 97.44 76 MET B O 1
ATOM 4777 N N . ASN B 1 77 ? -8.188 -22.266 -13.016 1 98.44 77 ASN B N 1
ATOM 4778 C CA . ASN B 1 77 ? -7.547 -23.047 -11.969 1 98.44 77 ASN B CA 1
ATOM 4779 C C . ASN B 1 77 ? -7.258 -24.469 -12.438 1 98.44 77 ASN B C 1
ATOM 4781 O O . ASN B 1 77 ? -8.031 -25.047 -13.211 1 98.44 77 ASN B O 1
ATOM 4785 N N . MET B 1 78 ? -6.133 -25.031 -12.039 1 98.69 78 MET B N 1
ATOM 4786 C CA . MET B 1 78 ? -5.809 -26.453 -12.164 1 98.69 78 MET B CA 1
ATOM 4787 C C . MET B 1 78 ? -5.363 -27.031 -10.82 1 98.69 78 MET B C 1
ATOM 4789 O O . MET B 1 78 ? -4.539 -26.422 -10.125 1 98.69 78 MET B O 1
ATOM 4793 N N . THR B 1 79 ? -5.945 -28.172 -10.406 1 98.81 79 THR B N 1
ATOM 4794 C CA . THR B 1 79 ? -5.652 -28.766 -9.109 1 98.81 79 THR B CA 1
ATOM 4795 C C . THR B 1 79 ? -5.359 -30.266 -9.258 1 98.81 79 THR B C 1
ATOM 4797 O O . THR B 1 79 ? -5.992 -30.938 -10.062 1 98.81 79 THR B O 1
ATOM 4800 N N . GLY B 1 80 ? -4.406 -30.781 -8.516 1 98.69 80 GLY B N 1
ATOM 4801 C CA . GLY B 1 80 ? -4.066 -32.188 -8.461 1 98.69 80 GLY B CA 1
ATOM 4802 C C . GLY B 1 80 ? -3.025 -32.5 -7.402 1 98.69 80 GLY B C 1
ATOM 4803 O O . GLY B 1 80 ? -2.727 -31.672 -6.547 1 9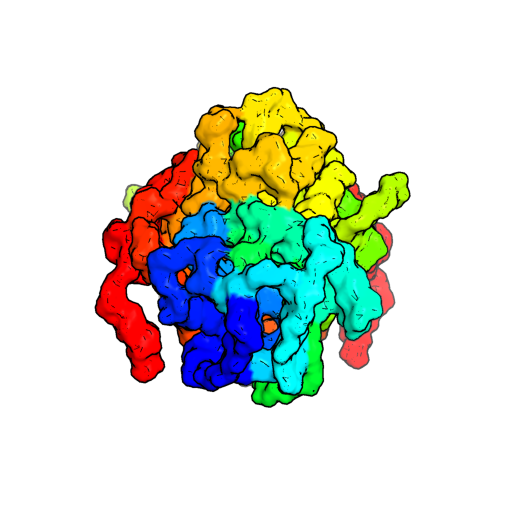8.69 80 GLY B O 1
ATOM 4804 N N . LEU B 1 81 ? -2.621 -33.719 -7.434 1 98.81 81 LEU B N 1
ATOM 4805 C CA . LEU B 1 81 ? -1.556 -34.156 -6.535 1 98.81 81 LEU B CA 1
ATOM 4806 C C . LEU B 1 81 ? -0.186 -33.906 -7.148 1 98.81 81 LEU B C 1
ATOM 4808 O O . LEU B 1 81 ? 0.12 -34.406 -8.234 1 98.81 81 LEU B O 1
ATOM 4812 N N . SER B 1 82 ? 0.627 -33.188 -6.473 1 98.81 82 SER B N 1
ATOM 4813 C CA . SER B 1 82 ? 1.9 -32.719 -6.992 1 98.81 82 SER B CA 1
ATOM 4814 C C . SER B 1 82 ? 2.986 -33.781 -6.883 1 98.81 82 SER B C 1
ATOM 4816 O O . SER B 1 82 ? 3.227 -34.312 -5.801 1 98.81 82 SER B O 1
ATOM 4818 N N . PRO B 1 83 ? 3.676 -34 -7.98 1 98.69 83 PRO B N 1
ATOM 4819 C CA . PRO B 1 83 ? 4.82 -34.938 -7.895 1 98.69 83 PRO B CA 1
ATOM 4820 C C . PRO B 1 83 ? 6.059 -34.25 -7.297 1 98.69 83 PRO B C 1
ATOM 4822 O O . PRO B 1 83 ? 7.027 -34.938 -6.961 1 98.69 83 PRO B O 1
ATOM 4825 N N . LEU B 1 84 ? 6.023 -32.969 -7.191 1 98.75 84 LEU B N 1
ATOM 4826 C CA . LEU B 1 84 ? 7.168 -32.219 -6.648 1 98.75 84 LEU B CA 1
ATOM 4827 C C . LEU B 1 84 ? 7.113 -32.188 -5.125 1 98.75 84 LEU B C 1
ATOM 4829 O O . LEU B 1 84 ? 8.133 -32.375 -4.457 1 98.75 84 LEU B O 1
ATOM 4833 N N . THR B 1 85 ? 5.906 -31.984 -4.602 1 98.31 85 THR B N 1
ATOM 4834 C CA . THR B 1 85 ? 5.777 -31.766 -3.164 1 98.31 85 THR B CA 1
ATOM 4835 C C . THR B 1 85 ? 5.121 -32.969 -2.496 1 98.31 85 THR B C 1
ATOM 4837 O O . THR B 1 85 ? 5.16 -33.125 -1.271 1 98.31 85 THR B O 1
ATOM 4840 N N . ASP B 1 86 ? 4.469 -33.812 -3.301 1 98.06 86 ASP B N 1
ATOM 4841 C CA . ASP B 1 86 ? 3.73 -34.969 -2.822 1 98.06 86 ASP B CA 1
ATOM 4842 C C . ASP B 1 86 ? 2.496 -34.562 -2.027 1 98.06 86 ASP B C 1
ATOM 4844 O O . ASP B 1 86 ? 1.991 -35.312 -1.205 1 98.06 86 ASP B O 1
ATOM 4848 N N . GLY B 1 87 ? 2.072 -33.375 -2.156 1 98.25 87 GLY B N 1
ATOM 4849 C CA . GLY B 1 87 ? 0.851 -32.844 -1.558 1 98.25 87 GLY B CA 1
ATOM 4850 C C . GLY B 1 87 ? -0.126 -32.281 -2.578 1 98.25 87 GLY B C 1
ATOM 4851 O O . GLY B 1 87 ? 0.131 -32.344 -3.783 1 98.25 87 GLY B O 1
ATOM 4852 N N . LEU B 1 88 ? -1.24 -31.812 -2.117 1 97.75 88 LEU B N 1
ATOM 4853 C CA . LEU B 1 88 ? -2.24 -31.219 -2.988 1 97.75 88 LEU B CA 1
ATOM 4854 C C . LEU B 1 88 ? -1.773 -29.844 -3.486 1 97.75 88 LEU B C 1
ATOM 4856 O O . LEU B 1 88 ? -1.144 -29.094 -2.74 1 97.75 88 LEU B O 1
ATOM 4860 N N . LEU B 1 89 ? -2.066 -29.578 -4.73 1 97.12 89 LEU B N 1
ATOM 4861 C CA . LEU B 1 89 ? -1.573 -28.359 -5.367 1 97.12 89 LEU B CA 1
ATOM 4862 C C . LEU B 1 89 ? -2.643 -27.75 -6.262 1 97.12 89 LEU B C 1
ATOM 4864 O O . LEU B 1 89 ? -3.33 -28.453 -6.996 1 97.12 89 LEU B O 1
ATOM 4868 N N . SER B 1 90 ? -2.805 -26.453 -6.121 1 97.56 90 SER B N 1
ATOM 4869 C CA . SER B 1 90 ? -3.588 -25.688 -7.078 1 97.56 90 SER B CA 1
ATOM 4870 C C . SER B 1 90 ? -2.729 -24.625 -7.777 1 97.56 90 SER B C 1
ATOM 4872 O O . SER B 1 90 ? -1.892 -23.984 -7.145 1 97.56 90 SER B O 1
ATOM 4874 N N . ALA B 1 91 ? -2.85 -24.547 -9.047 1 97.06 91 ALA B N 1
ATOM 4875 C CA . ALA B 1 91 ? -2.168 -23.547 -9.859 1 97.06 91 ALA B CA 1
ATOM 4876 C C . ALA B 1 91 ? -3.166 -22.75 -10.695 1 97.06 91 ALA B C 1
ATOM 4878 O O . ALA B 1 91 ? -4.27 -23.219 -10.977 1 97.06 91 ALA B O 1
ATOM 4879 N N . ASN B 1 92 ? -2.783 -21.531 -11.039 1 95.88 92 ASN B N 1
ATOM 4880 C CA . ASN B 1 92 ? -3.613 -20.641 -11.836 1 95.88 92 ASN B CA 1
ATOM 4881 C C . ASN B 1 92 ? -2.855 -20.109 -13.055 1 95.88 92 ASN B C 1
ATOM 4883 O O . ASN B 1 92 ? -1.666 -19.812 -12.961 1 95.88 92 ASN B O 1
ATOM 4887 N N . ALA B 1 93 ? -3.525 -20.016 -14.156 1 96.94 93 ALA B N 1
ATOM 4888 C CA . ALA B 1 93 ? -2.922 -19.453 -15.359 1 96.94 93 ALA B CA 1
ATOM 4889 C C . ALA B 1 93 ? -3.861 -18.453 -16.031 1 96.94 93 ALA B C 1
ATOM 4891 O O . ALA B 1 93 ? -5.07 -18.672 -16.078 1 96.94 93 ALA B O 1
ATOM 4892 N N . GLY B 1 94 ? -3.297 -17.297 -16.422 1 95 94 GLY B N 1
ATOM 4893 C CA . GLY B 1 94 ? -4.051 -16.328 -17.188 1 95 94 GLY B CA 1
ATOM 4894 C C . GLY B 1 94 ? -4.027 -16.609 -18.688 1 95 94 GLY B C 1
ATOM 4895 O O . GLY B 1 94 ? -3.355 -17.531 -19.141 1 95 94 GLY B O 1
ATOM 4896 N N . GLY B 1 95 ? -4.711 -15.828 -19.422 1 93.69 95 GLY B N 1
ATOM 4897 C CA . GLY B 1 95 ? -4.836 -15.969 -20.859 1 93.69 95 GLY B CA 1
ATOM 4898 C C . GLY B 1 95 ? -6.273 -15.891 -21.344 1 93.69 95 GLY B C 1
ATOM 4899 O O . GLY B 1 95 ? -7 -14.961 -21 1 93.69 95 GLY B O 1
ATOM 4900 N N . TYR B 1 96 ? -6.602 -16.891 -22.172 1 93.56 96 TYR B N 1
ATOM 4901 C CA . TYR B 1 96 ? -7.918 -16.844 -22.797 1 93.56 96 TYR B CA 1
ATOM 4902 C C . TYR B 1 96 ? -8.664 -18.172 -22.609 1 93.56 96 TYR B C 1
ATOM 4904 O O . TYR B 1 96 ? -9.82 -18.297 -23 1 93.56 96 TYR B O 1
ATOM 4912 N N . LEU B 1 97 ? -8.07 -19.062 -21.953 1 96.06 97 LEU B N 1
ATOM 4913 C CA . LEU B 1 97 ? -8.555 -20.438 -21.875 1 96.06 97 LEU B CA 1
ATOM 4914 C C . LEU B 1 97 ? -9.883 -20.5 -21.141 1 96.06 97 LEU B C 1
ATOM 4916 O O . LEU B 1 97 ? -10.75 -21.312 -21.469 1 96.06 97 LEU B O 1
ATOM 4920 N N . SER B 1 98 ? -10.047 -19.688 -20.109 1 95.44 98 SER B N 1
ATOM 4921 C CA . SER B 1 98 ? -11.195 -19.781 -19.219 1 95.44 98 SER B CA 1
ATOM 4922 C C . SER B 1 98 ? -12.5 -19.531 -19.953 1 95.44 98 SER B C 1
ATOM 4924 O O . SER B 1 98 ? -13.508 -20.203 -19.703 1 95.44 98 SER B O 1
ATOM 4926 N N . ARG B 1 99 ? -12.484 -18.641 -20.891 1 92.81 99 ARG B N 1
ATOM 4927 C CA . ARG B 1 99 ? -13.695 -18.344 -21.656 1 92.81 99 ARG B CA 1
ATOM 4928 C C . ARG B 1 99 ? -14.102 -19.531 -22.531 1 92.81 99 ARG B C 1
ATOM 4930 O O . ARG B 1 99 ? -15.281 -19.844 -22.641 1 92.81 99 ARG B O 1
ATOM 4937 N N . ASN B 1 100 ? -13.117 -20.062 -23.188 1 95.31 100 ASN B N 1
ATOM 4938 C CA . ASN B 1 100 ? -13.383 -21.234 -24.031 1 95.31 100 ASN B CA 1
ATOM 4939 C C . ASN B 1 100 ? -13.867 -22.422 -23.203 1 95.31 100 ASN B C 1
ATOM 4941 O O . ASN B 1 100 ? -14.711 -23.188 -23.656 1 95.31 100 ASN B O 1
ATOM 4945 N N . PHE B 1 101 ? -13.344 -22.578 -22.047 1 96.88 101 PHE B N 1
ATOM 4946 C CA . PHE B 1 101 ? -13.766 -23.641 -21.141 1 96.88 101 PHE B CA 1
ATOM 4947 C C . PHE B 1 101 ? -15.227 -23.453 -20.734 1 96.88 101 PHE B C 1
ATOM 4949 O O . PHE B 1 101 ? -16.016 -24.406 -20.781 1 96.88 101 PHE B O 1
ATOM 4956 N N . VAL B 1 102 ? -15.562 -22.25 -20.312 1 95.25 102 VAL B N 1
ATOM 4957 C CA . VAL B 1 102 ? -16.938 -21.953 -19.891 1 95.25 102 VAL B CA 1
ATOM 4958 C C . VAL B 1 102 ? -17.891 -22.219 -21.047 1 95.25 102 VAL B C 1
ATOM 4960 O O . VAL B 1 102 ? -19.016 -22.672 -20.828 1 95.25 102 VAL B O 1
ATOM 4963 N N . GLY B 1 103 ? -17.438 -21.984 -22.25 1 95.38 103 GLY B N 1
ATOM 4964 C CA . GLY B 1 103 ? -18.234 -22.203 -23.438 1 95.38 103 GLY B CA 1
ATOM 4965 C C . GLY B 1 103 ? -18.609 -23.656 -23.641 1 95.38 103 GLY B C 1
ATOM 4966 O O . GLY B 1 103 ? -19.516 -23.969 -24.406 1 95.38 103 GLY B O 1
ATOM 4967 N N . THR B 1 104 ? -17.891 -24.562 -23 1 96.62 104 THR B N 1
ATOM 4968 C CA . THR B 1 104 ? -18.219 -25.984 -23.109 1 96.62 104 THR B CA 1
ATOM 4969 C C . THR B 1 104 ? -19.422 -26.328 -22.234 1 96.62 104 THR B C 1
ATOM 4971 O O . THR B 1 104 ? -20.031 -27.391 -22.375 1 96.62 104 THR B O 1
ATOM 4974 N N . GLY B 1 105 ? -19.719 -25.422 -21.297 1 95.75 105 GLY B N 1
ATOM 4975 C CA . GLY B 1 105 ? -20.844 -25.641 -20.391 1 95.75 105 GLY B CA 1
ATOM 4976 C C . GLY B 1 105 ? -20.453 -26.359 -19.125 1 95.75 105 GLY B C 1
ATOM 4977 O O . GLY B 1 105 ? -21.297 -26.641 -18.266 1 95.75 105 GLY B O 1
ATOM 4978 N N . LEU B 1 106 ? -19.203 -26.625 -18.922 1 96.88 106 LEU B N 1
ATOM 4979 C CA . LEU B 1 106 ? -18.719 -27.359 -17.766 1 96.88 106 LEU B CA 1
ATOM 4980 C C . LEU B 1 106 ? -18.297 -26.406 -16.656 1 96.88 106 LEU B C 1
ATOM 4982 O O . LEU B 1 106 ? -17.922 -25.266 -16.922 1 96.88 106 LEU B O 1
ATOM 4986 N N . SER B 1 107 ? -18.422 -26.875 -15.43 1 96.88 107 SER B N 1
ATOM 4987 C CA . SER B 1 107 ? -17.859 -26.141 -14.305 1 96.88 107 SER B CA 1
ATOM 4988 C C . SER B 1 107 ? -16.484 -26.688 -13.922 1 96.88 107 SER B C 1
ATOM 4990 O O . SER B 1 107 ? -15.617 -25.953 -13.453 1 96.88 107 SER B O 1
ATOM 4992 N N . VAL B 1 108 ? -16.359 -28 -14.047 1 98.31 108 VAL B N 1
ATOM 4993 C CA . VAL B 1 108 ? -15.109 -28.688 -13.727 1 98.31 108 VAL B CA 1
ATOM 4994 C C . VAL B 1 108 ? -14.844 -29.797 -14.742 1 98.31 108 VAL B C 1
ATOM 4996 O O . VAL B 1 108 ? -15.773 -30.5 -15.156 1 98.31 108 VAL B O 1
ATOM 4999 N N . LEU B 1 109 ? -13.633 -29.906 -15.203 1 98.81 109 LEU B N 1
ATOM 5000 C CA . LEU B 1 109 ? -13.156 -31.062 -15.93 1 98.81 109 LEU B CA 1
ATOM 5001 C C . LEU B 1 109 ? -12.203 -31.891 -15.07 1 98.81 109 LEU B C 1
ATOM 5003 O O . LEU B 1 109 ? -11.273 -31.344 -14.477 1 98.81 109 LEU B O 1
ATOM 5007 N N . GLU B 1 110 ? -12.5 -33.125 -14.922 1 98.81 110 GLU B N 1
ATOM 5008 C CA . GLU B 1 110 ? -11.633 -34.094 -14.219 1 98.81 110 GLU B CA 1
ATOM 5009 C C . GLU B 1 110 ? -10.977 -35.062 -15.195 1 98.81 110 GLU B C 1
ATOM 5011 O O . GLU B 1 110 ? -11.656 -35.688 -16 1 98.81 110 GLU B O 1
ATOM 5016 N N . ILE B 1 111 ? -9.664 -35.188 -15.172 1 98.88 111 ILE B N 1
ATOM 5017 C CA . ILE B 1 111 ? -8.922 -36.156 -15.977 1 98.88 111 ILE B CA 1
ATOM 5018 C C . ILE B 1 111 ? -8.312 -37.219 -15.062 1 98.88 111 ILE B C 1
ATOM 5020 O O . ILE B 1 111 ? -7.605 -36.875 -14.109 1 98.88 111 ILE B O 1
ATOM 5024 N N . VAL B 1 112 ? -8.547 -38.438 -15.32 1 98.75 112 VAL B N 1
ATOM 5025 C CA . VAL B 1 112 ? -8.078 -39.531 -14.484 1 98.75 112 VAL B CA 1
ATOM 5026 C C . VAL B 1 112 ? -7.629 -40.688 -15.367 1 98.75 112 VAL B C 1
ATOM 5028 O O . VAL B 1 112 ? -7.949 -40.75 -16.562 1 98.75 112 VAL B O 1
ATOM 5031 N N . GLY B 1 113 ? -6.789 -41.594 -14.789 1 98.62 113 GLY B N 1
ATOM 5032 C CA . GLY B 1 113 ? -6.336 -42.781 -15.508 1 98.62 113 GLY B CA 1
ATOM 5033 C C . GLY B 1 113 ? -4.984 -42.594 -16.172 1 98.62 113 GLY B C 1
ATOM 5034 O O . GLY B 1 113 ? -4.266 -41.625 -15.867 1 98.62 113 GLY B O 1
ATOM 5035 N N . GLU B 1 114 ? -4.648 -43.594 -16.938 1 98.56 114 GLU B N 1
ATOM 5036 C CA . GLU B 1 114 ? -3.414 -43.625 -17.719 1 98.56 114 GLU B CA 1
ATOM 5037 C C . GLU B 1 114 ? -3.633 -44.281 -19.078 1 98.56 114 GLU B C 1
ATOM 5039 O O . GLU B 1 114 ? -4.164 -45.375 -19.156 1 98.56 114 GLU B O 1
ATOM 5044 N N . SER B 1 115 ? -3.234 -43.531 -20.078 1 98.62 115 SER B N 1
ATOM 5045 C CA . SER B 1 115 ? -3.375 -44.031 -21.438 1 98.62 115 SER B CA 1
ATOM 5046 C C . SER B 1 115 ? -2.098 -44.75 -21.906 1 98.62 115 SER B C 1
ATOM 5048 O O . SER B 1 115 ? -0.997 -44.344 -21.516 1 98.62 115 SER B O 1
ATOM 5050 N N . ASP B 1 116 ? -2.238 -45.688 -22.828 1 97.06 116 ASP B N 1
ATOM 5051 C CA . ASP B 1 116 ? -1.091 -46.344 -23.438 1 97.06 116 ASP B CA 1
ATOM 5052 C C . ASP B 1 116 ? -0.558 -45.562 -24.625 1 97.06 116 ASP B C 1
ATOM 5054 O O . ASP B 1 116 ? 0.559 -45.812 -25.094 1 97.06 116 ASP B O 1
ATOM 5058 N N . GLU B 1 117 ? -1.387 -44.625 -25.094 1 97.75 117 GLU B N 1
ATOM 5059 C CA . GLU B 1 117 ? -1.013 -43.781 -26.219 1 97.75 117 GLU B CA 1
ATOM 5060 C C . GLU B 1 117 ? -1.023 -42.312 -25.828 1 97.75 117 GLU B C 1
ATOM 5062 O O . GLU B 1 117 ? -1.758 -41.906 -24.922 1 97.75 117 GLU B O 1
ATOM 5067 N N . LEU B 1 118 ? -0.165 -41.594 -26.562 1 98.62 118 LEU B N 1
ATOM 5068 C CA . LEU B 1 118 ? -0.188 -40.156 -26.375 1 98.62 118 LEU B CA 1
ATOM 5069 C C . LEU B 1 118 ? -1.46 -39.562 -26.953 1 98.62 118 LEU B C 1
ATOM 5071 O O . LEU B 1 118 ? -1.755 -39.75 -28.141 1 98.62 118 LEU B O 1
ATOM 5075 N N . LEU B 1 119 ? -2.18 -38.75 -26.109 1 98.75 119 LEU B N 1
ATOM 5076 C CA . LEU B 1 119 ? -3.512 -38.312 -26.531 1 98.75 119 LEU B CA 1
ATOM 5077 C C . LEU B 1 119 ? -3.625 -36.812 -26.547 1 98.75 119 LEU B C 1
ATOM 5079 O O . LEU B 1 119 ? -3.027 -36.125 -25.703 1 98.75 119 LEU B O 1
ATOM 5083 N N . ALA B 1 120 ? -4.34 -36.312 -27.484 1 98.75 120 ALA B N 1
ATOM 5084 C CA . ALA B 1 120 ? -5.043 -35.031 -27.391 1 98.75 120 ALA B CA 1
ATOM 5085 C C . ALA B 1 120 ? -6.504 -35.219 -27 1 98.75 120 ALA B C 1
ATOM 5087 O O . ALA B 1 120 ? -7.18 -36.125 -27.547 1 98.75 120 ALA B O 1
ATOM 5088 N N . ILE B 1 121 ? -6.934 -34.5 -26.062 1 98.75 121 ILE B N 1
ATOM 5089 C CA . ILE B 1 121 ? -8.328 -34.562 -25.641 1 98.75 121 ILE B CA 1
ATOM 5090 C C . ILE B 1 121 ? -9.062 -33.312 -26.109 1 98.75 121 ILE B C 1
ATOM 5092 O O . ILE B 1 121 ? -8.648 -32.188 -25.797 1 98.75 121 ILE B O 1
ATOM 5096 N N . HIS B 1 122 ? -10.141 -33.5 -26.844 1 98.56 122 HIS B N 1
ATOM 5097 C CA . HIS B 1 122 ? -10.938 -32.375 -27.328 1 98.56 122 HIS B CA 1
ATOM 5098 C C . HIS B 1 122 ? -12.266 -32.281 -26.594 1 98.56 122 HIS B C 1
ATOM 5100 O O . HIS B 1 122 ? -13.133 -33.156 -26.75 1 98.56 122 HIS B O 1
ATOM 5106 N N . VAL B 1 123 ? -12.43 -31.234 -25.812 1 98.5 123 VAL B N 1
ATOM 5107 C CA . VAL B 1 123 ? -13.641 -31.016 -25.016 1 98.5 123 VAL B CA 1
ATOM 5108 C C . VAL B 1 123 ? -14.516 -29.969 -25.703 1 98.5 123 VAL B C 1
ATOM 5110 O O . VAL B 1 123 ? -14.094 -28.828 -25.891 1 98.5 123 VAL B O 1
ATOM 5113 N N . ARG B 1 124 ? -15.688 -30.328 -26.031 1 97 124 ARG B N 1
ATOM 5114 C CA . ARG B 1 124 ? -16.656 -29.453 -26.672 1 97 124 ARG B CA 1
ATOM 5115 C C . ARG B 1 124 ? -17.984 -29.469 -25.922 1 97 124 ARG B C 1
ATOM 5117 O O . ARG B 1 124 ? -18.156 -30.219 -24.953 1 97 124 ARG B O 1
ATOM 5124 N N . ASP B 1 125 ? -18.906 -28.609 -26.312 1 94.25 125 ASP B N 1
ATOM 5125 C CA . ASP B 1 125 ? -20.203 -28.531 -25.672 1 94.25 125 ASP B CA 1
ATOM 5126 C C . ASP B 1 125 ? -21.047 -29.766 -26 1 94.25 125 ASP B C 1
ATOM 5128 O O . ASP B 1 125 ? -21.984 -30.094 -25.266 1 94.25 125 ASP B O 1
ATOM 5132 N N . ASP B 1 126 ? -20.656 -30.484 -27.062 1 93.25 126 ASP B N 1
ATOM 5133 C CA . ASP B 1 126 ? -21.438 -31.656 -27.438 1 93.25 126 ASP B CA 1
ATOM 5134 C C . ASP B 1 126 ? -20.734 -32.938 -27.016 1 93.25 126 ASP B C 1
ATOM 5136 O O . ASP B 1 126 ? -21.203 -34.031 -27.328 1 93.25 126 ASP B O 1
ATOM 5140 N N . GLY B 1 127 ? -19.625 -32.812 -26.359 1 93.94 127 GLY B N 1
ATOM 5141 C CA . GLY B 1 127 ? -18.984 -34 -25.859 1 93.94 127 GLY B CA 1
ATOM 5142 C C . GLY B 1 127 ? -17.469 -33.938 -25.859 1 93.94 127 GLY B C 1
ATOM 5143 O O . GLY B 1 127 ? -16.906 -32.844 -26.078 1 93.94 127 GLY B O 1
ATOM 5144 N N . VAL B 1 128 ? -16.828 -35.094 -25.547 1 97.75 128 VAL B N 1
ATOM 5145 C CA . VAL B 1 128 ? -15.375 -35.219 -25.484 1 97.75 128 VAL B CA 1
ATOM 5146 C C . VAL B 1 128 ? -14.898 -36.281 -26.453 1 97.75 128 VAL B C 1
ATOM 5148 O O . VAL B 1 128 ? -15.516 -37.344 -26.578 1 97.75 128 VAL B O 1
ATOM 5151 N N . THR B 1 129 ? -13.836 -35.969 -27.172 1 98 129 THR B N 1
ATOM 5152 C CA . THR B 1 129 ? -13.227 -36.938 -28.062 1 98 129 THR B CA 1
ATOM 5153 C C . THR B 1 129 ? -11.742 -37.125 -27.766 1 98 129 THR B C 1
ATOM 5155 O O . THR B 1 129 ? -11.117 -36.219 -27.188 1 98 129 THR B O 1
ATOM 5158 N N . PHE B 1 130 ? -11.211 -38.281 -28.094 1 98.31 130 PHE B N 1
ATOM 5159 C CA . PHE B 1 130 ? -9.805 -38.656 -27.891 1 98.31 130 PHE B CA 1
ATOM 5160 C C . PHE B 1 130 ? -9.086 -38.812 -29.219 1 98.31 130 PHE B C 1
ATOM 5162 O O . PHE B 1 130 ? -9.602 -39.438 -30.141 1 98.31 130 PHE B O 1
ATOM 5169 N N . GLU B 1 131 ? -7.961 -38.188 -29.344 1 98.5 131 GLU B N 1
ATOM 5170 C CA . GLU B 1 131 ? -7.133 -38.281 -30.547 1 98.5 131 GLU B CA 1
ATOM 5171 C C . GLU B 1 131 ? -5.723 -38.75 -30.203 1 98.5 131 GLU B C 1
ATOM 5173 O O . GLU B 1 131 ? -5.008 -38.094 -29.453 1 98.5 131 GLU B O 1
ATOM 5178 N N . ALA B 1 132 ? -5.34 -39.938 -30.75 1 98.38 132 ALA B N 1
ATOM 5179 C CA . ALA B 1 132 ? -3.941 -40.312 -30.609 1 98.38 132 ALA B CA 1
ATOM 5180 C C . ALA B 1 132 ? -3.027 -39.406 -31.422 1 98.38 132 ALA B C 1
ATOM 5182 O O . ALA B 1 132 ? -3.307 -39.094 -32.594 1 98.38 132 ALA B O 1
ATOM 5183 N N . VAL B 1 133 ? -1.97 -38.969 -30.781 1 98.38 133 VAL B N 1
ATOM 5184 C CA . VAL B 1 133 ? -1.105 -38 -31.469 1 98.38 133 VAL B CA 1
ATOM 5185 C C . VAL B 1 133 ? 0.356 -38.406 -31.281 1 98.38 133 VAL B C 1
ATOM 5187 O O . VAL B 1 133 ? 1.181 -37.594 -30.844 1 98.38 133 VAL B O 1
ATOM 5190 N N . PRO B 1 134 ? 0.725 -39.562 -31.703 1 98.06 134 PRO B N 1
ATOM 5191 C CA . PRO B 1 134 ? 2.119 -39.969 -31.562 1 98.06 134 PRO B CA 1
ATOM 5192 C C . PRO B 1 134 ? 3.098 -39.031 -32.25 1 98.06 134 PRO B C 1
ATOM 5194 O O . PRO B 1 134 ? 4.25 -38.906 -31.812 1 98.06 134 PRO B O 1
ATOM 5197 N N . GLU B 1 135 ? 2.656 -38.25 -33.219 1 97.44 135 GLU B N 1
ATOM 5198 C CA . GLU B 1 135 ? 3.512 -37.312 -33.969 1 97.44 135 GLU B CA 1
ATOM 5199 C C . GLU B 1 135 ? 3.93 -36.125 -33.094 1 97.44 135 GLU B C 1
ATOM 5201 O O . GLU B 1 135 ? 4.867 -35.406 -33.438 1 97.44 135 GLU B O 1
ATOM 5206 N N . LEU B 1 136 ? 3.217 -36 -32 1 98.62 136 LEU B N 1
ATOM 5207 C CA . LEU B 1 136 ? 3.529 -34.875 -31.125 1 98.62 136 LEU B CA 1
ATOM 5208 C C . LEU B 1 136 ? 4.496 -35.281 -30.016 1 98.62 136 LEU B C 1
ATOM 5210 O O . LEU B 1 136 ? 4.863 -34.469 -29.172 1 98.62 136 LEU B O 1
ATOM 5214 N N . GLU B 1 137 ? 4.906 -36.531 -30.016 1 98.31 137 GLU B N 1
ATOM 5215 C CA . GLU B 1 137 ? 5.906 -36.938 -29.031 1 98.31 137 GLU B CA 1
ATOM 5216 C C . GLU B 1 137 ? 7.16 -36.094 -29.125 1 98.31 137 GLU B C 1
ATOM 5218 O O . GLU B 1 137 ? 7.719 -35.906 -30.203 1 98.31 137 GLU B O 1
ATOM 5223 N N . GLY B 1 138 ? 7.543 -35.469 -27.984 1 98.12 138 GLY B N 1
ATOM 5224 C CA . GLY B 1 138 ? 8.742 -34.656 -27.938 1 98.12 138 GLY B CA 1
ATOM 5225 C C . GLY B 1 138 ? 8.516 -33.219 -28.422 1 98.12 138 GLY B C 1
ATOM 5226 O O . GLY B 1 138 ? 9.391 -32.375 -28.25 1 98.12 138 GLY B O 1
ATOM 5227 N N . ALA B 1 139 ? 7.32 -32.969 -28.953 1 98.69 139 ALA B N 1
ATOM 5228 C CA . ALA B 1 139 ? 7.027 -31.641 -29.469 1 98.69 139 ALA B CA 1
ATOM 5229 C C . ALA B 1 139 ? 7.031 -30.609 -28.344 1 98.69 139 ALA B C 1
ATOM 5231 O O . ALA B 1 139 ? 6.582 -30.875 -27.234 1 98.69 139 ALA B O 1
ATOM 5232 N N . THR B 1 140 ? 7.488 -29.422 -28.656 1 98.75 140 THR B N 1
ATOM 5233 C CA . THR B 1 140 ? 7.422 -28.297 -27.719 1 98.75 140 THR B CA 1
ATOM 5234 C C . THR B 1 140 ? 5.992 -27.781 -27.625 1 98.75 140 THR B C 1
ATOM 5236 O O . THR B 1 140 ? 5.113 -28.203 -28.375 1 98.75 140 THR B O 1
ATOM 5239 N N . VAL B 1 141 ? 5.766 -26.922 -26.703 1 98.69 141 VAL B N 1
ATOM 5240 C CA . VAL B 1 141 ? 4.445 -26.344 -26.469 1 98.69 141 VAL B CA 1
ATOM 5241 C C . VAL B 1 141 ? 3.98 -25.594 -27.719 1 98.69 141 VAL B C 1
ATOM 5243 O O . VAL B 1 141 ? 2.879 -25.828 -28.219 1 98.69 141 VAL B O 1
ATOM 5246 N N . PRO B 1 142 ? 4.859 -24.734 -28.281 1 98.38 142 PRO B N 1
ATOM 5247 C CA . PRO B 1 142 ? 4.406 -24.031 -29.484 1 98.38 142 PRO B CA 1
ATOM 5248 C C . PRO B 1 142 ? 4.156 -24.969 -30.672 1 98.38 142 PRO B C 1
ATOM 5250 O O . PRO B 1 142 ? 3.223 -24.75 -31.453 1 98.38 142 PRO B O 1
ATOM 5253 N N . GLU B 1 143 ? 4.949 -25.969 -30.766 1 98.5 143 GLU B N 1
ATOM 5254 C CA . GLU B 1 143 ? 4.73 -26.938 -31.828 1 98.5 143 GLU B CA 1
ATOM 5255 C C . GLU B 1 143 ? 3.391 -27.656 -31.656 1 98.5 143 GLU B C 1
ATOM 5257 O O . GLU B 1 143 ? 2.721 -27.984 -32.656 1 98.5 143 GLU B O 1
ATOM 5262 N N . THR B 1 144 ? 3.062 -27.906 -30.469 1 98.56 144 THR B N 1
ATOM 5263 C CA . THR B 1 144 ? 1.788 -28.562 -30.172 1 98.56 144 THR B CA 1
ATOM 5264 C C . THR B 1 144 ? 0.623 -27.641 -30.531 1 98.56 144 THR B C 1
ATOM 5266 O O . THR B 1 144 ? -0.35 -28.062 -31.156 1 98.56 144 THR B O 1
ATOM 5269 N N . SER B 1 145 ? 0.697 -26.391 -30.172 1 97.31 145 SER B N 1
ATOM 5270 C CA . SER B 1 145 ? -0.37 -25.438 -30.5 1 97.31 145 SER B CA 1
ATOM 5271 C C . SER B 1 145 ? -0.479 -25.25 -32 1 97.31 145 SER B C 1
ATOM 5273 O O . SER B 1 145 ? -1.576 -25.062 -32.531 1 97.31 145 SER B O 1
ATOM 5275 N N . ASP B 1 146 ? 0.682 -25.219 -32.719 1 97.88 146 ASP B N 1
ATOM 5276 C CA . ASP B 1 146 ? 0.679 -25.125 -34.156 1 97.88 146 ASP B CA 1
ATOM 5277 C C . ASP B 1 146 ? -0.063 -26.312 -34.781 1 97.88 146 ASP B C 1
ATOM 5279 O O . ASP B 1 146 ? -0.821 -26.141 -35.75 1 97.88 146 ASP B O 1
ATOM 5283 N N . TYR B 1 147 ? 0.2 -27.422 -34.281 1 98.31 147 TYR B N 1
ATOM 5284 C CA . TYR B 1 147 ? -0.491 -28.625 -34.75 1 98.31 147 TYR B CA 1
ATOM 5285 C C . TYR B 1 147 ? -2 -28.469 -34.594 1 98.31 147 TYR B C 1
ATOM 5287 O O . TYR B 1 147 ? -2.752 -28.781 -35.531 1 98.31 147 TYR B O 1
ATOM 5295 N N . LEU B 1 148 ? -2.453 -28.062 -33.438 1 98 148 LEU B N 1
ATOM 5296 C CA . LEU B 1 148 ? -3.879 -27.906 -33.188 1 98 148 LEU B CA 1
ATOM 5297 C C . LEU B 1 148 ? -4.5 -26.875 -34.125 1 98 148 LEU B C 1
ATOM 5299 O O . LEU B 1 148 ? -5.629 -27.047 -34.562 1 98 148 LEU B O 1
ATOM 5303 N N . ARG B 1 149 ? -3.756 -25.797 -34.312 1 97.5 149 ARG B N 1
ATOM 5304 C CA . ARG B 1 149 ? -4.227 -24.781 -35.25 1 97.5 149 ARG B CA 1
ATOM 5305 C C . ARG B 1 149 ? -4.363 -25.344 -36.656 1 97.5 149 ARG B C 1
ATOM 5307 O O . ARG B 1 149 ? -5.383 -25.141 -37.312 1 97.5 149 ARG B O 1
ATOM 5314 N N . GLU B 1 150 ? -3.402 -26.047 -37.125 1 97.94 150 GLU B N 1
ATOM 5315 C CA . GLU B 1 150 ? -3.363 -26.578 -38.469 1 97.94 150 GLU B CA 1
ATOM 5316 C C . GLU B 1 150 ? -4.391 -27.688 -38.656 1 97.94 150 GLU B C 1
ATOM 5318 O O . GLU B 1 150 ? -5.078 -27.734 -39.688 1 97.94 150 GLU B O 1
ATOM 5323 N N . GLN B 1 151 ? -4.535 -28.562 -37.688 1 97.38 151 GLN B N 1
ATOM 5324 C CA . GLN B 1 151 ? -5.344 -29.766 -37.875 1 97.38 151 GLN B CA 1
ATOM 5325 C C . GLN B 1 151 ? -6.785 -29.531 -37.438 1 97.38 151 GLN B C 1
ATOM 5327 O O . GLN B 1 151 ? -7.707 -30.172 -37.938 1 97.38 151 GLN B O 1
ATOM 5332 N N . HIS B 1 152 ? -6.957 -28.625 -36.5 1 96.75 152 HIS B N 1
ATOM 5333 C CA . HIS B 1 152 ? -8.281 -28.516 -35.906 1 96.75 152 HIS B CA 1
ATOM 5334 C C . HIS B 1 152 ? -8.797 -27.078 -35.969 1 96.75 152 HIS B C 1
ATOM 5336 O O . HIS B 1 152 ? -9.945 -26.812 -35.594 1 96.75 152 HIS B O 1
ATOM 5342 N N . GLY B 1 153 ? -7.945 -26.125 -36.406 1 96.38 153 GLY B N 1
ATOM 5343 C CA . GLY B 1 153 ? -8.352 -24.719 -36.438 1 96.38 153 GLY B CA 1
ATOM 5344 C C . GLY B 1 153 ? -8.445 -24.078 -35.062 1 96.38 153 GLY B C 1
ATOM 5345 O O . GLY B 1 153 ? -9.141 -23.078 -34.906 1 96.38 153 GLY B O 1
ATOM 5346 N N . LEU B 1 154 ? -7.852 -24.641 -34.094 1 96.5 154 LEU B N 1
ATOM 5347 C CA . LEU B 1 154 ? -7.867 -24.125 -32.719 1 96.5 154 LEU B CA 1
ATOM 5348 C C . LEU B 1 154 ? -6.539 -23.469 -32.375 1 96.5 154 LEU B C 1
ATOM 5350 O O . LEU B 1 154 ? -5.496 -24.125 -32.375 1 96.5 154 LEU B O 1
ATOM 5354 N N . GLY B 1 155 ? -6.57 -22.188 -32.094 1 94.12 155 GLY B N 1
ATOM 5355 C CA . GLY B 1 155 ? -5.367 -21.469 -31.719 1 94.12 155 GLY B CA 1
ATOM 5356 C C . GLY B 1 155 ? -4.926 -21.766 -30.297 1 94.12 155 GLY B C 1
ATOM 5357 O O . GLY B 1 155 ? -5.605 -22.5 -29.562 1 94.12 155 GLY B O 1
ATOM 5358 N N . PRO B 1 156 ? -3.773 -21.203 -29.844 1 95.25 156 PRO B N 1
ATOM 5359 C CA . PRO B 1 156 ? -3.225 -21.469 -28.516 1 95.25 156 PRO B CA 1
ATOM 5360 C C . PRO B 1 156 ? -4.176 -21.047 -27.391 1 95.25 156 PRO B C 1
ATOM 5362 O O . PRO B 1 156 ? -4.07 -21.547 -26.266 1 95.25 156 PRO B O 1
ATOM 5365 N N . GLU B 1 157 ? -5.141 -20.141 -27.625 1 94.88 157 GLU B N 1
ATOM 5366 C CA . GLU B 1 157 ? -6.09 -19.656 -26.625 1 94.88 157 GLU B CA 1
ATOM 5367 C C . GLU B 1 157 ? -7.078 -20.766 -26.234 1 94.88 157 GLU B C 1
ATOM 5369 O O . GLU B 1 157 ? -7.789 -20.641 -25.234 1 94.88 157 GLU B O 1
ATOM 5374 N N . HIS B 1 158 ? -7.07 -21.906 -27.016 1 96.25 158 HIS B N 1
ATOM 5375 C CA . HIS B 1 158 ? -8.031 -22.984 -26.781 1 96.25 158 HIS B CA 1
ATOM 5376 C C . HIS B 1 158 ? -7.379 -24.156 -26.062 1 96.25 158 HIS B C 1
ATOM 5378 O O . HIS B 1 158 ? -8.047 -25.156 -25.766 1 96.25 158 HIS B O 1
ATOM 5384 N N . CYS B 1 159 ? -6.109 -24.078 -25.766 1 95.94 159 CYS B N 1
ATOM 5385 C CA . CYS B 1 159 ? -5.543 -25.375 -25.406 1 95.94 159 CYS B CA 1
ATOM 5386 C C . CYS B 1 159 ? -4.633 -25.266 -24.188 1 95.94 159 CYS B C 1
ATOM 5388 O O . CYS B 1 159 ? -3.996 -24.219 -23.984 1 95.94 159 CYS B O 1
ATOM 5390 N N . VAL B 1 160 ? -4.672 -26.297 -23.391 1 98.38 160 VAL B N 1
ATOM 5391 C CA . VAL B 1 160 ? -3.625 -26.656 -22.438 1 98.38 160 VAL B CA 1
ATOM 5392 C C . VAL B 1 160 ? -2.672 -27.672 -23.078 1 98.38 160 VAL B C 1
ATOM 5394 O O . VAL B 1 160 ? -3.111 -28.641 -23.703 1 98.38 160 VAL B O 1
ATOM 5397 N N . ALA B 1 161 ? -1.371 -27.375 -23.016 1 98.75 161 ALA B N 1
ATOM 5398 C CA . ALA B 1 161 ? -0.393 -28.281 -23.625 1 98.75 161 ALA B CA 1
ATOM 5399 C C . ALA B 1 161 ? 0.812 -28.469 -22.703 1 98.75 161 ALA B C 1
ATOM 5401 O O . ALA B 1 161 ? 1.169 -27.578 -21.938 1 98.75 161 ALA B O 1
ATOM 5402 N N . ILE B 1 162 ? 1.374 -29.625 -22.781 1 98.88 162 ILE B N 1
ATOM 5403 C CA . ILE B 1 162 ? 2.637 -29.859 -22.078 1 98.88 162 ILE B CA 1
ATOM 5404 C C . ILE B 1 162 ? 3.762 -30.031 -23.094 1 98.88 162 ILE B C 1
ATOM 5406 O O . ILE B 1 162 ? 3.51 -30.359 -24.266 1 98.88 162 ILE B O 1
ATOM 5410 N N . GLY B 1 163 ? 4.945 -29.672 -22.734 1 98.75 163 GLY B N 1
ATOM 5411 C CA . GLY B 1 163 ? 6.137 -29.906 -23.547 1 98.75 163 GLY B CA 1
ATOM 5412 C C . GLY B 1 163 ? 6.848 -31.203 -23.188 1 98.75 163 GLY B C 1
ATOM 5413 O O . GLY B 1 163 ? 6.285 -32.062 -22.5 1 98.75 163 GLY B O 1
ATOM 5414 N N . PRO B 1 164 ? 8.086 -31.281 -23.688 1 98.88 164 PRO B N 1
ATOM 5415 C CA . PRO B 1 164 ? 8.875 -32.469 -23.375 1 98.88 164 PRO B CA 1
ATOM 5416 C C . PRO B 1 164 ? 9.062 -32.688 -21.875 1 98.88 164 PRO B C 1
ATOM 5418 O O . PRO B 1 164 ? 9.141 -33.812 -21.406 1 98.88 164 PRO B O 1
ATOM 5421 N N . ALA B 1 165 ? 9.148 -31.625 -21.172 1 98.94 165 ALA B N 1
ATOM 5422 C CA . ALA B 1 165 ? 9.336 -31.75 -19.719 1 98.94 165 ALA B CA 1
ATOM 5423 C C . ALA B 1 165 ? 8.195 -32.531 -19.094 1 98.94 165 ALA B C 1
ATOM 5425 O O . ALA B 1 165 ? 8.422 -33.375 -18.219 1 98.94 165 ALA B O 1
ATOM 5426 N N . GLY B 1 166 ? 6.973 -32.188 -19.453 1 98.94 166 GLY B N 1
ATOM 5427 C CA . GLY B 1 166 ? 5.832 -32.938 -18.953 1 98.94 166 GLY B CA 1
ATOM 5428 C C . GLY B 1 166 ? 5.852 -34.406 -19.375 1 98.94 166 GLY B C 1
ATOM 5429 O O . GLY B 1 166 ? 5.637 -35.281 -18.547 1 98.94 166 GLY B O 1
ATOM 5430 N N . GLU B 1 167 ? 6.152 -34.656 -20.625 1 98.81 167 GLU B N 1
ATOM 5431 C CA . GLU B 1 167 ? 6.207 -36 -21.156 1 98.81 167 GLU B CA 1
ATOM 5432 C C . GLU B 1 167 ? 7.246 -36.844 -20.422 1 98.81 167 GLU B C 1
ATOM 5434 O O . GLU B 1 167 ? 7.043 -38.031 -20.203 1 98.81 167 GLU B O 1
ATOM 5439 N N . ASN B 1 168 ? 8.281 -36.125 -20.078 1 98.88 168 ASN B N 1
ATOM 5440 C CA . ASN B 1 168 ? 9.391 -36.844 -19.438 1 98.88 168 ASN B CA 1
ATOM 5441 C C . ASN B 1 168 ? 9.266 -36.781 -17.906 1 98.88 168 ASN B C 1
ATOM 5443 O O . ASN B 1 168 ? 10.203 -37.156 -17.188 1 98.88 168 ASN B O 1
ATOM 5447 N N . ARG B 1 169 ? 8.219 -36.344 -17.391 1 98.69 169 ARG B N 1
ATOM 5448 C CA . ARG B 1 169 ? 7.867 -36.344 -15.977 1 98.69 169 ARG B CA 1
ATOM 5449 C C . ARG B 1 169 ? 8.891 -35.594 -15.141 1 98.69 169 ARG B C 1
ATOM 5451 O O . ARG B 1 169 ? 9.344 -36.062 -14.102 1 98.69 169 ARG B O 1
ATOM 5458 N N . VAL B 1 170 ? 9.375 -34.5 -15.727 1 98.94 170 VAL B N 1
ATOM 5459 C CA . VAL B 1 170 ? 10.102 -33.531 -14.891 1 98.94 170 VAL B CA 1
ATOM 5460 C C . VAL B 1 170 ? 9.203 -33.062 -13.75 1 98.94 170 VAL B C 1
ATOM 5462 O O . VAL B 1 170 ? 8.109 -32.531 -13.992 1 98.94 170 VAL B O 1
ATOM 5465 N N . ARG B 1 171 ? 9.594 -33.125 -12.547 1 98.88 171 ARG B N 1
ATOM 5466 C CA . ARG B 1 171 ? 8.711 -33 -11.391 1 98.88 171 ARG B CA 1
ATOM 5467 C C . ARG B 1 171 ? 8.219 -31.578 -11.234 1 98.88 171 ARG B C 1
ATOM 5469 O O . ARG B 1 171 ? 7.266 -31.312 -10.492 1 98.88 171 ARG B O 1
ATOM 5476 N N . PHE B 1 172 ? 8.844 -30.656 -11.914 1 98.88 172 PHE B N 1
ATOM 5477 C CA . PHE B 1 172 ? 8.375 -29.266 -11.883 1 98.88 172 PHE B CA 1
ATOM 5478 C C . PHE B 1 172 ? 7.953 -28.812 -13.273 1 98.88 172 PHE B C 1
ATOM 5480 O O . PHE B 1 172 ? 8.102 -27.641 -13.617 1 98.88 172 PHE B O 1
ATOM 5487 N N . ALA B 1 173 ? 7.5 -29.75 -14.125 1 98.94 173 ALA B N 1
ATOM 5488 C CA . ALA B 1 173 ? 6.918 -29.406 -15.422 1 98.94 173 ALA B CA 1
ATOM 5489 C C . ALA B 1 173 ? 5.582 -28.688 -15.25 1 98.94 173 ALA B C 1
ATOM 5491 O O . ALA B 1 173 ? 4.797 -29.016 -14.359 1 98.94 173 ALA B O 1
ATOM 5492 N N . ALA B 1 174 ? 5.352 -27.734 -16.094 1 98.75 174 ALA B N 1
ATOM 5493 C CA . ALA B 1 174 ? 4.121 -26.953 -16.062 1 98.75 174 ALA B CA 1
ATOM 5494 C C . ALA B 1 174 ? 3.176 -27.375 -17.188 1 98.75 174 ALA B C 1
ATOM 5496 O O . ALA B 1 174 ? 3.615 -27.906 -18.203 1 98.75 174 ALA B O 1
ATOM 5497 N N . ALA B 1 175 ? 1.885 -27.25 -16.969 1 98.75 175 ALA B N 1
ATOM 5498 C CA . ALA B 1 175 ? 0.912 -27.234 -18.062 1 98.75 175 ALA B CA 1
ATOM 5499 C C . ALA B 1 175 ? 0.74 -25.828 -18.625 1 98.75 175 ALA B C 1
ATOM 5501 O O . ALA B 1 175 ? 0.429 -24.891 -17.891 1 98.75 175 ALA B O 1
ATOM 5502 N N . MET B 1 176 ? 0.955 -25.703 -19.922 1 98.62 176 MET B N 1
ATOM 5503 C CA . MET B 1 176 ? 1.018 -24.391 -20.547 1 98.62 176 MET B CA 1
ATOM 5504 C C . MET B 1 176 ? -0.279 -24.062 -21.281 1 98.62 176 MET B C 1
ATOM 5506 O O . MET B 1 176 ? -0.98 -24.969 -21.734 1 98.62 176 MET B O 1
ATOM 5510 N N . THR B 1 177 ? -0.586 -22.828 -21.328 1 97.69 177 THR B N 1
ATOM 5511 C CA . THR B 1 177 ? -1.672 -22.344 -22.172 1 97.69 177 THR B CA 1
ATOM 5512 C C . THR B 1 177 ? -1.282 -21.047 -22.859 1 97.69 177 THR B C 1
ATOM 5514 O O . THR B 1 177 ? -0.39 -20.328 -22.391 1 97.69 177 THR B O 1
ATOM 5517 N N . TYR B 1 178 ? -1.84 -20.828 -23.984 1 95.56 178 TYR B N 1
ATOM 5518 C CA . TYR B 1 178 ? -1.525 -19.656 -24.781 1 95.56 178 TYR B CA 1
ATOM 5519 C C . TYR B 1 178 ? -0.022 -19.531 -25 1 95.56 178 TYR B C 1
ATOM 5521 O O . TYR B 1 178 ? 0.515 -18.422 -25.031 1 95.56 178 TYR B O 1
ATOM 5529 N N . ASP B 1 179 ? 0.611 -20.625 -24.984 1 94.38 179 ASP B N 1
ATOM 5530 C CA . ASP B 1 179 ? 2.018 -20.875 -25.281 1 94.38 179 ASP B CA 1
ATOM 5531 C C . ASP B 1 179 ? 2.926 -20.281 -24.203 1 94.38 179 ASP B C 1
ATOM 5533 O O . ASP B 1 179 ? 4.035 -20.781 -23.984 1 94.38 179 ASP B O 1
ATOM 5537 N N . SER B 1 180 ? 2.504 -19.203 -23.578 1 95.5 180 SER B N 1
ATOM 5538 C CA . SER B 1 180 ? 3.436 -18.531 -22.688 1 95.5 180 SER B CA 1
ATOM 5539 C C . SER B 1 180 ? 2.846 -18.375 -21.281 1 95.5 180 SER B C 1
ATOM 5541 O O . SER B 1 180 ? 3.414 -17.688 -20.438 1 95.5 180 SER B O 1
ATOM 5543 N N . ARG B 1 181 ? 1.725 -18.891 -21.047 1 96.81 181 ARG B N 1
ATOM 5544 C CA . ARG B 1 181 ? 1.097 -18.859 -19.734 1 96.81 181 ARG B CA 1
ATOM 5545 C C . ARG B 1 181 ? 1.133 -20.234 -19.078 1 96.81 181 ARG B C 1
ATOM 5547 O O . ARG B 1 181 ? 1.018 -21.266 -19.75 1 96.81 181 ARG B O 1
ATOM 5554 N N . ALA B 1 182 ? 1.274 -20.219 -17.781 1 97.56 182 ALA B N 1
ATOM 5555 C CA . ALA B 1 182 ? 1.604 -21.5 -17.172 1 97.56 182 ALA B CA 1
ATOM 5556 C C . ALA B 1 182 ? 0.745 -21.766 -15.938 1 97.56 182 ALA B C 1
ATOM 5558 O O . ALA B 1 182 ? 0.549 -20.875 -15.109 1 97.56 182 ALA B O 1
ATOM 5559 N N . PHE B 1 183 ? 0.107 -22.969 -15.945 1 98 183 PHE B N 1
ATOM 5560 C CA . PHE B 1 183 ? -0.119 -23.578 -14.641 1 98 183 PHE B CA 1
ATOM 5561 C C . PHE B 1 183 ? 1.188 -24.094 -14.047 1 98 183 PHE B C 1
ATOM 5563 O O . PHE B 1 183 ? 1.529 -25.266 -14.203 1 98 183 PHE B O 1
ATOM 5570 N N . GLY B 1 184 ? 1.888 -23.25 -13.367 1 90.5 184 GLY B N 1
ATOM 5571 C CA . GLY B 1 184 ? 3.338 -23.25 -13.258 1 90.5 184 GLY B CA 1
ATOM 5572 C C . GLY B 1 184 ? 3.859 -24.234 -12.227 1 90.5 184 GLY B C 1
ATOM 5573 O O . GLY B 1 184 ? 4.297 -25.328 -12.57 1 90.5 184 GLY B O 1
ATOM 5574 N N . ARG B 1 185 ? 3.861 -23.984 -11.039 1 95.69 185 ARG B N 1
ATOM 5575 C CA . ARG B 1 185 ? 4.637 -24.672 -10.016 1 95.69 185 ARG B CA 1
ATOM 5576 C C . ARG B 1 185 ? 3.955 -25.969 -9.602 1 95.69 185 ARG B C 1
ATOM 5578 O O . ARG B 1 185 ? 2.748 -26.141 -9.789 1 95.69 185 ARG B O 1
ATOM 5585 N N . GLY B 1 186 ? 4.746 -26.938 -9.219 1 97.38 186 GLY B N 1
ATOM 5586 C CA . GLY B 1 186 ? 4.219 -28.125 -8.539 1 97.38 186 GLY B CA 1
ATOM 5587 C C . GLY B 1 186 ? 4.176 -29.344 -9.43 1 97.38 186 GLY B C 1
ATOM 5588 O O . GLY B 1 186 ? 3.99 -30.469 -8.945 1 97.38 186 GLY B O 1
ATOM 5589 N N . GLY B 1 187 ? 4.242 -29.188 -10.812 1 98.62 187 GLY B N 1
ATOM 5590 C CA . GLY B 1 187 ? 4.492 -30.328 -11.672 1 98.62 187 GLY B CA 1
ATOM 5591 C C . GLY B 1 187 ? 3.227 -30.922 -12.258 1 98.62 187 GLY B C 1
ATOM 5592 O O . GLY B 1 187 ? 3.203 -32.094 -12.641 1 98.62 187 GLY B O 1
ATOM 5593 N N . LEU B 1 188 ? 2.191 -30.188 -12.383 1 98.81 188 LEU B N 1
ATOM 5594 C CA . LEU B 1 188 ? 0.951 -30.734 -12.922 1 98.81 188 LEU B CA 1
ATOM 5595 C C . LEU B 1 188 ? 1.1 -31.062 -14.398 1 98.81 188 LEU B C 1
ATOM 5597 O O . LEU B 1 188 ? 0.388 -31.922 -14.922 1 98.81 188 LEU B O 1
ATOM 5601 N N . GLY B 1 189 ? 2.035 -30.391 -15.086 1 98.88 189 GLY B N 1
ATOM 5602 C CA . GLY B 1 189 ? 2.363 -30.812 -16.438 1 98.88 189 GLY B CA 1
ATOM 5603 C C . GLY B 1 189 ? 2.904 -32.219 -16.5 1 98.88 189 GLY B C 1
ATOM 5604 O O . GLY B 1 189 ? 2.592 -32.969 -17.438 1 98.88 189 GLY B O 1
ATOM 5605 N N . ALA B 1 190 ? 3.693 -32.594 -15.555 1 98.94 190 ALA B N 1
ATOM 5606 C CA . ALA B 1 190 ? 4.242 -33.938 -15.484 1 98.94 190 ALA B CA 1
ATOM 5607 C C . ALA B 1 190 ? 3.146 -34.969 -15.203 1 98.94 190 ALA B C 1
ATOM 5609 O O . ALA B 1 190 ? 3.211 -36.094 -15.68 1 98.94 190 ALA B O 1
ATOM 5610 N N . VAL B 1 191 ? 2.176 -34.594 -14.406 1 98.94 191 VAL B N 1
ATOM 5611 C CA . VAL B 1 191 ? 1.055 -35.469 -14.125 1 98.94 191 VAL B CA 1
ATOM 5612 C C . VAL B 1 191 ? 0.289 -35.781 -15.414 1 98.94 191 VAL B C 1
ATOM 5614 O O . VAL B 1 191 ? -0.083 -36.906 -15.68 1 98.94 191 VAL B O 1
ATOM 5617 N N . LEU B 1 192 ? 0.022 -34.719 -16.234 1 98.94 192 LEU B N 1
ATOM 5618 C CA . LEU B 1 192 ? -0.589 -34.969 -17.547 1 98.94 192 LEU B CA 1
ATOM 5619 C C . LEU B 1 192 ? 0.275 -35.875 -18.391 1 98.94 192 LEU B C 1
ATOM 5621 O O . LEU B 1 192 ? -0.241 -36.781 -19.062 1 98.94 192 LEU B O 1
ATOM 5625 N N . GLY B 1 193 ? 1.594 -35.656 -18.359 1 98.88 193 GLY B N 1
ATOM 5626 C CA . GLY B 1 193 ? 2.512 -36.531 -19.062 1 98.88 193 GLY B CA 1
ATOM 5627 C C . GLY B 1 193 ? 2.424 -37.969 -18.625 1 98.88 193 GLY B C 1
ATOM 5628 O O . GLY B 1 193 ? 2.461 -38.875 -19.453 1 98.88 193 GLY B O 1
ATOM 5629 N N . ALA B 1 194 ? 2.354 -38.156 -17.328 1 98.81 194 ALA B N 1
ATOM 5630 C CA . ALA B 1 194 ? 2.244 -39.5 -16.781 1 98.81 194 ALA B CA 1
ATOM 5631 C C . ALA B 1 194 ? 0.974 -40.188 -17.266 1 98.81 194 ALA B C 1
ATOM 5633 O O . ALA B 1 194 ? 0.929 -41.406 -17.375 1 98.81 194 ALA B O 1
ATOM 5634 N N . LYS B 1 195 ? 0.01 -39.438 -17.609 1 98.81 195 LYS B N 1
ATOM 5635 C CA . LYS B 1 195 ? -1.257 -39.969 -18.094 1 98.81 195 LYS B CA 1
ATOM 5636 C C . LYS B 1 195 ? -1.256 -40.062 -19.625 1 98.81 195 LYS B C 1
ATOM 5638 O O . LYS B 1 195 ? -2.24 -40.5 -20.219 1 98.81 195 LYS B O 1
ATOM 5643 N N . ASN B 1 196 ? -0.216 -39.594 -20.25 1 98.75 196 ASN B N 1
ATOM 5644 C CA . ASN B 1 196 ? -0.058 -39.562 -21.703 1 98.75 196 ASN B CA 1
ATOM 5645 C C . ASN B 1 196 ? -1.071 -38.625 -22.344 1 98.75 196 ASN B C 1
ATOM 5647 O O . ASN B 1 196 ? -1.7 -38.969 -23.344 1 98.75 196 ASN B O 1
ATOM 5651 N N . VAL B 1 197 ? -1.217 -37.531 -21.75 1 98.88 197 VAL B N 1
ATOM 5652 C CA . VAL B 1 197 ? -2.039 -36.469 -22.312 1 98.88 197 VAL B CA 1
ATOM 5653 C C . VAL B 1 197 ? -1.149 -35.312 -22.766 1 98.88 197 VAL B C 1
ATOM 5655 O O . VAL B 1 197 ? -0.545 -34.625 -21.938 1 98.88 197 VAL B O 1
ATOM 5658 N N . LYS B 1 198 ? -1.11 -35.094 -24.031 1 98.88 198 LYS B N 1
ATOM 5659 C CA . LYS B 1 198 ? -0.264 -34.062 -24.609 1 98.88 198 LYS B CA 1
ATOM 5660 C C . LYS B 1 198 ? -0.941 -32.688 -24.547 1 98.88 198 LYS B C 1
ATOM 5662 O O . LYS B 1 198 ? -0.279 -31.688 -24.312 1 98.88 198 LYS B O 1
ATOM 5667 N N . CYS B 1 199 ? -2.209 -32.656 -24.797 1 98.75 199 CYS B N 1
ATOM 5668 C CA . CYS B 1 199 ? -2.947 -31.406 -24.797 1 98.75 199 CYS B CA 1
ATOM 5669 C C . CYS B 1 199 ? -4.441 -31.656 -24.594 1 98.75 199 CYS B C 1
ATOM 5671 O O . CYS B 1 199 ? -4.922 -32.781 -24.797 1 98.75 199 CYS B O 1
ATOM 5673 N N . VAL B 1 200 ? -5.09 -30.688 -24.094 1 98.81 200 VAL B N 1
ATOM 5674 C CA . VAL B 1 200 ? -6.539 -30.609 -23.953 1 98.81 200 VAL B CA 1
ATOM 5675 C C . VAL B 1 200 ? -7.066 -29.344 -24.609 1 98.81 200 VAL B C 1
ATOM 5677 O O . VAL B 1 200 ? -6.551 -28.25 -24.344 1 98.81 200 VAL B O 1
ATOM 5680 N N . THR B 1 201 ? -8.039 -29.453 -25.516 1 98.62 201 THR B N 1
ATOM 5681 C CA . THR B 1 201 ? -8.609 -28.281 -26.156 1 98.62 201 THR B CA 1
ATOM 5682 C C . THR B 1 201 ? -10.047 -28.062 -25.703 1 98.62 201 THR B C 1
ATOM 5684 O O . THR B 1 201 ? -10.75 -29.016 -25.359 1 98.62 201 THR B O 1
ATOM 5687 N N . PHE B 1 202 ? -10.438 -26.875 -25.641 1 98.25 202 PHE B N 1
ATOM 5688 C CA . PHE B 1 202 ? -11.805 -26.5 -25.297 1 98.25 202 PHE B CA 1
ATOM 5689 C C . PHE B 1 202 ? -12.438 -25.656 -26.391 1 98.25 202 PHE B C 1
ATOM 5691 O O . PHE B 1 202 ? -11.812 -24.719 -26.891 1 98.25 202 PHE B O 1
ATOM 5698 N N . GLU B 1 203 ? -13.586 -25.984 -26.734 1 95.94 203 GLU B N 1
ATOM 5699 C CA . GLU B 1 203 ? -14.375 -25.25 -27.703 1 95.94 203 GLU B CA 1
ATOM 5700 C C . GLU B 1 203 ? -15.867 -25.422 -27.469 1 95.94 203 GLU B C 1
ATOM 5702 O O . GLU B 1 203 ? -16.344 -26.547 -27.281 1 95.94 203 GLU B O 1
ATOM 5707 N N . GLY B 1 204 ? -16.562 -24.359 -27.422 1 93.31 204 GLY B N 1
ATOM 5708 C CA . GLY B 1 204 ? -18 -24.406 -27.25 1 93.31 204 GLY B CA 1
ATOM 5709 C C . GLY B 1 204 ? -18.641 -23.016 -27.219 1 93.31 204 GLY B C 1
ATOM 5710 O O . GLY B 1 204 ? -17.938 -22.016 -27.172 1 93.31 204 GLY B O 1
ATOM 5711 N N . ASP B 1 205 ? -20.016 -23.031 -27.266 1 91 205 ASP B N 1
ATOM 5712 C CA . ASP B 1 205 ? -20.719 -21.75 -27.344 1 91 205 ASP B CA 1
ATOM 5713 C C . ASP B 1 205 ? -21.844 -21.672 -26.297 1 91 205 ASP B C 1
ATOM 5715 O O . ASP B 1 205 ? -22.766 -20.859 -26.422 1 91 205 ASP B O 1
ATOM 5719 N N . VAL B 1 206 ? -21.703 -22.5 -25.375 1 90 206 VAL B N 1
ATOM 5720 C CA . VAL B 1 206 ? -22.688 -22.438 -24.297 1 90 206 VAL B CA 1
ATOM 5721 C C . VAL B 1 206 ? -22.547 -21.125 -23.547 1 90 206 VAL B C 1
ATOM 5723 O O . VAL B 1 206 ? -21.438 -20.625 -23.344 1 90 206 VAL B O 1
ATOM 5726 N N . ASP B 1 207 ? -23.688 -20.531 -23.188 1 85.56 207 ASP B N 1
ATOM 5727 C CA . ASP B 1 207 ? -23.719 -19.344 -22.344 1 85.56 207 ASP B CA 1
ATOM 5728 C C . ASP B 1 207 ? -24.391 -19.656 -21 1 85.56 207 ASP B C 1
ATOM 5730 O O . ASP B 1 207 ? -25.609 -19.484 -20.859 1 85.56 207 ASP B O 1
ATOM 5734 N N . PRO B 1 208 ? -23.531 -19.969 -20.062 1 78.25 208 PRO B N 1
ATOM 5735 C CA . PRO B 1 208 ? -24.141 -20.328 -18.781 1 78.25 208 PRO B CA 1
ATOM 5736 C C . PRO B 1 208 ? -24.906 -19.172 -18.141 1 78.25 208 PRO B C 1
ATOM 5738 O O . PRO B 1 208 ? -24.484 -18.016 -18.234 1 78.25 208 PRO B O 1
ATOM 5741 N N . PRO B 1 209 ? -26.016 -19.531 -17.469 1 81.5 209 PRO B N 1
ATOM 5742 C CA . PRO B 1 209 ? -26.906 -18.516 -16.906 1 81.5 209 PRO B CA 1
ATOM 5743 C C . PRO B 1 209 ? -26.406 -17.953 -15.586 1 81.5 209 PRO B C 1
ATOM 5745 O O . PRO B 1 209 ? -27.031 -18.125 -14.547 1 81.5 209 PRO B O 1
ATOM 5748 N N . VAL B 1 210 ? -25.359 -17.328 -15.578 1 87.38 210 VAL B N 1
ATOM 5749 C CA . VAL B 1 210 ? -24.844 -16.641 -14.391 1 87.38 210 VAL B CA 1
ATOM 5750 C C . VAL B 1 210 ? -25.141 -15.148 -14.5 1 87.38 210 VAL B C 1
ATOM 5752 O O . VAL B 1 210 ? -24.734 -14.5 -15.469 1 87.38 210 VAL B O 1
ATOM 5755 N N . GLU B 1 211 ? -25.891 -14.648 -13.57 1 88.62 211 GLU B N 1
ATOM 5756 C CA . GLU B 1 211 ? -26.203 -13.227 -13.555 1 88.62 211 GLU B CA 1
ATOM 5757 C C . GLU B 1 211 ? -25.203 -12.461 -12.68 1 88.62 211 GLU B C 1
ATOM 5759 O O . GLU B 1 211 ? -25.344 -12.438 -11.453 1 88.62 211 GLU B O 1
ATOM 5764 N N . ILE B 1 212 ? -24.328 -11.82 -13.297 1 90.88 212 ILE B N 1
ATOM 5765 C CA . ILE B 1 212 ? -23.297 -11.055 -12.586 1 90.88 212 ILE B CA 1
ATOM 5766 C C . ILE B 1 212 ? -23.719 -9.586 -12.516 1 90.88 212 ILE B C 1
ATOM 5768 O O . ILE B 1 212 ? -24.078 -8.984 -13.531 1 90.88 212 ILE B O 1
ATOM 5772 N N . PRO B 1 213 ? -23.656 -9.008 -11.336 1 91 213 PRO B N 1
ATOM 5773 C CA . PRO B 1 213 ? -24.031 -7.598 -11.211 1 91 213 PRO B CA 1
ATOM 5774 C C . PRO B 1 213 ? -23.234 -6.691 -12.148 1 91 213 PRO B C 1
ATOM 5776 O O . PRO B 1 213 ? -22.016 -6.816 -12.25 1 91 213 PRO B O 1
ATOM 5779 N N . GLY B 1 214 ? -23.891 -5.688 -12.734 1 88.25 214 GLY B N 1
ATOM 5780 C CA . GLY B 1 214 ? -23.297 -4.863 -13.773 1 88.25 214 GLY B CA 1
ATOM 5781 C C . GLY B 1 214 ? -22.438 -3.736 -13.227 1 88.25 214 GLY B C 1
ATOM 5782 O O . GLY B 1 214 ? -21.312 -3.514 -13.695 1 88.25 214 GLY B O 1
ATOM 5783 N N . ALA B 1 215 ? -22.906 -3.062 -12.234 1 81.31 215 ALA B N 1
ATOM 5784 C CA . ALA B 1 215 ? -22.266 -1.845 -11.758 1 81.31 215 ALA B CA 1
ATOM 5785 C C . ALA B 1 215 ? -20.844 -2.137 -11.266 1 81.31 215 ALA B C 1
ATOM 5787 O O . ALA B 1 215 ? -19.891 -1.473 -11.672 1 81.31 215 ALA B O 1
ATOM 5788 N N . PRO B 1 216 ? -20.719 -3.131 -10.445 1 87.56 216 PRO B N 1
ATOM 5789 C CA . PRO B 1 216 ? -19.359 -3.426 -9.992 1 87.56 216 PRO B CA 1
ATOM 5790 C C . PRO B 1 216 ? -18.422 -3.797 -11.148 1 87.56 216 PRO B C 1
ATOM 5792 O O . PRO B 1 216 ? -17.25 -3.414 -11.141 1 87.56 216 PRO B O 1
ATOM 5795 N N . GLN B 1 217 ? -18.875 -4.484 -12.133 1 91.69 217 GLN B N 1
ATOM 5796 C CA . GLN B 1 217 ? -18.062 -4.879 -13.281 1 91.69 217 GLN B CA 1
ATOM 5797 C C . GLN B 1 217 ? -17.531 -3.658 -14.023 1 91.69 217 GLN B C 1
ATOM 5799 O O . GLN B 1 217 ? -16.328 -3.582 -14.312 1 91.69 217 GLN B O 1
ATOM 5804 N N . THR B 1 218 ? -18.422 -2.795 -14.258 1 89.56 218 THR B N 1
ATOM 5805 C CA . THR B 1 218 ? -18.062 -1.6 -15.016 1 89.56 218 THR B CA 1
ATOM 5806 C C . THR B 1 218 ? -17.078 -0.743 -14.242 1 89.56 218 THR B C 1
ATOM 5808 O O . THR B 1 218 ? -16.125 -0.215 -14.82 1 89.56 218 THR B O 1
ATOM 5811 N N . GLU B 1 219 ? -17.312 -0.661 -13.047 1 84.19 219 GLU B N 1
ATOM 5812 C CA . GLU B 1 219 ? -16.469 0.193 -12.211 1 84.19 219 GLU B CA 1
ATOM 5813 C C . GLU B 1 219 ? -15.062 -0.373 -12.086 1 84.19 219 GLU B C 1
ATOM 5815 O O . GLU B 1 219 ? -14.078 0.362 -12.211 1 84.19 219 GLU B O 1
ATOM 5820 N N . ILE B 1 220 ? -14.977 -1.6 -11.82 1 91.5 220 ILE B N 1
ATOM 5821 C CA . ILE B 1 220 ? -13.68 -2.268 -11.711 1 91.5 220 ILE B CA 1
ATOM 5822 C C . ILE B 1 220 ? -12.945 -2.189 -13.047 1 91.5 220 ILE B C 1
ATOM 5824 O O . ILE B 1 220 ? -11.742 -1.921 -13.078 1 91.5 220 ILE B O 1
ATOM 5828 N N . HIS B 1 221 ? -13.672 -2.424 -14.078 1 92.5 221 HIS B N 1
ATOM 5829 C CA . HIS B 1 221 ? -13.086 -2.375 -15.414 1 92.5 221 HIS B CA 1
ATOM 5830 C C . HIS B 1 221 ? -12.547 -0.982 -15.727 1 92.5 221 HIS B C 1
ATOM 5832 O O . HIS B 1 221 ? -11.453 -0.846 -16.281 1 92.5 221 HIS B O 1
ATOM 5838 N N . ARG B 1 222 ? -13.297 -0.01 -15.406 1 87.5 222 ARG B N 1
ATOM 5839 C CA . ARG B 1 222 ? -12.891 1.375 -15.633 1 87.5 222 ARG B CA 1
ATOM 5840 C C . ARG B 1 222 ? -11.664 1.731 -14.805 1 87.5 222 ARG B C 1
ATOM 5842 O O . ARG B 1 222 ? -10.742 2.377 -15.305 1 87.5 222 ARG B O 1
ATOM 5849 N N . ALA B 1 223 ? -11.68 1.328 -13.594 1 85.75 223 ALA B N 1
ATOM 5850 C CA . ALA B 1 223 ? -10.539 1.599 -12.719 1 85.75 223 ALA B CA 1
ATOM 5851 C C . ALA B 1 223 ? -9.266 0.953 -13.258 1 85.75 223 ALA B C 1
ATOM 5853 O O . ALA B 1 223 ? -8.188 1.55 -13.203 1 85.75 223 ALA B O 1
ATOM 5854 N N . ALA B 1 224 ? -9.398 -0.214 -13.688 1 91.44 224 ALA B N 1
ATOM 5855 C CA . ALA B 1 224 ? -8.266 -0.917 -14.273 1 91.44 224 ALA B CA 1
ATOM 5856 C C . ALA B 1 224 ? -7.75 -0.191 -15.516 1 91.44 224 ALA B C 1
ATOM 5858 O O . ALA B 1 224 ? -6.539 -0.068 -15.711 1 91.44 224 ALA B O 1
ATOM 5859 N N . ALA B 1 225 ? -8.625 0.273 -16.281 1 88.5 225 ALA B N 1
ATOM 5860 C CA . ALA B 1 225 ? -8.281 0.944 -17.531 1 88.5 225 ALA B CA 1
ATOM 5861 C C . ALA B 1 225 ? -7.551 2.258 -17.266 1 88.5 225 ALA B C 1
ATOM 5863 O O . ALA B 1 225 ? -6.676 2.658 -18.031 1 88.5 225 ALA B O 1
ATOM 5864 N N . GLN B 1 226 ? -7.836 2.857 -16.188 1 80.81 226 GLN B N 1
ATOM 5865 C CA . GLN B 1 226 ? -7.316 4.191 -15.898 1 80.81 226 GLN B CA 1
ATOM 5866 C C . GLN B 1 226 ? -6.105 4.117 -14.969 1 80.81 226 GLN B C 1
ATOM 5868 O O . GLN B 1 226 ? -5.539 5.145 -14.602 1 80.81 226 GLN B O 1
ATOM 5873 N N . SER B 1 227 ? -5.742 2.881 -14.68 1 82.12 227 SER B N 1
ATOM 5874 C CA . SER B 1 227 ? -4.648 2.697 -13.727 1 82.12 227 SER B CA 1
ATOM 5875 C C . SER B 1 227 ? -3.326 3.191 -14.305 1 82.12 227 SER B C 1
ATOM 5877 O O . SER B 1 227 ? -3.057 3.008 -15.5 1 82.12 227 SER B O 1
ATOM 5879 N N . ASP B 1 228 ? -2.508 3.785 -13.461 1 75.75 228 ASP B N 1
ATOM 5880 C CA . ASP B 1 228 ? -1.155 4.172 -13.844 1 75.75 228 ASP B CA 1
ATOM 5881 C C . ASP B 1 228 ? -0.113 3.287 -13.172 1 75.75 228 ASP B C 1
ATOM 5883 O O . ASP B 1 228 ? 1.049 3.678 -13.039 1 75.75 228 ASP B O 1
ATOM 5887 N N . ASP B 1 229 ? -0.549 2.213 -12.766 1 81.5 229 ASP B N 1
ATOM 5888 C CA . ASP B 1 229 ? 0.325 1.25 -12.102 1 81.5 229 ASP B CA 1
ATOM 5889 C C . ASP B 1 229 ? 1.512 0.882 -12.984 1 81.5 229 ASP B C 1
ATOM 5891 O O . ASP B 1 229 ? 1.341 0.597 -14.172 1 81.5 229 ASP B O 1
ATOM 5895 N N . GLN B 1 230 ? 2.725 0.917 -12.406 1 82.31 230 GLN B N 1
ATOM 5896 C CA . GLN B 1 230 ? 3.967 0.623 -13.109 1 82.31 230 GLN B CA 1
ATOM 5897 C C . GLN B 1 230 ? 3.963 -0.8 -13.664 1 82.31 230 GLN B C 1
ATOM 5899 O O . GLN B 1 230 ? 4.617 -1.084 -14.664 1 82.31 230 GLN B O 1
ATOM 5904 N N . ARG B 1 231 ? 3.219 -1.659 -13.172 1 89.19 231 ARG B N 1
ATOM 5905 C CA . ARG B 1 231 ? 3.166 -3.055 -13.602 1 89.19 231 ARG B CA 1
ATOM 5906 C C . ARG B 1 231 ? 2.609 -3.178 -15.016 1 89.19 231 ARG B C 1
ATOM 5908 O O . ARG B 1 231 ? 2.889 -4.152 -15.711 1 89.19 231 ARG B O 1
ATOM 5915 N N . ARG B 1 232 ? 1.79 -2.252 -15.398 1 87.5 232 ARG B N 1
ATOM 5916 C CA . ARG B 1 232 ? 1.247 -2.266 -16.75 1 87.5 232 ARG B CA 1
ATOM 5917 C C . ARG B 1 232 ? 2.359 -2.15 -17.797 1 87.5 232 ARG B C 1
ATOM 5919 O O . ARG B 1 232 ? 2.273 -2.74 -18.875 1 87.5 232 ARG B O 1
ATOM 5926 N N . ARG B 1 233 ? 3.459 -1.481 -17.422 1 88.56 233 ARG B N 1
ATOM 5927 C CA . ARG B 1 233 ? 4.559 -1.226 -18.344 1 88.56 233 ARG B CA 1
ATOM 5928 C C . ARG B 1 233 ? 5.676 -2.246 -18.156 1 88.56 233 ARG B C 1
ATOM 5930 O O . ARG B 1 233 ? 6.258 -2.721 -19.141 1 88.56 233 ARG B O 1
ATOM 5937 N N . GLN B 1 234 ? 5.957 -2.574 -16.891 1 92.06 234 GLN B N 1
ATOM 5938 C CA . GLN B 1 234 ? 7.172 -3.326 -16.594 1 92.06 234 GLN B CA 1
ATOM 5939 C C . GLN B 1 234 ? 6.84 -4.699 -16.016 1 92.06 234 GLN B C 1
ATOM 5941 O O . GLN B 1 234 ? 7.734 -5.52 -15.797 1 92.06 234 GLN B O 1
ATOM 5946 N N . GLY B 1 235 ? 5.512 -4.953 -15.828 1 92 235 GLY B N 1
ATOM 5947 C CA . GLY B 1 235 ? 5.168 -6.18 -15.125 1 92 235 GLY B CA 1
ATOM 5948 C C . GLY B 1 235 ? 5.707 -6.227 -13.703 1 92 235 GLY B C 1
ATOM 5949 O O . GLY B 1 235 ? 5.91 -5.184 -13.078 1 92 235 GLY B O 1
ATOM 5950 N N . THR B 1 236 ? 5.867 -7.395 -13.195 1 91.88 236 THR B N 1
ATOM 5951 C CA . THR B 1 236 ? 6.355 -7.543 -11.828 1 91.88 236 THR B CA 1
ATOM 5952 C C . THR B 1 236 ? 7.855 -7.266 -11.758 1 91.88 236 THR B C 1
ATOM 5954 O O . THR B 1 236 ? 8.406 -7.086 -10.672 1 91.88 236 THR B O 1
ATOM 5957 N N . ALA B 1 237 ? 8.539 -7.27 -12.891 1 95.31 237 ALA B N 1
ATOM 5958 C CA . ALA B 1 237 ? 9.969 -6.973 -12.93 1 95.31 237 ALA B CA 1
ATOM 5959 C C . ALA B 1 237 ? 10.25 -5.543 -12.469 1 95.31 237 ALA B C 1
ATOM 5961 O O . ALA B 1 237 ? 11.383 -5.199 -12.148 1 95.31 237 ALA B O 1
ATOM 5962 N N . GLY B 1 238 ? 9.258 -4.758 -12.469 1 92.06 238 GLY B N 1
ATOM 5963 C CA . GLY B 1 238 ? 9.391 -3.35 -12.125 1 92.06 238 GLY B CA 1
ATOM 5964 C C . GLY B 1 238 ? 9.898 -3.125 -10.719 1 92.06 238 GLY B C 1
ATOM 5965 O O . GLY B 1 238 ? 10.484 -2.08 -10.422 1 92.06 238 GLY B O 1
ATOM 5966 N N . SER B 1 239 ? 9.773 -4.09 -9.867 1 92.5 239 SER B N 1
ATOM 5967 C CA . SER B 1 239 ? 10.148 -3.928 -8.469 1 92.5 239 SER B CA 1
ATOM 5968 C C . SER B 1 239 ? 11.547 -4.469 -8.203 1 92.5 239 SER B C 1
ATOM 5970 O O . SER B 1 239 ? 12.008 -4.473 -7.059 1 92.5 239 SER B O 1
ATOM 5972 N N . THR B 1 240 ? 12.266 -4.883 -9.18 1 96.12 240 THR B N 1
ATOM 5973 C CA . THR B 1 240 ? 13.531 -5.582 -9.016 1 96.12 240 THR B CA 1
ATOM 5974 C C . THR B 1 240 ? 14.539 -4.711 -8.273 1 96.12 240 THR B C 1
ATOM 5976 O O . THR B 1 240 ? 15.109 -5.133 -7.262 1 96.12 240 THR B O 1
ATOM 5979 N N . GLU B 1 241 ? 14.727 -3.482 -8.719 1 92.5 241 GLU B N 1
ATOM 5980 C CA . GLU B 1 241 ? 15.711 -2.602 -8.102 1 92.5 241 GLU B CA 1
ATOM 5981 C C . GLU B 1 241 ? 15.273 -2.186 -6.695 1 92.5 241 GLU B C 1
ATOM 5983 O O . GLU B 1 241 ? 16.094 -2.1 -5.785 1 92.5 241 GLU B O 1
ATOM 5988 N N . PHE B 1 242 ? 13.977 -1.911 -6.586 1 91.25 242 PHE B N 1
ATOM 5989 C CA . PHE B 1 242 ? 13.438 -1.553 -5.281 1 91.25 242 PHE B CA 1
ATOM 5990 C C . PHE B 1 242 ? 13.742 -2.641 -4.254 1 91.25 242 PHE B C 1
ATOM 5992 O O . PHE B 1 242 ? 14.242 -2.355 -3.166 1 91.25 242 PHE B O 1
ATOM 5999 N N . ILE B 1 243 ? 13.422 -3.85 -4.582 1 95.56 243 ILE B N 1
ATOM 6000 C CA . ILE B 1 243 ? 13.617 -4.992 -3.691 1 95.56 243 ILE B CA 1
ATOM 6001 C C . ILE B 1 243 ? 15.109 -5.199 -3.436 1 95.56 243 ILE B C 1
ATOM 6003 O O . ILE B 1 243 ? 15.523 -5.438 -2.299 1 95.56 243 ILE B O 1
ATOM 6007 N N . ASN B 1 244 ? 15.914 -5.113 -4.453 1 96.12 244 ASN B N 1
ATOM 6008 C CA . ASN B 1 244 ? 17.359 -5.27 -4.352 1 96.12 244 ASN B CA 1
ATOM 6009 C C . ASN B 1 244 ? 17.969 -4.238 -3.41 1 96.12 244 ASN B C 1
ATOM 6011 O O . ASN B 1 244 ? 18.828 -4.574 -2.586 1 96.12 244 ASN B O 1
ATOM 6015 N N . ASP B 1 245 ? 17.516 -3.006 -3.516 1 89.62 245 ASP B N 1
ATOM 6016 C CA . ASP B 1 245 ? 18.172 -1.883 -2.848 1 89.62 245 ASP B CA 1
ATOM 6017 C C . ASP B 1 245 ? 17.703 -1.767 -1.396 1 89.62 245 ASP B C 1
ATOM 6019 O O . ASP B 1 245 ? 18.469 -1.316 -0.535 1 89.62 245 ASP B O 1
ATOM 6023 N N . HIS B 1 246 ? 16.516 -2.188 -1.148 1 87.94 246 HIS B N 1
ATOM 6024 C CA . HIS B 1 246 ? 15.961 -1.858 0.158 1 87.94 246 HIS B CA 1
ATOM 6025 C C . HIS B 1 246 ? 15.68 -3.119 0.971 1 87.94 246 HIS B C 1
ATOM 6027 O O . HIS B 1 246 ? 15.492 -3.049 2.188 1 87.94 246 HIS B O 1
ATOM 6033 N N . PHE B 1 247 ? 15.664 -4.215 0.311 1 94.06 247 PHE B N 1
ATOM 6034 C CA . PHE B 1 247 ? 15.391 -5.48 0.984 1 94.06 247 PHE B CA 1
ATOM 6035 C C . PHE B 1 247 ? 16.422 -6.531 0.596 1 94.06 247 PHE B C 1
ATOM 6037 O O . PHE B 1 247 ? 17.609 -6.379 0.886 1 94.06 247 PHE B O 1
ATOM 6044 N N . SER B 1 248 ? 15.984 -7.555 -0.143 1 97.12 248 SER B N 1
ATOM 6045 C CA . SER B 1 248 ? 16.922 -8.602 -0.534 1 97.12 248 SER B CA 1
ATOM 6046 C C . SER B 1 248 ? 16.531 -9.227 -1.87 1 97.12 248 SER B C 1
ATOM 6048 O O . SER B 1 248 ? 15.391 -9.641 -2.057 1 97.12 248 SER B O 1
ATOM 6050 N N . LEU B 1 249 ? 17.438 -9.164 -2.76 1 98.38 249 LEU B N 1
ATOM 6051 C CA . LEU B 1 249 ? 17.391 -9.984 -3.967 1 98.38 249 LEU B CA 1
ATOM 6052 C C . LEU B 1 249 ? 18.391 -11.133 -3.898 1 98.38 249 LEU B C 1
ATOM 6054 O O . LEU B 1 249 ? 19.594 -10.914 -4.047 1 98.38 249 LEU B O 1
ATOM 6058 N N . PRO B 1 250 ? 17.906 -12.391 -3.668 1 98.75 250 PRO B N 1
ATOM 6059 C CA . PRO B 1 250 ? 18.844 -13.508 -3.551 1 98.75 250 PRO B CA 1
ATOM 6060 C C . PRO B 1 250 ? 19.781 -13.617 -4.758 1 98.75 250 PRO B C 1
ATOM 6062 O O . PRO B 1 250 ? 19.328 -13.516 -5.902 1 98.75 250 PRO B O 1
ATOM 6065 N N . THR B 1 251 ? 21.016 -13.781 -4.5 1 98.75 251 THR B N 1
ATOM 6066 C CA . THR B 1 251 ? 22.047 -13.727 -5.52 1 98.75 251 THR B CA 1
ATOM 6067 C C . THR B 1 251 ? 23.031 -14.891 -5.363 1 98.75 251 THR B C 1
ATOM 6069 O O . THR B 1 251 ? 23.422 -15.234 -4.246 1 98.75 251 THR B O 1
ATOM 6072 N N . ARG B 1 252 ? 23.344 -15.578 -6.48 1 98.75 252 ARG B N 1
ATOM 6073 C CA . ARG B 1 252 ? 24.328 -16.656 -6.535 1 98.75 252 ARG B CA 1
ATOM 6074 C C . ARG B 1 252 ? 24.031 -17.734 -5.5 1 98.75 252 ARG B C 1
ATOM 6076 O O . ARG B 1 252 ? 24.844 -17.984 -4.617 1 98.75 252 ARG B O 1
ATOM 6083 N N . TYR B 1 253 ? 22.859 -18.359 -5.727 1 98.75 253 TYR B N 1
ATOM 6084 C CA . TYR B 1 253 ? 22.344 -19.453 -4.918 1 98.75 253 TYR B CA 1
ATOM 6085 C C . TYR B 1 253 ? 22.312 -19.078 -3.441 1 98.75 253 TYR B C 1
ATOM 6087 O O . TYR B 1 253 ? 22.875 -19.781 -2.604 1 98.75 253 TYR B O 1
ATOM 6095 N N . PHE B 1 254 ? 21.781 -17.891 -3.115 1 98.12 254 PHE B N 1
ATOM 6096 C CA . PHE B 1 254 ? 21.422 -17.359 -1.805 1 98.12 254 PHE B CA 1
ATOM 6097 C C . PHE B 1 254 ? 22.656 -17.031 -0.991 1 98.12 254 PHE B C 1
ATOM 6099 O O . PHE B 1 254 ? 22.594 -16.844 0.226 1 98.12 254 PHE B O 1
ATOM 6106 N N . ALA B 1 255 ? 23.781 -16.922 -1.627 1 97.81 255 ALA B N 1
ATOM 6107 C CA . ALA B 1 255 ? 25.016 -16.562 -0.939 1 97.81 255 ALA B CA 1
ATOM 6108 C C . ALA B 1 255 ? 25.031 -15.07 -0.6 1 97.81 255 ALA B C 1
ATOM 6110 O O . ALA B 1 255 ? 25.688 -14.664 0.367 1 97.81 255 ALA B O 1
ATOM 6111 N N . GLU B 1 256 ? 24.375 -14.273 -1.435 1 97.56 256 GLU B N 1
ATOM 6112 C CA . GLU B 1 256 ? 24.281 -12.836 -1.242 1 97.56 256 GLU B CA 1
ATOM 6113 C C . GLU B 1 256 ? 22.828 -12.359 -1.312 1 97.56 256 GLU B C 1
ATOM 6115 O O . GLU B 1 256 ? 21.953 -13.094 -1.765 1 97.56 256 GLU B O 1
ATOM 6120 N N . SER B 1 257 ? 22.641 -11.078 -0.861 1 97 257 SER B N 1
ATOM 6121 C CA . SER B 1 257 ? 21.281 -10.547 -0.797 1 97 257 SER B CA 1
ATOM 6122 C C . SER B 1 257 ? 21.125 -9.32 -1.692 1 97 257 SER B C 1
ATOM 6124 O O . SER B 1 257 ? 20.094 -8.641 -1.647 1 97 257 S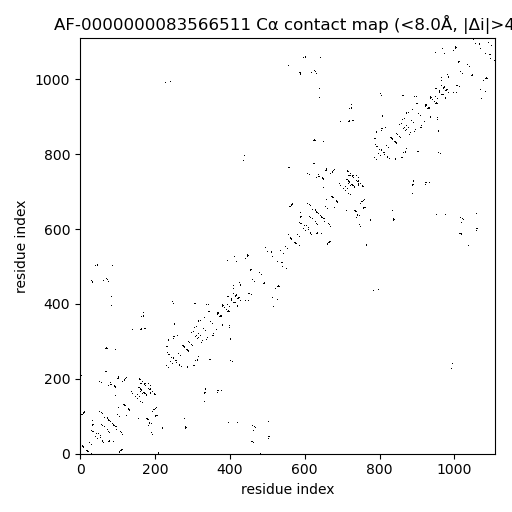ER B O 1
ATOM 6126 N N . GLU B 1 258 ? 22.125 -9.055 -2.418 1 97.81 258 GLU B N 1
ATOM 6127 C CA . GLU B 1 258 ? 22.125 -7.949 -3.373 1 97.81 258 GLU B CA 1
ATOM 6128 C C . GLU B 1 258 ? 22.859 -8.336 -4.66 1 97.81 258 GLU B C 1
ATOM 6130 O O . GLU B 1 258 ? 23.859 -9.039 -4.617 1 97.81 258 GLU B O 1
ATOM 6135 N N . PHE B 1 259 ? 22.359 -7.914 -5.723 1 98.62 259 PHE B N 1
ATOM 6136 C CA . PHE B 1 259 ? 22.969 -8.203 -7.02 1 98.62 259 PHE B CA 1
ATOM 6137 C C . PHE B 1 259 ? 23.422 -6.914 -7.703 1 98.62 259 PHE B C 1
ATOM 6139 O O . PHE B 1 259 ? 22.609 -6.016 -7.941 1 98.62 259 PHE B O 1
ATOM 6146 N N . GLU B 1 260 ? 24.625 -6.793 -8 1 98 260 GLU B N 1
ATOM 6147 C CA . GLU B 1 260 ? 25.203 -5.59 -8.594 1 98 260 GLU B CA 1
ATOM 6148 C C . GLU B 1 260 ? 24.625 -5.309 -9.969 1 98 260 GLU B C 1
ATOM 6150 O O . GLU B 1 260 ? 24.594 -4.16 -10.422 1 98 260 GLU B O 1
ATOM 6155 N N . GLY B 1 261 ? 24.109 -6.395 -10.68 1 98.31 261 GLY B N 1
ATOM 6156 C CA . GLY B 1 261 ? 23.562 -6.242 -12.023 1 98.31 261 GLY B CA 1
ATOM 6157 C C . GLY B 1 261 ? 22.062 -6.098 -12.047 1 98.31 261 GLY B C 1
ATOM 6158 O O . GLY B 1 261 ? 21.438 -6.266 -13.094 1 98.31 261 GLY B O 1
ATOM 6159 N N . ALA B 1 262 ? 21.422 -5.766 -10.961 1 97.81 262 ALA B N 1
ATOM 6160 C CA . ALA B 1 262 ? 19.969 -5.73 -10.844 1 97.81 262 ALA B CA 1
ATOM 6161 C C . ALA B 1 262 ? 19.359 -4.773 -11.867 1 97.81 262 ALA B C 1
ATOM 6163 O O . ALA B 1 262 ? 18.344 -5.082 -12.477 1 97.81 262 ALA B O 1
ATOM 6164 N N . SER B 1 263 ? 19.969 -3.627 -12.125 1 95.31 263 SER B N 1
ATOM 6165 C CA . SER B 1 263 ? 19.422 -2.617 -13.031 1 95.31 263 SER B CA 1
ATOM 6166 C C . SER B 1 263 ? 19.453 -3.1 -14.477 1 95.31 263 SER B C 1
ATOM 6168 O O . SER B 1 263 ? 18.641 -2.678 -15.297 1 95.31 263 SER B O 1
ATOM 6170 N N . SER B 1 264 ? 20.328 -3.992 -14.797 1 98.12 264 SER B N 1
ATOM 6171 C CA . SER B 1 264 ? 20.5 -4.477 -16.156 1 98.12 264 SER B CA 1
ATOM 6172 C C . SER B 1 264 ? 19.438 -5.508 -16.516 1 98.12 264 SER B C 1
ATOM 6174 O O . SER B 1 264 ? 19.25 -5.828 -17.688 1 98.12 264 SER B O 1
ATOM 6176 N N . ILE B 1 265 ? 18.781 -5.984 -15.555 1 98.31 265 ILE B N 1
ATOM 6177 C CA . ILE B 1 265 ? 17.797 -7.023 -15.836 1 98.31 265 ILE B CA 1
ATOM 6178 C C . ILE B 1 265 ? 16.453 -6.66 -15.195 1 98.31 265 ILE B C 1
ATOM 6180 O O . ILE B 1 265 ? 15.516 -7.461 -15.203 1 98.31 265 ILE B O 1
ATOM 6184 N N . GLY B 1 266 ? 16.359 -5.508 -14.633 1 96.5 266 GLY B N 1
ATOM 6185 C CA . GLY B 1 266 ? 15.172 -5.078 -13.898 1 96.5 266 GLY B CA 1
ATOM 6186 C C . GLY B 1 266 ? 14.094 -4.504 -14.789 1 96.5 266 GLY B C 1
ATOM 6187 O O . GLY B 1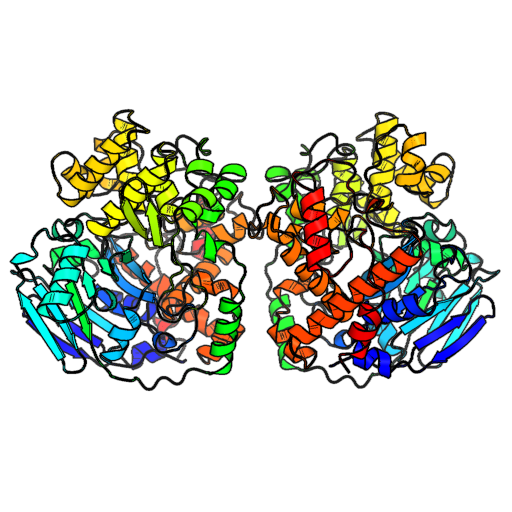 266 ? 13.984 -4.871 -15.961 1 96.5 266 GLY B O 1
ATOM 6188 N N . GLY B 1 267 ? 13.211 -3.721 -14.18 1 93.69 267 GLY B N 1
ATOM 6189 C CA . GLY B 1 267 ? 12.016 -3.207 -14.828 1 93.69 267 GLY B CA 1
ATOM 6190 C C . GLY B 1 267 ? 12.305 -2.439 -16.109 1 93.69 267 GLY B C 1
ATOM 6191 O O . GLY B 1 267 ? 11.695 -2.697 -17.141 1 93.69 267 GLY B O 1
ATOM 6192 N N . GLU B 1 268 ? 13.227 -1.504 -16.047 1 91.44 268 GLU B N 1
ATOM 6193 C CA . GLU B 1 268 ? 13.539 -0.687 -17.219 1 91.44 268 GLU B CA 1
ATOM 6194 C C . GLU B 1 268 ? 14.102 -1.538 -18.344 1 91.44 268 GLU B C 1
ATOM 6196 O O . GLU B 1 268 ? 13.828 -1.28 -19.516 1 91.44 268 GLU B O 1
ATOM 6201 N N . ALA B 1 269 ? 14.93 -2.482 -18 1 96.75 269 ALA B N 1
ATOM 6202 C CA . ALA B 1 269 ? 15.508 -3.379 -19 1 96.75 269 ALA B CA 1
ATOM 6203 C C . ALA B 1 269 ? 14.422 -4.188 -19.703 1 96.75 269 ALA B C 1
ATOM 6205 O O . ALA B 1 269 ? 14.43 -4.316 -20.938 1 96.75 269 ALA B O 1
ATOM 6206 N N . VAL B 1 270 ? 13.508 -4.723 -19.016 1 97.19 270 VAL B N 1
ATOM 6207 C CA . VAL B 1 270 ? 12.422 -5.523 -19.578 1 97.19 270 VAL B CA 1
ATOM 6208 C C . VAL B 1 270 ? 11.508 -4.637 -20.406 1 97.19 270 VAL B C 1
ATOM 6210 O O . VAL B 1 270 ? 11.109 -5.016 -21.516 1 97.19 270 VAL B O 1
ATOM 6213 N N . GLU B 1 271 ? 11.164 -3.492 -19.844 1 95 271 GLU B N 1
ATOM 6214 C CA . GLU B 1 271 ? 10.289 -2.568 -20.562 1 95 271 GLU B CA 1
ATOM 6215 C C . GLU B 1 271 ? 10.891 -2.16 -21.906 1 95 271 GLU B C 1
ATOM 6217 O O . GLU B 1 271 ? 10.164 -1.973 -22.875 1 95 271 GLU B O 1
ATOM 6222 N N . SER B 1 272 ? 12.211 -1.996 -21.922 1 96.25 272 SER B N 1
ATOM 6223 C CA . SER B 1 272 ? 12.883 -1.589 -23.156 1 96.25 272 SER B CA 1
ATOM 6224 C C . SER B 1 272 ? 12.711 -2.633 -24.25 1 96.25 272 SER B C 1
ATOM 6226 O O . SER B 1 272 ? 12.898 -2.336 -25.422 1 96.25 272 SER B O 1
ATOM 6228 N N . LYS B 1 273 ? 12.352 -3.877 -23.859 1 97.75 273 LYS B N 1
ATOM 6229 C CA . LYS B 1 273 ? 12.18 -4.957 -24.828 1 97.75 273 LYS B CA 1
ATOM 6230 C C . LYS B 1 273 ? 10.703 -5.152 -25.172 1 97.75 273 LYS B C 1
ATOM 6232 O O . LYS B 1 273 ? 10.367 -5.93 -26.078 1 97.75 273 LYS B O 1
ATOM 6237 N N . LYS B 1 274 ? 9.852 -4.492 -24.438 1 96.25 274 LYS B N 1
ATOM 6238 C CA . LYS B 1 274 ? 8.422 -4.625 -24.688 1 96.25 274 LYS B CA 1
ATOM 6239 C C . LYS B 1 274 ? 8.031 -3.971 -26.016 1 96.25 274 LYS B C 1
ATOM 6241 O O . LYS B 1 274 ? 8.359 -2.807 -26.266 1 96.25 274 LYS B O 1
ATOM 6246 N N . TYR B 1 275 ? 7.312 -4.672 -26.859 1 94.25 275 TYR B N 1
ATOM 6247 C CA . TYR B 1 275 ? 7.094 -4.125 -28.203 1 94.25 275 TYR B CA 1
ATOM 6248 C C . TYR B 1 275 ? 5.613 -3.877 -28.453 1 94.25 275 TYR B C 1
ATOM 6250 O O . TYR B 1 275 ? 5.242 -3.25 -29.453 1 94.25 275 TYR B O 1
ATOM 6258 N N . GLU B 1 276 ? 4.723 -4.32 -27.562 1 92 276 GLU B N 1
ATOM 6259 C CA . GLU B 1 276 ? 3.297 -4.043 -27.688 1 92 276 GLU B CA 1
ATOM 6260 C C . GLU B 1 276 ? 2.576 -4.273 -26.359 1 92 276 GLU B C 1
ATOM 6262 O O . GLU B 1 276 ? 3.148 -4.84 -25.422 1 92 276 GLU B O 1
ATOM 6267 N N . LYS B 1 277 ? 1.356 -3.777 -26.344 1 89.12 277 LYS B N 1
ATOM 6268 C CA . LYS B 1 277 ? 0.506 -4.027 -25.188 1 89.12 277 LYS B CA 1
ATOM 6269 C C . LYS B 1 277 ? -0.278 -5.324 -25.344 1 89.12 277 LYS B C 1
ATOM 6271 O O . LYS B 1 277 ? -0.603 -5.727 -26.469 1 89.12 277 LYS B O 1
ATOM 6276 N N . GLY B 1 278 ? -0.489 -6.051 -24.281 1 90.81 278 GLY B N 1
ATOM 6277 C CA . GLY B 1 278 ? -1.288 -7.266 -24.266 1 90.81 278 GLY B CA 1
ATOM 6278 C C . GLY B 1 278 ? -2.07 -7.453 -22.984 1 90.81 278 GLY B C 1
ATOM 6279 O O . GLY B 1 278 ? -1.715 -6.895 -21.938 1 90.81 278 GLY B O 1
ATOM 6280 N N . ALA B 1 279 ? -3.193 -8.211 -23.094 1 91.5 279 ALA B N 1
ATOM 6281 C CA . ALA B 1 279 ? -4.062 -8.445 -21.938 1 91.5 279 ALA B CA 1
ATOM 6282 C C . ALA B 1 279 ? -4.543 -9.891 -21.906 1 91.5 279 ALA B C 1
ATOM 6284 O O . ALA B 1 279 ? -4.434 -10.617 -22.891 1 91.5 279 ALA B O 1
ATOM 6285 N N . CYS B 1 280 ? -4.953 -10.344 -20.781 1 92.38 280 CYS B N 1
ATOM 6286 C CA . CYS B 1 280 ? -5.695 -11.594 -20.641 1 92.38 280 CYS B CA 1
ATOM 6287 C C . CYS B 1 280 ? -7.191 -11.359 -20.828 1 92.38 280 CYS B C 1
ATOM 6289 O O . CYS B 1 280 ? -7.785 -10.555 -20.109 1 92.38 280 CYS B O 1
ATOM 6291 N N . SER B 1 281 ? -7.703 -12.102 -21.766 1 91.12 281 SER B N 1
ATOM 6292 C CA . SER B 1 281 ? -9.141 -12.016 -22.016 1 91.12 281 SER B CA 1
ATOM 6293 C C . SER B 1 281 ? -9.578 -10.57 -22.25 1 91.12 281 SER B C 1
ATOM 6295 O O . SER B 1 281 ? -9.016 -9.867 -23.094 1 91.12 281 SER B O 1
ATOM 6297 N N . ALA B 1 282 ? -10.523 -10.07 -21.344 1 89 282 ALA B N 1
ATOM 6298 C CA . ALA B 1 282 ? -11.07 -8.734 -21.547 1 89 282 ALA B CA 1
ATOM 6299 C C . ALA B 1 282 ? -10.445 -7.738 -20.578 1 89 282 ALA B C 1
ATOM 6301 O O . ALA B 1 282 ? -10.945 -6.617 -20.422 1 89 282 ALA B O 1
ATOM 6302 N N . CYS B 1 283 ? -9.336 -8.062 -20.047 1 94.44 283 CYS B N 1
ATOM 6303 C CA . CYS B 1 283 ? -8.781 -7.266 -18.953 1 94.44 283 CYS B CA 1
ATOM 6304 C C . CYS B 1 283 ? -8.203 -5.953 -19.484 1 94.44 283 CYS B C 1
ATOM 6306 O O . CYS B 1 283 ? -7.305 -5.957 -20.328 1 94.44 283 CYS B O 1
ATOM 6308 N N . ALA B 1 284 ? -8.617 -4.867 -18.891 1 93.62 284 ALA B N 1
ATOM 6309 C CA . ALA B 1 284 ? -8.18 -3.541 -19.312 1 93.62 284 ALA B CA 1
ATOM 6310 C C . ALA B 1 284 ? -6.883 -3.146 -18.609 1 93.62 284 ALA B C 1
ATOM 6312 O O . ALA B 1 284 ? -6.234 -2.172 -19 1 93.62 284 ALA B O 1
ATOM 6313 N N . TYR B 1 285 ? -6.535 -3.869 -17.594 1 91.38 285 TYR B N 1
ATOM 6314 C CA . TYR B 1 285 ? -5.273 -3.611 -16.906 1 91.38 285 TYR B CA 1
ATOM 6315 C C . TYR B 1 285 ? -4.09 -3.816 -17.844 1 91.38 285 TYR B C 1
ATOM 6317 O O . TYR B 1 285 ? -3.094 -3.092 -17.766 1 91.38 285 TYR B O 1
ATOM 6325 N N . ALA B 1 286 ? -4.168 -4.812 -18.734 1 91.88 286 ALA B N 1
ATOM 6326 C CA . ALA B 1 286 ? -3.262 -5.047 -19.859 1 91.88 286 ALA B CA 1
ATOM 6327 C C . ALA B 1 286 ? -1.811 -5.102 -19.391 1 91.88 286 ALA B C 1
ATOM 6329 O O . ALA B 1 286 ? -0.955 -4.383 -19.906 1 91.88 286 ALA B O 1
ATOM 6330 N N . CYS B 1 287 ? -1.508 -6.078 -18.516 1 92.06 287 CYS B N 1
ATOM 6331 C CA . CYS B 1 287 ? -0.197 -6.117 -17.891 1 92.06 287 CYS B CA 1
ATOM 6332 C C . CYS B 1 287 ? 0.732 -7.086 -18.609 1 92.06 287 CYS B C 1
ATOM 6334 O O . CYS B 1 287 ? 1.864 -7.309 -18.172 1 92.06 287 CYS B O 1
ATOM 6336 N N . LYS B 1 288 ? 0.342 -7.762 -19.656 1 92.69 288 LYS B N 1
ATOM 6337 C CA . LYS B 1 288 ? 1.217 -8.695 -20.375 1 92.69 288 LYS B CA 1
ATOM 6338 C C . LYS B 1 288 ? 2.49 -8 -20.844 1 92.69 288 LYS B C 1
ATOM 6340 O O . LYS B 1 288 ? 2.492 -6.789 -21.078 1 92.69 288 LYS B O 1
ATOM 6345 N N . LEU B 1 289 ? 3.549 -8.875 -21.031 1 94.19 289 LEU B N 1
ATOM 6346 C CA . LEU B 1 289 ? 4.848 -8.336 -21.406 1 94.19 289 LEU B CA 1
ATOM 6347 C C . LEU B 1 289 ? 5.363 -9.016 -22.672 1 94.19 289 LEU B C 1
ATOM 6349 O O . LEU B 1 289 ? 6.379 -9.711 -22.641 1 94.19 289 LEU B O 1
ATOM 6353 N N . PRO B 1 290 ? 4.66 -8.797 -23.766 1 96.06 290 PRO B N 1
ATOM 6354 C CA . PRO B 1 290 ? 5.32 -9.258 -24.984 1 96.06 290 PRO B CA 1
ATOM 6355 C C . PRO B 1 290 ? 6.648 -8.547 -25.25 1 96.06 290 PRO B C 1
ATOM 6357 O O . PRO B 1 290 ? 6.668 -7.332 -25.469 1 96.06 290 PRO B O 1
ATOM 6360 N N . THR B 1 291 ? 7.703 -9.305 -25.203 1 97.69 291 THR B N 1
ATOM 6361 C CA . THR B 1 291 ? 9.039 -8.727 -25.328 1 97.69 291 THR B CA 1
ATOM 6362 C C . THR B 1 291 ? 9.773 -9.328 -26.516 1 97.69 291 THR B C 1
ATOM 6364 O O . THR B 1 291 ? 9.539 -10.477 -26.891 1 97.69 291 THR B O 1
ATOM 6367 N N . ARG B 1 292 ? 10.648 -8.539 -27.078 1 97.81 292 ARG B N 1
ATOM 6368 C CA . ARG B 1 292 ? 11.438 -8.938 -28.25 1 97.81 292 ARG B CA 1
ATOM 6369 C C . ARG B 1 292 ? 12.797 -8.25 -28.25 1 97.81 292 ARG B C 1
ATOM 6371 O O . ARG B 1 292 ? 12.898 -7.066 -27.938 1 97.81 292 ARG B O 1
ATOM 6378 N N . ASP B 1 293 ? 13.797 -9.023 -28.469 1 97.75 293 ASP B N 1
ATOM 6379 C CA . ASP B 1 293 ? 15.109 -8.453 -28.75 1 97.75 293 ASP B CA 1
ATOM 6380 C C . ASP B 1 293 ? 15.344 -8.328 -30.25 1 97.75 293 ASP B C 1
ATOM 6382 O O . ASP B 1 293 ? 15.555 -9.328 -30.938 1 97.75 293 ASP B O 1
ATOM 6386 N N . GLU B 1 294 ? 15.477 -7.164 -30.781 1 95.75 294 GLU B N 1
ATOM 6387 C CA . GLU B 1 294 ? 15.562 -6.918 -32.219 1 95.75 294 GLU B CA 1
ATOM 6388 C C . GLU B 1 294 ? 16.875 -7.438 -32.781 1 95.75 294 GLU B C 1
ATOM 6390 O O . GLU B 1 294 ? 16.938 -7.867 -33.938 1 95.75 294 GLU B O 1
ATOM 6395 N N . GLU B 1 295 ? 17.859 -7.391 -32.031 1 96.19 295 GLU B N 1
ATOM 6396 C CA . GLU B 1 295 ? 19.188 -7.805 -32.5 1 96.19 295 GLU B CA 1
ATOM 6397 C C . GLU B 1 295 ? 19.234 -9.305 -32.75 1 96.19 295 GLU B C 1
ATOM 6399 O O . GLU B 1 295 ? 19.734 -9.75 -33.812 1 96.19 295 GLU B O 1
ATOM 6404 N N . THR B 1 296 ? 18.625 -10.094 -31.875 1 96.56 296 THR B N 1
ATOM 6405 C CA . THR B 1 296 ? 18.734 -11.547 -31.984 1 96.56 296 THR B CA 1
ATOM 6406 C C . THR B 1 296 ? 17.453 -12.125 -32.594 1 96.56 296 THR B C 1
ATOM 6408 O O . THR B 1 296 ? 17.438 -13.281 -33.031 1 96.56 296 THR B O 1
ATOM 6411 N N . GLY B 1 297 ? 16.391 -11.367 -32.531 1 96.31 297 GLY B N 1
ATOM 6412 C CA . GLY B 1 297 ? 15.102 -11.852 -33 1 96.31 297 GLY B CA 1
ATOM 6413 C C . GLY B 1 297 ? 14.344 -12.664 -31.969 1 96.31 297 GLY B C 1
ATOM 6414 O O . GLY B 1 297 ? 13.25 -13.164 -32.25 1 96.31 297 GLY B O 1
ATOM 6415 N N . LEU B 1 298 ? 14.867 -12.711 -30.797 1 97.06 298 LEU B N 1
ATOM 6416 C CA . LEU B 1 298 ? 14.234 -13.445 -29.719 1 97.06 298 LEU B CA 1
ATOM 6417 C C . LEU B 1 298 ? 12.93 -12.781 -29.297 1 97.06 298 LEU B C 1
ATOM 6419 O O . LEU B 1 298 ? 12.883 -11.57 -29.078 1 97.06 298 LEU B O 1
ATOM 6423 N N . GLU B 1 299 ? 11.828 -13.578 -29.297 1 96.81 299 GLU B N 1
ATOM 6424 C CA . GLU B 1 299 ? 10.523 -13.109 -28.828 1 96.81 299 GLU B CA 1
ATOM 6425 C C . GLU B 1 299 ? 9.977 -13.992 -27.719 1 96.81 299 GLU B C 1
ATOM 6427 O O . GLU B 1 299 ? 10.109 -15.219 -27.766 1 96.81 299 GLU B O 1
ATOM 6432 N N . THR B 1 300 ? 9.461 -13.445 -26.719 1 96.94 300 THR B N 1
ATOM 6433 C CA . THR B 1 300 ? 8.836 -14.172 -25.625 1 96.94 300 THR B CA 1
ATOM 6434 C C . THR B 1 300 ? 7.82 -13.297 -24.891 1 96.94 300 THR B C 1
ATOM 6436 O O . THR B 1 300 ? 7.508 -12.195 -25.359 1 96.94 300 THR B O 1
ATOM 6439 N N . GLU B 1 301 ? 7.141 -13.758 -23.906 1 96.19 301 GLU B N 1
ATOM 6440 C CA . GLU B 1 301 ? 6.316 -12.992 -22.984 1 96.19 301 GLU B CA 1
ATOM 6441 C C . GLU B 1 301 ? 6.922 -12.984 -21.578 1 96.19 301 GLU B C 1
ATOM 6443 O O . GLU B 1 301 ? 6.98 -14.023 -20.922 1 96.19 301 GLU B O 1
ATOM 6448 N N . GLY B 1 302 ? 7.328 -11.875 -21.047 1 94.25 302 GLY B N 1
ATOM 6449 C CA . GLY B 1 302 ? 8.125 -11.719 -19.844 1 94.25 302 GLY B CA 1
ATOM 6450 C C . GLY B 1 302 ? 9.531 -11.227 -20.125 1 94.25 302 GLY B C 1
ATOM 6451 O O . GLY B 1 302 ? 9.805 -10.68 -21.203 1 94.25 302 GLY B O 1
ATOM 6452 N N . PRO B 1 303 ? 10.461 -11.445 -19.266 1 97.81 303 PRO B N 1
ATOM 6453 C CA . PRO B 1 303 ? 10.398 -12.219 -18.031 1 97.81 303 PRO B CA 1
ATOM 6454 C C . PRO B 1 303 ? 9.727 -11.453 -16.891 1 97.81 303 PRO B C 1
ATOM 6456 O O . PRO B 1 303 ? 9.844 -10.234 -16.812 1 97.81 303 PRO B O 1
ATOM 6459 N N . GLU B 1 304 ? 9 -12.18 -16.062 1 96.94 304 GLU B N 1
ATOM 6460 C CA . GLU B 1 304 ? 8.477 -11.625 -14.82 1 96.94 304 GLU B CA 1
ATOM 6461 C C . GLU B 1 304 ? 9.531 -11.641 -13.719 1 96.94 304 GLU B C 1
ATOM 6463 O O . GLU B 1 304 ? 10.609 -12.219 -13.891 1 96.94 304 GLU B O 1
ATOM 6468 N N . PHE B 1 305 ? 9.289 -11.055 -12.57 1 98 305 PHE B N 1
ATOM 6469 C CA . PHE B 1 305 ? 10.234 -10.844 -11.477 1 98 305 PHE B CA 1
ATOM 6470 C C . PHE B 1 305 ? 10.859 -12.164 -11.039 1 98 305 PHE B C 1
ATOM 6472 O O . PHE B 1 305 ? 12.07 -12.234 -10.805 1 98 305 PHE B O 1
ATOM 6479 N N . GLU B 1 306 ? 10.023 -13.234 -10.875 1 98.44 306 GLU B N 1
ATOM 6480 C CA . GLU B 1 306 ? 10.508 -14.523 -10.398 1 98.44 306 GLU B CA 1
ATOM 6481 C C . GLU B 1 306 ? 11.516 -15.133 -11.367 1 98.44 306 GLU B C 1
ATOM 6483 O O . GLU B 1 306 ? 12.453 -15.812 -10.945 1 98.44 306 GLU B O 1
ATOM 6488 N N . THR B 1 307 ? 11.266 -14.898 -12.664 1 98.56 307 THR B N 1
ATOM 6489 C CA . THR B 1 307 ? 12.211 -15.391 -13.664 1 98.56 307 THR B CA 1
ATOM 6490 C C . THR B 1 307 ? 13.484 -14.547 -13.672 1 98.56 307 THR B C 1
ATOM 6492 O O . THR B 1 307 ? 14.586 -15.086 -13.805 1 98.56 307 THR B O 1
ATOM 6495 N N . VAL B 1 308 ? 13.328 -13.219 -13.523 1 98.75 308 VAL B N 1
ATOM 6496 C CA . VAL B 1 308 ? 14.477 -12.328 -13.406 1 98.75 308 VAL B CA 1
ATOM 6497 C C . VAL B 1 308 ? 15.359 -12.758 -12.242 1 98.75 308 VAL B C 1
ATOM 6499 O O . VAL B 1 308 ? 16.594 -12.766 -12.352 1 98.75 308 VAL B O 1
ATOM 6502 N N . TYR B 1 309 ? 14.727 -13.133 -11.219 1 98.69 309 TYR B N 1
ATOM 6503 C CA . TYR B 1 309 ? 15.422 -13.648 -10.047 1 98.69 309 TYR B CA 1
ATOM 6504 C C . TYR B 1 309 ? 16.078 -14.984 -10.344 1 98.69 309 TYR B C 1
ATOM 6506 O O . TYR B 1 309 ? 17.297 -15.125 -10.227 1 98.69 309 TYR B O 1
ATOM 6514 N N . SER B 1 310 ? 15.352 -16.031 -10.758 1 98.88 310 SER B N 1
ATOM 6515 C CA . SER B 1 310 ? 15.812 -17.406 -10.797 1 98.88 310 SER B CA 1
ATOM 6516 C C . SER B 1 310 ? 16.859 -17.609 -11.883 1 98.88 310 SER B C 1
ATOM 6518 O O . SER B 1 310 ? 17.812 -18.375 -11.695 1 98.88 310 SER B O 1
ATOM 6520 N N . PHE B 1 311 ? 16.719 -16.891 -13.031 1 98.88 311 PHE B N 1
ATOM 6521 C CA . PHE B 1 311 ? 17.672 -17.062 -14.125 1 98.88 311 PHE B CA 1
ATOM 6522 C C . PHE B 1 311 ? 18.562 -15.844 -14.266 1 98.88 311 PHE B C 1
ATOM 6524 O O . PHE B 1 311 ? 19.422 -15.797 -15.148 1 98.88 311 PHE B O 1
ATOM 6531 N N . GLY B 1 312 ? 18.375 -14.867 -13.469 1 98.88 312 GLY B N 1
ATOM 6532 C CA . GLY B 1 312 ? 19.219 -13.688 -13.422 1 98.88 312 GLY B CA 1
ATOM 6533 C C . GLY B 1 312 ? 20.141 -13.664 -12.211 1 98.88 312 GLY B C 1
ATOM 6534 O O . GLY B 1 312 ? 21.156 -14.352 -12.188 1 98.88 312 GLY B O 1
ATOM 6535 N N . SER B 1 313 ? 19.688 -12.945 -11.125 1 98.94 313 SER B N 1
ATOM 6536 C CA . SER B 1 313 ? 20.531 -12.695 -9.961 1 98.94 313 SER B CA 1
ATOM 6537 C C . SER B 1 313 ? 20.969 -14 -9.305 1 98.94 313 SER B C 1
ATOM 6539 O O . SER B 1 313 ? 22.125 -14.141 -8.914 1 98.94 313 SER B O 1
ATOM 6541 N N . LEU B 1 314 ? 20.062 -15.008 -9.25 1 98.94 314 LEU B N 1
ATOM 6542 C CA . LEU B 1 314 ? 20.375 -16.25 -8.539 1 98.94 314 LEU B CA 1
ATOM 6543 C C . LEU B 1 314 ? 21.484 -17.016 -9.25 1 98.94 314 LEU B C 1
ATOM 6545 O O . LEU B 1 314 ? 22.219 -17.781 -8.617 1 98.94 314 LEU B O 1
ATOM 6549 N N . GLN B 1 315 ? 21.656 -16.781 -10.539 1 98.88 315 GLN B N 1
ATOM 6550 C CA . GLN B 1 315 ? 22.672 -17.484 -11.328 1 98.88 315 GLN B CA 1
ATOM 6551 C C . GLN B 1 315 ? 23.828 -16.547 -11.68 1 98.88 315 GLN B C 1
ATOM 6553 O O . GLN B 1 315 ? 24.781 -16.953 -12.359 1 98.88 315 GLN B O 1
ATOM 6558 N N . GLY B 1 316 ? 23.734 -15.273 -11.266 1 98.75 316 GLY B N 1
ATOM 6559 C CA . GLY B 1 316 ? 24.781 -14.297 -11.539 1 98.75 316 GLY B CA 1
ATOM 6560 C C . GLY B 1 316 ? 24.766 -13.805 -12.977 1 98.75 316 GLY B C 1
ATOM 6561 O O . GLY B 1 316 ? 25.812 -13.422 -13.516 1 98.75 316 GLY B O 1
ATOM 6562 N N . VAL B 1 317 ? 23.672 -13.836 -13.609 1 98.81 317 VAL B N 1
ATOM 6563 C CA . VAL B 1 317 ? 23.531 -13.398 -15 1 98.81 317 VAL B CA 1
ATOM 6564 C C . VAL B 1 317 ? 22.953 -11.992 -15.039 1 98.81 317 VAL B C 1
ATOM 6566 O O . VAL B 1 317 ? 21.875 -11.742 -14.469 1 98.81 317 VAL B O 1
ATOM 6569 N N . ASP B 1 318 ? 23.562 -11.016 -15.656 1 98.44 318 ASP B N 1
ATOM 6570 C CA . ASP B 1 318 ? 23.109 -9.633 -15.625 1 98.44 318 ASP B CA 1
ATOM 6571 C C . ASP B 1 318 ? 22.781 -9.133 -17.031 1 98.44 318 ASP B C 1
ATOM 6573 O O . ASP B 1 318 ? 22.891 -7.938 -17.312 1 98.44 318 ASP B O 1
ATOM 6577 N N . ASP B 1 319 ? 22.391 -10.039 -17.984 1 98.56 319 ASP B N 1
ATOM 6578 C CA . ASP B 1 319 ? 21.938 -9.695 -19.328 1 98.56 319 ASP B CA 1
ATOM 6579 C C . ASP B 1 319 ? 20.469 -10.062 -19.516 1 98.56 319 ASP B C 1
ATOM 6581 O O . ASP B 1 319 ? 20.109 -11.234 -19.5 1 98.56 319 ASP B O 1
ATOM 6585 N N . VAL B 1 320 ? 19.656 -9.023 -19.797 1 98.62 320 VAL B N 1
ATOM 6586 C CA . VAL B 1 320 ? 18.219 -9.203 -19.859 1 98.62 320 VAL B CA 1
ATOM 6587 C C . VAL B 1 320 ? 17.859 -10.141 -21.016 1 98.62 320 VAL B C 1
ATOM 6589 O O . VAL B 1 320 ? 16.906 -10.914 -20.938 1 98.62 320 VAL B O 1
ATOM 6592 N N . VAL B 1 321 ? 18.656 -10.188 -22.062 1 98.69 321 VAL B N 1
ATOM 6593 C CA . VAL B 1 321 ? 18.375 -11.039 -23.219 1 98.69 321 VAL B CA 1
ATOM 6594 C C . VAL B 1 321 ? 18.609 -12.5 -22.844 1 98.69 321 VAL B C 1
ATOM 6596 O O . VAL B 1 321 ? 17.859 -13.383 -23.297 1 98.69 321 VAL B O 1
ATOM 6599 N N . ASP B 1 322 ? 19.656 -12.75 -22.062 1 98.75 322 ASP B N 1
ATOM 6600 C CA . ASP B 1 322 ? 19.891 -14.109 -21.594 1 98.75 322 ASP B CA 1
ATOM 6601 C C . ASP B 1 322 ? 18.734 -14.578 -20.703 1 98.75 322 ASP B C 1
ATOM 6603 O O . ASP B 1 322 ? 18.328 -15.742 -20.781 1 98.75 322 ASP B O 1
ATOM 6607 N N . VAL B 1 323 ? 18.25 -13.711 -19.891 1 98.81 323 VAL B N 1
ATOM 6608 C CA . VAL B 1 323 ? 17.125 -14.047 -19.031 1 98.81 323 VAL B CA 1
ATOM 6609 C C . VAL B 1 323 ? 15.883 -14.312 -19.891 1 98.81 323 VAL B C 1
ATOM 6611 O O . VAL B 1 323 ? 15.117 -15.234 -19.625 1 98.81 323 VAL B O 1
ATOM 6614 N N . MET B 1 324 ? 15.641 -13.492 -20.922 1 98.69 324 MET B N 1
ATOM 6615 C CA . MET B 1 324 ? 14.547 -13.695 -21.859 1 98.69 324 MET B CA 1
ATOM 6616 C C . MET B 1 324 ? 14.648 -15.062 -22.531 1 98.69 324 MET B C 1
ATOM 6618 O O . MET B 1 324 ? 13.641 -15.742 -22.719 1 98.69 324 MET B O 1
ATOM 6622 N N . ARG B 1 325 ? 15.836 -15.422 -22.875 1 98.56 325 ARG B N 1
ATOM 6623 C CA . ARG B 1 325 ? 16.047 -16.703 -23.531 1 98.56 325 ARG B CA 1
ATOM 6624 C C . ARG B 1 325 ? 15.68 -17.859 -22.594 1 98.56 325 ARG B C 1
ATOM 6626 O O . ARG B 1 325 ? 15.078 -18.844 -23.031 1 98.56 325 ARG B O 1
ATOM 6633 N N . ALA B 1 326 ? 16.109 -17.734 -21.422 1 98.69 326 ALA B N 1
ATOM 6634 C CA . ALA B 1 326 ? 15.773 -18.75 -20.422 1 98.69 326 ALA B CA 1
ATOM 6635 C C . ALA B 1 326 ? 14.258 -18.828 -20.219 1 98.69 326 ALA B C 1
ATOM 6637 O O . ALA B 1 326 ? 13.703 -19.922 -20.094 1 98.69 326 ALA B O 1
ATOM 6638 N N . ASN B 1 327 ? 13.617 -17.688 -20.125 1 98.62 327 ASN B N 1
ATOM 6639 C CA . ASN B 1 327 ? 12.164 -17.609 -20.031 1 98.62 327 ASN B CA 1
ATOM 6640 C C . ASN B 1 327 ? 11.484 -18.359 -21.188 1 98.62 327 ASN B C 1
ATOM 6642 O O . ASN B 1 327 ? 10.609 -19.188 -20.953 1 98.62 327 ASN B O 1
ATOM 6646 N N . GLU B 1 328 ? 11.891 -18.078 -22.344 1 98.56 328 GLU B N 1
ATOM 6647 C CA . GLU B 1 328 ? 11.312 -18.688 -23.547 1 98.56 328 GLU B CA 1
ATOM 6648 C C . GLU B 1 328 ? 11.57 -20.203 -23.562 1 98.56 328 GLU B C 1
ATOM 6650 O O . GLU B 1 328 ? 10.719 -20.969 -24 1 98.56 328 GLU B O 1
ATOM 6655 N N . LEU B 1 329 ? 12.734 -20.547 -23.172 1 98.69 329 LEU B N 1
ATOM 6656 C CA . LEU B 1 329 ? 13.094 -21.953 -23.141 1 98.69 329 LEU B CA 1
ATOM 6657 C C . LEU B 1 329 ? 12.195 -22.734 -22.188 1 98.69 329 LEU B C 1
ATOM 6659 O O . LEU B 1 329 ? 11.719 -23.812 -22.516 1 98.69 329 LEU B O 1
ATOM 6663 N N . CYS B 1 330 ? 11.977 -22.203 -21.047 1 98.81 330 CYS B N 1
ATOM 6664 C CA . CYS B 1 330 ? 11.094 -22.844 -20.078 1 98.81 330 CYS B CA 1
ATOM 6665 C C . CYS B 1 330 ? 9.672 -22.922 -20.625 1 98.81 330 CYS B C 1
ATOM 6667 O O . CYS B 1 330 ? 9.016 -23.953 -20.484 1 98.81 330 CYS B O 1
ATOM 6669 N N . ASP B 1 331 ? 9.188 -21.859 -21.203 1 98.56 331 ASP B N 1
ATOM 6670 C CA . ASP B 1 331 ? 7.836 -21.859 -21.766 1 98.56 331 ASP B CA 1
ATOM 6671 C C . ASP B 1 331 ? 7.691 -22.906 -22.859 1 98.56 331 ASP B C 1
ATOM 6673 O O . ASP B 1 331 ? 6.715 -23.656 -22.891 1 98.56 331 ASP B O 1
ATOM 6677 N N . SER B 1 332 ? 8.664 -22.953 -23.688 1 98.75 332 SER B N 1
ATOM 6678 C CA . SER B 1 332 ? 8.609 -23.844 -24.859 1 98.75 332 SER B CA 1
ATOM 6679 C C . SER B 1 332 ? 8.703 -25.297 -24.438 1 98.75 332 SER B C 1
ATOM 6681 O O . SER B 1 332 ? 8.07 -26.172 -25.047 1 98.75 332 SER B O 1
ATOM 6683 N N . LEU B 1 333 ? 9.492 -25.531 -23.438 1 98.88 333 LEU B N 1
ATOM 6684 C CA . LEU B 1 333 ? 9.711 -26.906 -23.016 1 98.88 333 LEU B CA 1
ATOM 6685 C C . LEU B 1 333 ? 8.695 -27.297 -21.938 1 98.88 333 LEU B C 1
ATOM 6687 O O . LEU B 1 333 ? 8.531 -28.484 -21.656 1 98.88 333 LEU B O 1
ATOM 6691 N N . GLY B 1 334 ? 7.992 -26.344 -21.391 1 98.75 334 GLY B N 1
ATOM 6692 C CA . GLY B 1 334 ? 6.918 -26.578 -20.438 1 98.75 334 GLY B CA 1
ATOM 6693 C C . GLY B 1 334 ? 7.41 -26.766 -19.016 1 98.75 334 GLY B C 1
ATOM 6694 O O . GLY B 1 334 ? 7.066 -27.734 -18.359 1 98.75 334 GLY B O 1
ATOM 6695 N N . MET B 1 335 ? 8.148 -25.75 -18.516 1 98.81 335 MET B N 1
ATOM 6696 C CA . MET B 1 335 ? 8.664 -25.844 -17.156 1 98.81 335 MET B CA 1
ATOM 6697 C C . MET B 1 335 ? 8.391 -24.562 -16.375 1 98.81 335 MET B C 1
ATOM 6699 O O . MET B 1 335 ? 8.383 -23.469 -16.953 1 98.81 335 MET B O 1
ATOM 6703 N N . ASP B 1 336 ? 8.18 -24.734 -15.094 1 97.38 336 ASP B N 1
ATOM 6704 C CA . ASP B 1 336 ? 8.094 -23.609 -14.164 1 97.38 336 ASP B CA 1
ATOM 6705 C C . ASP B 1 336 ? 9.438 -22.906 -14.031 1 97.38 336 ASP B C 1
ATOM 6707 O O . ASP B 1 336 ? 10.445 -23.531 -13.695 1 97.38 336 ASP B O 1
ATOM 6711 N N . THR B 1 337 ? 9.477 -21.625 -14.156 1 98.5 337 THR B N 1
ATOM 6712 C CA . THR B 1 337 ? 10.75 -20.922 -14.242 1 98.5 337 THR B CA 1
ATOM 6713 C C . THR B 1 337 ? 11.406 -20.828 -12.867 1 98.5 337 THR B C 1
ATOM 6715 O O . THR B 1 337 ? 12.633 -20.719 -12.766 1 98.5 337 THR B O 1
ATOM 6718 N N . ILE B 1 338 ? 10.641 -20.891 -11.82 1 98.69 338 ILE B N 1
ATOM 6719 C CA . ILE B 1 338 ? 11.227 -20.75 -10.484 1 98.69 338 ILE B CA 1
ATOM 6720 C C . ILE B 1 338 ? 11.977 -22.031 -10.125 1 98.69 338 ILE B C 1
ATOM 6722 O O . ILE B 1 338 ? 13.188 -22 -9.891 1 98.69 338 ILE B O 1
ATOM 6726 N N . SER B 1 339 ? 11.281 -23.109 -10.141 1 98.75 339 SER B N 1
ATOM 6727 C CA . SER B 1 339 ? 11.898 -24.375 -9.781 1 98.75 339 SER B CA 1
ATOM 6728 C C . SER B 1 339 ? 13.031 -24.734 -10.742 1 98.75 339 SER B C 1
ATOM 6730 O O . SER B 1 339 ? 14.078 -25.219 -10.32 1 98.75 339 SER B O 1
ATOM 6732 N N . ALA B 1 340 ? 12.805 -24.5 -12.039 1 98.88 340 ALA B N 1
ATOM 6733 C CA . ALA B 1 340 ? 13.852 -24.766 -13.016 1 98.88 340 ALA B CA 1
ATOM 6734 C C . ALA B 1 340 ? 15.078 -23.906 -12.758 1 98.88 340 ALA B C 1
ATOM 6736 O O . ALA B 1 340 ? 16.203 -24.406 -12.711 1 98.88 340 ALA B O 1
ATOM 6737 N N . GLY B 1 341 ? 14.82 -22.641 -12.602 1 98.94 341 GLY B N 1
ATOM 6738 C CA . GLY B 1 341 ? 15.922 -21.703 -12.406 1 98.94 341 GLY B CA 1
ATOM 6739 C C . GLY B 1 341 ? 16.703 -21.953 -11.141 1 98.94 341 GLY B C 1
ATOM 6740 O O . GLY B 1 341 ? 17.938 -21.859 -11.133 1 98.94 341 GLY B O 1
ATOM 6741 N N . VAL B 1 342 ? 16.062 -22.25 -10.055 1 98.94 342 VAL B N 1
ATOM 6742 C CA . VAL B 1 342 ? 16.734 -22.5 -8.789 1 98.94 342 VAL B CA 1
ATOM 6743 C C . VAL B 1 342 ? 17.531 -23.797 -8.883 1 98.94 342 VAL B C 1
ATOM 6745 O O . VAL B 1 342 ? 18.641 -23.875 -8.352 1 98.94 342 VAL B O 1
ATOM 6748 N N . THR B 1 343 ? 16.953 -24.781 -9.531 1 98.94 343 THR B N 1
ATOM 6749 C CA . THR B 1 343 ? 17.656 -26.031 -9.711 1 98.94 343 THR B CA 1
ATOM 6750 C C . THR B 1 343 ? 18.922 -25.828 -10.547 1 98.94 343 THR B C 1
ATOM 6752 O O . THR B 1 343 ? 19.984 -26.359 -10.219 1 98.94 343 THR B O 1
ATOM 6755 N N . VAL B 1 344 ? 18.797 -25.094 -11.609 1 98.94 344 VAL B N 1
ATOM 6756 C CA . VAL B 1 344 ? 19.953 -24.781 -12.453 1 98.94 344 VAL B CA 1
ATOM 6757 C C . VAL B 1 344 ? 20.984 -24 -11.641 1 98.94 344 VAL B C 1
ATOM 6759 O O . VAL B 1 344 ? 22.188 -24.266 -11.75 1 98.94 344 VAL B O 1
ATOM 6762 N N . ALA B 1 345 ? 20.547 -23.031 -10.875 1 98.94 345 ALA B N 1
ATOM 6763 C CA . ALA B 1 345 ? 21.453 -22.266 -10.023 1 98.94 345 ALA B CA 1
ATOM 6764 C C . ALA B 1 345 ? 22.219 -23.172 -9.062 1 98.94 345 ALA B C 1
ATOM 6766 O O . ALA B 1 345 ? 23.406 -22.953 -8.797 1 98.94 345 ALA B O 1
ATOM 6767 N N . ALA B 1 346 ? 21.547 -24.141 -8.508 1 98.88 346 ALA B N 1
ATOM 6768 C CA . ALA B 1 346 ? 22.188 -25.094 -7.617 1 98.88 346 ALA B CA 1
ATOM 6769 C C . ALA B 1 346 ? 23.328 -25.828 -8.32 1 98.88 346 ALA B C 1
ATOM 6771 O O . ALA B 1 346 ? 24.406 -26.016 -7.742 1 98.88 346 ALA B O 1
ATOM 6772 N N . TYR B 1 347 ? 23.062 -26.234 -9.516 1 98.88 347 TYR B N 1
ATOM 6773 C CA . TYR B 1 347 ? 24.109 -26.906 -10.273 1 98.88 347 TYR B CA 1
ATOM 6774 C C . TYR B 1 347 ? 25.281 -25.969 -10.523 1 98.88 347 TYR B C 1
ATOM 6776 O O . TYR B 1 347 ? 26.453 -26.344 -10.359 1 98.88 347 TYR B O 1
ATOM 6784 N N . LEU B 1 348 ? 24.984 -24.766 -10.977 1 98.88 348 LEU B N 1
ATOM 6785 C CA . LEU B 1 348 ? 26.031 -23.797 -11.234 1 98.88 348 LEU B CA 1
ATOM 6786 C C . LEU B 1 348 ? 26.875 -23.562 -9.984 1 98.88 348 LEU B C 1
ATOM 6788 O O . LEU B 1 348 ? 28.094 -23.406 -10.07 1 98.88 348 LEU B O 1
ATOM 6792 N N . ALA B 1 349 ? 26.234 -23.516 -8.859 1 98.81 349 ALA B N 1
ATOM 6793 C CA . ALA B 1 349 ? 26.938 -23.359 -7.594 1 98.81 349 ALA B CA 1
ATOM 6794 C C . ALA B 1 349 ? 27.891 -24.531 -7.359 1 98.81 349 ALA B C 1
ATOM 6796 O O . ALA B 1 349 ? 29.016 -24.328 -6.906 1 98.81 349 ALA B O 1
ATOM 6797 N N . SER B 1 350 ? 27.453 -25.719 -7.664 1 98.56 350 SER B N 1
ATOM 6798 C CA . SER B 1 350 ? 28.203 -26.938 -7.391 1 98.56 350 SER B CA 1
ATOM 6799 C C . SER B 1 350 ? 29.484 -27 -8.234 1 98.56 350 SER B C 1
ATOM 6801 O O . SER B 1 350 ? 30.453 -27.641 -7.848 1 98.56 350 SER B O 1
ATOM 6803 N N . VAL B 1 351 ? 29.5 -26.328 -9.375 1 98.38 351 VAL B N 1
ATOM 6804 C CA . VAL B 1 351 ? 30.656 -26.422 -10.258 1 98.38 351 VAL B CA 1
ATOM 6805 C C . VAL B 1 351 ? 31.312 -25.047 -10.398 1 98.38 351 VAL B C 1
ATOM 6807 O O . VAL B 1 351 ? 32.188 -24.844 -11.25 1 98.38 351 VAL B O 1
ATOM 6810 N N . ASP B 1 352 ? 30.891 -24.016 -9.656 1 98.12 352 ASP B N 1
ATOM 6811 C CA . ASP B 1 352 ? 31.438 -22.656 -9.602 1 98.12 352 ASP B CA 1
ATOM 6812 C C . ASP B 1 352 ? 31.391 -22 -10.984 1 98.12 352 ASP B C 1
ATOM 6814 O O . ASP B 1 352 ? 32.406 -21.531 -11.484 1 98.12 352 ASP B O 1
ATOM 6818 N N . GLU B 1 353 ? 30.203 -22.016 -11.609 1 98.62 353 GLU B N 1
ATOM 6819 C CA . GLU B 1 353 ? 30.047 -21.469 -12.953 1 98.62 353 GLU B CA 1
ATOM 6820 C C . GLU B 1 353 ? 28.953 -20.422 -13 1 98.62 353 GLU B C 1
ATOM 6822 O O . GLU B 1 353 ? 28.188 -20.344 -13.969 1 98.62 353 GLU B O 1
ATOM 6827 N N . PHE B 1 354 ? 28.859 -19.641 -11.961 1 98.62 354 PHE B N 1
ATOM 6828 C CA . PHE B 1 354 ? 27.891 -18.531 -11.992 1 98.62 354 PHE B CA 1
ATOM 6829 C C . PHE B 1 354 ? 28.188 -17.594 -13.156 1 98.62 354 PHE B C 1
ATOM 6831 O O . PHE B 1 354 ? 29.359 -17.375 -13.5 1 98.62 354 PHE B O 1
ATOM 6838 N N . GLY B 1 355 ? 27.125 -17.047 -13.703 1 98.56 355 GLY B N 1
ATOM 6839 C CA . GLY B 1 355 ? 27.281 -16.109 -14.812 1 98.56 355 GLY B CA 1
ATOM 6840 C C . GLY B 1 355 ? 27.328 -16.781 -16.172 1 98.56 355 GLY B C 1
ATOM 6841 O O . GLY B 1 355 ? 27.234 -16.109 -17.203 1 98.56 355 GLY B O 1
ATOM 6842 N N . ASN B 1 356 ? 27.406 -18.094 -16.188 1 98.62 356 ASN B N 1
ATOM 6843 C CA . ASN B 1 356 ? 27.484 -18.859 -17.422 1 98.62 356 ASN B CA 1
ATOM 6844 C C . ASN B 1 356 ? 26.094 -19.141 -18 1 98.62 356 ASN B C 1
ATOM 6846 O O . ASN B 1 356 ? 25.594 -20.25 -17.891 1 98.62 356 ASN B O 1
ATOM 6850 N N . ALA B 1 357 ? 25.578 -18.172 -18.688 1 98.5 357 ALA B N 1
ATOM 6851 C CA . ALA B 1 357 ? 24.219 -18.25 -19.234 1 98.5 357 ALA B CA 1
ATOM 6852 C C . ALA B 1 357 ? 24.094 -19.375 -20.234 1 98.5 357 ALA B C 1
ATOM 6854 O O . ALA B 1 357 ? 23.047 -20.031 -20.328 1 98.5 357 ALA B O 1
ATOM 6855 N N . ALA B 1 358 ? 25.078 -19.625 -20.984 1 98.31 358 ALA B N 1
ATOM 6856 C CA . ALA B 1 358 ? 25.047 -20.672 -22 1 98.31 358 ALA B CA 1
ATOM 6857 C C . ALA B 1 358 ? 24.891 -22.047 -21.344 1 98.31 358 ALA B C 1
ATOM 6859 O O . ALA B 1 358 ? 24.094 -22.875 -21.812 1 98.31 358 ALA B O 1
ATOM 6860 N N . LEU B 1 359 ? 25.688 -22.266 -20.344 1 98.69 359 LEU B N 1
ATOM 6861 C CA . LEU B 1 359 ? 25.562 -23.516 -19.609 1 98.69 359 LEU B CA 1
ATOM 6862 C C . LEU B 1 359 ? 24.172 -23.656 -18.984 1 98.69 359 LEU B C 1
ATOM 6864 O O . LEU B 1 359 ? 23.594 -24.75 -18.984 1 98.69 359 LEU B O 1
ATOM 6868 N N . ALA B 1 360 ? 23.688 -22.609 -18.422 1 98.81 360 ALA B N 1
ATOM 6869 C CA . ALA B 1 360 ? 22.344 -22.609 -17.828 1 98.81 360 ALA B CA 1
ATOM 6870 C C . ALA B 1 360 ? 21.297 -23.047 -18.844 1 98.81 360 ALA B C 1
ATOM 6872 O O . ALA B 1 360 ? 20.406 -23.828 -18.531 1 98.81 360 ALA B O 1
ATOM 6873 N N . GLN B 1 361 ? 21.359 -22.5 -20.031 1 98.44 361 GLN B N 1
ATOM 6874 C CA . GLN B 1 361 ? 20.422 -22.844 -21.094 1 98.44 361 GLN B CA 1
ATOM 6875 C C . GLN B 1 361 ? 20.547 -24.297 -21.5 1 98.44 361 GLN B C 1
ATOM 6877 O O . GLN B 1 361 ? 19.547 -24.984 -21.703 1 98.44 361 GLN B O 1
ATOM 6882 N N . GLU B 1 362 ? 21.766 -24.703 -21.562 1 98.69 362 GLU B N 1
ATOM 6883 C CA . GLU B 1 362 ? 22.016 -26.109 -21.891 1 98.69 362 GLU B CA 1
ATOM 6884 C C . GLU B 1 362 ? 21.406 -27.031 -20.844 1 98.69 362 GLU B C 1
ATOM 6886 O O . GLU B 1 362 ? 20.75 -28.016 -21.188 1 98.69 362 GLU B O 1
ATOM 6891 N N . LEU B 1 363 ? 21.656 -26.703 -19.625 1 98.88 363 LEU B N 1
ATOM 6892 C CA . LEU B 1 363 ? 21.125 -27.5 -18.516 1 98.88 363 LEU B CA 1
ATOM 6893 C C . LEU B 1 363 ? 19.594 -27.531 -18.562 1 98.88 363 LEU B C 1
ATOM 6895 O O . LEU B 1 363 ? 18.984 -28.578 -18.312 1 98.88 363 LEU B O 1
ATOM 6899 N N . THR B 1 364 ? 19 -26.375 -18.828 1 98.88 364 THR B N 1
ATOM 6900 C CA . THR B 1 364 ? 17.547 -26.281 -18.875 1 98.88 364 THR B CA 1
ATOM 6901 C C . THR B 1 364 ? 16.984 -27.234 -19.922 1 98.88 364 THR B C 1
ATOM 6903 O O . THR B 1 364 ? 16.016 -27.953 -19.672 1 98.88 364 THR B O 1
ATOM 6906 N N . ALA B 1 365 ? 17.609 -27.266 -21.047 1 98.81 365 ALA B N 1
ATOM 6907 C CA . ALA B 1 365 ? 17.188 -28.188 -22.109 1 98.81 365 ALA B CA 1
ATOM 6908 C C . ALA B 1 365 ? 17.391 -29.641 -21.703 1 98.81 365 ALA B C 1
ATOM 6910 O O . ALA B 1 365 ? 16.547 -30.484 -21.953 1 98.81 365 ALA B O 1
ATOM 6911 N N . LYS B 1 366 ? 18.5 -29.906 -21.062 1 98.81 366 LYS B N 1
ATOM 6912 C CA . LYS B 1 366 ? 18.812 -31.25 -20.609 1 98.81 366 LYS B CA 1
ATOM 6913 C C . LYS B 1 366 ? 17.797 -31.734 -19.562 1 98.81 366 LYS B C 1
ATOM 6915 O O . LYS B 1 366 ? 17.438 -32.906 -19.531 1 98.81 366 LYS B O 1
ATOM 6920 N N . ILE B 1 367 ? 17.422 -30.875 -18.703 1 98.94 367 ILE B N 1
ATOM 6921 C CA . ILE B 1 367 ? 16.438 -31.219 -17.672 1 98.94 367 ILE B CA 1
ATOM 6922 C C . ILE B 1 367 ? 15.141 -31.656 -18.328 1 98.94 367 ILE B C 1
ATOM 6924 O O . ILE B 1 367 ? 14.594 -32.719 -17.984 1 98.94 367 ILE B O 1
ATOM 6928 N N . ALA B 1 368 ? 14.672 -30.891 -19.328 1 98.88 368 ALA B N 1
ATOM 6929 C CA . ALA B 1 368 ? 13.398 -31.172 -19.984 1 98.88 368 ALA B CA 1
ATOM 6930 C C . ALA B 1 368 ? 13.414 -32.562 -20.656 1 98.88 368 ALA B C 1
ATOM 6932 O O . ALA B 1 368 ? 12.391 -33.219 -20.719 1 98.88 368 ALA B O 1
ATOM 6933 N N . ARG B 1 369 ? 14.625 -33 -21.062 1 98.38 369 ARG B N 1
ATOM 6934 C CA . ARG B 1 369 ? 14.758 -34.219 -21.828 1 98.38 369 ARG B CA 1
ATOM 6935 C C . ARG B 1 369 ? 15.336 -35.344 -20.953 1 98.38 369 ARG B C 1
ATOM 6937 O O . ARG B 1 369 ? 15.516 -36.469 -21.422 1 98.38 369 ARG B O 1
ATOM 6944 N N . ARG B 1 370 ? 15.656 -35.031 -19.719 1 98.38 370 ARG B N 1
ATOM 6945 C CA . ARG B 1 370 ? 16.297 -35.938 -18.781 1 98.38 370 ARG B CA 1
ATOM 6946 C C . ARG B 1 370 ? 17.547 -36.562 -19.391 1 98.38 370 ARG B C 1
ATOM 6948 O O . ARG B 1 370 ? 17.719 -37.781 -19.391 1 98.38 370 ARG B O 1
ATOM 6955 N N . GLU B 1 371 ? 18.375 -35.75 -19.922 1 98.38 371 GLU B N 1
ATOM 6956 C CA . GLU B 1 371 ? 19.625 -36.188 -20.531 1 98.38 371 GLU B CA 1
ATOM 6957 C C . GLU B 1 371 ? 20.812 -35.906 -19.609 1 98.38 371 GLU B C 1
ATOM 6959 O O . GLU B 1 371 ? 20.984 -34.781 -19.141 1 98.38 371 GLU B O 1
ATOM 6964 N N . GLY B 1 372 ? 21.609 -36.969 -19.391 1 97.81 372 GLY B N 1
ATOM 6965 C CA . GLY B 1 372 ? 22.781 -36.75 -18.547 1 97.81 372 GLY B CA 1
ATOM 6966 C C . GLY B 1 372 ? 22.422 -36.281 -17.156 1 97.81 372 GLY B C 1
ATOM 6967 O O . GLY B 1 372 ? 21.609 -36.906 -16.469 1 97.81 372 GLY B O 1
ATOM 6968 N N . ILE B 1 373 ? 23.031 -35.125 -16.812 1 98.38 373 ILE B N 1
ATOM 6969 C CA . ILE B 1 373 ? 22.797 -34.562 -15.477 1 98.38 373 ILE B CA 1
ATOM 6970 C C . ILE B 1 373 ? 21.344 -34.094 -15.367 1 98.38 373 ILE B C 1
ATOM 6972 O O . ILE B 1 373 ? 20.844 -33.906 -14.266 1 98.38 373 ILE B O 1
ATOM 6976 N N . GLY B 1 374 ? 20.703 -33.906 -16.5 1 98.69 374 GLY B N 1
ATOM 6977 C CA . GLY B 1 374 ? 19.297 -33.5 -16.516 1 98.69 374 GLY B CA 1
ATOM 6978 C C . GLY B 1 374 ? 18.391 -34.5 -15.82 1 98.69 374 GLY B C 1
ATOM 6979 O O . GLY B 1 374 ? 17.359 -34.125 -15.266 1 98.69 374 GLY B O 1
ATOM 6980 N N . GLU B 1 375 ? 18.766 -35.812 -15.852 1 98.5 375 GLU B N 1
ATOM 6981 C CA . GLU B 1 375 ? 18.016 -36.844 -15.156 1 98.5 375 GLU B CA 1
ATOM 6982 C C . GLU B 1 375 ? 17.953 -36.562 -13.656 1 98.5 375 GLU B C 1
ATOM 6984 O O . GLU B 1 375 ? 16.875 -36.625 -13.047 1 98.5 375 GLU B O 1
ATOM 6989 N N . THR B 1 376 ? 19.078 -36.188 -13.156 1 98.56 376 THR B N 1
ATOM 6990 C CA . THR B 1 376 ? 19.188 -35.906 -11.727 1 98.56 376 THR B CA 1
ATOM 6991 C C . THR B 1 376 ? 18.453 -34.594 -11.383 1 98.56 376 THR B C 1
ATOM 6993 O O . THR B 1 376 ? 17.688 -34.562 -10.422 1 98.56 376 THR B O 1
ATOM 6996 N N . LEU B 1 377 ? 18.625 -33.594 -12.195 1 98.88 377 LEU B N 1
ATOM 6997 C CA . LEU B 1 377 ? 18.078 -32.281 -11.922 1 98.88 377 LEU B CA 1
ATOM 6998 C C . LEU B 1 377 ? 16.562 -32.281 -12.094 1 98.88 377 LEU B C 1
ATOM 7000 O O . LEU B 1 377 ? 15.859 -31.516 -11.414 1 98.88 377 LEU B O 1
ATOM 7004 N N . ALA B 1 378 ? 16.031 -33.125 -12.945 1 98.88 378 ALA B N 1
ATOM 7005 C CA . ALA B 1 378 ? 14.602 -33.188 -13.258 1 98.88 378 ALA B CA 1
ATOM 7006 C C . ALA B 1 378 ? 13.781 -33.594 -12.039 1 98.88 378 ALA B C 1
ATOM 7008 O O . ALA B 1 378 ? 12.57 -33.375 -11.992 1 98.88 378 ALA B O 1
ATOM 7009 N N . GLU B 1 379 ? 14.461 -34.156 -11.062 1 98.69 379 GLU B N 1
ATOM 7010 C CA . GLU B 1 379 ? 13.781 -34.625 -9.867 1 98.69 379 GLU B CA 1
ATOM 7011 C C . GLU B 1 379 ? 13.422 -33.469 -8.938 1 98.69 379 GLU B C 1
ATOM 7013 O O . GLU B 1 379 ? 12.578 -33.625 -8.055 1 98.69 379 GLU B O 1
ATOM 7018 N N . GLY B 1 380 ? 14.031 -32.312 -9.148 1 98.56 380 GLY B N 1
ATOM 7019 C CA . GLY B 1 380 ? 13.836 -31.172 -8.266 1 98.56 380 GLY B CA 1
ATOM 7020 C C . GLY B 1 380 ? 14.93 -31.031 -7.219 1 98.56 380 GLY B C 1
ATOM 7021 O O . GLY B 1 380 ? 15.57 -32.031 -6.848 1 98.56 380 GLY B O 1
ATOM 7022 N N . LEU B 1 381 ? 15.062 -29.844 -6.738 1 98.75 381 LEU B N 1
ATOM 7023 C CA . LEU B 1 381 ? 16.188 -29.484 -5.883 1 98.75 381 LEU B CA 1
ATOM 7024 C C . LEU B 1 381 ? 16.219 -30.359 -4.629 1 98.75 381 LEU B C 1
ATOM 7026 O O . LEU B 1 381 ? 17.281 -30.844 -4.238 1 98.75 381 LEU B O 1
ATOM 7030 N N . ALA B 1 382 ? 15.117 -30.562 -4.027 1 98.56 382 ALA B N 1
ATOM 7031 C CA . ALA B 1 382 ? 15.062 -31.297 -2.77 1 98.56 382 ALA B CA 1
ATOM 7032 C C . ALA B 1 382 ? 15.617 -32.719 -2.939 1 98.56 382 ALA B C 1
ATOM 7034 O O . ALA B 1 382 ? 16.156 -33.281 -1.995 1 98.56 382 ALA B O 1
ATOM 7035 N N . ARG B 1 383 ? 15.57 -33.219 -4.125 1 98.5 383 ARG B N 1
ATOM 7036 C CA . ARG B 1 383 ? 15.961 -34.625 -4.367 1 98.5 383 ARG B CA 1
ATOM 7037 C C . ARG B 1 383 ? 17.359 -34.688 -4.965 1 98.5 383 ARG B C 1
ATOM 7039 O O . ARG B 1 383 ? 17.953 -35.781 -5.023 1 98.5 383 ARG B O 1
ATOM 7046 N N . CYS B 1 384 ? 17.891 -33.562 -5.363 1 98.38 384 CYS B N 1
ATOM 7047 C CA . CYS B 1 384 ? 19.188 -33.656 -6.035 1 98.38 384 CYS B CA 1
ATOM 7048 C C . CYS B 1 384 ? 20.25 -32.844 -5.312 1 98.38 384 CYS B C 1
ATOM 7050 O O . CYS B 1 384 ? 21.438 -32.969 -5.617 1 98.38 384 CYS B O 1
ATOM 7052 N N . HIS B 1 385 ? 19.906 -32.094 -4.316 1 98.44 385 HIS B N 1
ATOM 7053 C CA . HIS B 1 385 ? 20.828 -31.188 -3.672 1 98.44 385 HIS B CA 1
ATOM 7054 C C . HIS B 1 385 ? 22.016 -31.938 -3.068 1 98.44 385 HIS B C 1
ATOM 7056 O O . HIS B 1 385 ? 23.156 -31.453 -3.117 1 98.44 385 HIS B O 1
ATOM 7062 N N . ASP B 1 386 ? 21.797 -33.125 -2.457 1 98.12 386 ASP B N 1
ATOM 7063 C CA . ASP B 1 386 ? 22.859 -33.906 -1.842 1 98.12 386 ASP B CA 1
ATOM 7064 C C . ASP B 1 386 ? 23.891 -34.344 -2.883 1 98.12 386 ASP B C 1
ATOM 7066 O O . ASP B 1 386 ? 25.094 -34.312 -2.633 1 98.12 386 ASP B O 1
ATOM 7070 N N . ASP B 1 387 ? 23.391 -34.781 -4.02 1 97.88 387 ASP B N 1
ATOM 7071 C CA . ASP B 1 387 ? 24.266 -35.188 -5.109 1 97.88 387 ASP B CA 1
ATOM 7072 C C . ASP B 1 387 ? 25.141 -34.031 -5.578 1 97.88 387 ASP B C 1
ATOM 7074 O O . ASP B 1 387 ? 26.281 -34.25 -5.996 1 97.88 387 ASP B O 1
ATOM 7078 N N . LEU B 1 388 ? 24.594 -32.844 -5.496 1 98.31 388 LEU B N 1
ATOM 7079 C CA . LEU B 1 388 ? 25.297 -31.656 -5.973 1 98.31 388 LEU B CA 1
ATOM 7080 C C . LEU B 1 388 ? 26.188 -31.062 -4.879 1 98.31 388 LEU B C 1
ATOM 7082 O O . LEU B 1 388 ? 27.078 -30.25 -5.16 1 98.31 388 LEU B O 1
ATOM 7086 N N . GLY B 1 389 ? 25.953 -31.469 -3.627 1 98.12 389 GLY B N 1
ATOM 7087 C CA . GLY B 1 389 ? 26.734 -30.953 -2.512 1 98.12 389 GLY B CA 1
ATOM 7088 C C . GLY B 1 389 ? 26.359 -29.531 -2.135 1 98.12 389 GLY B C 1
ATOM 7089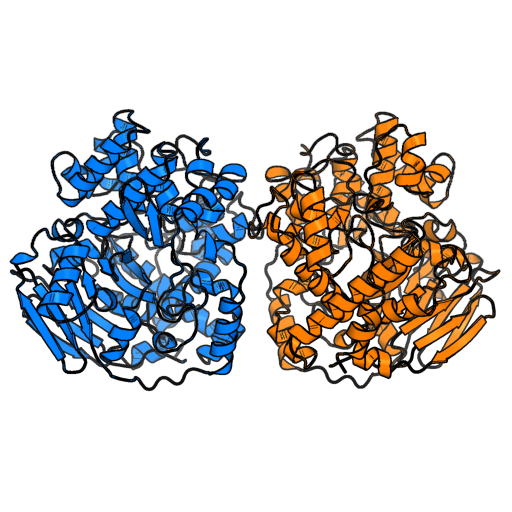 O O . GLY B 1 389 ? 27.234 -28.734 -1.762 1 98.12 389 GLY B O 1
ATOM 7090 N N . VAL B 1 390 ? 25.125 -29.156 -2.342 1 98.25 390 VAL B N 1
ATOM 7091 C CA . VAL B 1 390 ? 24.672 -27.812 -2.014 1 98.25 390 VAL B CA 1
ATOM 7092 C C . VAL B 1 390 ? 23.516 -27.891 -1.017 1 98.25 390 VAL B C 1
ATOM 7094 O O . VAL B 1 390 ? 22.969 -28.969 -0.769 1 98.25 390 VAL B O 1
ATOM 7097 N N . ALA B 1 391 ? 23.156 -26.781 -0.398 1 98 391 ALA B N 1
ATOM 7098 C CA . ALA B 1 391 ? 22.062 -26.734 0.564 1 98 391 ALA B CA 1
ATOM 7099 C C . ALA B 1 391 ? 20.703 -26.891 -0.132 1 98 391 ALA B C 1
ATOM 7101 O O . ALA B 1 391 ? 20.562 -26.562 -1.311 1 98 391 ALA B O 1
ATOM 7102 N N . ASP B 1 392 ? 19.75 -27.375 0.544 1 98.69 392 ASP B N 1
ATOM 7103 C CA . ASP B 1 392 ? 18.391 -27.562 0.045 1 98.69 392 ASP B CA 1
ATOM 7104 C C . ASP B 1 392 ? 17.531 -26.328 0.342 1 98.69 392 ASP B C 1
ATOM 7106 O O . ASP B 1 392 ? 16.906 -26.234 1.399 1 98.69 392 ASP B O 1
ATOM 7110 N N . TYR B 1 393 ? 17.422 -25.469 -0.591 1 98.62 393 TYR B N 1
ATOM 7111 C CA . TYR B 1 393 ? 16.625 -24.266 -0.413 1 98.62 393 TYR B CA 1
ATOM 7112 C C . TYR B 1 393 ? 15.203 -24.469 -0.912 1 98.62 393 TYR B C 1
ATOM 7114 O O . TYR B 1 393 ? 14.75 -23.766 -1.818 1 98.62 393 TYR B O 1
ATOM 7122 N N . THR B 1 394 ? 14.523 -25.438 -0.34 1 98.62 394 THR B N 1
ATOM 7123 C CA . THR B 1 394 ? 13.125 -25.734 -0.625 1 98.62 394 THR B CA 1
ATOM 7124 C C . THR B 1 394 ? 12.312 -25.797 0.665 1 98.62 394 THR B C 1
ATOM 7126 O O . THR B 1 394 ? 12.875 -25.875 1.758 1 98.62 394 THR B O 1
ATOM 7129 N N . VAL B 1 395 ? 11.078 -25.594 0.569 1 98.62 395 VAL B N 1
ATOM 7130 C CA . VAL B 1 395 ? 10.102 -25.906 1.609 1 98.62 395 VAL B CA 1
ATOM 7131 C C . VAL B 1 395 ? 9.102 -26.938 1.084 1 98.62 395 VAL B C 1
ATOM 7133 O O . VAL B 1 395 ? 8.438 -26.703 0.07 1 98.62 395 VAL B O 1
ATOM 7136 N N . LYS B 1 396 ? 9.062 -28.078 1.745 1 98.31 396 LYS B N 1
ATOM 7137 C CA . LYS B 1 396 ? 8.219 -29.203 1.336 1 98.31 396 LYS B CA 1
ATOM 7138 C C . LYS B 1 396 ? 8.461 -29.562 -0.124 1 98.31 396 LYS B C 1
ATOM 7140 O O . LYS B 1 396 ? 7.516 -29.812 -0.874 1 98.31 396 LYS B O 1
ATOM 7145 N N . GLY B 1 397 ? 9.68 -29.438 -0.524 1 98.12 397 GLY B N 1
ATOM 7146 C CA . GLY B 1 397 ? 10.102 -29.906 -1.835 1 98.12 397 GLY B CA 1
ATOM 7147 C C . GLY B 1 397 ? 10.031 -28.828 -2.902 1 98.12 397 GLY B C 1
ATOM 7148 O O . GLY B 1 397 ? 10.586 -29 -3.992 1 98.12 397 GLY B O 1
ATOM 7149 N N . MET B 1 398 ? 9.438 -27.719 -2.621 1 98.56 398 MET B N 1
ATOM 7150 C CA . MET B 1 398 ? 9.305 -26.656 -3.605 1 98.56 398 MET B CA 1
ATOM 7151 C C . MET B 1 398 ? 10.375 -25.594 -3.404 1 98.56 398 MET B C 1
ATOM 7153 O O . MET B 1 398 ? 10.531 -25.062 -2.303 1 98.56 398 MET B O 1
ATOM 7157 N N . ALA B 1 399 ? 11.055 -25.25 -4.48 1 98.69 399 ALA B N 1
ATOM 7158 C CA . ALA B 1 399 ? 12.164 -24.312 -4.434 1 98.69 399 ALA B CA 1
ATOM 7159 C C . ALA B 1 399 ? 11.695 -22.922 -3.98 1 98.69 399 ALA B C 1
ATOM 7161 O O . ALA B 1 399 ? 10.602 -22.484 -4.348 1 98.69 399 ALA B O 1
ATOM 7162 N N . LEU B 1 400 ? 12.531 -22.203 -3.244 1 98.69 400 LEU B N 1
ATOM 7163 C CA . LEU B 1 400 ? 12.211 -20.875 -2.74 1 98.69 400 LEU B CA 1
ATOM 7164 C C . LEU B 1 400 ? 12.062 -19.891 -3.887 1 98.69 400 LEU B C 1
ATOM 7166 O O . LEU B 1 400 ? 12.883 -19.859 -4.809 1 98.69 400 LEU B O 1
ATOM 7170 N N . PRO B 1 401 ? 11.016 -19.094 -3.863 1 98.31 401 PRO B N 1
ATOM 7171 C CA . PRO B 1 401 ? 10.898 -18.016 -4.836 1 98.31 401 PRO B CA 1
ATOM 7172 C C . PRO B 1 401 ? 11.742 -16.797 -4.465 1 98.31 401 PRO B C 1
ATOM 7174 O O . PRO B 1 401 ? 12.555 -16.859 -3.543 1 98.31 401 PRO B O 1
ATOM 7177 N N . ALA B 1 402 ? 11.516 -15.688 -5.18 1 98.38 402 ALA B N 1
ATOM 7178 C CA . ALA B 1 402 ? 12.406 -14.523 -5.152 1 98.38 402 ALA B CA 1
ATOM 7179 C C . ALA B 1 402 ? 12.242 -13.742 -3.857 1 98.38 402 ALA B C 1
ATOM 7181 O O . ALA B 1 402 ? 13.195 -13.125 -3.369 1 98.38 402 ALA B O 1
ATOM 7182 N N . HIS B 1 403 ? 11.016 -13.656 -3.359 1 98.19 403 HIS B N 1
ATOM 7183 C CA . HIS B 1 403 ? 10.758 -12.859 -2.166 1 98.19 403 HIS B CA 1
ATOM 7184 C C . HIS B 1 403 ? 11.375 -13.5 -0.928 1 98.19 403 HIS B C 1
ATOM 7186 O O . HIS B 1 403 ? 10.828 -14.469 -0.387 1 98.19 403 HIS B O 1
ATOM 7192 N N . ASP B 1 404 ? 12.43 -12.914 -0.459 1 98.06 404 ASP B N 1
ATOM 7193 C CA . ASP B 1 404 ? 13.383 -13.547 0.449 1 98.06 404 ASP B CA 1
ATOM 7194 C C . ASP B 1 404 ? 12.852 -13.555 1.882 1 98.06 404 ASP B C 1
ATOM 7196 O O . ASP B 1 404 ? 12.852 -12.516 2.555 1 98.06 404 ASP B O 1
ATOM 7200 N N . GLY B 1 405 ? 12.477 -14.703 2.367 1 97.94 405 GLY B N 1
ATOM 7201 C CA . GLY B 1 405 ? 11.945 -14.859 3.709 1 97.94 405 GLY B CA 1
ATOM 7202 C C . GLY B 1 405 ? 12.977 -14.648 4.797 1 97.94 405 GLY B C 1
ATOM 7203 O O . GLY B 1 405 ? 12.641 -14.547 5.977 1 97.94 405 GLY B O 1
ATOM 7204 N N . ARG B 1 406 ? 14.281 -14.516 4.496 1 97 406 ARG B N 1
ATOM 7205 C CA . ARG B 1 406 ? 15.344 -14.242 5.465 1 97 406 ARG B CA 1
ATOM 7206 C C . ARG B 1 406 ? 15.266 -12.805 5.969 1 97 406 ARG B C 1
ATOM 7208 O O . ARG B 1 406 ? 15.703 -12.516 7.086 1 97 406 ARG B O 1
ATOM 7215 N N . VAL B 1 407 ? 14.656 -11.961 4.996 1 95.88 407 VAL B N 1
ATOM 7216 C CA . VAL B 1 407 ? 14.555 -10.555 5.371 1 95.88 407 VAL B CA 1
ATOM 7217 C C . VAL B 1 407 ? 13.094 -10.188 5.605 1 95.88 407 VAL B C 1
ATOM 7219 O O . VAL B 1 407 ? 12.797 -9.258 6.359 1 95.88 407 VAL B O 1
ATOM 7222 N N . LEU B 1 408 ? 12.203 -10.766 4.91 1 97.31 408 LEU B N 1
ATOM 7223 C CA . LEU B 1 408 ? 10.766 -10.656 5.152 1 97.31 408 LEU B CA 1
ATOM 7224 C C . LEU B 1 408 ? 10.281 -11.805 6.027 1 97.31 408 LEU B C 1
ATOM 7226 O O . LEU B 1 408 ? 9.789 -12.812 5.516 1 97.31 408 LEU B O 1
ATOM 7230 N N . HIS B 1 409 ? 10.312 -11.602 7.312 1 97.56 409 HIS B N 1
ATOM 7231 C CA . HIS B 1 409 ? 10.125 -12.711 8.242 1 97.56 409 HIS B CA 1
ATOM 7232 C C . HIS B 1 409 ? 8.688 -13.203 8.242 1 97.56 409 HIS B C 1
ATOM 7234 O O . HIS B 1 409 ? 8.43 -14.391 8.445 1 97.56 409 HIS B O 1
ATOM 7240 N N . GLY B 1 410 ? 7.699 -12.273 8.055 1 97.69 410 GLY B N 1
ATOM 7241 C CA . GLY B 1 410 ? 6.328 -12.727 7.875 1 97.69 410 GLY B CA 1
ATOM 7242 C C . GLY B 1 410 ? 6.152 -13.641 6.676 1 97.69 410 GLY B C 1
ATOM 7243 O O . GLY B 1 410 ? 5.438 -14.641 6.75 1 97.69 410 GLY B O 1
ATOM 7244 N N . GLN B 1 411 ? 6.793 -13.258 5.543 1 98.44 411 GLN B N 1
ATOM 7245 C CA . GLN B 1 411 ? 6.773 -14.109 4.359 1 98.44 411 GLN B CA 1
ATOM 7246 C C . GLN B 1 411 ? 7.492 -15.438 4.625 1 98.44 411 GLN B C 1
ATOM 7248 O O . GLN B 1 411 ? 7.09 -16.484 4.105 1 98.44 411 GLN B O 1
ATOM 7253 N N . GLY B 1 412 ? 8.586 -15.359 5.379 1 98.62 412 GLY B N 1
ATOM 7254 C CA . GLY B 1 412 ? 9.234 -16.594 5.797 1 98.62 412 GLY B CA 1
ATOM 7255 C C . GLY B 1 412 ? 8.305 -17.531 6.547 1 98.62 412 GLY B C 1
ATOM 7256 O O . GLY B 1 412 ? 8.258 -18.719 6.262 1 98.62 412 GLY B O 1
ATOM 7257 N N . LEU B 1 413 ? 7.574 -16.969 7.496 1 98.62 413 LEU B N 1
ATOM 7258 C CA . LEU B 1 413 ? 6.586 -17.75 8.234 1 98.62 413 LEU B CA 1
ATOM 7259 C C . LEU B 1 413 ? 5.547 -18.344 7.285 1 98.62 413 LEU B C 1
ATOM 7261 O O . LEU B 1 413 ? 5.172 -19.516 7.422 1 98.62 413 LEU B O 1
ATOM 7265 N N . SER B 1 414 ? 5.113 -17.531 6.355 1 98.69 414 SER B N 1
ATOM 7266 C CA . SER B 1 414 ? 4.148 -17.984 5.363 1 98.69 414 SER B CA 1
ATOM 7267 C C . SER B 1 414 ? 4.691 -19.172 4.57 1 98.69 414 SER B C 1
ATOM 7269 O O . SER B 1 414 ? 3.967 -20.141 4.316 1 98.69 414 SER B O 1
ATOM 7271 N N . TYR B 1 415 ? 5.969 -19.094 4.102 1 98.62 415 TYR B N 1
ATOM 7272 C CA . TYR B 1 415 ? 6.582 -20.219 3.395 1 98.62 415 TYR B CA 1
ATOM 7273 C C . TYR B 1 415 ? 6.566 -21.484 4.25 1 98.62 415 TYR B C 1
ATOM 7275 O O . TYR B 1 415 ? 6.23 -22.562 3.766 1 98.62 415 TYR B O 1
ATOM 7283 N N . ALA B 1 416 ? 6.898 -21.359 5.5 1 98.62 416 ALA B N 1
ATOM 7284 C CA . ALA B 1 416 ? 7.051 -22.5 6.395 1 98.62 416 ALA B CA 1
ATOM 7285 C C . ALA B 1 416 ? 5.742 -23.281 6.52 1 98.62 416 ALA B C 1
ATOM 7287 O O . ALA B 1 416 ? 5.742 -24.516 6.516 1 98.62 416 ALA B O 1
ATOM 7288 N N . VAL B 1 417 ? 4.656 -22.531 6.594 1 98.56 417 VAL B N 1
ATOM 7289 C CA . VAL B 1 417 ? 3.424 -23.203 6.984 1 98.56 417 VAL B CA 1
ATOM 7290 C C . VAL B 1 417 ? 2.547 -23.438 5.754 1 98.56 417 VAL B C 1
ATOM 7292 O O . VAL B 1 417 ? 1.531 -24.125 5.832 1 98.56 417 VAL B O 1
ATOM 7295 N N . SER B 1 418 ? 2.893 -22.891 4.617 1 98.12 418 SER B N 1
ATOM 7296 C CA . SER B 1 418 ? 2.092 -23.031 3.408 1 98.12 418 SER B CA 1
ATOM 7297 C C . SER B 1 418 ? 1.859 -24.5 3.066 1 98.12 418 SER B C 1
ATOM 7299 O O . SER B 1 418 ? 2.775 -25.328 3.168 1 98.12 418 SER B O 1
ATOM 7301 N N . ASN B 1 419 ? 0.651 -24.844 2.625 1 97.62 419 ASN B N 1
ATOM 7302 C CA . ASN B 1 419 ? 0.315 -26.219 2.289 1 97.62 419 ASN B CA 1
ATOM 7303 C C . ASN B 1 419 ? 1.033 -26.688 1.024 1 97.62 419 ASN B C 1
ATOM 7305 O O . ASN B 1 419 ? 1.352 -27.859 0.881 1 97.62 419 ASN B O 1
ATOM 7309 N N . ARG B 1 420 ? 1.265 -25.844 0.122 1 95.44 420 ARG B N 1
ATOM 7310 C CA . ARG B 1 420 ? 1.776 -26.25 -1.18 1 95.44 420 ARG B CA 1
ATOM 7311 C C . ARG B 1 420 ? 3.297 -26.141 -1.23 1 95.44 420 ARG B C 1
ATOM 7313 O O . ARG B 1 420 ? 3.92 -26.547 -2.213 1 95.44 420 ARG B O 1
ATOM 7320 N N . GLY B 1 421 ? 3.934 -25.656 -0.197 1 96.69 421 GLY B N 1
ATOM 7321 C CA . GLY B 1 421 ? 5.363 -25.391 -0.217 1 96.69 421 GLY B CA 1
ATOM 7322 C C . GLY B 1 421 ? 5.707 -23.922 -0.317 1 96.69 421 GLY B C 1
ATOM 7323 O O . GLY B 1 421 ? 4.887 -23.062 0.014 1 96.69 421 GLY B O 1
ATOM 7324 N N . ALA B 1 422 ? 6.918 -23.625 -0.681 1 97.31 422 ALA B N 1
ATOM 7325 C CA . ALA B 1 422 ? 7.402 -22.25 -0.722 1 97.31 422 ALA B CA 1
ATOM 7326 C C . ALA B 1 422 ? 6.734 -21.469 -1.85 1 97.31 422 ALA B C 1
ATOM 7328 O O . ALA B 1 422 ? 7.285 -21.344 -2.943 1 97.31 422 ALA B O 1
ATOM 7329 N N . ASP B 1 423 ? 5.578 -20.953 -1.54 1 96.12 423 ASP B N 1
ATOM 7330 C CA . ASP B 1 423 ? 4.77 -20.188 -2.488 1 96.12 423 ASP B CA 1
ATOM 7331 C C . ASP B 1 423 ? 4.594 -18.75 -2.021 1 96.12 423 ASP B C 1
ATOM 7333 O O . ASP B 1 423 ? 3.963 -18.484 -0.992 1 96.12 423 ASP B O 1
ATOM 7337 N N . HIS B 1 424 ? 5.047 -17.828 -2.82 1 95.44 424 HIS B N 1
ATOM 7338 C CA . HIS B 1 424 ? 5.016 -16.422 -2.408 1 95.44 424 HIS B CA 1
ATOM 7339 C C . HIS B 1 424 ? 3.611 -15.844 -2.531 1 95.44 424 HIS B C 1
ATOM 7341 O O . HIS B 1 424 ? 3.328 -14.773 -1.996 1 95.44 424 HIS B O 1
ATOM 7347 N N . LEU B 1 425 ? 2.719 -16.578 -3.152 1 94.56 425 LEU B N 1
ATOM 7348 C CA . LEU B 1 425 ? 1.375 -16.062 -3.361 1 94.56 425 LEU B CA 1
ATOM 7349 C C . LEU B 1 425 ? 0.367 -16.766 -2.465 1 94.56 425 LEU B C 1
ATOM 7351 O O . LEU B 1 425 ? -0.828 -16.469 -2.504 1 94.56 425 LEU B O 1
ATOM 7355 N N . TYR B 1 426 ? 0.826 -17.703 -1.658 1 96.5 426 TYR B N 1
ATOM 7356 C CA . TYR B 1 426 ? -0.126 -18.438 -0.843 1 96.5 426 TYR B CA 1
ATOM 7357 C C . TYR B 1 426 ? -0.862 -17.516 0.119 1 96.5 426 TYR B C 1
ATOM 7359 O O . TYR B 1 426 ? -2.055 -17.703 0.373 1 96.5 426 TYR B O 1
ATOM 7367 N N . ALA B 1 427 ? -0.148 -16.531 0.688 1 95.56 427 ALA B N 1
ATOM 7368 C CA . ALA B 1 427 ? -0.751 -15.539 1.568 1 95.56 427 ALA B CA 1
ATOM 7369 C C . ALA B 1 427 ? -0.311 -14.133 1.183 1 95.56 427 ALA B C 1
ATOM 7371 O O . ALA B 1 427 ? -0.946 -13.148 1.569 1 95.56 427 ALA B O 1
ATOM 7372 N N . SER B 1 428 ? 0.798 -14.016 0.547 1 94.12 428 SER B N 1
ATOM 7373 C CA . SER B 1 428 ? 1.34 -12.758 0.057 1 94.12 428 SER B CA 1
ATOM 7374 C C . SER B 1 428 ? 1.612 -11.789 1.205 1 94.12 428 SER B C 1
ATOM 7376 O O . SER B 1 428 ? 1.263 -10.609 1.127 1 94.12 428 SER B O 1
ATOM 7378 N N . MET B 1 429 ? 2.215 -12.273 2.262 1 95.44 429 MET B N 1
ATOM 7379 C CA . MET B 1 429 ? 2.645 -11.422 3.365 1 95.44 429 MET B CA 1
ATOM 7380 C C . MET B 1 429 ? 3.654 -10.383 2.889 1 95.44 429 MET B C 1
ATOM 7382 O O . MET B 1 429 ? 3.764 -9.305 3.473 1 95.44 429 MET B O 1
ATOM 7386 N N . LEU B 1 430 ? 4.332 -10.688 1.771 1 95.56 430 LEU B N 1
ATOM 7387 C CA . LEU B 1 430 ? 5.375 -9.844 1.196 1 95.56 430 LEU B CA 1
ATOM 7388 C C . LEU B 1 430 ? 4.832 -8.445 0.886 1 95.56 430 LEU B C 1
ATOM 7390 O O . LEU B 1 430 ? 5.512 -7.445 1.125 1 95.56 430 LEU B O 1
ATOM 7394 N N . SER B 1 431 ? 3.646 -8.391 0.363 1 93 431 SER B N 1
ATOM 7395 C CA . SER B 1 431 ? 3.088 -7.102 -0.029 1 93 431 SER B CA 1
ATOM 7396 C C . SER B 1 431 ? 2.916 -6.184 1.178 1 93 431 SER B C 1
ATOM 7398 O O . SER B 1 431 ? 3.178 -4.98 1.092 1 93 431 SER B O 1
ATOM 7400 N N . LEU B 1 432 ? 2.504 -6.684 2.283 1 90.5 432 LEU B N 1
ATOM 7401 C CA . LEU B 1 432 ? 2.307 -5.93 3.518 1 90.5 432 LEU B CA 1
ATOM 7402 C C . LEU B 1 432 ? 3.641 -5.469 4.094 1 90.5 432 LEU B C 1
ATOM 7404 O O . LEU B 1 432 ? 3.742 -4.367 4.633 1 90.5 432 LEU B O 1
ATOM 7408 N N . GLU B 1 433 ? 4.602 -6.285 3.947 1 91.88 433 GLU B N 1
ATOM 7409 C CA . GLU B 1 433 ? 5.918 -5.992 4.512 1 91.88 433 GLU B CA 1
ATOM 7410 C C . GLU B 1 433 ? 6.68 -5 3.639 1 91.88 433 GLU B C 1
ATOM 7412 O O . GLU B 1 433 ? 7.324 -4.082 4.152 1 91.88 433 GLU B O 1
ATOM 7417 N N . TYR B 1 434 ? 6.621 -5.191 2.293 1 91.25 434 TYR B N 1
ATOM 7418 C CA . TYR B 1 434 ? 7.246 -4.227 1.394 1 91.25 434 TYR B CA 1
ATOM 7419 C C . TYR B 1 434 ? 6.625 -2.846 1.559 1 91.25 434 TYR B C 1
ATOM 7421 O O . TYR B 1 434 ? 7.312 -1.83 1.447 1 91.25 434 TYR B O 1
ATOM 7429 N N . GLY B 1 435 ? 5.379 -2.904 1.851 1 85.81 435 GLY B N 1
ATOM 7430 C CA . GLY B 1 435 ? 4.641 -1.651 1.934 1 85.81 435 GLY B CA 1
ATOM 7431 C C . GLY B 1 435 ? 4.734 -0.993 3.297 1 85.81 435 GLY B C 1
ATOM 7432 O O . GLY B 1 435 ? 4.246 0.122 3.488 1 85.81 435 GLY B O 1
ATOM 7433 N N . GLY B 1 436 ? 5.285 -1.73 4.293 1 82.31 436 GLY B N 1
ATOM 7434 C CA . GLY B 1 436 ? 5.504 -1.148 5.605 1 82.31 436 GLY B CA 1
ATOM 7435 C C . GLY B 1 436 ? 4.324 -1.337 6.543 1 82.31 436 GLY B C 1
ATOM 7436 O O . GLY B 1 436 ? 4.375 -0.924 7.703 1 82.31 436 GLY B O 1
ATOM 7437 N N . GLU B 1 437 ? 3.262 -1.887 6.016 1 81.62 437 GLU B N 1
ATOM 7438 C CA . GLU B 1 437 ? 2.115 -2.166 6.875 1 81.62 437 GLU B CA 1
ATOM 7439 C C . GLU B 1 437 ? 2.486 -3.135 7.996 1 81.62 437 GLU B C 1
ATOM 7441 O O . GLU B 1 437 ? 1.943 -3.053 9.102 1 81.62 437 GLU B O 1
ATOM 7446 N N . LEU B 1 438 ? 3.328 -4.051 7.617 1 86.19 438 LEU B N 1
ATOM 7447 C CA . LEU B 1 438 ? 3.922 -4.953 8.594 1 86.19 438 LEU B CA 1
ATOM 7448 C C . LEU B 1 438 ? 5.434 -4.77 8.656 1 86.19 438 LEU B C 1
ATOM 7450 O O . LEU B 1 438 ? 6.082 -4.555 7.633 1 86.19 438 LEU B O 1
ATOM 7454 N N . ASP B 1 439 ? 5.906 -4.887 9.859 1 82.94 439 ASP B N 1
ATOM 7455 C CA . ASP B 1 439 ? 7.359 -4.887 10.016 1 82.94 439 ASP B CA 1
ATOM 7456 C C . ASP B 1 439 ? 7.98 -6.113 9.352 1 82.94 439 ASP B C 1
ATOM 7458 O O . ASP B 1 439 ? 7.613 -7.246 9.664 1 82.94 439 ASP B O 1
ATOM 7462 N N . PRO B 1 440 ? 8.883 -5.91 8.43 1 91.12 440 PRO B N 1
ATOM 7463 C CA . PRO B 1 440 ? 9.508 -7.074 7.801 1 91.12 440 PRO B CA 1
ATOM 7464 C C . PRO B 1 440 ? 10.266 -7.945 8.797 1 91.12 440 PRO B C 1
ATOM 7466 O O . PRO B 1 440 ? 10.422 -9.148 8.578 1 91.12 440 PRO B O 1
ATOM 7469 N N . GLN B 1 441 ? 10.719 -7.344 9.906 1 89.75 441 GLN B N 1
ATOM 7470 C CA . GLN B 1 441 ? 11.516 -8.078 10.883 1 89.75 441 GLN B CA 1
ATOM 7471 C C . GLN B 1 441 ? 10.625 -8.664 11.977 1 89.75 441 GLN B C 1
ATOM 7473 O O . GLN B 1 441 ? 9.672 -8.016 12.414 1 89.75 441 GLN B O 1
ATOM 7478 N N . GLY B 1 442 ? 10.977 -9.875 12.258 1 90.62 442 GLY B N 1
ATOM 7479 C CA . GLY B 1 442 ? 10.266 -10.555 13.336 1 90.62 442 GLY B CA 1
ATOM 7480 C C . GLY B 1 442 ? 9.047 -11.32 12.852 1 90.62 442 GLY B C 1
ATOM 7481 O O . GLY B 1 442 ? 8.484 -11 11.805 1 90.62 442 GLY B O 1
ATOM 7482 N N . THR B 1 443 ? 8.633 -12.352 13.633 1 93.94 443 THR B N 1
ATOM 7483 C CA . THR B 1 443 ? 7.5 -13.188 13.266 1 93.94 443 THR B CA 1
ATOM 7484 C C . THR B 1 443 ? 6.387 -13.086 14.305 1 93.94 443 THR B C 1
ATOM 7486 O O . THR B 1 443 ? 5.234 -13.43 14.023 1 93.94 443 THR B O 1
ATOM 7489 N N . VAL B 1 444 ? 6.727 -12.688 15.469 1 86 444 VAL B N 1
ATOM 7490 C CA . VAL B 1 444 ? 5.777 -12.664 16.578 1 86 444 VAL B CA 1
ATOM 7491 C C . VAL B 1 444 ? 4.633 -11.703 16.25 1 86 444 VAL B C 1
ATOM 7493 O O . VAL B 1 444 ? 4.859 -10.602 15.758 1 86 444 VAL B O 1
ATOM 7496 N N . GLY B 1 445 ? 3.393 -12.219 16.516 1 88.62 445 GLY B N 1
ATOM 7497 C CA . GLY B 1 445 ? 2.215 -11.383 16.344 1 88.62 445 GLY B CA 1
ATOM 7498 C C . GLY B 1 445 ? 1.68 -11.398 14.914 1 88.62 445 GLY B C 1
ATOM 7499 O O . GLY B 1 445 ? 0.682 -10.742 14.617 1 88.62 445 GLY B O 1
ATOM 7500 N N . LYS B 1 446 ? 2.271 -12.133 14.023 1 94 446 LYS B N 1
ATOM 7501 C CA . LYS B 1 446 ? 1.884 -12.078 12.617 1 94 446 LYS B CA 1
ATOM 7502 C C . LYS B 1 446 ? 0.967 -13.242 12.258 1 94 446 LYS B C 1
ATOM 7504 O O . LYS B 1 446 ? 0.433 -13.305 11.148 1 94 446 LYS B O 1
ATOM 7509 N N . ALA B 1 447 ? 0.707 -14.18 13.148 1 95.94 447 ALA B N 1
ATOM 7510 C CA . ALA B 1 447 ? 0 -15.43 12.883 1 95.94 447 ALA B CA 1
ATOM 7511 C C . ALA B 1 447 ? -1.435 -15.164 12.438 1 95.94 447 ALA B C 1
ATOM 7513 O O . ALA B 1 447 ? -1.893 -15.727 11.438 1 95.94 447 ALA B O 1
ATOM 7514 N N . ALA B 1 448 ? -2.158 -14.367 13.172 1 93.88 448 ALA B N 1
ATOM 7515 C CA . ALA B 1 448 ? -3.555 -14.086 12.852 1 93.88 448 ALA B CA 1
ATOM 7516 C C . ALA B 1 448 ? -3.686 -13.438 11.477 1 93.88 448 ALA B C 1
ATOM 7518 O O . ALA B 1 448 ? -4.594 -13.766 10.711 1 93.88 448 ALA B O 1
ATOM 7519 N N . ARG B 1 449 ? -2.805 -12.445 11.195 1 93.56 449 ARG B N 1
ATOM 7520 C CA . ARG B 1 449 ? -2.811 -11.781 9.898 1 93.56 449 ARG B CA 1
ATOM 7521 C C . ARG B 1 449 ? -2.51 -12.766 8.773 1 93.56 449 ARG B C 1
ATOM 7523 O O . ARG B 1 449 ? -3.119 -12.711 7.703 1 93.56 449 ARG B O 1
ATOM 7530 N N . LEU B 1 450 ? -1.57 -13.648 9.039 1 97.88 450 LEU B N 1
ATOM 7531 C CA . LEU B 1 450 ? -1.222 -14.672 8.055 1 97.88 450 LEU B CA 1
ATOM 7532 C C . LEU B 1 450 ? -2.432 -15.531 7.715 1 97.88 450 LEU B C 1
ATOM 7534 O O . LEU B 1 450 ? -2.717 -15.773 6.539 1 97.88 450 LEU B O 1
ATOM 7538 N N . VAL B 1 451 ? -3.164 -15.984 8.695 1 97.62 451 VAL B N 1
ATOM 7539 C CA . VAL B 1 451 ? -4.352 -16.812 8.484 1 97.62 451 VAL B CA 1
ATOM 7540 C C . VAL B 1 451 ? -5.367 -16.031 7.645 1 97.62 451 VAL B C 1
ATOM 7542 O O . VAL B 1 451 ? -5.949 -16.594 6.707 1 97.62 451 VAL B O 1
ATOM 7545 N N . HIS B 1 452 ? -5.531 -14.836 8 1 95.69 452 HIS B N 1
ATOM 7546 C CA . HIS B 1 452 ? -6.461 -13.992 7.258 1 95.69 452 HIS B CA 1
ATOM 7547 C C . HIS B 1 452 ? -6.051 -13.883 5.793 1 95.69 452 HIS B C 1
ATOM 7549 O O . HIS B 1 452 ? -6.887 -14.031 4.898 1 95.69 452 HIS B O 1
ATOM 7555 N N . GLU B 1 453 ? -4.785 -13.617 5.547 1 97.12 453 GLU B N 1
ATOM 7556 C CA . GLU B 1 453 ? -4.305 -13.438 4.184 1 97.12 453 GLU B CA 1
ATOM 7557 C C . GLU B 1 453 ? -4.418 -14.727 3.383 1 97.12 453 GLU B C 1
ATOM 7559 O O . GLU B 1 453 ? -4.66 -14.703 2.176 1 97.12 453 GLU B O 1
ATOM 7564 N N . GLU B 1 454 ? -4.18 -15.836 4 1 98.19 454 GLU B N 1
ATOM 7565 C CA . GLU B 1 454 ? -4.391 -17.109 3.338 1 98.19 454 GLU B CA 1
ATOM 7566 C C . GLU B 1 454 ? -5.84 -17.266 2.883 1 98.19 454 GLU B C 1
ATOM 7568 O O . GLU B 1 454 ? -6.102 -17.734 1.771 1 98.19 454 GLU B O 1
ATOM 7573 N N . ASN B 1 455 ? -6.762 -16.953 3.77 1 97.62 455 ASN B N 1
ATOM 7574 C CA . ASN B 1 455 ? -8.18 -17.047 3.439 1 97.62 455 ASN B CA 1
ATOM 7575 C C . ASN B 1 455 ? -8.539 -16.156 2.26 1 97.62 455 ASN B C 1
ATOM 7577 O O . ASN B 1 455 ? -9.312 -16.547 1.384 1 97.62 455 ASN B O 1
ATOM 7581 N N . VAL B 1 456 ? -7.977 -15 2.27 1 97.31 456 VAL B N 1
ATOM 7582 C CA . VAL B 1 456 ? -8.234 -14.039 1.203 1 97.31 456 VAL B CA 1
ATOM 7583 C C . VAL B 1 456 ? -7.695 -14.578 -0.12 1 97.31 456 VAL B C 1
ATOM 7585 O O . VAL B 1 456 ? -8.383 -14.523 -1.145 1 97.31 456 VAL B O 1
ATOM 7588 N N . ALA B 1 457 ? -6.477 -15.055 -0.09 1 97.75 457 ALA B N 1
ATOM 7589 C CA . ALA B 1 457 ? -5.871 -15.602 -1.305 1 97.75 457 ALA B CA 1
ATOM 7590 C C . ALA B 1 457 ? -6.695 -16.766 -1.855 1 97.75 457 ALA B C 1
ATOM 7592 O O . ALA B 1 457 ? -6.918 -16.844 -3.064 1 97.75 457 ALA B O 1
ATOM 7593 N N . ALA B 1 458 ? -7.121 -17.625 -0.978 1 97.88 458 ALA B N 1
ATOM 7594 C CA . ALA B 1 458 ? -7.93 -18.766 -1.401 1 97.88 458 ALA B CA 1
ATOM 7595 C C . ALA B 1 458 ? -9.266 -18.297 -1.987 1 97.88 458 ALA B C 1
ATOM 7597 O O . ALA B 1 458 ? -9.75 -18.875 -2.959 1 97.88 458 ALA B O 1
ATOM 7598 N N . LEU B 1 459 ? -9.859 -17.297 -1.384 1 97.56 459 LEU B N 1
ATOM 7599 C CA . LEU B 1 459 ? -11.109 -16.75 -1.894 1 97.56 459 LEU B CA 1
ATOM 7600 C C . LEU B 1 459 ? -10.922 -16.203 -3.307 1 97.56 459 LEU B C 1
ATOM 7602 O O . LEU B 1 459 ? -11.75 -16.469 -4.188 1 97.56 459 LEU B O 1
ATOM 7606 N N . PHE B 1 460 ? -9.867 -15.516 -3.516 1 97.69 460 PHE B N 1
ATOM 7607 C CA . PHE B 1 460 ? -9.594 -14.945 -4.832 1 97.69 460 PHE B CA 1
ATOM 7608 C C . PHE B 1 460 ? -9.398 -16.047 -5.867 1 97.69 460 PHE B C 1
ATOM 7610 O O . PHE B 1 460 ? -9.891 -15.938 -6.996 1 97.69 460 PHE B O 1
ATOM 7617 N N . ASP B 1 461 ? -8.742 -17.094 -5.449 1 97.44 461 ASP B N 1
ATOM 7618 C CA . ASP B 1 461 ? -8.531 -18.219 -6.348 1 97.44 461 ASP B CA 1
ATOM 7619 C C . ASP B 1 461 ? -9.828 -18.984 -6.586 1 97.44 461 ASP B C 1
ATOM 7621 O O . ASP B 1 461 ? -9.953 -19.719 -7.57 1 97.44 461 ASP B O 1
ATOM 7625 N N . THR B 1 462 ? -10.711 -18.859 -5.633 1 97.38 462 THR B N 1
ATOM 7626 C CA . THR B 1 462 ? -12 -19.531 -5.742 1 97.38 462 THR B CA 1
ATOM 7627 C C . THR B 1 462 ? -12.906 -18.797 -6.727 1 97.38 462 THR B C 1
ATOM 7629 O O . THR B 1 462 ? -13.609 -19.422 -7.523 1 97.38 462 THR B O 1
ATOM 7632 N N . GLY B 1 463 ? -12.875 -17.531 -6.676 1 95.62 463 GLY B N 1
ATOM 7633 C CA . GLY B 1 463 ? -13.562 -16.719 -7.664 1 95.62 463 GLY B CA 1
ATOM 7634 C C . GLY B 1 463 ? -12.75 -16.5 -8.922 1 95.62 463 GLY B C 1
ATOM 7635 O O . GLY B 1 463 ? -13.25 -15.93 -9.898 1 95.62 463 GLY B O 1
ATOM 7636 N N . ILE B 1 464 ? -11.508 -16.90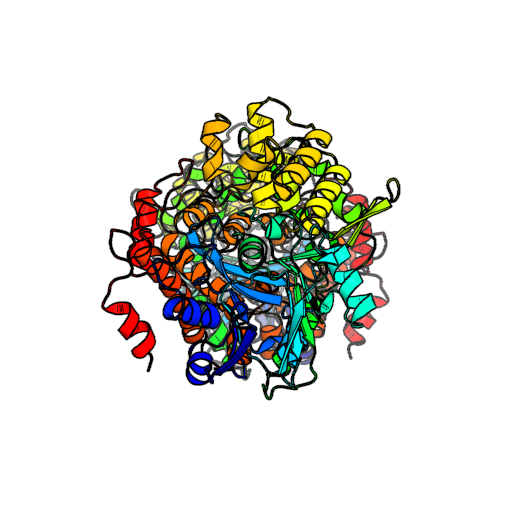6 -8.898 1 96.5 464 ILE B N 1
ATOM 7637 C CA . ILE B 1 464 ? -10.484 -16.812 -9.938 1 96.5 464 ILE B CA 1
ATOM 7638 C C . ILE B 1 464 ? -10.297 -15.344 -10.32 1 96.5 464 ILE B C 1
ATOM 7640 O O . ILE B 1 464 ? -10.461 -14.977 -11.492 1 96.5 464 ILE B O 1
ATOM 7644 N N . ILE B 1 465 ? -10.031 -14.555 -9.438 1 96.75 465 ILE B N 1
ATOM 7645 C CA . ILE B 1 465 ? -9.695 -13.148 -9.609 1 96.75 465 ILE B CA 1
ATOM 7646 C C . ILE B 1 465 ? -8.18 -12.977 -9.562 1 96.75 465 ILE B C 1
ATOM 7648 O O . ILE B 1 465 ? -7.52 -13.438 -8.625 1 96.75 465 ILE B O 1
ATOM 7652 N N . CYS B 1 466 ? -7.699 -12.328 -10.594 1 96.38 466 CYS B N 1
ATOM 7653 C CA . CYS B 1 466 ? -6.258 -12.117 -10.703 1 96.38 466 CYS B CA 1
ATOM 7654 C C . CYS B 1 466 ? -5.715 -11.398 -9.477 1 96.38 466 CYS B C 1
ATOM 7656 O O . CYS B 1 466 ? -6.355 -10.484 -8.953 1 96.38 466 CYS B O 1
ATOM 7658 N N . VAL B 1 467 ? -4.523 -11.82 -9.039 1 94.06 467 VAL B N 1
ATOM 7659 C CA . VAL B 1 467 ? -3.887 -11.258 -7.848 1 94.06 467 VAL B CA 1
ATOM 7660 C C . VAL B 1 467 ? -3.691 -9.758 -8.023 1 94.06 467 VAL B C 1
ATOM 7662 O O . VAL B 1 467 ? -3.762 -9 -7.055 1 94.06 467 VAL B O 1
ATOM 7665 N N . PHE B 1 468 ? -3.564 -9.242 -9.211 1 91.31 468 PHE B N 1
ATOM 7666 C CA . PHE B 1 468 ? -3.385 -7.82 -9.469 1 91.31 468 PHE B CA 1
ATOM 7667 C C . PHE B 1 468 ? -4.691 -7.062 -9.266 1 91.31 468 PHE B C 1
ATOM 7669 O O . PHE B 1 468 ? -4.695 -5.836 -9.18 1 91.31 468 PHE B O 1
ATOM 7676 N N . GLY B 1 469 ? -5.77 -7.77 -9.188 1 92.25 469 GLY B N 1
ATOM 7677 C CA . GLY B 1 469 ? -7.07 -7.164 -8.953 1 92.25 469 GLY B CA 1
ATOM 7678 C C . GLY B 1 469 ? -7.352 -6.879 -7.492 1 92.25 469 GLY B C 1
ATOM 7679 O O . GLY B 1 469 ? -8.344 -6.227 -7.16 1 92.25 469 GLY B O 1
ATOM 7680 N N . ARG B 1 470 ? -6.473 -7.277 -6.645 1 89.94 470 ARG B N 1
ATOM 7681 C CA . ARG B 1 470 ? -6.711 -7.195 -5.207 1 89.94 470 ARG B CA 1
ATOM 7682 C C . ARG B 1 470 ? -6.961 -5.754 -4.777 1 89.94 470 ARG B C 1
ATOM 7684 O O . ARG B 1 470 ? -7.746 -5.5 -3.861 1 89.94 470 ARG B O 1
ATOM 7691 N N . ASP B 1 471 ? -6.289 -4.84 -5.441 1 82.94 471 ASP B N 1
ATOM 7692 C CA . ASP B 1 471 ? -6.434 -3.436 -5.074 1 82.94 471 ASP B CA 1
ATOM 7693 C C . ASP B 1 471 ? -7.695 -2.832 -5.684 1 82.94 471 ASP B C 1
ATOM 7695 O O . ASP B 1 471 ? -8.125 -1.744 -5.293 1 82.94 471 ASP B O 1
ATOM 7699 N N . TYR B 1 472 ? -8.297 -3.504 -6.574 1 88.5 472 TYR B N 1
ATOM 7700 C CA . TYR B 1 472 ? -9.414 -2.967 -7.336 1 88.5 472 TYR B CA 1
ATOM 7701 C C . TYR B 1 472 ? -10.727 -3.629 -6.914 1 88.5 472 TYR B C 1
ATOM 7703 O O . TYR B 1 472 ? -11.781 -3 -6.949 1 88.5 472 TYR B O 1
ATOM 7711 N N . VAL B 1 473 ? -10.594 -4.875 -6.57 1 93 473 VAL B N 1
ATOM 7712 C CA . VAL B 1 473 ? -11.773 -5.613 -6.137 1 93 473 VAL B CA 1
ATOM 7713 C C . VAL B 1 473 ? -11.859 -5.609 -4.613 1 93 473 VAL B C 1
ATOM 7715 O O . VAL B 1 473 ? -11.461 -6.582 -3.963 1 93 473 VAL B O 1
ATOM 7718 N N . THR B 1 474 ? -12.539 -4.648 -4.109 1 86.75 474 THR B N 1
ATOM 7719 C CA . THR B 1 474 ? -12.602 -4.426 -2.668 1 86.75 474 THR B CA 1
ATOM 7720 C C . THR B 1 474 ? -13.562 -5.414 -2.01 1 86.75 474 THR B C 1
ATOM 7722 O O . THR B 1 474 ? -14.273 -6.148 -2.699 1 86.75 474 THR B O 1
ATOM 7725 N N . GLU B 1 475 ? -13.586 -5.398 -0.676 1 86.25 475 GLU B N 1
ATOM 7726 C CA . GLU B 1 475 ? -14.492 -6.25 0.088 1 86.25 475 GLU B CA 1
ATOM 7727 C C . GLU B 1 475 ? -15.945 -6 -0.302 1 86.25 475 GLU B C 1
ATOM 7729 O O . GLU B 1 475 ? -16.734 -6.941 -0.441 1 86.25 475 GLU B O 1
ATOM 7734 N N . GLU B 1 476 ? -16.266 -4.73 -0.562 1 82.31 476 GLU B N 1
ATOM 7735 C CA . GLU B 1 476 ? -17.625 -4.371 -0.929 1 82.31 476 GLU B CA 1
ATOM 7736 C C . GLU B 1 476 ? -18 -4.922 -2.305 1 82.31 476 GLU B C 1
ATOM 7738 O O . GLU B 1 476 ? -19.125 -5.371 -2.52 1 82.31 476 GLU B O 1
ATOM 7743 N N . TYR B 1 477 ? -17.078 -4.82 -3.193 1 90 477 TYR B N 1
ATOM 7744 C CA . TYR B 1 477 ? -17.328 -5.359 -4.523 1 90 477 TYR B CA 1
ATOM 7745 C C . TYR B 1 477 ? -17.5 -6.871 -4.477 1 90 477 TYR B C 1
ATOM 7747 O O . TYR B 1 477 ? -18.344 -7.434 -5.18 1 90 477 TYR B O 1
ATOM 7755 N N . LEU B 1 478 ? -16.672 -7.531 -3.641 1 94.38 478 LEU B N 1
ATOM 7756 C CA . LEU B 1 478 ? -16.797 -8.977 -3.496 1 94.38 478 LEU B CA 1
ATOM 7757 C C . LEU B 1 478 ? -18.172 -9.359 -2.979 1 94.38 478 LEU B C 1
ATOM 7759 O O . LEU B 1 478 ? -18.797 -10.305 -3.479 1 94.38 478 LEU B O 1
ATOM 7763 N N . GLU B 1 479 ? -18.641 -8.594 -1.948 1 92.62 479 GLU B N 1
ATOM 7764 C CA . GLU B 1 479 ? -19.969 -8.859 -1.384 1 92.62 479 GLU B CA 1
ATOM 7765 C C . GLU B 1 479 ? -21.062 -8.703 -2.436 1 92.62 479 GLU B C 1
ATOM 7767 O O . GLU B 1 479 ? -21.969 -9.531 -2.525 1 92.62 479 GLU B O 1
ATOM 7772 N N . THR B 1 480 ? -20.922 -7.68 -3.223 1 90.62 480 THR B N 1
ATOM 7773 C CA . THR B 1 480 ? -21.922 -7.41 -4.25 1 90.62 480 THR B CA 1
ATOM 7774 C C . THR B 1 480 ? -21.828 -8.438 -5.375 1 90.62 480 THR B C 1
ATOM 7776 O O . THR B 1 480 ? -22.859 -8.961 -5.824 1 90.62 480 THR B O 1
ATOM 7779 N N . LEU B 1 481 ? -20.641 -8.758 -5.812 1 94.44 481 LEU B N 1
ATOM 7780 C CA . LEU B 1 481 ? -20.438 -9.672 -6.934 1 94.44 481 LEU B CA 1
ATOM 7781 C C . LEU B 1 481 ? -20.922 -11.078 -6.582 1 94.44 481 LEU B C 1
ATOM 7783 O O . LEU B 1 481 ? -21.547 -11.742 -7.402 1 94.44 481 LEU B O 1
ATOM 7787 N N . PHE B 1 482 ? -20.656 -11.508 -5.348 1 96.25 482 PHE B N 1
ATOM 7788 C CA . PHE B 1 482 ? -20.969 -12.883 -4.977 1 96.25 482 PHE B CA 1
ATOM 7789 C C . PHE B 1 482 ? -22.281 -12.953 -4.203 1 96.25 482 PHE B C 1
ATOM 7791 O O . PHE B 1 482 ? -22.766 -14.047 -3.896 1 96.25 482 PHE B O 1
ATOM 7798 N N . ASP B 1 483 ? -22.844 -11.812 -3.863 1 94.56 483 ASP B N 1
ATOM 7799 C CA . ASP B 1 483 ? -24.094 -11.711 -3.137 1 94.56 483 ASP B CA 1
ATOM 7800 C C . ASP B 1 483 ? -24.016 -12.438 -1.796 1 94.56 483 ASP B C 1
ATOM 7802 O O . ASP B 1 483 ? -24.844 -13.305 -1.505 1 94.56 483 ASP B O 1
ATOM 7806 N N . ALA B 1 484 ? -23 -12.148 -1.039 1 94.94 484 ALA B N 1
ATOM 7807 C CA . ALA B 1 484 ? -22.766 -12.734 0.28 1 94.94 484 ALA B CA 1
ATOM 7808 C C . ALA B 1 484 ? -21.922 -11.805 1.146 1 94.94 484 ALA B C 1
ATOM 7810 O O . ALA B 1 484 ? -21.156 -10.984 0.626 1 94.94 484 ALA B O 1
ATOM 7811 N N . ASP B 1 485 ? -22.078 -11.953 2.424 1 91.44 485 ASP B N 1
ATOM 7812 C CA . ASP B 1 485 ? -21.25 -11.18 3.346 1 91.44 485 ASP B CA 1
ATOM 7813 C C . ASP B 1 485 ? -19.781 -11.586 3.242 1 91.44 485 ASP B C 1
ATOM 7815 O O . ASP B 1 485 ? -19.469 -12.758 3.039 1 91.44 485 ASP B O 1
ATOM 7819 N N . TYR B 1 486 ? -18.953 -10.625 3.443 1 91.75 486 TYR B N 1
ATOM 7820 C CA . TYR B 1 486 ? -17.516 -10.852 3.285 1 91.75 486 TYR B CA 1
ATOM 7821 C C . TYR B 1 486 ? -17.031 -11.953 4.219 1 91.75 486 TYR B C 1
ATOM 7823 O O . TYR B 1 486 ? -16.188 -12.766 3.846 1 91.75 486 TYR B O 1
ATOM 7831 N N . GLU B 1 487 ? -17.547 -12 5.418 1 89.69 487 GLU B N 1
ATOM 7832 C CA . GLU B 1 487 ? -17.156 -13.023 6.379 1 89.69 487 GLU B CA 1
ATOM 7833 C C . GLU B 1 487 ? -17.5 -14.422 5.871 1 89.69 487 GLU B C 1
ATOM 7835 O O . GLU B 1 487 ? -16.734 -15.367 6.066 1 89.69 487 GLU B O 1
ATOM 7840 N N . GLU B 1 488 ? -18.609 -14.5 5.266 1 93.88 488 GLU B N 1
ATOM 7841 C CA . GLU B 1 488 ? -19.016 -15.773 4.676 1 93.88 488 GLU B CA 1
ATOM 7842 C C . GLU B 1 488 ? -18.094 -16.172 3.537 1 93.88 488 GLU B C 1
ATOM 7844 O O . GLU B 1 488 ? -17.75 -17.359 3.395 1 93.88 488 GLU B O 1
ATOM 7849 N N . LEU B 1 489 ? -17.766 -15.234 2.764 1 96.75 489 LEU B N 1
ATOM 7850 C CA . LEU B 1 489 ? -16.844 -15.484 1.659 1 96.75 489 LEU B CA 1
ATOM 7851 C C . LEU B 1 489 ? -15.484 -15.93 2.176 1 96.75 489 LEU B C 1
ATOM 7853 O O . LEU B 1 489 ? -14.883 -16.859 1.632 1 96.75 489 LEU B O 1
ATOM 7857 N N . LEU B 1 490 ? -14.977 -15.336 3.225 1 95.81 490 LEU B N 1
ATOM 7858 C CA . LEU B 1 490 ? -13.695 -15.695 3.818 1 95.81 490 LEU B CA 1
ATOM 7859 C C . LEU B 1 490 ? -13.734 -17.109 4.379 1 95.81 490 LEU B C 1
ATOM 7861 O O . LEU B 1 490 ? -12.727 -17.828 4.359 1 95.81 490 LEU B O 1
ATOM 7865 N N . GLU B 1 491 ? -14.883 -17.469 4.844 1 95.38 491 GLU B N 1
ATOM 7866 C CA . GLU B 1 491 ? -15.039 -18.828 5.379 1 95.38 491 GLU B CA 1
ATOM 7867 C C . GLU B 1 491 ? -14.812 -19.875 4.301 1 95.38 491 GLU B C 1
ATOM 7869 O O . GLU B 1 491 ? -14.289 -20.953 4.578 1 95.38 491 GLU B O 1
ATOM 7874 N N . VAL B 1 492 ? -15.227 -19.578 3.125 1 96.81 492 VAL B N 1
ATOM 7875 C CA . VAL B 1 492 ? -14.961 -20.5 2.02 1 96.81 492 VAL B CA 1
ATOM 7876 C C . VAL B 1 492 ? -13.453 -20.656 1.827 1 96.81 492 VAL B C 1
ATOM 7878 O O . VAL B 1 492 ? -12.961 -21.766 1.628 1 96.81 492 VAL B O 1
ATOM 7881 N N . GLY B 1 493 ? -12.75 -19.547 1.887 1 97.44 493 GLY B N 1
ATOM 7882 C CA . GLY B 1 493 ? -11.297 -19.594 1.806 1 97.44 493 GLY B CA 1
ATOM 7883 C C . GLY B 1 493 ? -10.664 -20.406 2.926 1 97.44 493 GLY B C 1
ATOM 7884 O O . GLY B 1 493 ? -9.773 -21.219 2.684 1 97.44 493 GLY B O 1
ATOM 7885 N N . ALA B 1 494 ? -11.148 -20.203 4.098 1 96.69 494 ALA B N 1
ATOM 7886 C CA . ALA B 1 494 ? -10.625 -20.891 5.27 1 96.69 494 ALA B CA 1
ATOM 7887 C C . ALA B 1 494 ? -10.805 -22.406 5.141 1 96.69 494 ALA B C 1
ATOM 7889 O O . ALA B 1 494 ? -9.883 -23.172 5.422 1 96.69 494 ALA B O 1
ATOM 7890 N N . LYS B 1 495 ? -11.961 -22.781 4.723 1 95.62 495 LYS B N 1
ATOM 7891 C CA . LYS B 1 495 ? -12.266 -24.188 4.57 1 95.62 495 LYS B CA 1
ATOM 7892 C C . LYS B 1 495 ? -11.391 -24.828 3.496 1 95.62 495 LYS B C 1
ATOM 7894 O O . LYS B 1 495 ? -10.961 -25.984 3.639 1 95.62 495 LYS B O 1
ATOM 7899 N N . THR B 1 496 ? -11.195 -24.125 2.471 1 97.56 496 THR B N 1
ATOM 7900 C CA . THR B 1 496 ? -10.352 -24.625 1.388 1 97.56 496 THR B CA 1
ATOM 7901 C C . THR B 1 496 ? -8.938 -24.906 1.888 1 97.56 496 THR B C 1
ATOM 7903 O O . THR B 1 496 ? -8.383 -25.969 1.612 1 97.56 496 THR B O 1
ATOM 7906 N N . VAL B 1 497 ? -8.344 -24.016 2.648 1 97.75 497 VAL B N 1
ATOM 7907 C CA . VAL B 1 497 ? -6.996 -24.156 3.18 1 97.75 497 VAL B CA 1
ATOM 7908 C C . VAL B 1 497 ? -6.941 -25.344 4.137 1 97.75 497 VAL B C 1
ATOM 7910 O O . VAL B 1 497 ? -5.984 -26.125 4.113 1 97.75 497 VAL B O 1
ATOM 7913 N N . LEU B 1 498 ? -7.965 -25.516 4.895 1 96.69 498 LEU B N 1
ATOM 7914 C CA . LEU B 1 498 ? -8.008 -26.609 5.863 1 96.69 498 LEU B CA 1
ATOM 7915 C C . LEU B 1 498 ? -8.141 -27.953 5.16 1 96.69 498 LEU B C 1
ATOM 7917 O O . LEU B 1 498 ? -7.566 -28.953 5.602 1 96.69 498 LEU B O 1
ATOM 7921 N N . LEU B 1 499 ? -8.906 -27.953 4.09 1 96.56 499 LEU B N 1
ATOM 7922 C CA . LEU B 1 499 ? -9.062 -29.188 3.33 1 96.56 499 LEU B CA 1
ATOM 7923 C C . LEU B 1 499 ? -7.738 -29.609 2.705 1 96.56 499 LEU B C 1
ATOM 7925 O O . LEU B 1 499 ? -7.41 -30.812 2.682 1 96.56 499 LEU B O 1
ATOM 7929 N N . GLU B 1 500 ? -7.062 -28.688 2.209 1 97.69 500 GLU B N 1
ATOM 7930 C CA . GLU B 1 500 ? -5.734 -28.969 1.674 1 97.69 500 GLU B CA 1
ATOM 7931 C C . GLU B 1 500 ? -4.809 -29.516 2.756 1 97.69 500 GLU B C 1
ATOM 7933 O O . GLU B 1 500 ? -4.098 -30.5 2.533 1 97.69 500 GLU B O 1
ATOM 7938 N N . ARG B 1 501 ? -4.836 -28.859 3.885 1 98 501 ARG B N 1
ATOM 7939 C CA . ARG B 1 501 ? -4.016 -29.281 5.016 1 98 501 ARG B CA 1
ATOM 7940 C C . ARG B 1 501 ? -4.371 -30.703 5.441 1 98 501 ARG B C 1
ATOM 7942 O O . ARG B 1 501 ? -3.484 -31.516 5.703 1 98 501 ARG B O 1
ATOM 7949 N N . HIS B 1 502 ? -5.648 -30.969 5.504 1 97.12 502 HIS B N 1
ATOM 7950 C CA . HIS B 1 502 ? -6.098 -32.281 5.902 1 97.12 502 HIS B CA 1
ATOM 7951 C C . HIS B 1 502 ? -5.621 -33.344 4.914 1 97.12 502 HIS B C 1
ATOM 7953 O O . HIS B 1 502 ? -5.172 -34.438 5.316 1 97.12 502 HIS B O 1
ATOM 7959 N N . PHE B 1 503 ? -5.77 -33.031 3.654 1 97.56 503 PHE B N 1
ATOM 7960 C CA . PHE B 1 503 ? -5.281 -33.969 2.639 1 97.56 503 PHE B CA 1
ATOM 7961 C C . PHE B 1 503 ? -3.803 -34.281 2.852 1 97.56 503 PHE B C 1
ATOM 7963 O O . PHE B 1 503 ? -3.395 -35.438 2.826 1 97.56 503 PHE B O 1
ATOM 7970 N N . ASN B 1 504 ? -3.014 -33.25 3.006 1 98.19 504 ASN B N 1
ATOM 7971 C CA . ASN B 1 504 ? -1.58 -33.406 3.221 1 98.19 504 ASN B CA 1
ATOM 7972 C C . ASN B 1 504 ? -1.287 -34.188 4.508 1 98.19 504 ASN B C 1
ATOM 7974 O O . ASN B 1 504 ? -0.35 -34.969 4.559 1 98.19 504 ASN B O 1
ATOM 7978 N N . ASN B 1 505 ? -2.119 -33.938 5.559 1 97.81 505 ASN B N 1
ATOM 7979 C CA . ASN B 1 505 ? -1.962 -34.688 6.801 1 97.81 505 ASN B CA 1
ATOM 7980 C C . ASN B 1 505 ? -2.139 -36.156 6.578 1 97.81 505 ASN B C 1
ATOM 7982 O O . ASN B 1 505 ? -1.417 -36.969 7.168 1 97.81 505 ASN B O 1
ATOM 7986 N N . GLN B 1 506 ? -3.082 -36.5 5.777 1 96.88 506 GLN B N 1
ATOM 7987 C CA . GLN B 1 506 ? -3.336 -37.906 5.48 1 96.88 506 GLN B CA 1
ATOM 7988 C C . GLN B 1 506 ? -2.16 -38.531 4.738 1 96.88 506 GLN B C 1
ATOM 7990 O O . GLN B 1 506 ? -1.995 -39.75 4.746 1 96.88 506 GLN B O 1
ATOM 7995 N N . ARG B 1 507 ? -1.363 -37.688 4.188 1 97.75 507 ARG B N 1
ATOM 7996 C CA . ARG B 1 507 ? -0.206 -38.188 3.443 1 97.75 507 ARG B CA 1
ATOM 7997 C C . ARG B 1 507 ? 1.064 -38.094 4.281 1 97.75 507 ARG B C 1
ATOM 7999 O O . ARG B 1 507 ? 2.168 -38.281 3.77 1 97.75 507 ARG B O 1
ATOM 8006 N N . GLY B 1 508 ? 0.902 -37.625 5.523 1 97.56 508 GLY B N 1
ATOM 8007 C CA . GLY B 1 508 ? 2.006 -37.719 6.465 1 97.56 508 GLY B CA 1
ATOM 8008 C C . GLY B 1 508 ? 2.615 -36.375 6.812 1 97.56 508 GLY B C 1
ATOM 8009 O O . GLY B 1 508 ? 3.521 -36.312 7.645 1 97.56 508 GLY B O 1
ATOM 8010 N N . PHE B 1 509 ? 2.154 -35.281 6.234 1 98.06 509 PHE B N 1
ATOM 8011 C CA . PHE B 1 509 ? 2.668 -33.969 6.57 1 98.06 509 PHE B CA 1
ATOM 8012 C C . PHE B 1 509 ? 2.246 -33.562 7.977 1 98.06 509 PHE B C 1
ATOM 8014 O O . PHE B 1 509 ? 1.106 -33.781 8.383 1 98.06 509 PHE B O 1
ATOM 8021 N N . ASP B 1 510 ? 3.135 -33 8.68 1 97.69 510 ASP B N 1
ATOM 8022 C CA . ASP B 1 510 ? 2.871 -32.531 10.031 1 97.69 510 ASP B CA 1
ATOM 8023 C C . ASP B 1 510 ? 3.82 -31.391 10.398 1 97.69 510 ASP B C 1
ATOM 8025 O O . ASP B 1 510 ? 4.352 -30.703 9.523 1 97.69 510 ASP B O 1
ATOM 8029 N N . ARG B 1 511 ? 3.969 -31.125 11.656 1 97.94 511 ARG B N 1
ATOM 8030 C CA . ARG B 1 511 ? 4.762 -30 12.148 1 97.94 511 ARG B CA 1
ATOM 8031 C C . ARG B 1 511 ? 6.203 -30.094 11.656 1 97.94 511 ARG B C 1
ATOM 8033 O O . ARG B 1 511 ? 6.855 -29.078 11.43 1 97.94 511 ARG B O 1
ATOM 8040 N N . GLU B 1 512 ? 6.723 -31.297 11.453 1 97.75 512 GLU B N 1
ATOM 8041 C CA . GLU B 1 512 ? 8.102 -31.484 11.016 1 97.75 512 GLU B CA 1
ATOM 8042 C C . GLU B 1 512 ? 8.32 -30.938 9.609 1 97.75 512 GLU B C 1
ATOM 8044 O O . GLU B 1 512 ? 9.453 -30.641 9.227 1 97.75 512 GLU B O 1
ATOM 8049 N N . ASP B 1 513 ? 7.242 -30.797 8.883 1 98.12 513 ASP B N 1
ATOM 8050 C CA . ASP B 1 513 ? 7.332 -30.297 7.52 1 98.12 513 ASP B CA 1
ATOM 8051 C C . ASP B 1 513 ? 7.234 -28.766 7.484 1 98.12 513 ASP B C 1
ATOM 8053 O O . ASP B 1 513 ? 7.566 -28.141 6.477 1 98.12 513 ASP B O 1
ATOM 8057 N N . ASP B 1 514 ? 6.715 -28.172 8.547 1 98.44 514 ASP B N 1
ATOM 8058 C CA . ASP B 1 514 ? 6.602 -26.719 8.641 1 98.44 514 ASP B CA 1
ATOM 8059 C C . ASP B 1 514 ? 7.91 -26.094 9.125 1 98.44 514 ASP B C 1
ATOM 8061 O O . ASP B 1 514 ? 8 -25.656 10.273 1 98.44 514 ASP B O 1
ATOM 8065 N N . THR B 1 515 ? 8.875 -26.016 8.188 1 97.69 515 THR B N 1
ATOM 8066 C CA . THR B 1 515 ? 10.211 -25.516 8.5 1 97.69 515 THR B CA 1
ATOM 8067 C C . THR B 1 515 ? 10.766 -24.688 7.348 1 97.69 515 THR B C 1
ATOM 8069 O O . THR B 1 515 ? 10.141 -24.578 6.293 1 97.69 515 THR B O 1
ATOM 8072 N N . LEU B 1 516 ? 11.82 -24.031 7.617 1 98.31 516 LEU B N 1
ATOM 8073 C CA . LEU B 1 516 ? 12.562 -23.25 6.633 1 98.31 516 LEU B CA 1
ATOM 8074 C C . LEU B 1 516 ? 13.992 -23.75 6.5 1 98.31 516 LEU B C 1
ATOM 8076 O O . LEU B 1 516 ? 14.539 -24.328 7.445 1 98.31 516 LEU B O 1
ATOM 8080 N N . PRO B 1 517 ? 14.641 -23.625 5.379 1 98.19 517 PRO B N 1
ATOM 8081 C CA . PRO B 1 517 ? 16.047 -24.016 5.207 1 98.19 517 PRO B CA 1
ATOM 8082 C C . PRO B 1 517 ? 17.016 -22.984 5.754 1 98.19 517 PRO B C 1
ATOM 8084 O O . PRO B 1 517 ? 18.219 -23.047 5.477 1 98.19 517 PRO B O 1
ATOM 8087 N N . TYR B 1 518 ? 16.562 -21.969 6.43 1 97.44 518 TYR B N 1
ATOM 8088 C CA . TYR B 1 518 ? 17.297 -20.922 7.121 1 97.44 518 TYR B CA 1
ATOM 8089 C C . TYR B 1 518 ? 16.625 -20.547 8.438 1 97.44 518 TYR B C 1
ATOM 8091 O O . TYR B 1 518 ? 15.547 -21.047 8.742 1 97.44 518 TYR B O 1
ATOM 8099 N N . GLU B 1 519 ? 17.297 -19.734 9.227 1 96.88 519 GLU B N 1
ATOM 8100 C CA . GLU B 1 519 ? 16.766 -19.375 10.539 1 96.88 519 GLU B CA 1
ATOM 8101 C C . GLU B 1 519 ? 16.219 -17.953 10.531 1 96.88 519 GLU B C 1
ATOM 8103 O O . GLU B 1 519 ? 16.781 -17.062 9.898 1 96.88 519 GLU B O 1
ATOM 8108 N N . ILE B 1 520 ? 15.062 -17.781 11.109 1 96.69 520 ILE B N 1
ATOM 8109 C CA . ILE B 1 520 ? 14.531 -16.453 11.391 1 96.69 520 ILE B CA 1
ATOM 8110 C C . ILE B 1 520 ? 14.055 -16.391 12.844 1 96.69 520 ILE B C 1
ATOM 8112 O O . ILE B 1 520 ? 13.805 -17.422 13.469 1 96.69 520 ILE B O 1
ATOM 8116 N N . PRO B 1 521 ? 13.883 -15.172 13.375 1 94.88 521 PRO B N 1
ATOM 8117 C CA . PRO B 1 521 ? 13.578 -15.031 14.805 1 94.88 521 PRO B CA 1
ATOM 8118 C C . PRO B 1 521 ? 12.219 -15.625 15.172 1 94.88 521 PRO B C 1
ATOM 8120 O O . PRO B 1 521 ? 11.234 -15.406 14.461 1 94.88 521 PRO B O 1
ATOM 8123 N N . ASP B 1 522 ? 12.195 -16.453 16.25 1 96.19 522 ASP B N 1
ATOM 8124 C CA . ASP B 1 522 ? 11 -16.906 16.953 1 96.19 522 ASP B CA 1
ATOM 8125 C C . ASP B 1 522 ? 10.102 -17.719 16.031 1 96.19 522 ASP B C 1
ATOM 8127 O O . ASP B 1 522 ? 8.875 -17.672 16.156 1 96.19 522 ASP B O 1
ATOM 8131 N N . LEU B 1 523 ? 10.664 -18.422 15.078 1 97.75 523 LEU B N 1
ATOM 8132 C CA . LEU B 1 523 ? 9.875 -19.172 14.102 1 97.75 523 LEU B CA 1
ATOM 8133 C C . LEU B 1 523 ? 9 -20.203 14.789 1 97.75 523 LEU B C 1
ATOM 8135 O O . LEU B 1 523 ? 7.809 -20.328 14.484 1 97.75 523 LEU B O 1
ATOM 8139 N N . GLU B 1 524 ? 9.516 -20.953 15.727 1 97.19 524 GLU B N 1
ATOM 8140 C CA . GLU B 1 524 ? 8.773 -22.016 16.391 1 97.19 524 GLU B CA 1
ATOM 8141 C C . GLU B 1 524 ? 7.559 -21.469 17.141 1 97.19 524 GLU B C 1
ATOM 8143 O O . GLU B 1 524 ? 6.473 -22.047 17.062 1 97.19 524 GLU B O 1
ATOM 8148 N N . ALA B 1 525 ? 7.809 -20.406 17.859 1 96.94 525 ALA B N 1
ATOM 8149 C CA . ALA B 1 525 ? 6.711 -19.781 18.578 1 96.94 525 ALA B CA 1
ATOM 8150 C C . ALA B 1 525 ? 5.645 -19.25 17.609 1 96.94 525 ALA B C 1
ATOM 8152 O O . ALA B 1 525 ? 4.449 -19.344 17.906 1 96.94 525 ALA B O 1
ATOM 8153 N N . ALA B 1 526 ? 6.098 -18.688 16.516 1 97.88 526 ALA B N 1
ATOM 8154 C CA . ALA B 1 526 ? 5.176 -18.141 15.523 1 97.88 526 ALA B CA 1
ATOM 8155 C C . ALA B 1 526 ? 4.355 -19.25 14.875 1 97.88 526 ALA B C 1
ATOM 8157 O O . ALA B 1 526 ? 3.174 -19.062 14.578 1 97.88 526 ALA B O 1
ATOM 8158 N N . ILE B 1 527 ? 4.969 -20.453 14.609 1 98.5 527 ILE B N 1
ATOM 8159 C CA . ILE B 1 527 ? 4.27 -21.594 14.031 1 98.5 527 ILE B CA 1
ATOM 8160 C C . ILE B 1 527 ? 3.197 -22.078 15 1 98.5 527 ILE B C 1
ATOM 8162 O O . ILE B 1 527 ? 2.07 -22.375 14.586 1 98.5 527 ILE B O 1
ATOM 8166 N N . THR B 1 528 ? 3.504 -22.141 16.281 1 98 528 THR B N 1
ATOM 8167 C CA . THR B 1 528 ? 2.533 -22.547 17.297 1 98 528 THR B CA 1
ATOM 8168 C C . THR B 1 528 ? 1.346 -21.594 17.312 1 98 528 THR B C 1
ATOM 8170 O O . THR B 1 528 ? 0.192 -22.016 17.359 1 98 528 THR B O 1
ATOM 8173 N N . ALA B 1 529 ? 1.686 -20.297 17.312 1 97.56 529 ALA B N 1
ATOM 8174 C CA . ALA B 1 529 ? 0.632 -19.281 17.281 1 97.56 529 ALA B CA 1
ATOM 8175 C C . ALA B 1 529 ? -0.223 -19.438 16.016 1 97.56 529 ALA B C 1
ATOM 8177 O O . ALA B 1 529 ? -1.438 -19.219 16.062 1 97.56 529 ALA B O 1
ATOM 8178 N N . TYR B 1 530 ? 0.388 -19.75 14.922 1 98.38 530 TYR B N 1
ATOM 8179 C CA . TYR B 1 530 ? -0.332 -19.984 13.68 1 98.38 530 TYR B CA 1
ATOM 8180 C C . TYR B 1 530 ? -1.292 -21.172 13.812 1 98.38 530 TYR B C 1
ATOM 8182 O O . TYR B 1 530 ? -2.436 -21.094 13.359 1 98.38 530 TYR B O 1
ATOM 8190 N N . TYR B 1 531 ? -0.825 -22.297 14.391 1 98.06 531 TYR B N 1
ATOM 8191 C CA . TYR B 1 531 ? -1.672 -23.469 14.586 1 98.06 531 TYR B CA 1
ATOM 8192 C C . TYR B 1 531 ? -2.912 -23.109 15.398 1 98.06 531 TYR B C 1
ATOM 8194 O O . TYR B 1 531 ? -4.023 -23.531 15.062 1 98.06 531 TYR B O 1
ATOM 8202 N N . GLU B 1 532 ? -2.701 -22.328 16.406 1 96.44 532 GLU B N 1
ATOM 8203 C CA . GLU B 1 532 ? -3.818 -21.891 17.25 1 96.44 532 GLU B CA 1
ATOM 8204 C C . GLU B 1 532 ? -4.805 -21.031 16.453 1 96.44 532 GLU B C 1
ATOM 8206 O O . GLU B 1 532 ? -6.016 -21.25 16.516 1 96.44 532 GLU B O 1
ATOM 8211 N N . ALA B 1 533 ? -4.254 -20.109 15.719 1 96.31 533 ALA B N 1
ATOM 8212 C CA . ALA B 1 533 ? -5.094 -19.203 14.938 1 96.31 533 ALA B CA 1
ATOM 8213 C C . ALA B 1 533 ? -5.844 -19.953 13.844 1 96.31 533 ALA B C 1
ATOM 8215 O O . ALA B 1 533 ? -6.988 -19.625 13.523 1 96.31 533 ALA B O 1
ATOM 8216 N N . ARG B 1 534 ? -5.242 -20.984 13.234 1 96.81 534 ARG B N 1
ATOM 8217 C CA . ARG B 1 534 ? -5.789 -21.75 12.117 1 96.81 534 ARG B CA 1
ATOM 8218 C C . ARG B 1 534 ? -6.73 -22.844 12.609 1 96.81 534 ARG B C 1
ATOM 8220 O O . ARG B 1 534 ? -7.539 -23.359 11.844 1 96.81 534 ARG B O 1
ATOM 8227 N N . GLY B 1 535 ? -6.648 -23.172 13.844 1 94.31 535 GLY B N 1
ATOM 8228 C CA . GLY B 1 535 ? -7.465 -24.234 14.414 1 94.31 535 GLY B CA 1
ATOM 8229 C C . GLY B 1 535 ? -6.848 -25.609 14.258 1 94.31 535 GLY B C 1
ATOM 8230 O O . GLY B 1 535 ? -7.566 -26.609 14.117 1 94.31 535 GLY B O 1
ATOM 8231 N N . LEU B 1 536 ? -5.559 -25.688 14.188 1 97.06 536 LEU B N 1
ATOM 8232 C CA . LEU B 1 536 ? -4.836 -26.953 14.133 1 97.06 536 LEU B CA 1
ATOM 8233 C C . LEU B 1 536 ? -4.395 -27.375 15.531 1 97.06 536 LEU B C 1
ATOM 8235 O O . LEU B 1 536 ? -4.367 -26.562 16.453 1 97.06 536 LEU B O 1
ATOM 8239 N N . ASN B 1 537 ? -4.09 -28.609 15.727 1 96.19 537 ASN B N 1
ATOM 8240 C CA . ASN B 1 537 ? -3.518 -29.047 17 1 96.19 537 ASN B CA 1
ATOM 8241 C C . ASN B 1 537 ? -2.018 -28.781 17.062 1 96.19 537 ASN B C 1
ATOM 8243 O O . ASN B 1 537 ? -1.45 -28.188 16.141 1 96.19 537 ASN B O 1
ATOM 8247 N N . GLU B 1 538 ? -1.347 -29.141 18.062 1 95.94 538 GLU B N 1
ATOM 8248 C CA . GLU B 1 538 ? 0.043 -28.797 18.328 1 95.94 538 GLU B CA 1
ATOM 8249 C C . GLU B 1 538 ? 0.988 -29.453 17.328 1 95.94 538 GLU B C 1
ATOM 8251 O O . GLU B 1 538 ? 2.117 -28.984 17.141 1 95.94 538 GLU B O 1
ATOM 8256 N N . ASP B 1 539 ? 0.512 -30.516 16.641 1 97 539 ASP B N 1
ATOM 8257 C CA . ASP B 1 539 ? 1.329 -31.219 15.664 1 97 539 ASP B CA 1
ATOM 8258 C C . ASP B 1 539 ? 1.06 -30.719 14.25 1 97 539 ASP B C 1
ATOM 8260 O O . ASP B 1 539 ? 1.569 -31.281 13.281 1 97 539 ASP B O 1
ATOM 8264 N N . GLY B 1 540 ? 0.253 -29.672 14.117 1 97.44 540 GLY B N 1
ATOM 8265 C CA . GLY B 1 540 ? -0.068 -29.109 12.812 1 97.44 540 GLY B CA 1
ATOM 8266 C C . GLY B 1 540 ? -1.078 -29.938 12.039 1 97.44 540 GLY B C 1
ATOM 8267 O O . GLY B 1 540 ? -1.113 -29.891 10.805 1 97.44 540 GLY B O 1
ATOM 8268 N N . ILE B 1 541 ? -1.862 -30.688 12.727 1 96.94 541 ILE B N 1
ATOM 8269 C CA . ILE B 1 541 ? -2.822 -31.609 12.125 1 96.94 541 ILE B CA 1
ATOM 8270 C C . ILE B 1 541 ? -4.238 -31.062 12.305 1 96.94 541 ILE B C 1
ATOM 8272 O O . ILE B 1 541 ? -4.578 -30.547 13.367 1 96.94 541 ILE B O 1
ATOM 8276 N N . VAL B 1 542 ? -5.055 -31.156 11.227 1 95.75 542 VAL B N 1
ATOM 8277 C CA . VAL B 1 542 ? -6.461 -30.766 11.32 1 95.75 542 VAL B CA 1
ATOM 8278 C C . VAL B 1 542 ? -7.195 -31.734 12.258 1 95.75 542 VAL B C 1
ATOM 8280 O O . VAL B 1 542 ? -7.18 -32.938 12.055 1 95.75 542 VAL B O 1
ATOM 8283 N N . PRO B 1 543 ? -7.812 -31.203 13.305 1 89.88 543 PRO B N 1
ATOM 8284 C CA . PRO B 1 543 ? -8.523 -32.094 14.227 1 89.88 543 PRO B CA 1
ATOM 8285 C C . PRO B 1 543 ? -9.719 -32.781 13.57 1 89.88 543 PRO B C 1
ATOM 8287 O O . PRO B 1 543 ? -10.305 -32.25 12.633 1 89.88 543 PRO B O 1
ATOM 8290 N N . GLU B 1 544 ? -10.016 -34.031 13.898 1 73.62 544 GLU B N 1
ATOM 8291 C CA . GLU B 1 544 ? -11.109 -34.812 13.336 1 73.62 544 GLU B CA 1
ATOM 8292 C C . GLU B 1 544 ? -12.453 -34.125 13.531 1 73.62 544 GLU B C 1
ATOM 8294 O O . GLU B 1 544 ? -13.328 -34.188 12.664 1 73.62 544 GLU B O 1
ATOM 8299 N N . SER B 1 545 ? -12.922 -33.688 14.594 1 59.19 545 SER B N 1
ATOM 8300 C CA . SER B 1 545 ? -14.25 -33.156 14.859 1 59.19 545 SER B CA 1
ATOM 8301 C C . SER B 1 545 ? -14.5 -31.891 14.031 1 59.19 545 SER B C 1
ATOM 8303 O O . SER B 1 545 ? -15.641 -31.578 13.695 1 59.19 545 SER B O 1
ATOM 8305 N N . PRO B 1 546 ? -13.703 -31.109 13.766 1 50.12 546 PRO B N 1
ATOM 8306 C CA . PRO B 1 546 ? -13.945 -29.781 13.203 1 50.12 546 PRO B CA 1
ATOM 8307 C C . PRO B 1 546 ? -14.289 -29.812 11.711 1 50.12 546 PRO B C 1
ATOM 8309 O O . PRO B 1 546 ? -14.953 -28.906 11.203 1 50.12 546 PRO B O 1
ATOM 8312 N N . LEU B 1 547 ? -13.695 -30.562 10.969 1 49.53 547 LEU B N 1
ATOM 8313 C CA . LEU B 1 547 ? -13.898 -30.484 9.523 1 49.53 547 LEU B CA 1
ATOM 8314 C C . LEU B 1 547 ? -15.367 -30.719 9.172 1 49.53 547 LEU B C 1
ATOM 8316 O O . LEU B 1 547 ? -15.914 -30.031 8.305 1 49.53 547 LEU B O 1
ATOM 8320 N N . GLU B 1 548 ? -15.914 -31.828 9.719 1 46.5 548 GLU B N 1
ATOM 8321 C CA . GLU B 1 548 ? -17.328 -32.125 9.477 1 46.5 548 GLU B CA 1
ATOM 8322 C C . GLU B 1 548 ? -18.203 -30.953 9.922 1 46.5 548 GLU B C 1
ATOM 8324 O O . GLU B 1 548 ? -19.234 -30.656 9.297 1 46.5 548 GLU B O 1
ATOM 8329 N N . VAL B 1 549 ? -17.984 -30.422 11.031 1 41.72 549 VAL B N 1
ATOM 8330 C CA . VAL B 1 549 ? -18.781 -29.375 11.648 1 41.72 549 VAL B CA 1
ATOM 8331 C C . VAL B 1 549 ? -18.562 -28.062 10.906 1 41.72 549 VAL B C 1
ATOM 8333 O O . VAL B 1 549 ? -19.453 -27.203 10.867 1 41.72 549 VAL B O 1
ATOM 8336 N N . ARG B 1 550 ? -17.375 -27.797 10.461 1 42.31 550 ARG B N 1
ATOM 8337 C CA . ARG B 1 550 ? -17.047 -26.516 9.836 1 42.31 550 ARG B CA 1
ATOM 8338 C C . ARG B 1 550 ? -17.578 -26.453 8.398 1 42.31 550 ARG B C 1
ATOM 8340 O O . ARG B 1 550 ? -17.844 -25.375 7.875 1 42.31 550 ARG B O 1
ATOM 8347 N N . ILE B 1 551 ? -17.547 -27.656 7.688 1 43.25 551 ILE B N 1
ATOM 8348 C CA . ILE B 1 551 ? -18.219 -27.672 6.395 1 43.25 551 ILE B CA 1
ATOM 8349 C C . ILE B 1 551 ? -19.734 -27.719 6.602 1 43.25 551 ILE B C 1
ATOM 8351 O O . ILE B 1 551 ? -20.484 -27.062 5.875 1 43.25 551 ILE B O 1
ATOM 8355 N N . ASP B 1 552 ? -20.359 -28.609 7.562 1 36.84 552 ASP B N 1
ATOM 8356 C CA . ASP B 1 552 ? -21.797 -28.75 7.789 1 36.84 552 ASP B CA 1
ATOM 8357 C C . ASP B 1 552 ? -22.312 -27.656 8.727 1 36.84 552 ASP B C 1
ATOM 8359 O O . ASP B 1 552 ? -23.516 -27.438 8.828 1 36.84 552 ASP B O 1
ATOM 8363 N N . ALA B 1 553 ? -21.703 -27.266 9.68 1 35.12 553 ALA B N 1
ATOM 8364 C CA . ALA B 1 553 ? -22.312 -26.375 10.664 1 35.12 553 ALA B CA 1
ATOM 8365 C C . ALA B 1 553 ? -22.641 -25.016 10.039 1 35.12 553 ALA B C 1
ATOM 8367 O O . ALA B 1 553 ? -23.281 -24.172 10.68 1 35.12 553 ALA B O 1
ATOM 8368 N N . ALA B 1 554 ? -22.094 -24.641 9.109 1 33 554 ALA B N 1
ATOM 8369 C CA . ALA B 1 554 ? -22.609 -23.453 8.438 1 33 554 ALA B CA 1
ATOM 8370 C C . ALA B 1 554 ? -23.969 -23.75 7.797 1 33 554 ALA B C 1
ATOM 8372 O O . ALA B 1 554 ? -24.516 -22.906 7.082 1 33 554 ALA B O 1
ATOM 8373 N N . ASP B 1 555 ? -24.375 -24.812 7.691 1 24.02 555 ASP B N 1
ATOM 8374 C CA . ASP B 1 555 ? -25.797 -25.031 7.461 1 24.02 555 ASP B CA 1
ATOM 8375 C C . ASP B 1 555 ? -26.609 -24.797 8.734 1 24.02 555 ASP B C 1
ATOM 8377 O O . ASP B 1 555 ? -26.234 -25.266 9.805 1 24.02 555 ASP B O 1
#

Secondary structure (DSSP, 8-state):
-----S-EEEEETTTTEEEEE--HHHHHHH-SHHHHHHHHHHHHS-TT--TTSTT-EEEEE--GGGGS--TT---EEEEEE-TTTSSEEEEEE-SSHHHHHHTTT-SEEEEES--SS-EEEEEETTEEEEEE-GGGTT--HHHHHHHHHHHH---GGGEEE--HHHHTT-TTB-EEETTTEEE-TT-HHHHHHHTTEEEEEEE----------HHHHHHHHHHHHT---THHHHGGGGGHHHHHHHS---BTTTTBS--TTHHHHSHHHHHTTB-S---STT-TT----EEEETTTTEEEE---HHHHHHHTGGGT---HHHHHHHHHHHHHHTB-HHHHHHHHHHHHHHHT-TT-HHHHHHHHHHHHHT-THHHHHTT-HHHHHHHHT----EETTEEP-SS-TTT-HHHHHHHHH-SSSS-TTSS-HHHHHHTTSS-SS--TT-HHHHHHHHHHHHHHHHHT--GGGGGTS-HHHHHHHHTS-HHHHHHHHHHHHHHHHHHHHHTT--GGGS--SS--TTHHHHHHHHHHHHT--TTS---HHHHHHHHHTT-/-----S-EEEEETTTTEEEEE--HHHHHHH-SHHHHHHHHHHHHS-TT--TTSTT-EEEEE--GGGGS--TT---EEEEEE-TTTSSEEEEEE-SSHHHHHHTTT-SEEEEES--SS-EEEEEETTEEEEEE-GGGTT--HHHHHHHHHHHH---GGGEEE--HHHHTT-TTB-EEETTTEEE-TT-HHHHHHHTTEEEEEEE----------HHHHHHHHHHHHT---THHHHGGGGGHHHHHHHS---BTTTTBS--TTHHHHSHHHHHTTB-S---STT-SS----EEEETTTTEEEE---HHHHHHHTGGGT---HHHHHHHHHHHHHHTB-HHHHHHHHHHHHHHHT-TT-HHHHHHHHHHHHHT-THHHHHTT-HHHHHHHHT----EETTEEP-SS-TTT-HHHHHHHHH-SSSS-TTSS-HHHHHHTTSS-SS--TT-HHHHHHHHHHHHHHHHHT--GGGGGTS-HHHHHHHHTS-HHHHHHHHHHHHHHHHHHHHHTT--GGGS--SS--TTHHHHHHHHHHHHT--TTS---HHHHHHHHHTT-

Sequence (1110 aa):
MLHSVGPMRTVDVGERTTRETSIDDLLERVIGGRAAATALAHDRIPFDAEPFGPENRVYLSTGPLQQSRMSFTGRMNMTGLSPLTDGLLSANAGGYLSRNFVGTGLSVLEIVGESDELLAIHVRDDGVTFEAVPELEGATVPETSDYLREQHGLGPEHCVAIGPAGENRVRFAAAMTYDSRAFGRGGLGAVLGAKNVKCVTFEGDVDPPVEIPGAPQTEIHRAAAQSDDQRRRQGTAGSTEFINDHFSLPTRYFAESEFEGASSIGGEAVESKKYEKGACSACAYACKLPTRDEETGLETEGPEFETVYSFGSLQGVDDVVDVMRANELCDSLGMDTISAGVTVAAYLASVDEFGNAALAQELTAKIARREGIGETLAEGLARCHDDLGVADYTVKGMALPAHDGRVLHGQGLSYAVSNRGADHLYASMLSLEYGGELDPQGTVGKAARLVHEENVAALFDTGIICVFGRDYVTEEYLETLFDADYEELLEVGAKTVLLERHFNNQRGFDREDDTLPYEIPDLEAAITAYYEARGLNEDGIVPESPLEVRIDAADMLHSVGPMRTVDVGERTTRETSIDDLLERVIGGRAAATALAHDRIPFDAEPFGPENRVYLSTGPLQQSRMSFTGRMNMTGLSPLTDGLLSANAGGYLSRNFVGTGLSVLEIVGESDELLAIHVRDDGVTFEAVPELEGATVPETSDYLREQHGLGPEHCVAIGPAGENRVRFAAAMTYDSRAFGRGGLGAVLGAKNVKCVTFEGDVDPPVEIPGAPQTEIHRAAAQSDDQRRRQGTAGSTEFINDHFSLPTRYFAESEFEGASSIGGEAVESKKYEKGACSACAYACKLPTRDEETGLETEGPEFETVYSFGSLQGVDDVVDVMRANELCDSLGMDTISAGVTVAAYLASVDEFGNAALAQELTAKIARREGIGETLAEGLARCHDDLGVADYTVKGMALPAHDGRVLHGQGLSYAVSNRGADHLYASMLSLEYGGELDPQGTVGKAARLVHEENVAALFDTGIICVFGRDYVTEEYLETLFDADYEELLEVGAKTVLLERHFNNQRGFDREDDTLPYEIPDLEAAITAYYEARGLNEDGIVPESPLEVRIDAAD

Radius of gyration: 32.02 Å; Cα contacts (8 Å, |Δi|>4): 2840; chains: 2; bounding box: 62×94×75 Å

pLDDT: mean 94.99, std 8.57, range [23.94, 98.94]

Foldseek 3Di:
DFADFAWEWEAEQAVRDIDTDRDPVVRVQQRKFLLSVLVCQLVQQDLQDQLLAQSKKKKKFAGLCCLDLFAQRQKIKIWIQALQLRFIDIFMKFAQASNLQVQLRHGMYMYGGAHPAQWEWERHVVGIGIDGDNVCAQFWPVRVQVCCCVPPVDHQSFKWFWHLLLLVLLRQFWTDGPLQITSGGRRVSVSCNSRNYGMYGGHHHDDDPGDFDDPLRVQLQVCLLPDPDLLQQQNQLQCQVVCQPPNFFQALLNPGGHAPLSVLQGRVVQSVFADDFAGGDSHNNRRWGFGADPVVGQTGIDDHNQLCRLLNRNLPANHNVLSSLLSSLCSGRGGHNNQLSSLLSLLCSLVVNRRCSVVSSVLSVCLSNVHDCNVLSSSTCVRRNVVSVHFRQWFSSTHATGLDCQQQVCLVLLQLLQLSHRDCLQQVSVVCCSVPVDPSADQPPCQLVSLQSNLVSQLCSRNSGHPVCDVSCDQVNVCSRRVHHSVSSSLSSLLSRLSSLQSVVSNPDWNVSSDGSDDGPPSLVSVCVNCVSSVHDNGSHRDPPCNCCSSPVVD/DQADFAWEWEAEQAVRDIDTDRPPVVRVQQRKFLLSQLVCQLPQQDLQDQLLAQSKKKKKFAGLCCLDLFAQRQKIKIWIQALQLRFIDIFMKFAQQSNLQVQLRHGMYMYGGAHPAQWEWERHVVGIDIDGDNVCAQFWPVRVQVCCCVPPVGHQSFKWFWHLLLLVLLRQFWTDGPLQITSGGRRVSVSCNSRNYGMYGGHHHDDDPGDFDDPLRVQLQVCLLPDPDLLQQQNQLQCQVVCQPPNFFQALLNPGGHAPLSVLQGRVVQSVQADDFAGGDSHNNRRWGFGADPVVGQTGIDDHNQLCRLLNRNLPANHNVLSSLLSSLCSGRGGHSNQLSSLLSLLCSLVVNRRCSVVSSVLSVCLSNVHDCSVLSSSTCVRRNVVSVHFRQWFSSTHATGLDCQQQVCLVLLQLLQLSHRDCLQQVVVVCCSVPVDPSADQPPCQLVSLQSNLVSQLCSRNSGHPVCDVSCDQVNVCSRRVHHSVSSSLSSLLSRLSSLQSVVSNPDWNVSRDGSDDGPPSLVSVQVNCVSSVHDNGSHHDPPCNVCSSPVVD

Solvent-accessible surface area (backbone atoms only — not comparable to full-atom values): 52017 Å² total; per-residue (Å²): 88,58,32,33,62,50,34,31,38,38,37,32,50,50,80,66,46,72,48,78,42,85,44,61,73,58,22,58,68,41,25,12,10,45,33,42,39,49,54,48,44,60,73,64,32,58,64,79,49,47,38,65,38,43,60,29,40,43,30,40,24,38,19,50,49,38,78,52,74,31,40,38,25,25,31,32,30,38,28,32,51,13,58,34,47,71,26,52,39,76,28,57,26,56,30,41,42,36,50,27,40,40,8,28,42,40,29,31,40,37,42,32,35,42,28,97,51,41,24,34,37,42,39,32,56,89,46,74,50,81,39,81,38,68,86,53,64,74,32,33,22,55,56,49,32,49,48,37,30,74,76,68,68,38,53,38,45,29,30,40,28,26,8,28,6,2,62,62,48,15,19,42,5,4,31,22,26,52,51,64,25,39,31,24,68,44,5,56,8,11,39,36,20,50,23,24,39,44,32,40,35,34,41,44,81,44,76,74,92,67,87,68,58,60,67,61,33,53,50,42,23,50,50,35,53,68,54,80,57,56,36,39,67,25,28,62,13,48,47,41,46,59,36,29,73,54,60,40,28,44,11,52,64,65,73,36,46,52,44,95,43,38,68,45,42,10,17,70,43,48,33,72,24,41,78,55,85,34,52,35,60,63,21,47,50,30,43,45,39,38,19,42,42,82,88,80,63,50,66,41,67,41,52,40,37,49,37,38,28,20,50,11,33,18,26,48,32,48,50,43,66,61,30,36,49,48,47,38,50,26,35,32,32,9,36,15,48,45,50,51,20,46,38,48,17,48,51,28,61,56,70,72,43,64,43,43,58,66,57,48,49,49,48,54,55,23,23,29,68,45,42,76,70,12,47,51,53,21,55,30,44,65,73,29,19,74,84,50,70,48,81,52,61,30,18,53,40,26,46,56,58,47,79,42,31,83,63,29,25,47,32,29,52,47,24,20,64,35,73,64,11,31,45,75,67,55,42,40,47,51,61,39,28,60,42,59,69,32,66,28,69,51,25,75,88,43,30,59,59,47,52,51,31,29,13,49,40,38,33,31,41,12,46,27,42,39,79,84,31,58,87,61,58,40,67,67,47,49,21,58,55,29,59,41,56,56,68,60,50,38,46,44,9,45,50,39,55,49,49,46,43,38,46,27,36,67,56,66,49,33,46,87,54,48,42,62,73,66,82,62,63,58,49,68,61,27,52,53,47,28,23,59,64,70,61,30,42,96,53,55,36,65,55,79,73,51,54,61,45,64,67,50,56,74,100,88,58,33,34,62,50,34,30,39,38,36,32,48,50,79,67,45,74,46,78,41,86,44,61,72,56,21,57,70,40,25,12,10,45,32,41,38,49,54,48,44,60,72,63,32,59,64,80,48,47,39,66,37,45,60,28,41,43,28,40,24,37,19,49,49,38,78,52,76,29,40,38,25,24,30,32,29,40,27,33,51,14,58,35,47,68,27,54,39,75,30,57,27,56,30,42,43,36,50,27,41,41,7,27,41,40,29,31,42,36,42,33,35,42,29,96,50,40,25,33,36,42,40,32,57,89,45,74,49,81,39,81,39,70,86,51,66,73,32,33,22,56,55,48,34,49,48,37,30,74,76,68,68,38,53,37,45,30,30,41,28,28,8,27,7,1,61,62,50,15,20,42,4,6,30,22,25,54,50,66,26,40,30,24,70,44,6,56,8,11,39,36,19,50,23,24,39,45,30,40,35,35,41,44,81,44,74,71,92,67,87,67,59,59,67,60,33,53,51,41,24,50,51,36,52,69,54,80,59,54,37,39,67,25,28,61,13,48,46,42,46,59,37,31,75,55,60,41,28,44,11,54,65,66,73,37,45,51,44,96,42,37,70,44,42,12,17,70,43,48,33,73,25,44,78,54,85,34,52,34,61,64,22,48,51,29,42,43,41,40,19,42,42,82,89,80,64,50,65,41,66,42,53,42,36,49,38,37,29,19,50,11,34,18,26,49,32,50,48,43,66,59,31,36,49,49,45,37,50,25,34,32,32,10,36,16,49,43,51,49,20,48,38,47,18,49,52,27,61,56,70,71,42,64,43,43,59,67,59,48,49,50,47,53,54,24,22,29,67,45,42,76,71,11,46,51,55,22,56,30,44,63,73,29,19,73,84,50,70,50,81,51,60,31,17,54,40,27,46,58,58,48,81,42,32,82,61,30,24,47,33,29,51,47,25,21,65,36,74,65,12,30,44,73,68,54,41,38,46,51,60,40,29,61,42,58,70,33,67,29,69,52,27,76,89,42,32,60,59,48,51,50,30,29,12,49,38,39,32,31,40,12,45,27,41,40,80,85,30,58,87,62,57,40,68,67,47,50,21,59,56,28,61,42,56,57,69,61,49,38,46,45,10,44,51,40,54,48,48,45,43,39,46,27,35,66,58,66,49,35,46,88,53,49,41,63,72,65,82,63,62,57,50,68,62,28,51,53,47,28,22,58,65,69,61,30,44,96,52,53,37,65,53,78,73,51,56,63,43,65,70,50,56,76,100

Organism: NCBI:txid148449

Nearest PDB structures (foldseek):
  1aor-assembly1_B  TM=9.525E-01  e=5.539E-44  Pyrococcus furiosus
  1b4n-assembly1_D  TM=9.248E-01  e=1.105E-38  Pyrococcus furiosus
  8c0z-assembly1_A  TM=9.272E-01  e=2.623E-38  Aromatoleum aromaticum
  6x6u-assembly1_C  TM=8.527E-01  e=1.372E-31  Pyrococcus furiosus COM1
  4z3w-assembly1_C  TM=8.448E-01  e=2.344E-29  Geobacter metallireducens GS-15